Protein AF-0000000066193984 (afdb_homodimer)

Sequence (1054 aa):
MQYNGKSQQSINKINCIIEKNQSNSIINKFQVASPYDDYDDRLNFLETIEKNSGFYNVLCELFLPNGYPDSVTTDYFGYQFWDSIQALCSTITGTLATRAILKGYGVGDSSATVASATTQWLIRDGMGMIGRIVFAWRKGTDLDCNSKKWRYTADILNNIGMAFEMISPLFSSQLFLPLSCIGLIAKSICGVAGGCTKASLTQHFAKRDNLADVSAKDGSQETAVNLVGMLLSVIVSSFINDNTSLIVTWLVFLFFTSLHLFCNYRAVSAVQLKSINRYRAYLIYDYFIHNQGSIPSPSEISKLENILFSIKELDIRVGVSLCNIYKVQQKQQKLNNQFLQQKLNNITKTKNVNNNNNNNNNNNNNNNNNNNNKNNNINNINNNINNNINNNINNNINNKNNNNNNNNNNNNNNNNNNNNNNNNNKNSLEIIKKIKKSKSFIIWKKHSQRGNKILEKDFTLLIALLNGSTTRDMIESYFYAVEYFHLSSVQIPPTINISGTFFKRLEEKGWDLDRALLNSEGWTFGIMQYNGKSQQSINKINCIIEKNQSNSIINKFQVASPYDDYDDRLNFLETIEKNSGFYNVLCELFLPNGYPDSVTTDYFGYQFWDSIQALCSTITGTLATRAILKGYGVGDSSATVASATTQWLIRDGMGMIGRIVFAWRKGTDLDCNSKKWRYTADILNNIGMAFEMISPLFSSQLFLPLSCIGLIAKSICGVAGGCTKASLTQHFAKRDNLADVSAKDGSQETAVNLVGMLLSVIVSSFINDNTSLIVTWLVFLFFTSLHLFCNYRAVSAVQLKSINRYRAYLIYDYFIHNQGSIPSPSEISKLENILFSIKELDIRVGVSLCNIYKVQQKQQKLNNQFLQQKLNNITKTKNVNNNNNNNNNNNNNNNNNNNNKNNNINNINNNINNNINNNINNNINNKNNNNNNNNNNNNNNNNNNNNNNNNNKNSLEIIKKIKKSKSFIIWKKHSQRGNKILEKDFTLLIALLNGSTTRDMIESYFYAVEYFHLSSVQIPPTINISGTFFKRLEEKGWDLDRALLNSEGWTFGI

Foldseek 3Di:
DDPPPPPPPPPPPFDKDWDADPLSQKIWIWTQPDDDDDPPRDTHTDDIRGNPCPPVVVVCVQQPFPPPPVQWDPLVVQLLVLLLLLLLLLLQLVLLLVVLLCVLQQVVNPPHDPVSSVVLVVVLVVLLVVLLVVLCVVCVLVLLLQLLQLLLVLLVLLLVLSVLSNCLNVDDNVSNSVSNSSSSSSNSSSVNSNVSSVLNLLVQTRDPPCSVRSVSSSVSSSVVSSVVSVVVSVVVVVVVDPPHDPVVSVVSSVVSSVSSSVSSNSSSLSDQGQEDEQLLLLVQVVCCQVVVRDGDFSNVSSNVDDRHDRPDRQQEAEADDPVVVVVVLVVVVVVVVVVVVVVVVVVVVVVVVPPPPPDDDDDDPDDDPDDDDDDDDDDDDDDDDDDDDDDDDDDDDDDDDDDDDDDDDDDPPCPPPPPPPPCPVSQDFDQDDDPVVAQKTWTKGAAPPPDPQSASVGIRIYIAHADPTALLSRSVVSSVVSLVSVCRHDPDRGPDDDDPCNVVSSVVSPHDSRDHSHDHPNHHDYD/DDCPPPPPPPPPPFDWDWDADPLSQKIWIWTQPDDDDDPDGDTHTDDIRGNPCPPVVVVCVQQPFPPPPVQWDPLVVQLLVLLLLLLLLLLQLVLLLVVLLCVLQQVVNPPHDPVSSVVLVVVLVVLLVVLLVVLCVVCVLVLLLQLLQLLLVLLVLLLVLSVLSNCLNVDDNVSNSVSNSSSSSSNSSSVNSNVSSVLNLLVQTRDPPCSVRSVSSSVSSSVVSSVVSVVVSVVVVVVVDPPHDPVVSVVSSVVSSVSSSVSSNSSSLSDQGQEDEQLLLLVQVVCCQVVVRDGDFSNVSSNVDDRHDRPDRQQEAEADDPVVVVVVLVVVVVVVVVVVVVVVVVVVVVVVVPPPPPDDPDDDDDDDDDDDDDPDDDDDDDDDDDDDDDDDDDDDDDDDDDDDDDDDDPDPPCPPPPPPPPCPVSLDFDQDDDPVVAQKTKTKGAAPPPDPQSASVGIRIYIAHADPGALLSRSVVSSVVSLVSVCRHDPDRGPDDDDPCNVVVSVVSPHDSRDHSHDHPNHHDYD

pLDDT: mean 71.31, std 26.9, range [14.43, 98.56]

Radius of gyration: 44.43 Å; Cα contacts (8 Å, |Δi|>4): 1371; chains: 2; bounding box: 177×116×95 Å

Structure (mmCIF, N/CA/C/O backbone):
data_AF-0000000066193984-model_v1
#
loop_
_entity.id
_entity.type
_entity.pdbx_description
1 polymer 'RUS family member 1'
#
loop_
_atom_site.group_PDB
_atom_site.id
_atom_site.type_symbol
_atom_site.label_atom_id
_atom_site.label_alt_id
_atom_site.label_comp_id
_atom_site.label_asym_id
_atom_site.label_entity_id
_atom_site.label_seq_id
_atom_site.pdbx_PDB_ins_code
_atom_site.Cartn_x
_atom_site.Cartn_y
_atom_site.Cartn_z
_atom_site.occupancy
_atom_site.B_iso_or_equiv
_atom_site.auth_seq_id
_atom_site.auth_comp_id
_atom_site.auth_asym_id
_atom_site.auth_atom_id
_atom_site.pdbx_PDB_model_num
ATOM 1 N N . MET A 1 1 ? -24.719 78.312 -14.133 1 23.53 1 MET A N 1
ATOM 2 C CA . MET A 1 1 ? -23.953 77.125 -13.734 1 23.53 1 MET A CA 1
ATOM 3 C C . MET A 1 1 ? -24.891 75.938 -13.539 1 23.53 1 MET A C 1
ATOM 5 O O . MET A 1 1 ? -25.781 75.938 -12.688 1 23.53 1 MET A O 1
ATOM 9 N N . GLN A 1 2 ? -25.312 75.188 -14.555 1 24.44 2 GLN A N 1
ATOM 10 C CA . GLN A 1 2 ? -26.266 74.125 -14.789 1 24.44 2 GLN A CA 1
ATOM 11 C C . GLN A 1 2 ? -25.812 72.812 -14.086 1 24.44 2 GLN A C 1
ATOM 13 O O . GLN A 1 2 ? -24.656 72.375 -14.25 1 24.44 2 GLN A O 1
ATOM 18 N N . TYR A 1 3 ? -26.391 72.438 -12.852 1 25.34 3 TYR A N 1
ATOM 19 C CA . TYR A 1 3 ? -26.156 71.312 -11.945 1 25.34 3 TYR A CA 1
ATOM 20 C C . TYR A 1 3 ? -26.375 70 -12.648 1 25.34 3 TYR A C 1
ATOM 22 O O . TYR A 1 3 ? -27.516 69.625 -12.984 1 25.34 3 TYR A O 1
ATOM 30 N N . ASN A 1 4 ? -25.594 69.625 -13.602 1 26.23 4 ASN A N 1
ATOM 31 C CA . ASN A 1 4 ? -25.641 68.312 -14.312 1 26.23 4 ASN A CA 1
ATOM 32 C C . ASN A 1 4 ? -25.625 67.188 -13.344 1 26.23 4 ASN A C 1
ATOM 34 O O . ASN A 1 4 ? -24.641 67 -12.609 1 26.23 4 ASN A O 1
ATOM 38 N N . GLY A 1 5 ? -26.734 66.75 -12.703 1 26.45 5 GLY A N 1
ATOM 39 C CA . GLY A 1 5 ? -27.047 65.688 -11.766 1 26.45 5 GLY A CA 1
ATOM 40 C C . GLY A 1 5 ? -26.578 64.312 -12.234 1 26.45 5 GLY A C 1
ATOM 41 O O . GLY A 1 5 ? -27.172 63.719 -13.141 1 26.45 5 GLY A O 1
ATOM 42 N N . LYS A 1 6 ? -25.312 64.062 -12.43 1 30.81 6 LYS A N 1
ATOM 43 C CA . LYS A 1 6 ? -24.703 62.781 -12.742 1 30.81 6 LYS A CA 1
ATOM 44 C C . LYS A 1 6 ? -25.234 61.688 -11.836 1 30.81 6 LYS A C 1
ATOM 46 O O . LYS A 1 6 ? -25 61.688 -10.625 1 30.81 6 LYS A O 1
ATOM 51 N N . SER A 1 7 ? -26.5 61.281 -12.016 1 26.77 7 SER A N 1
ATOM 52 C CA . SER A 1 7 ? -27.062 60.094 -11.375 1 26.77 7 SER A CA 1
ATOM 53 C C . SER A 1 7 ? -26.109 58.906 -11.477 1 26.77 7 SER A C 1
ATOM 55 O O . SER A 1 7 ? -25.719 58.5 -12.578 1 26.77 7 SER A O 1
ATOM 57 N N . GLN A 1 8 ? -25.078 58.875 -10.703 1 27.7 8 GLN A N 1
ATOM 58 C CA . GLN A 1 8 ? -24.234 57.688 -10.508 1 27.7 8 GLN A CA 1
ATOM 59 C C . GLN A 1 8 ? -25.078 56.406 -10.531 1 27.7 8 GLN A C 1
ATOM 61 O O . GLN A 1 8 ? -25.953 56.219 -9.68 1 27.7 8 GLN A O 1
ATOM 66 N N . GLN A 1 9 ? -25.516 55.938 -11.68 1 27.34 9 GLN A N 1
ATOM 67 C CA . GLN A 1 9 ? -26.047 54.594 -11.844 1 27.34 9 GLN A CA 1
ATOM 68 C C . GLN A 1 9 ? -25.344 53.594 -10.906 1 27.34 9 GLN A C 1
ATOM 70 O O . GLN A 1 9 ? -24.125 53.469 -10.945 1 27.34 9 GLN A O 1
ATOM 75 N N . SER A 1 10 ? -25.75 53.625 -9.633 1 30.08 10 SER A N 1
ATOM 76 C CA . SER A 1 10 ? -25.375 52.531 -8.703 1 30.08 10 SER A CA 1
ATOM 77 C C . SER A 1 10 ? -25.234 51.219 -9.43 1 30.08 10 SER A C 1
ATOM 79 O O . SER A 1 10 ? -26.172 50.75 -10.078 1 30.08 10 SER A O 1
ATOM 81 N N . ILE A 1 11 ? -24.156 51 -10.125 1 31.97 11 ILE A N 1
ATOM 82 C CA . ILE A 1 11 ? -23.781 49.656 -10.555 1 31.97 11 ILE A CA 1
ATOM 83 C C . ILE A 1 11 ? -24.328 48.625 -9.57 1 31.97 11 ILE A C 1
ATOM 85 O O . ILE A 1 11 ? -23.953 48.625 -8.398 1 31.97 11 ILE A O 1
ATOM 89 N N . ASN A 1 12 ? -25.594 48.344 -9.555 1 33.19 12 ASN A N 1
ATOM 90 C CA . ASN A 1 12 ? -26.203 47.188 -8.914 1 33.19 12 ASN A CA 1
ATOM 91 C C . ASN A 1 12 ? -25.1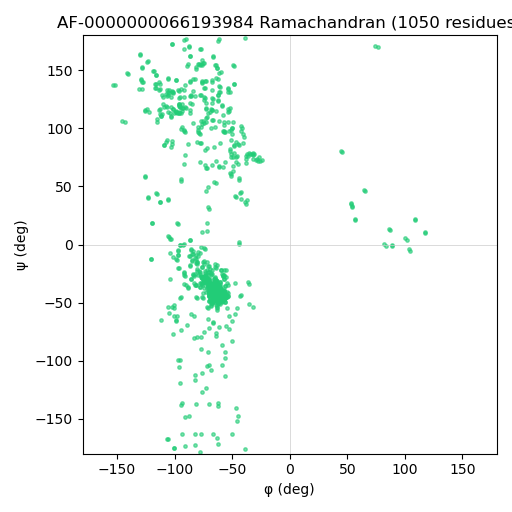88 46.062 -8.781 1 33.19 12 ASN A C 1
ATOM 93 O O . ASN A 1 12 ? -24.703 45.531 -9.781 1 33.19 12 ASN A O 1
ATOM 97 N N . LYS A 1 13 ? -24.25 46.125 -7.934 1 38.91 13 LYS A N 1
ATOM 98 C CA . LYS A 1 13 ? -23.375 45.031 -7.527 1 38.91 13 LYS A CA 1
ATOM 99 C C . LYS A 1 13 ? -24.078 43.688 -7.633 1 38.91 13 LYS A C 1
ATOM 101 O O . LYS A 1 13 ? -24.953 43.375 -6.828 1 38.91 13 LYS A O 1
ATOM 106 N N . ILE A 1 14 ? -24.375 43.062 -8.68 1 43.81 14 ILE A N 1
ATOM 107 C CA . ILE A 1 14 ? -24.828 41.719 -8.984 1 43.81 14 ILE A CA 1
ATOM 108 C C . ILE A 1 14 ? -24.016 40.719 -8.203 1 43.81 14 ILE A C 1
ATOM 110 O O . ILE A 1 14 ? -22.812 40.531 -8.445 1 43.81 14 ILE A O 1
ATOM 114 N N . ASN A 1 15 ? -24.359 40.375 -6.973 1 56.41 15 ASN A N 1
ATOM 115 C CA . ASN A 1 15 ? -23.781 39.281 -6.172 1 56.41 15 ASN A CA 1
ATOM 116 C C . ASN A 1 15 ? -23.875 37.938 -6.895 1 56.41 15 ASN A C 1
ATOM 118 O O . ASN A 1 15 ? -24.953 37.531 -7.324 1 56.41 15 ASN A O 1
ATOM 122 N N . CYS A 1 16 ? -22.828 37.531 -7.551 1 62.41 16 CYS A N 1
ATOM 123 C CA . CYS A 1 16 ? -22.719 36.281 -8.25 1 62.41 16 CYS A CA 1
ATOM 124 C C . CYS A 1 16 ? -22.25 35.156 -7.312 1 62.41 16 CYS A C 1
ATOM 126 O O . CYS A 1 16 ? -21.422 35.406 -6.426 1 62.41 16 CYS A O 1
ATOM 128 N N . ILE A 1 17 ? -23.078 34.062 -7.367 1 71.56 17 ILE A N 1
ATOM 129 C CA . ILE A 1 17 ? -22.656 32.875 -6.676 1 71.56 17 ILE A CA 1
ATOM 130 C C . ILE A 1 17 ? -21.969 31.922 -7.66 1 71.56 17 ILE A C 1
ATOM 132 O O . ILE A 1 17 ? -22.484 31.672 -8.758 1 71.56 17 ILE A O 1
ATOM 136 N N . ILE A 1 18 ? -20.719 31.656 -7.336 1 76.38 18 ILE A N 1
ATOM 137 C CA . ILE A 1 18 ? -19.969 30.719 -8.156 1 76.38 18 ILE A CA 1
ATOM 138 C C . ILE A 1 18 ? -19.875 29.375 -7.438 1 76.38 18 ILE A C 1
ATOM 140 O O . ILE A 1 18 ? -19.484 29.312 -6.273 1 76.38 18 ILE A O 1
ATOM 144 N N . GLU A 1 19 ? -20.438 28.359 -8.094 1 79.12 19 GLU A N 1
ATOM 145 C CA . GLU A 1 19 ? -20.344 26.984 -7.586 1 79.12 19 GLU A CA 1
ATOM 146 C C . GLU A 1 19 ? -19.297 26.188 -8.359 1 79.12 19 GLU A C 1
ATOM 148 O O . GLU A 1 19 ? -19.203 26.297 -9.586 1 79.12 19 GLU A O 1
ATOM 153 N N . LYS A 1 20 ? -18.469 25.531 -7.562 1 74.56 20 LYS A N 1
ATOM 154 C CA . LYS A 1 20 ? -17.422 24.719 -8.172 1 74.56 20 LYS A CA 1
ATOM 155 C C . LYS A 1 20 ? -17.422 23.297 -7.621 1 74.56 20 LYS A C 1
ATOM 157 O O . LYS A 1 20 ? -17.781 23.078 -6.461 1 74.56 20 LYS A O 1
ATOM 162 N N . ASN A 1 21 ? -17.219 22.391 -8.5 1 70.88 21 ASN A N 1
ATOM 163 C CA . ASN A 1 21 ? -17.031 21.031 -8.008 1 70.88 21 ASN A CA 1
ATOM 164 C C . ASN A 1 21 ? -15.641 20.812 -7.434 1 70.88 21 ASN A C 1
ATOM 166 O O . ASN A 1 21 ? -14.758 21.672 -7.598 1 70.88 21 ASN A O 1
ATOM 170 N N . GLN A 1 22 ? -15.523 19.688 -6.773 1 63.69 22 GLN A N 1
ATOM 171 C CA . GLN A 1 22 ? -14.273 19.422 -6.074 1 63.69 22 GLN A CA 1
ATOM 172 C C . GLN A 1 22 ? -13.078 19.562 -7.016 1 63.69 22 GLN A C 1
ATOM 174 O O . GLN A 1 22 ? -12.016 20.047 -6.621 1 63.69 22 GLN A O 1
ATOM 179 N N . SER A 1 23 ? -13.297 19.172 -8.25 1 59.03 23 SER A N 1
ATOM 180 C CA . SER A 1 23 ? -12.203 19.203 -9.219 1 59.03 23 SER A CA 1
ATOM 181 C C . SER A 1 23 ? -12.164 20.531 -9.969 1 59.03 23 SER A C 1
ATOM 183 O O . SER A 1 23 ? -11.281 20.766 -10.797 1 59.03 23 SER A O 1
ATOM 185 N N . ASN A 1 24 ? -13.023 21.391 -9.664 1 62.34 24 ASN A N 1
ATOM 186 C CA . ASN A 1 24 ? -13.156 22.672 -10.344 1 62.34 24 ASN A CA 1
ATOM 187 C C . ASN A 1 24 ? -13.367 22.5 -11.844 1 62.34 24 ASN A C 1
ATOM 189 O O . ASN A 1 24 ? -12.938 23.328 -12.641 1 62.34 24 ASN A O 1
ATOM 193 N N . SER A 1 25 ? -13.844 21.312 -12.172 1 65.31 25 SER A N 1
ATOM 194 C CA . SER A 1 25 ? -14.094 21.047 -13.586 1 65.31 25 SER A CA 1
ATOM 195 C C . SER A 1 25 ? -15.406 21.672 -14.047 1 65.31 25 SER A C 1
ATOM 197 O O . SER A 1 25 ? -15.586 21.953 -15.234 1 65.31 25 SER A O 1
ATOM 199 N N . ILE A 1 26 ? -16.297 21.844 -13.18 1 67.44 26 ILE A N 1
ATOM 200 C CA . ILE A 1 26 ? -17.578 22.469 -13.492 1 67.44 26 ILE A CA 1
ATOM 201 C C . ILE A 1 26 ? -17.797 23.688 -12.617 1 67.44 26 ILE A C 1
ATOM 203 O O . ILE A 1 26 ? -17.656 23.609 -11.391 1 67.44 26 ILE A O 1
ATOM 207 N N . ILE A 1 27 ? -17.812 24.75 -13.273 1 71.56 27 ILE A N 1
ATOM 208 C CA . ILE A 1 27 ? -18.094 26 -12.57 1 71.56 27 ILE A CA 1
ATOM 209 C C . ILE A 1 27 ? -19.438 26.562 -13.023 1 71.56 27 ILE A C 1
ATOM 211 O O . ILE A 1 27 ? -19.656 26.766 -14.219 1 71.56 27 ILE A O 1
ATOM 215 N N . ASN A 1 28 ? -20.359 26.625 -12.055 1 75.38 28 ASN A N 1
ATOM 216 C CA . ASN A 1 28 ? -21.656 27.234 -12.32 1 75.38 28 ASN A CA 1
ATOM 217 C C . ASN A 1 28 ? -21.734 28.641 -11.742 1 75.38 28 ASN A C 1
ATOM 219 O O . ASN A 1 28 ? -21.281 28.891 -10.625 1 75.38 28 ASN A O 1
ATOM 223 N N . LYS A 1 29 ? -22.156 29.5 -12.523 1 76 29 LYS A N 1
ATOM 224 C CA . LYS A 1 29 ? -22.328 30.875 -12.07 1 76 29 LYS A CA 1
ATOM 225 C C . LYS A 1 29 ? -23.812 31.25 -11.992 1 76 29 LYS A C 1
ATOM 227 O O . LYS A 1 29 ? -24.594 30.906 -12.883 1 76 29 LYS A O 1
ATOM 232 N N . PHE A 1 30 ? -24.094 31.75 -10.836 1 72.25 30 PHE A N 1
ATOM 233 C CA . PHE A 1 30 ? -25.469 32.188 -10.625 1 72.25 30 PHE A CA 1
ATOM 234 C C . PHE A 1 30 ? -25.516 33.688 -10.375 1 72.25 30 PHE A C 1
ATOM 236 O O . PHE A 1 30 ? -24.594 34.25 -9.766 1 72.25 30 PHE A O 1
ATOM 243 N N . GLN A 1 31 ? -26.453 34.438 -10.938 1 69.69 31 GLN A N 1
ATOM 244 C CA . GLN A 1 31 ? -26.766 35.812 -10.578 1 69.69 31 GLN A CA 1
ATOM 245 C C . GLN A 1 31 ? -27.828 35.875 -9.484 1 69.69 31 GLN A C 1
ATOM 247 O O . GLN A 1 31 ? -28.812 35.156 -9.539 1 69.69 31 GLN A O 1
ATOM 252 N N . VAL A 1 32 ? -27.375 36.438 -8.375 1 61.84 32 VAL A N 1
ATOM 253 C CA . VAL A 1 32 ? -28.359 36.656 -7.316 1 61.84 32 VAL A CA 1
ATOM 254 C C . VAL A 1 32 ? -29.219 37.875 -7.625 1 61.84 32 VAL A C 1
ATOM 256 O O . VAL A 1 32 ? -28.688 38.969 -7.836 1 61.84 32 VAL A O 1
ATOM 259 N N . ALA A 1 33 ? -30.344 37.781 -8.195 1 52.66 33 ALA A N 1
ATOM 260 C CA . ALA A 1 33 ? -31.234 38.906 -8.414 1 52.66 33 ALA A CA 1
ATOM 261 C C . ALA A 1 33 ? -31.953 39.281 -7.121 1 52.66 33 ALA A C 1
ATOM 263 O O . ALA A 1 33 ? -32.562 38.438 -6.461 1 52.66 33 ALA A O 1
ATOM 264 N N . SER A 1 34 ? -31.344 40.094 -6.355 1 45.72 34 SER A N 1
ATOM 265 C CA . SER A 1 34 ? -31.953 40.594 -5.125 1 45.72 34 SER A CA 1
ATOM 266 C C . SER A 1 34 ? -33.219 41.375 -5.418 1 45.72 34 SER A C 1
ATOM 268 O O . SER A 1 34 ? -33.188 42.5 -5.906 1 45.72 34 SER A O 1
ATOM 270 N N . PRO A 1 35 ? -34.375 40.844 -5.93 1 41.5 35 PRO A N 1
ATOM 271 C CA . PRO A 1 35 ? -35.344 41.938 -5.805 1 41.5 35 PRO A CA 1
ATOM 272 C C . PRO A 1 35 ? -35.281 42.625 -4.441 1 41.5 35 PRO A C 1
ATOM 274 O O . PRO A 1 35 ? -34.562 42.156 -3.541 1 41.5 35 PRO A O 1
ATOM 277 N N . TYR A 1 36 ? -36.688 43.188 -3.891 1 36.16 36 TYR A N 1
ATOM 278 C CA . TYR A 1 36 ? -37 43.875 -2.629 1 36.16 36 TYR A CA 1
ATOM 279 C C . TYR A 1 36 ? -36.344 43.156 -1.459 1 36.16 36 TYR A C 1
ATOM 281 O O . TYR A 1 36 ? -35.812 42.031 -1.621 1 36.16 36 TYR A O 1
ATOM 289 N N . ASP A 1 37 ? -37.031 43.281 -0.155 1 34.69 37 ASP A N 1
ATOM 290 C CA . ASP A 1 37 ? -36.75 43 1.244 1 34.69 37 ASP A CA 1
ATOM 291 C C . ASP A 1 37 ? -36.344 41.531 1.428 1 34.69 37 ASP A C 1
ATOM 293 O O . ASP A 1 37 ? -35.531 41.219 2.301 1 34.69 37 ASP A O 1
ATOM 297 N N . ASP A 1 38 ? -37.375 40.562 1.257 1 35.19 38 ASP A N 1
ATOM 298 C CA . ASP A 1 38 ? -37.469 39.312 1.969 1 35.19 38 ASP A CA 1
ATOM 299 C C . ASP A 1 38 ? -36.469 38.281 1.424 1 35.19 38 ASP A C 1
ATOM 301 O O . ASP A 1 38 ? -36 38.406 0.289 1 35.19 38 ASP A O 1
ATOM 305 N N . TYR A 1 39 ? -36.031 37.125 2.219 1 37.53 39 TYR A N 1
ATOM 306 C CA . TYR A 1 39 ? -35.156 35.969 2.27 1 37.53 39 TYR A CA 1
ATOM 307 C C . TYR A 1 39 ? -35.188 35.219 0.949 1 37.53 39 TYR A C 1
ATOM 309 O O . TYR A 1 39 ? -34.688 34.094 0.861 1 37.53 39 TYR A O 1
ATOM 317 N N . ASP A 1 40 ? -35.969 35.719 -0.031 1 42.59 40 ASP A N 1
ATOM 318 C CA . ASP A 1 40 ? -36.094 34.875 -1.217 1 42.59 40 ASP A CA 1
ATOM 319 C C . ASP A 1 40 ? -35.062 35.281 -2.271 1 42.59 40 ASP A C 1
ATOM 321 O O . ASP A 1 40 ? -35.375 36.062 -3.182 1 42.59 40 ASP A O 1
ATOM 325 N N . ASP A 1 41 ? -33.906 35.312 -1.971 1 48.56 41 ASP A N 1
ATOM 326 C CA . ASP A 1 41 ? -32.938 35.531 -3.037 1 48.56 41 ASP A CA 1
ATOM 327 C C . ASP A 1 41 ? -33.062 34.469 -4.133 1 48.56 41 ASP A C 1
ATOM 329 O O . ASP A 1 41 ? -33.125 33.281 -3.844 1 48.56 41 ASP A O 1
ATOM 333 N N . ARG A 1 42 ? -33.719 34.906 -5.293 1 53.53 42 ARG A N 1
ATOM 334 C CA . ARG A 1 42 ? -33.812 34.031 -6.457 1 53.53 42 ARG A CA 1
ATOM 335 C C . ARG A 1 42 ? -32.469 33.906 -7.168 1 53.53 42 ARG A C 1
ATOM 337 O O . ARG A 1 42 ? -31.75 34.906 -7.324 1 53.53 42 ARG A O 1
ATOM 344 N N . LEU A 1 43 ? -32 32.625 -7.262 1 60.91 43 LEU A N 1
ATOM 345 C CA . LEU A 1 43 ? -30.781 32.344 -8.016 1 60.91 43 LEU A CA 1
ATOM 346 C C . LEU A 1 43 ? -31.094 32.125 -9.5 1 60.91 43 LEU A C 1
ATOM 348 O O . LEU A 1 43 ? -32.031 31.422 -9.852 1 60.91 43 LEU A O 1
ATOM 352 N N . ASN A 1 44 ? -30.594 33.094 -10.344 1 63.66 44 ASN A N 1
ATOM 353 C CA . ASN A 1 44 ? -30.656 32.875 -11.781 1 63.66 44 ASN A CA 1
ATOM 354 C C . ASN A 1 44 ? -29.375 32.25 -12.328 1 63.66 44 ASN A C 1
ATOM 356 O O . ASN A 1 44 ? -28.281 32.75 -12.102 1 63.66 44 ASN A O 1
ATOM 360 N N . PHE A 1 45 ? -29.672 31.047 -12.93 1 71.56 45 PHE A N 1
ATOM 361 C CA . PHE A 1 45 ? -28.531 30.344 -13.5 1 71.56 45 PHE A CA 1
ATOM 362 C C . PHE A 1 45 ? -27.969 31.094 -14.695 1 71.56 45 PHE A C 1
ATOM 364 O O . PHE A 1 45 ? -28.719 31.5 -15.586 1 71.56 45 PHE A O 1
ATOM 371 N N . LEU A 1 46 ? -26.688 31.391 -14.695 1 70.12 46 LEU A N 1
ATOM 372 C CA . LEU A 1 46 ? -26.062 32.125 -15.781 1 70.12 46 LEU A CA 1
ATOM 373 C C . LEU A 1 46 ? -25.359 31.203 -16.75 1 70.12 46 LEU A C 1
ATOM 375 O O . LEU A 1 46 ? -25.703 31.156 -17.938 1 70.12 46 LEU A O 1
ATOM 379 N N . GLU A 1 47 ? -24.344 30.562 -16.328 1 72.94 47 GLU A N 1
ATOM 380 C CA . GLU A 1 47 ? -23.547 29.75 -17.234 1 72.94 47 GLU A CA 1
ATOM 381 C C . GLU A 1 47 ? -22.875 28.594 -16.5 1 72.94 47 GLU A C 1
ATOM 383 O O . GLU A 1 47 ? -22.656 28.656 -15.289 1 72.94 47 GLU A O 1
ATOM 388 N N . THR A 1 48 ? -22.953 27.484 -17.188 1 73.81 48 THR A N 1
ATOM 389 C CA . THR A 1 48 ? -22.125 26.344 -16.766 1 73.81 48 THR A CA 1
ATOM 390 C C . THR A 1 48 ? -20.859 26.266 -17.609 1 73.81 48 THR A C 1
ATOM 392 O O . THR A 1 48 ? -20.938 26.266 -18.844 1 73.81 48 THR A O 1
ATOM 395 N N . ILE A 1 49 ? -19.719 26.484 -17.047 1 67.75 49 ILE A N 1
ATOM 396 C CA . ILE A 1 49 ? -18.453 26.266 -17.719 1 67.75 49 ILE A CA 1
ATOM 397 C C . ILE A 1 49 ? -17.953 24.844 -17.453 1 67.75 49 ILE A C 1
ATOM 399 O O . ILE A 1 49 ? -17.734 24.453 -16.297 1 67.75 49 ILE A O 1
ATOM 403 N N . GLU A 1 50 ? -18.219 24.016 -18.375 1 66.38 50 GLU A N 1
ATOM 404 C CA . GLU A 1 50 ? -17.719 22.641 -18.25 1 66.38 50 GLU A CA 1
ATOM 405 C C . GLU A 1 50 ? -16.406 22.453 -19 1 66.38 50 GLU A C 1
ATOM 407 O O . GLU A 1 50 ? -16.266 22.891 -20.141 1 66.38 50 GLU A O 1
ATOM 412 N N . LYS A 1 51 ? -15.406 22.234 -18.266 1 59.25 51 LYS A N 1
ATOM 413 C CA . LYS A 1 51 ? -14.195 21.828 -18.984 1 59.25 51 LYS A CA 1
ATOM 414 C C . LYS A 1 51 ? -14.461 20.641 -19.906 1 59.25 51 LYS A C 1
ATOM 416 O O . LYS A 1 51 ? -15.195 19.719 -19.531 1 59.25 51 LYS A O 1
ATOM 421 N N . ASN A 1 52 ? -14.367 20.75 -21.203 1 56.75 52 ASN A N 1
ATOM 422 C CA . ASN A 1 52 ? -14.633 19.812 -22.266 1 56.75 52 ASN A CA 1
ATOM 423 C C . ASN A 1 52 ? -14.117 18.422 -21.938 1 56.75 52 ASN A C 1
ATOM 425 O O . ASN A 1 52 ? -12.93 18.25 -21.641 1 56.75 52 ASN A O 1
ATOM 429 N N . SER A 1 53 ? -15.055 17.594 -21.453 1 60.25 53 SER A N 1
ATOM 430 C CA . SER A 1 53 ? -14.883 16.203 -21.047 1 60.25 53 SER A CA 1
ATOM 431 C C . SER A 1 53 ? -14.641 15.297 -22.25 1 60.25 53 SER A C 1
ATOM 433 O O . SER A 1 53 ? -15.445 14.406 -22.516 1 60.25 53 SER A O 1
ATOM 435 N N . GLY A 1 54 ? -13.945 15.812 -23.469 1 63.81 54 GLY A N 1
ATOM 436 C CA . GLY A 1 54 ? -13.633 14.859 -24.516 1 63.81 54 GLY A CA 1
ATOM 437 C C . GLY A 1 54 ? -12.938 13.609 -24 1 63.81 54 GLY A C 1
ATOM 438 O O . GLY A 1 54 ? -12.508 13.57 -22.844 1 63.81 54 GLY A O 1
ATOM 439 N N . PHE A 1 55 ? -13.148 12.492 -24.844 1 75.19 55 PHE A N 1
ATOM 440 C CA . PHE A 1 55 ? -12.555 11.203 -24.531 1 75.19 55 PHE A CA 1
ATOM 441 C C . PHE A 1 55 ? -11.109 11.367 -24.078 1 75.19 55 PHE A C 1
ATOM 443 O O . PHE A 1 55 ? -10.68 10.75 -23.094 1 75.19 55 PHE A O 1
ATOM 450 N N . TYR A 1 56 ? -10.461 12.203 -24.844 1 77 56 TYR A N 1
ATOM 451 C CA . TYR A 1 56 ? -9.07 12.477 -24.5 1 77 56 TYR A CA 1
ATOM 452 C C . TYR A 1 56 ? -8.953 13.086 -23.109 1 77 56 TYR A C 1
ATOM 454 O O . TYR A 1 56 ? -8.062 12.727 -22.328 1 77 56 TYR A O 1
ATOM 462 N N . ASN A 1 57 ? -9.867 13.867 -22.828 1 74.12 57 ASN A N 1
ATOM 463 C CA . ASN A 1 57 ? -9.836 14.516 -21.516 1 74.12 57 ASN A CA 1
ATOM 464 C C . ASN A 1 57 ? -10.141 13.531 -20.391 1 74.12 57 ASN A C 1
ATOM 466 O O . ASN A 1 57 ? -9.555 13.625 -19.312 1 74.12 57 ASN A O 1
ATOM 470 N N . VAL A 1 58 ? -10.938 12.633 -20.797 1 73.94 58 VAL A N 1
ATOM 471 C CA . VAL A 1 58 ? -11.273 11.609 -19.812 1 73.94 58 VAL A CA 1
ATOM 472 C C . VAL A 1 58 ? -10.047 10.727 -19.547 1 73.94 58 VAL A C 1
ATOM 474 O O . VAL A 1 58 ? -9.742 10.406 -18.406 1 73.94 58 VAL A O 1
ATOM 477 N N . LEU A 1 59 ? -9.359 10.336 -20.547 1 80.94 59 LEU A N 1
ATOM 478 C CA . LEU A 1 59 ? -8.156 9.523 -20.391 1 80.94 59 LEU A CA 1
ATOM 479 C C . LEU A 1 59 ? -7.086 10.273 -19.609 1 80.94 59 LEU A C 1
ATOM 481 O O . LEU A 1 59 ? -6.43 9.688 -18.734 1 80.94 59 LEU A O 1
ATOM 485 N N . CYS A 1 60 ? -6.984 11.508 -19.922 1 80.62 60 CYS A N 1
ATOM 486 C CA . CYS A 1 60 ? -6.008 12.32 -19.203 1 80.62 60 CYS A CA 1
ATOM 487 C C . CYS A 1 60 ? -6.367 12.43 -17.734 1 80.62 60 CYS A C 1
ATOM 489 O O . CYS A 1 60 ? -5.492 12.359 -16.859 1 80.62 60 CYS A O 1
ATOM 491 N N . GLU A 1 61 ? -7.59 12.477 -17.547 1 77.44 61 GLU A N 1
ATOM 492 C CA . GLU A 1 61 ? -8.055 12.578 -16.156 1 77.44 61 GLU A CA 1
ATOM 493 C C . GLU A 1 61 ? -7.867 11.266 -15.414 1 77.44 61 GLU A C 1
ATOM 495 O O . GLU A 1 61 ? -7.602 11.266 -14.211 1 77.44 61 GLU A O 1
ATOM 500 N N . LEU A 1 62 ? -7.875 10.281 -16.156 1 79.25 62 LEU A N 1
ATOM 501 C CA . LEU A 1 62 ? -7.793 8.961 -15.539 1 79.25 62 LEU A CA 1
ATOM 502 C C . LEU A 1 62 ? -6.34 8.562 -15.289 1 79.25 62 LEU A C 1
ATOM 504 O O . LEU A 1 62 ? -6.035 7.891 -14.305 1 79.25 62 LEU A O 1
ATOM 508 N N . PHE A 1 63 ? -5.445 9.086 -16.156 1 89 63 PHE A N 1
ATOM 509 C CA . PHE A 1 63 ? -4.125 8.477 -16.125 1 89 63 PHE A CA 1
ATOM 510 C C . PHE A 1 63 ? -3.057 9.508 -15.789 1 89 63 PHE A C 1
ATOM 512 O O . PHE A 1 63 ? -1.921 9.148 -15.469 1 89 63 PHE A O 1
ATOM 519 N N . LEU A 1 64 ? -3.4 10.789 -15.828 1 88.81 64 LEU A N 1
ATOM 520 C CA . LEU A 1 64 ? -2.393 11.812 -15.57 1 88.81 64 LEU A CA 1
ATOM 521 C C . LEU A 1 64 ? -2.738 12.609 -14.312 1 88.81 64 LEU A C 1
ATOM 523 O O . LEU A 1 64 ? -3.914 12.82 -14.016 1 88.81 64 LEU A O 1
ATOM 527 N N . PRO A 1 65 ? -1.673 13.023 -13.594 1 85.94 65 PRO A N 1
ATOM 528 C CA . PRO A 1 65 ? -1.931 13.828 -12.398 1 85.94 65 PRO A CA 1
ATOM 529 C C . PRO A 1 65 ? -2.592 15.164 -12.719 1 85.94 65 PRO A C 1
ATOM 531 O O . PRO A 1 65 ? -2.357 15.734 -13.797 1 85.94 65 PRO A O 1
ATOM 534 N N . ASN A 1 66 ? -3.34 15.633 -11.75 1 78.12 66 ASN A N 1
ATOM 535 C CA . ASN A 1 66 ? -3.992 16.922 -11.922 1 78.12 66 ASN A CA 1
ATOM 536 C C . ASN A 1 66 ? -2.975 18.047 -12.094 1 78.12 66 ASN A C 1
ATOM 538 O O . ASN A 1 66 ? -2.014 18.156 -11.328 1 78.12 66 ASN A O 1
ATOM 542 N N . GLY A 1 67 ? -3.225 18.812 -13.172 1 79.69 67 GLY A N 1
ATOM 543 C CA . GLY A 1 67 ? -2.311 19.922 -13.422 1 79.69 67 GLY A CA 1
ATOM 544 C C . GLY A 1 67 ? -1.127 19.516 -14.281 1 79.69 67 GLY A C 1
ATOM 545 O O . GLY A 1 67 ? -0.215 20.328 -14.5 1 79.69 67 GLY A O 1
ATOM 546 N N . TYR A 1 68 ? -1.081 18.297 -14.648 1 84.06 68 TYR A N 1
ATOM 547 C CA . TYR A 1 68 ? -0.029 17.875 -15.57 1 84.06 68 TYR A CA 1
ATOM 548 C C . TYR A 1 68 ? 0.069 18.828 -16.75 1 84.06 68 TYR A C 1
ATOM 550 O O . TYR A 1 68 ? -0.951 19.281 -17.281 1 84.06 68 TYR A O 1
ATOM 558 N N . PRO A 1 69 ? 1.303 19.141 -17.141 1 88 69 PRO A N 1
ATOM 559 C CA . PRO A 1 69 ? 2.607 18.609 -16.75 1 88 69 PRO A CA 1
ATOM 560 C C . PRO A 1 69 ? 3.277 19.422 -15.648 1 88 69 PRO A C 1
ATOM 562 O O . PRO A 1 69 ? 4.309 19.016 -15.109 1 88 69 PRO A O 1
ATOM 565 N N . ASP A 1 70 ? 2.662 20.469 -15.195 1 86.94 70 ASP A N 1
ATOM 566 C CA . ASP A 1 70 ? 3.324 21.391 -14.273 1 86.94 70 ASP A CA 1
ATOM 567 C C . ASP A 1 70 ? 3.285 20.844 -12.844 1 86.94 70 ASP A C 1
ATOM 569 O O . ASP A 1 70 ? 4.016 21.312 -11.977 1 86.94 70 ASP A O 1
ATOM 573 N N . SER A 1 71 ? 2.441 19.922 -12.68 1 87.31 71 SER A N 1
ATOM 574 C CA . SER A 1 71 ? 2.26 19.375 -11.336 1 87.31 71 SER A CA 1
ATOM 575 C C . SER A 1 71 ? 3.293 18.297 -11.039 1 87.31 71 SER A C 1
ATOM 577 O O . SER A 1 71 ? 3.381 17.812 -9.906 1 87.31 71 SER A O 1
ATOM 579 N N . VAL A 1 72 ? 4.07 17.922 -12.094 1 93.62 72 VAL A N 1
ATOM 580 C CA . VAL A 1 72 ? 5.062 16.859 -11.922 1 93.62 72 VAL A CA 1
ATOM 581 C C . VAL A 1 72 ? 6.414 17.328 -12.461 1 93.62 72 VAL A C 1
ATOM 583 O O . VAL A 1 72 ? 6.496 18.359 -13.141 1 93.62 72 VAL A O 1
ATOM 586 N N . THR A 1 73 ? 7.473 16.609 -12.07 1 94.12 73 THR A N 1
ATOM 587 C CA . THR A 1 73 ? 8.805 16.922 -12.562 1 94.12 73 THR A CA 1
ATOM 588 C C . THR A 1 73 ? 8.914 16.641 -14.062 1 94.12 73 THR A C 1
ATOM 590 O O . THR A 1 73 ? 8.102 15.898 -14.609 1 94.12 73 THR A O 1
ATOM 593 N N . THR A 1 74 ? 9.883 17.188 -14.695 1 93.19 74 THR A N 1
ATOM 594 C CA . THR A 1 74 ? 10.016 17.141 -16.141 1 93.19 74 THR A CA 1
ATOM 595 C C . THR A 1 74 ? 10.383 15.727 -16.594 1 93.19 74 THR A C 1
ATOM 597 O O . THR A 1 74 ? 10.156 15.352 -17.75 1 93.19 74 THR A O 1
ATOM 600 N N . ASP A 1 75 ? 10.953 14.961 -15.758 1 96 75 ASP A N 1
ATOM 601 C CA . ASP A 1 75 ? 11.398 13.617 -16.125 1 96 75 ASP A CA 1
ATOM 602 C C . ASP A 1 75 ? 10.273 12.602 -15.953 1 96 75 ASP A C 1
ATOM 604 O O . ASP A 1 75 ? 10.461 11.414 -16.219 1 96 75 ASP A O 1
ATOM 608 N N . TYR A 1 76 ? 9.07 13.031 -15.602 1 96.44 76 TYR A N 1
ATOM 609 C CA . TYR A 1 76 ? 7.934 12.164 -15.328 1 96.44 76 TYR A CA 1
ATOM 610 C C . TYR A 1 76 ? 7.527 11.383 -16.562 1 96.44 76 TYR A C 1
ATOM 612 O O . TYR A 1 76 ? 7.387 10.156 -16.531 1 96.44 76 TYR A O 1
ATOM 620 N N . PHE A 1 77 ? 7.395 12.039 -17.625 1 95.5 77 PHE A N 1
ATOM 621 C CA . PHE A 1 77 ? 6.914 11.391 -18.844 1 95.5 77 PHE A CA 1
ATOM 622 C C . PHE A 1 77 ? 7.922 10.352 -19.344 1 95.5 77 PHE A C 1
ATOM 624 O O . PHE A 1 77 ? 7.539 9.25 -19.734 1 95.5 77 PHE A O 1
ATOM 631 N N . GLY A 1 78 ? 9.172 10.75 -19.406 1 96.5 78 GLY A N 1
ATOM 632 C CA . GLY A 1 78 ? 10.195 9.812 -19.844 1 96.5 78 GLY A CA 1
ATOM 633 C C . GLY A 1 78 ? 10.211 8.531 -19.047 1 96.5 78 GLY A C 1
ATOM 634 O O . GLY A 1 78 ? 10.281 7.438 -19.609 1 96.5 78 GLY A O 1
ATOM 635 N N . TYR A 1 79 ? 10.047 8.711 -17.797 1 97.44 79 TYR A N 1
ATOM 636 C CA . TYR A 1 79 ? 10.031 7.539 -16.922 1 97.44 79 TYR A CA 1
ATOM 637 C C . TYR A 1 79 ? 8.789 6.688 -17.188 1 97.44 79 TYR A C 1
ATOM 639 O O . TYR A 1 79 ? 8.898 5.473 -17.375 1 97.44 79 TYR A O 1
ATOM 647 N N . GLN A 1 80 ? 7.602 7.301 -17.203 1 96.56 80 GLN A N 1
ATOM 648 C CA . GLN A 1 80 ? 6.344 6.578 -17.328 1 96.56 80 GLN A CA 1
ATOM 649 C C . GLN A 1 80 ? 6.254 5.852 -18.656 1 96.56 80 GLN A C 1
ATOM 651 O O . GLN A 1 80 ? 5.707 4.75 -18.75 1 96.56 80 GLN A O 1
ATOM 656 N N . PHE A 1 81 ? 6.793 6.441 -19.656 1 96.94 81 PHE A N 1
ATOM 657 C CA . PHE A 1 81 ? 6.766 5.844 -20.984 1 96.94 81 PHE A CA 1
ATOM 658 C C . PHE A 1 81 ? 7.535 4.527 -21 1 96.94 81 PHE A C 1
ATOM 660 O O . PHE A 1 81 ? 6.992 3.49 -21.391 1 96.94 81 PHE A O 1
ATOM 667 N N . TRP A 1 82 ? 8.727 4.559 -20.594 1 97.88 82 TRP A N 1
ATOM 668 C CA . TRP A 1 82 ? 9.57 3.369 -20.594 1 97.88 82 TRP A CA 1
ATOM 669 C C . TRP A 1 82 ? 9.094 2.354 -19.562 1 97.88 82 TRP A C 1
ATOM 671 O O . TRP A 1 82 ? 9.188 1.144 -19.781 1 97.88 82 TRP A O 1
ATOM 681 N N . ASP A 1 83 ? 8.609 2.898 -18.438 1 97.44 83 ASP A N 1
ATOM 682 C CA . ASP A 1 83 ? 8.086 2.021 -17.391 1 97.44 83 ASP A CA 1
ATOM 683 C C . ASP A 1 83 ? 6.883 1.231 -17.906 1 97.44 83 ASP A C 1
ATOM 685 O O . ASP A 1 83 ? 6.719 0.057 -17.562 1 97.44 83 ASP A O 1
ATOM 689 N N . SER A 1 84 ? 6.051 1.805 -18.734 1 97.12 84 SER A N 1
ATOM 690 C CA . SER A 1 84 ? 4.883 1.131 -19.297 1 97.12 84 SER A CA 1
ATOM 691 C C . SER A 1 84 ? 5.293 0.011 -20.25 1 97.12 84 SER A C 1
ATOM 693 O O . SER A 1 84 ? 4.742 -1.09 -20.188 1 97.12 84 SER A O 1
ATOM 695 N N . ILE A 1 85 ? 6.277 0.254 -21 1 97.56 85 ILE A N 1
ATOM 696 C CA . ILE A 1 85 ? 6.73 -0.751 -21.953 1 97.56 85 ILE A CA 1
ATOM 697 C C . ILE A 1 85 ? 7.383 -1.914 -21.219 1 97.56 85 ILE A C 1
ATOM 699 O O . ILE A 1 85 ? 7.152 -3.08 -21.547 1 97.56 85 ILE A O 1
ATOM 703 N N . GLN A 1 86 ? 8.203 -1.518 -20.266 1 97.62 86 GLN A N 1
ATOM 704 C CA . GLN A 1 86 ? 8.852 -2.604 -19.531 1 97.62 86 GLN A CA 1
ATOM 705 C C . GLN A 1 86 ? 7.824 -3.465 -18.812 1 97.62 86 GLN A C 1
ATOM 707 O O . GLN A 1 86 ? 7.996 -4.68 -18.688 1 97.62 86 GLN A O 1
ATOM 712 N N . ALA A 1 87 ? 6.727 -2.865 -18.312 1 97 87 ALA A N 1
ATOM 713 C CA . ALA A 1 87 ? 5.68 -3.611 -17.625 1 97 87 ALA A CA 1
ATOM 714 C C . ALA A 1 87 ? 4.977 -4.578 -18.578 1 97 87 ALA A C 1
ATOM 716 O O . ALA A 1 87 ? 4.609 -5.688 -18.172 1 97 87 ALA A O 1
ATOM 717 N N . LEU A 1 88 ? 4.793 -4.18 -19.812 1 97.25 88 LEU A N 1
ATOM 718 C CA . LEU A 1 88 ? 4.215 -5.059 -20.812 1 97.25 88 LEU A CA 1
ATOM 719 C C . LEU A 1 88 ? 5.094 -6.285 -21.031 1 97.25 88 LEU A C 1
ATOM 721 O O . LEU A 1 88 ? 4.598 -7.414 -21.062 1 97.25 88 LEU A O 1
ATOM 725 N N . CYS A 1 89 ? 6.355 -6.055 -21.109 1 97.75 89 CYS A N 1
ATOM 726 C CA . CYS A 1 89 ? 7.309 -7.141 -21.297 1 97.75 89 CYS A CA 1
ATOM 727 C C . CYS A 1 89 ? 7.316 -8.078 -20.094 1 97.75 89 CYS A C 1
ATOM 729 O O . CYS A 1 89 ? 7.34 -9.297 -20.25 1 97.75 89 CYS A O 1
ATOM 731 N N . SER A 1 90 ? 7.254 -7.461 -18.938 1 97.25 90 SER A N 1
ATOM 732 C CA . SER A 1 90 ? 7.27 -8.234 -17.703 1 97.25 90 SER A CA 1
ATOM 733 C C . SER A 1 90 ? 6.035 -9.125 -17.578 1 97.25 90 SER A C 1
ATOM 735 O O . SER A 1 90 ? 6.121 -10.258 -17.109 1 97.25 90 SER A O 1
ATOM 737 N N . THR A 1 91 ? 4.914 -8.648 -18.062 1 96.06 91 THR A N 1
ATOM 738 C CA . THR A 1 91 ? 3.682 -9.422 -18.016 1 96.06 91 THR A CA 1
ATOM 739 C C . THR A 1 91 ? 3.779 -10.648 -18.922 1 96.06 91 THR A C 1
ATOM 741 O O . THR A 1 91 ? 3.355 -11.742 -18.547 1 96.06 91 THR A O 1
ATOM 744 N N . ILE A 1 92 ? 4.375 -10.523 -20.016 1 95.75 92 ILE A N 1
ATOM 745 C CA . ILE A 1 92 ? 4.531 -11.617 -20.969 1 95.75 92 ILE A CA 1
ATOM 746 C C . ILE A 1 92 ? 5.477 -12.672 -20.391 1 95.75 92 ILE A C 1
ATOM 748 O O . ILE A 1 92 ? 5.145 -13.859 -20.359 1 95.75 92 ILE A O 1
ATOM 752 N N . THR A 1 93 ? 6.656 -12.188 -19.969 1 97.31 93 THR A N 1
ATOM 753 C CA . THR A 1 93 ? 7.609 -13.133 -19.375 1 97.31 93 THR A CA 1
ATOM 754 C C . THR A 1 93 ? 7.02 -13.789 -18.141 1 97.31 93 THR A C 1
ATOM 756 O O . THR A 1 93 ? 7.258 -14.969 -17.875 1 97.31 93 THR A O 1
ATOM 759 N N . GLY A 1 94 ? 6.242 -12.984 -17.359 1 96.62 94 GLY A N 1
ATOM 760 C CA . GLY A 1 94 ? 5.562 -13.531 -16.188 1 96.62 94 GLY A CA 1
ATOM 761 C C . GLY A 1 94 ? 4.574 -14.633 -16.547 1 96.62 94 GLY A C 1
ATOM 762 O O . GLY A 1 94 ? 4.438 -15.609 -15.805 1 96.62 94 GLY A O 1
ATOM 763 N N . THR A 1 95 ? 3.957 -14.477 -17.625 1 95.19 95 THR A N 1
ATOM 764 C CA . THR A 1 95 ? 3.002 -15.484 -18.094 1 95.19 95 THR A CA 1
ATOM 765 C C . THR A 1 95 ? 3.717 -16.766 -18.469 1 95.19 95 THR A C 1
ATOM 767 O O . THR A 1 95 ? 3.242 -17.875 -18.156 1 95.19 95 THR A O 1
ATOM 770 N N . LEU A 1 96 ? 4.805 -16.688 -19.125 1 95.06 96 LEU A N 1
ATOM 771 C CA . LEU A 1 96 ? 5.586 -17.859 -19.484 1 95.06 96 LEU A CA 1
ATOM 772 C C . LEU A 1 96 ? 6.07 -18.594 -18.234 1 95.06 96 LEU A C 1
ATOM 774 O O . LEU A 1 96 ? 6.066 -19.828 -18.188 1 95.06 96 LEU A O 1
ATOM 778 N N . ALA A 1 97 ? 6.461 -17.781 -17.25 1 96.56 97 ALA A N 1
ATOM 779 C CA . ALA A 1 97 ? 6.871 -18.375 -15.984 1 96.56 97 ALA A CA 1
ATOM 780 C C . ALA A 1 97 ? 5.699 -19.078 -15.297 1 96.56 97 ALA A C 1
ATOM 782 O O . ALA A 1 97 ? 5.855 -20.172 -14.758 1 96.56 97 ALA A O 1
ATOM 783 N N . THR A 1 98 ? 4.551 -18.438 -15.336 1 94.81 98 THR A N 1
ATOM 784 C CA . THR A 1 98 ? 3.352 -19.031 -14.75 1 94.81 98 THR A CA 1
ATOM 785 C C . THR A 1 98 ? 2.996 -20.328 -15.453 1 94.81 98 THR A C 1
ATOM 787 O O . THR A 1 98 ? 2.625 -21.312 -14.797 1 94.81 98 THR A O 1
ATOM 790 N N . ARG A 1 99 ? 3.107 -20.375 -16.734 1 94 99 ARG A N 1
ATOM 791 C CA . ARG A 1 99 ? 2.875 -21.594 -17.516 1 94 99 ARG A CA 1
ATOM 792 C C . ARG A 1 99 ? 3.777 -22.719 -17.031 1 94 99 ARG A C 1
ATOM 794 O O . ARG A 1 99 ? 3.316 -23.859 -16.844 1 94 99 ARG A O 1
ATOM 801 N N . ALA A 1 100 ? 5.008 -22.422 -16.844 1 94.94 100 ALA A N 1
ATOM 802 C CA . ALA A 1 100 ? 5.965 -23.406 -16.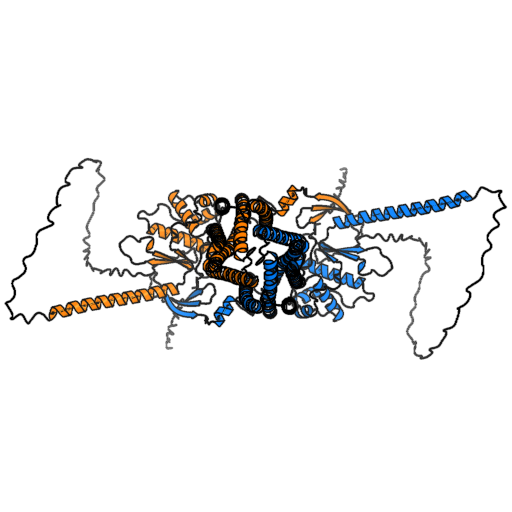375 1 94.94 100 ALA A CA 1
ATOM 803 C C . ALA A 1 100 ? 5.594 -23.906 -14.977 1 94.94 100 ALA A C 1
ATOM 805 O O . ALA A 1 100 ? 5.691 -25.109 -14.695 1 94.94 100 ALA A O 1
ATOM 806 N N . ILE A 1 101 ? 5.145 -23.031 -14.125 1 96.19 101 ILE A N 1
ATOM 807 C CA . ILE A 1 101 ? 4.781 -23.375 -12.758 1 96.19 101 ILE A CA 1
ATOM 808 C C . ILE A 1 101 ? 3.543 -24.266 -12.758 1 96.19 101 ILE A C 1
ATOM 810 O O . ILE A 1 101 ? 3.475 -25.25 -12.023 1 96.19 101 ILE A O 1
ATOM 814 N N . LEU A 1 102 ? 2.553 -23.984 -13.641 1 94.38 102 LEU A N 1
ATOM 815 C CA . LEU A 1 102 ? 1.354 -24.812 -13.758 1 94.38 102 LEU A CA 1
ATOM 816 C C . LEU A 1 102 ? 1.702 -26.203 -14.25 1 94.38 102 LEU A C 1
ATOM 818 O O . LEU A 1 102 ? 1.149 -27.188 -13.766 1 94.38 102 LEU A O 1
ATOM 822 N N . LYS A 1 103 ? 2.646 -26.25 -15.18 1 93.19 103 LYS A N 1
ATOM 823 C CA . LYS A 1 103 ? 3.143 -27.547 -15.633 1 93.19 103 LYS A CA 1
ATOM 824 C C . LYS A 1 103 ? 3.791 -28.312 -14.484 1 93.19 103 LYS A C 1
ATOM 826 O O . LYS A 1 103 ? 3.561 -29.516 -14.328 1 93.19 103 LYS A O 1
ATOM 831 N N . GLY A 1 104 ? 4.535 -27.609 -13.711 1 94.44 104 GLY A N 1
ATOM 832 C CA . GLY A 1 104 ? 5.219 -28.219 -12.578 1 94.44 104 GLY A CA 1
ATOM 833 C C . GLY A 1 104 ? 4.266 -28.719 -11.508 1 94.44 104 GLY A C 1
ATOM 834 O O . GLY A 1 104 ? 4.562 -29.688 -10.82 1 94.44 104 GLY A O 1
ATOM 835 N N . TYR A 1 105 ? 3.137 -28.094 -11.383 1 94.38 105 TYR A N 1
ATOM 836 C CA . TYR A 1 105 ? 2.133 -28.516 -10.406 1 94.38 105 TYR A CA 1
ATOM 837 C C . TYR A 1 105 ? 1.414 -29.766 -10.875 1 94.38 105 TYR A C 1
ATOM 839 O O . TYR A 1 105 ? 0.728 -30.422 -10.086 1 94.38 105 TYR A O 1
ATOM 847 N N . GLY A 1 106 ? 1.557 -30.094 -12.195 1 94.19 106 GLY A N 1
ATOM 848 C CA . GLY A 1 106 ? 1.017 -31.359 -12.672 1 94.19 106 GLY A CA 1
ATOM 849 C C . GLY A 1 106 ? -0.214 -31.188 -13.547 1 94.19 106 GLY A C 1
ATOM 850 O O . GLY A 1 106 ? -1.027 -32.094 -13.664 1 94.19 106 GLY A O 1
ATOM 851 N N . VAL A 1 107 ? -0.351 -30 -14.102 1 93.81 107 VAL A N 1
ATOM 852 C CA . VAL A 1 107 ? -1.436 -29.828 -15.055 1 93.81 107 VAL A CA 1
ATOM 853 C C . VAL A 1 107 ? -1.228 -30.75 -16.25 1 93.81 107 VAL A C 1
ATOM 855 O O . VAL A 1 107 ? -0.161 -30.75 -16.875 1 93.81 107 VAL A O 1
ATOM 858 N N . GLY A 1 108 ? -2.182 -31.562 -16.547 1 91.88 108 GLY A N 1
ATOM 859 C CA . GLY A 1 108 ? -2.09 -32.5 -17.656 1 91.88 108 GLY A CA 1
ATOM 860 C C . GLY A 1 108 ? -1.335 -33.75 -17.328 1 91.88 108 GLY A C 1
ATOM 861 O O . GLY A 1 108 ? -1.113 -34.625 -18.188 1 91.88 108 GLY A O 1
ATOM 862 N N . ASP A 1 109 ? -0.862 -33.875 -16.109 1 92.56 109 ASP A N 1
ATOM 863 C CA . ASP A 1 109 ? -0.104 -35.031 -15.648 1 92.56 109 ASP A CA 1
ATOM 864 C C . ASP A 1 109 ? -0.95 -35.906 -14.727 1 92.56 109 ASP A C 1
ATOM 866 O O . ASP A 1 109 ? -1.207 -35.562 -13.578 1 92.56 109 ASP A O 1
ATOM 870 N N . SER A 1 110 ? -1.269 -37.094 -15.125 1 92.19 110 SER A N 1
ATOM 871 C CA . SER A 1 110 ? -2.17 -38 -14.398 1 92.19 110 SER A CA 1
ATOM 872 C C . SER A 1 110 ? -1.521 -38.5 -13.117 1 92.19 110 SER A C 1
ATOM 874 O O . SER A 1 110 ? -2.213 -38.969 -12.211 1 92.19 110 SER A O 1
ATOM 876 N N . SER A 1 111 ? -0.237 -38.406 -13.008 1 91.12 111 SER A N 1
ATOM 877 C CA . SER A 1 111 ? 0.455 -38.906 -11.828 1 91.12 111 SER A CA 1
ATOM 878 C C . SER A 1 111 ? 0.468 -37.875 -10.711 1 91.12 111 SER A C 1
ATOM 880 O O . SER A 1 111 ? 0.758 -38.188 -9.562 1 91.12 111 SER A O 1
ATOM 882 N N . ALA A 1 112 ? 0.125 -36.656 -11.125 1 92.06 112 ALA A N 1
ATOM 883 C CA . ALA A 1 112 ? 0.12 -35.594 -10.133 1 92.06 112 ALA A CA 1
ATOM 884 C C . ALA A 1 112 ? -1.168 -35.625 -9.32 1 92.06 112 ALA A C 1
ATOM 886 O O . ALA A 1 112 ? -2.205 -36.094 -9.789 1 92.06 112 ALA A O 1
ATOM 887 N N . THR A 1 113 ? -1.101 -35.125 -8.039 1 91.19 113 THR A N 1
ATOM 888 C CA . THR A 1 113 ? -2.275 -35 -7.188 1 91.19 113 THR A CA 1
ATOM 889 C C . THR A 1 113 ? -2.504 -33.531 -6.809 1 91.19 113 THR A C 1
ATOM 891 O O . THR A 1 113 ? -1.553 -32.75 -6.695 1 91.19 113 THR A O 1
ATOM 894 N N . VAL A 1 114 ? -3.725 -33.219 -6.625 1 91.31 114 VAL A N 1
ATOM 895 C CA . VAL A 1 114 ? -4.098 -31.859 -6.238 1 91.31 114 VAL A CA 1
ATOM 896 C C . VAL A 1 114 ? -3.553 -31.547 -4.848 1 91.31 114 VAL A C 1
ATOM 898 O O . VAL A 1 114 ? -3.125 -30.422 -4.574 1 91.31 114 VAL A O 1
ATOM 901 N N . ALA A 1 115 ? -3.482 -32.531 -3.992 1 89.81 115 ALA A N 1
ATOM 902 C CA . ALA A 1 115 ? -2.957 -32.344 -2.639 1 89.81 115 ALA A CA 1
ATOM 903 C C . ALA A 1 115 ? -1.479 -31.969 -2.67 1 89.81 115 ALA A C 1
ATOM 905 O O . ALA A 1 115 ? -1.055 -31.047 -1.966 1 89.81 115 ALA A O 1
ATOM 906 N N . SER A 1 116 ? -0.738 -32.656 -3.498 1 90.88 116 SER A N 1
ATOM 907 C CA . SER A 1 116 ? 0.685 -32.375 -3.619 1 90.88 116 SER A CA 1
ATOM 908 C C . SER A 1 116 ? 0.911 -30.969 -4.199 1 90.88 116 SER A C 1
ATOM 910 O O . SER A 1 116 ? 1.761 -30.219 -3.713 1 90.88 116 SER A O 1
ATOM 912 N N . ALA A 1 117 ? 0.138 -30.656 -5.223 1 93.38 117 ALA A N 1
ATOM 913 C CA . ALA A 1 117 ? 0.255 -29.344 -5.836 1 93.38 117 ALA A CA 1
ATOM 914 C C . ALA A 1 117 ? -0.06 -28.234 -4.828 1 93.38 117 ALA A C 1
ATOM 916 O O . ALA A 1 117 ? 0.632 -27.219 -4.777 1 93.38 117 ALA A O 1
ATOM 917 N N . THR A 1 118 ? -1.045 -28.422 -4.004 1 92.69 118 THR A N 1
ATOM 918 C CA . THR A 1 118 ? -1.449 -27.453 -2.998 1 92.69 118 THR A CA 1
ATOM 919 C C . THR A 1 118 ? -0.357 -27.281 -1.946 1 92.69 118 THR A C 1
ATOM 921 O O . THR A 1 118 ? -0.035 -26.141 -1.562 1 92.69 118 THR A O 1
ATOM 924 N N . THR A 1 119 ? 0.157 -28.344 -1.523 1 91.62 119 THR A N 1
ATOM 925 C CA . THR A 1 119 ? 1.222 -28.281 -0.528 1 91.62 119 THR A CA 1
ATOM 926 C C . THR A 1 119 ? 2.439 -27.547 -1.083 1 91.62 119 THR A C 1
ATOM 928 O O . THR A 1 119 ? 3.037 -26.719 -0.396 1 91.62 119 THR A O 1
ATOM 931 N N . GLN A 1 120 ? 2.773 -27.859 -2.326 1 93.19 120 GLN A N 1
ATOM 932 C CA . GLN A 1 120 ? 3.895 -27.172 -2.963 1 93.19 120 GLN A CA 1
ATOM 933 C C . GLN A 1 120 ? 3.617 -25.672 -3.104 1 93.19 120 GLN A C 1
ATOM 935 O O . GLN A 1 120 ? 4.504 -24.859 -2.885 1 93.19 120 GLN A O 1
ATOM 940 N N . TRP A 1 121 ? 2.412 -25.391 -3.48 1 93.62 121 TRP A N 1
ATOM 941 C CA . TRP A 1 121 ? 2.008 -23.984 -3.59 1 93.62 121 TRP A CA 1
ATOM 942 C C . TRP A 1 121 ? 2.15 -23.281 -2.25 1 93.62 121 TRP A C 1
ATOM 944 O O . TRP A 1 121 ? 2.664 -22.156 -2.188 1 93.62 121 TRP A O 1
ATOM 954 N N . LEU A 1 122 ? 1.744 -23.922 -1.204 1 93.56 122 LEU A N 1
ATOM 955 C CA . LEU A 1 122 ? 1.791 -23.328 0.133 1 93.56 122 LEU A CA 1
ATOM 956 C C . LEU A 1 122 ? 3.23 -23.094 0.569 1 93.56 122 LEU A C 1
ATOM 958 O O . LEU A 1 122 ? 3.557 -22.016 1.078 1 93.56 122 LEU A O 1
ATOM 962 N N . ILE A 1 123 ? 4.012 -24.047 0.361 1 92.62 123 ILE A N 1
ATOM 963 C CA . ILE A 1 123 ? 5.41 -23.938 0.759 1 92.62 123 ILE A CA 1
ATOM 964 C C . ILE A 1 123 ? 6.09 -22.828 -0.047 1 92.62 123 ILE A C 1
ATOM 966 O O . ILE A 1 123 ? 6.809 -22 0.511 1 92.62 123 ILE A O 1
ATOM 970 N N . ARG A 1 124 ? 5.84 -22.875 -1.288 1 95.12 124 ARG A N 1
ATOM 971 C CA . ARG A 1 124 ? 6.387 -21.859 -2.178 1 95.12 124 ARG A CA 1
ATOM 972 C C . ARG A 1 124 ? 5.953 -20.453 -1.739 1 95.12 124 ARG A C 1
ATOM 974 O O . ARG A 1 124 ? 6.785 -19.562 -1.621 1 95.12 124 ARG A O 1
ATOM 981 N N . ASP A 1 125 ? 4.719 -20.297 -1.482 1 93.81 125 ASP A N 1
ATOM 982 C CA . ASP A 1 125 ? 4.184 -19.016 -1.046 1 93.81 125 ASP A CA 1
ATOM 983 C C . ASP A 1 125 ? 4.781 -18.594 0.294 1 93.81 125 ASP A C 1
ATOM 985 O O . ASP A 1 125 ? 5.137 -17.422 0.484 1 93.81 125 ASP A O 1
ATOM 989 N N . GLY A 1 126 ? 4.863 -19.5 1.165 1 92.75 126 GLY A N 1
ATOM 990 C CA . GLY A 1 126 ? 5.492 -19.219 2.447 1 92.75 126 GLY A CA 1
ATOM 991 C C . GLY A 1 126 ? 6.934 -18.766 2.318 1 92.75 126 GLY A C 1
ATOM 992 O O . GLY A 1 126 ? 7.348 -17.812 2.98 1 92.75 126 GLY A O 1
ATOM 993 N N . MET A 1 127 ? 7.664 -19.391 1.432 1 93.94 127 MET A N 1
ATOM 994 C CA . MET A 1 127 ? 9.062 -19.016 1.208 1 93.94 127 MET A CA 1
ATOM 995 C C . MET A 1 127 ? 9.156 -17.625 0.614 1 93.94 127 MET A C 1
ATOM 997 O O . MET A 1 127 ? 10.078 -16.859 0.938 1 93.94 127 MET A O 1
ATOM 1001 N N . GLY A 1 128 ? 8.289 -17.344 -0.269 1 94.44 128 GLY A N 1
ATOM 1002 C CA . GLY A 1 128 ? 8.234 -15.984 -0.783 1 94.44 128 GLY A CA 1
ATOM 1003 C C . GLY A 1 128 ? 8.008 -14.945 0.3 1 94.44 128 GLY A C 1
ATOM 1004 O O . GLY A 1 128 ? 8.672 -13.906 0.314 1 94.44 128 GLY A O 1
ATOM 1005 N N . MET A 1 129 ? 7.156 -15.242 1.227 1 92 129 MET A N 1
ATOM 1006 C CA . MET A 1 129 ? 6.863 -14.344 2.336 1 92 129 MET A CA 1
ATOM 1007 C C . MET A 1 129 ? 8.078 -14.172 3.236 1 92 129 MET A C 1
ATOM 1009 O O . MET A 1 129 ? 8.398 -13.055 3.652 1 92 129 MET A O 1
ATOM 1013 N N . ILE A 1 130 ? 8.68 -15.195 3.502 1 91.06 130 ILE A N 1
ATOM 1014 C CA . ILE A 1 130 ? 9.875 -15.148 4.328 1 91.06 130 ILE A CA 1
ATOM 1015 C C . ILE A 1 130 ? 10.953 -14.32 3.629 1 91.06 130 ILE A C 1
ATOM 1017 O O . ILE A 1 130 ? 11.617 -13.492 4.262 1 91.06 130 ILE A O 1
ATOM 1021 N N . GLY A 1 131 ? 11.102 -14.539 2.342 1 91.44 131 GLY A N 1
ATOM 1022 C CA . GLY A 1 131 ? 12.047 -13.734 1.576 1 91.44 131 GLY A CA 1
ATOM 1023 C C . GLY A 1 131 ? 11.773 -12.242 1.667 1 91.44 131 GLY A C 1
ATOM 1024 O O . GLY A 1 131 ? 12.703 -11.453 1.85 1 91.44 131 GLY A O 1
ATOM 1025 N N . ARG A 1 132 ? 10.523 -11.898 1.582 1 91.56 132 ARG A N 1
ATOM 1026 C CA . ARG A 1 132 ? 10.133 -10.492 1.684 1 91.56 132 ARG A CA 1
ATOM 1027 C C . ARG A 1 132 ? 10.539 -9.914 3.033 1 91.56 132 ARG A C 1
ATOM 1029 O O . ARG A 1 132 ? 11.117 -8.82 3.098 1 91.56 132 ARG A O 1
ATOM 1036 N N . ILE A 1 133 ? 10.328 -10.648 4.059 1 84.69 133 ILE A N 1
ATOM 1037 C CA . ILE A 1 133 ? 10.555 -10.18 5.422 1 84.69 133 ILE A CA 1
ATOM 1038 C C . ILE A 1 133 ? 12.055 -10.023 5.668 1 84.69 133 ILE A C 1
ATOM 1040 O O . ILE A 1 133 ? 12.508 -8.984 6.152 1 84.69 133 ILE A O 1
ATOM 1044 N N . VAL A 1 134 ? 12.719 -10.977 5.336 1 85.38 134 VAL A N 1
ATOM 1045 C CA . VAL A 1 134 ? 14.156 -10.977 5.586 1 85.38 134 VAL A CA 1
ATOM 1046 C C . VAL A 1 134 ? 14.82 -9.852 4.789 1 85.38 134 VAL A C 1
ATOM 1048 O O . VAL A 1 134 ? 15.672 -9.125 5.312 1 85.38 134 VAL A O 1
ATOM 1051 N N . PHE A 1 135 ? 14.391 -9.68 3.631 1 91 135 PHE A N 1
ATOM 1052 C CA . PHE A 1 135 ? 14.977 -8.648 2.781 1 91 135 PHE A CA 1
ATOM 1053 C C . PHE A 1 135 ? 14.625 -7.258 3.301 1 91 135 PHE A C 1
ATOM 1055 O O . PHE A 1 135 ? 15.492 -6.379 3.355 1 91 135 PHE A O 1
ATOM 1062 N N . ALA A 1 136 ? 13.422 -7.062 3.6 1 82.88 136 ALA A N 1
ATOM 1063 C CA . ALA A 1 136 ? 13.008 -5.766 4.129 1 82.88 136 ALA A CA 1
ATOM 1064 C C . ALA A 1 136 ? 13.766 -5.426 5.41 1 82.88 136 ALA A C 1
ATOM 1066 O O . ALA A 1 136 ? 14.148 -4.273 5.621 1 82.88 136 ALA A O 1
ATOM 1067 N N . TRP A 1 137 ? 13.922 -6.406 6.23 1 75.88 137 TRP A N 1
ATOM 1068 C CA . TRP A 1 137 ? 14.633 -6.227 7.492 1 75.88 137 TRP A CA 1
ATOM 1069 C C . TRP A 1 137 ? 16.094 -5.863 7.25 1 75.88 137 TRP A C 1
ATOM 1071 O O . TRP A 1 137 ? 16.641 -4.988 7.926 1 75.88 137 TRP A O 1
ATOM 1081 N N . ARG A 1 138 ? 16.672 -6.352 6.266 1 81 138 ARG A N 1
ATOM 1082 C CA . ARG A 1 138 ? 18.094 -6.176 6.027 1 81 138 ARG A CA 1
ATOM 1083 C C . ARG A 1 138 ? 18.359 -4.91 5.223 1 81 138 ARG A C 1
ATOM 1085 O O . ARG A 1 138 ? 19.359 -4.227 5.445 1 81 138 ARG A O 1
ATOM 1092 N N . LYS A 1 139 ? 17.484 -4.582 4.25 1 82.75 139 LYS A N 1
ATOM 1093 C CA . LYS A 1 139 ? 17.812 -3.547 3.275 1 82.75 139 LYS A CA 1
ATOM 1094 C C . LYS A 1 139 ? 16.812 -2.395 3.34 1 82.75 139 LYS A C 1
ATOM 1096 O O . LYS A 1 139 ? 16.781 -1.549 2.443 1 82.75 139 LYS A O 1
ATOM 1101 N N . GLY A 1 140 ? 16.125 -2.258 4.324 1 76.25 140 GLY A N 1
ATOM 1102 C CA . GLY A 1 140 ? 15.055 -1.273 4.395 1 76.25 140 GLY A CA 1
ATOM 1103 C C . GLY A 1 140 ? 15.539 0.147 4.172 1 76.25 140 GLY A C 1
ATOM 1104 O O . GLY A 1 140 ? 14.984 0.872 3.34 1 76.25 140 GLY A O 1
ATOM 1105 N N . THR A 1 141 ? 16.547 0.639 4.793 1 73.62 141 THR A N 1
ATOM 1106 C CA . THR A 1 141 ? 17.047 2.006 4.684 1 73.62 141 THR A CA 1
ATOM 1107 C C . THR A 1 141 ? 17.781 2.209 3.365 1 73.62 141 THR A C 1
ATOM 1109 O O . THR A 1 141 ? 17.703 3.279 2.758 1 73.62 141 THR A O 1
ATOM 1112 N N . ASP A 1 142 ? 18.328 1.208 2.912 1 84.06 142 ASP A N 1
ATOM 1113 C CA . ASP A 1 142 ? 19.109 1.283 1.682 1 84.06 142 ASP A CA 1
ATOM 1114 C C . ASP A 1 142 ? 18.203 1.445 0.463 1 84.06 142 ASP A C 1
ATOM 1116 O O . ASP A 1 142 ? 18.609 2.031 -0.543 1 84.06 142 ASP A O 1
ATOM 1120 N N . LEU A 1 143 ? 17.047 0.992 0.521 1 85.88 143 LEU A N 1
ATOM 1121 C CA . LEU A 1 143 ? 16.109 1.035 -0.598 1 85.88 143 LEU A CA 1
ATOM 1122 C C . LEU A 1 143 ? 15.727 2.473 -0.93 1 85.88 143 LEU A C 1
ATOM 1124 O O . LEU A 1 143 ? 15.625 2.838 -2.104 1 85.88 143 LEU A O 1
ATOM 1128 N N . ASP A 1 144 ? 15.594 3.299 0.056 1 81.56 144 ASP A N 1
ATOM 1129 C CA . ASP A 1 144 ? 15.25 4.703 -0.145 1 81.56 144 ASP A CA 1
ATOM 1130 C C . ASP A 1 144 ? 16.469 5.508 -0.598 1 81.56 144 ASP A C 1
ATOM 1132 O O . ASP A 1 144 ? 16.344 6.391 -1.449 1 81.56 144 ASP A O 1
ATOM 1136 N N . CYS A 1 145 ? 17.578 5.152 -0.059 1 86.56 145 CYS A N 1
ATOM 1137 C CA . CYS A 1 145 ? 18.781 5.934 -0.297 1 86.56 145 CYS A CA 1
ATOM 1138 C C . CYS A 1 145 ? 19.312 5.699 -1.706 1 86.56 145 CYS A C 1
ATOM 1140 O O . CYS A 1 145 ? 19.891 6.598 -2.312 1 86.56 145 CYS A O 1
ATOM 1142 N N . ASN A 1 146 ? 19.094 4.562 -2.188 1 90.75 146 ASN A N 1
ATOM 1143 C CA . ASN A 1 146 ? 19.578 4.188 -3.514 1 90.75 146 ASN A CA 1
ATOM 1144 C C . ASN A 1 146 ? 18.438 3.672 -4.398 1 90.75 146 ASN A C 1
ATOM 1146 O O . ASN A 1 146 ? 18.547 2.588 -4.977 1 90.75 146 ASN A O 1
ATOM 1150 N N . SER A 1 147 ? 17.453 4.496 -4.598 1 92.12 147 SER A N 1
ATOM 1151 C CA . SER A 1 147 ? 16.219 4.09 -5.254 1 92.12 147 SER A CA 1
ATOM 1152 C C . SER A 1 147 ? 16.453 3.695 -6.707 1 92.12 147 SER A C 1
ATOM 1154 O O . SER A 1 147 ? 15.867 2.738 -7.203 1 92.12 147 SER A O 1
ATOM 1156 N N . LYS A 1 148 ? 17.344 4.426 -7.457 1 94.19 148 LYS A N 1
ATOM 1157 C CA . LYS A 1 148 ? 17.609 4.086 -8.852 1 94.19 148 LYS A CA 1
ATOM 1158 C C . LYS A 1 148 ? 18.234 2.701 -8.961 1 94.19 148 LYS A C 1
ATOM 1160 O O . LYS A 1 148 ? 17.812 1.883 -9.781 1 94.19 148 LYS A O 1
ATOM 1165 N N . LYS A 1 149 ? 19.188 2.5 -8.164 1 93.5 149 LYS A N 1
ATOM 1166 C CA . LYS A 1 149 ? 19.875 1.211 -8.164 1 93.5 149 LYS A CA 1
ATOM 1167 C C . LYS A 1 149 ? 18.906 0.071 -7.871 1 93.5 149 LYS A C 1
ATOM 1169 O O . LYS A 1 149 ? 18.891 -0.933 -8.586 1 93.5 149 LYS A O 1
ATOM 1174 N N . TRP A 1 150 ? 18.156 0.22 -6.902 1 94 150 TRP A N 1
ATOM 1175 C CA . TRP A 1 150 ? 17.297 -0.866 -6.453 1 94 150 TRP A CA 1
ATOM 1176 C C . TRP A 1 150 ? 16.094 -1.031 -7.387 1 94 150 TRP A C 1
ATOM 1178 O O . TRP A 1 150 ? 15.562 -2.133 -7.531 1 94 150 TRP A O 1
ATOM 1188 N N . ARG A 1 151 ? 15.672 0.057 -8.008 1 96.12 151 ARG A N 1
ATOM 1189 C CA . ARG A 1 151 ? 14.617 -0.071 -9.008 1 96.12 151 ARG A CA 1
ATOM 1190 C C . ARG A 1 151 ? 15.039 -0.985 -10.148 1 96.12 151 ARG A C 1
ATOM 1192 O O . ARG A 1 151 ? 14.266 -1.825 -10.602 1 96.12 151 ARG A O 1
ATOM 1199 N N . TYR A 1 152 ? 16.25 -0.794 -10.539 1 96.88 152 TYR A N 1
ATOM 1200 C CA . TYR A 1 152 ? 16.766 -1.625 -11.625 1 96.88 152 TYR A CA 1
ATOM 1201 C C . TYR A 1 152 ? 17.094 -3.025 -11.125 1 96.88 152 TYR A C 1
ATOM 1203 O O . TYR A 1 152 ? 16.75 -4.02 -11.758 1 96.88 152 TYR A O 1
ATOM 1211 N N . THR A 1 153 ? 17.75 -3.133 -10 1 96 153 THR A N 1
ATOM 1212 C CA . THR A 1 153 ? 18.109 -4.418 -9.414 1 96 153 THR A CA 1
ATOM 1213 C C . THR A 1 153 ? 16.875 -5.262 -9.148 1 96 153 THR A C 1
ATOM 1215 O O . THR A 1 153 ? 16.906 -6.488 -9.289 1 96 153 THR A O 1
ATOM 1218 N N . ALA A 1 154 ? 15.812 -4.629 -8.703 1 96.5 154 ALA A N 1
ATOM 1219 C CA . ALA A 1 154 ? 14.555 -5.332 -8.461 1 96.5 154 ALA A CA 1
ATOM 1220 C C . ALA A 1 154 ? 14.109 -6.102 -9.695 1 96.5 154 ALA A C 1
ATOM 1222 O O . ALA A 1 154 ? 13.758 -7.281 -9.609 1 96.5 154 ALA A O 1
ATOM 1223 N N . ASP A 1 155 ? 14.203 -5.488 -10.805 1 97.19 155 ASP A N 1
ATOM 1224 C CA . ASP A 1 155 ? 13.742 -6.113 -12.039 1 97.19 155 ASP A CA 1
ATOM 1225 C C . ASP A 1 155 ? 14.719 -7.195 -12.5 1 97.19 155 ASP A C 1
ATOM 1227 O O . ASP A 1 155 ? 14.312 -8.18 -13.117 1 97.19 155 ASP A O 1
ATOM 1231 N N . ILE A 1 156 ? 15.984 -7.031 -12.242 1 97.62 156 ILE A N 1
ATOM 1232 C CA . ILE A 1 156 ? 16.938 -8.102 -12.516 1 97.62 156 ILE A CA 1
ATOM 1233 C C . ILE A 1 156 ? 16.578 -9.336 -11.688 1 97.62 156 ILE A C 1
ATOM 1235 O O . ILE A 1 156 ? 16.531 -10.453 -12.219 1 97.62 156 ILE A O 1
ATOM 1239 N N . LEU A 1 157 ? 16.312 -9.102 -10.438 1 97.62 157 LEU A N 1
ATOM 1240 C CA . LEU A 1 157 ? 15.922 -10.195 -9.555 1 97.62 157 LEU A CA 1
ATOM 1241 C C . LEU A 1 157 ? 14.625 -10.836 -10.016 1 97.62 157 LEU A C 1
ATOM 1243 O O . LEU A 1 157 ? 14.477 -12.062 -9.961 1 97.62 157 LEU A O 1
ATOM 1247 N N . ASN A 1 158 ? 13.68 -10.023 -10.445 1 98 158 ASN A N 1
ATOM 1248 C CA . ASN A 1 158 ? 12.414 -10.539 -10.969 1 98 158 ASN A CA 1
ATOM 1249 C C . ASN A 1 158 ? 12.648 -11.484 -12.148 1 98 158 ASN A C 1
ATOM 1251 O O . ASN A 1 158 ? 12.047 -12.562 -12.211 1 98 158 ASN A O 1
ATOM 1255 N N . ASN A 1 159 ? 13.539 -11.055 -13.078 1 98.44 159 ASN A N 1
ATOM 1256 C CA . ASN A 1 159 ? 13.836 -11.867 -14.258 1 98.44 159 ASN A CA 1
ATOM 1257 C C . ASN A 1 159 ? 14.586 -13.141 -13.891 1 98.44 159 ASN A C 1
ATOM 1259 O O . ASN A 1 159 ? 14.352 -14.195 -14.477 1 98.44 159 ASN A O 1
ATOM 1263 N N . ILE A 1 160 ? 15.445 -13.047 -12.945 1 98.06 160 ILE A N 1
ATOM 1264 C CA . ILE A 1 160 ? 16.125 -14.227 -12.43 1 98.06 160 ILE A CA 1
ATOM 1265 C C . ILE A 1 160 ? 15.109 -15.188 -11.82 1 98.06 160 ILE A C 1
ATOM 1267 O O . ILE A 1 160 ? 15.172 -16.391 -12.047 1 98.06 160 ILE A O 1
ATOM 1271 N N . GLY A 1 161 ? 14.242 -14.602 -11.039 1 98.56 161 GLY A N 1
ATOM 1272 C CA . GLY A 1 161 ? 13.18 -15.406 -10.469 1 98.56 161 GLY A CA 1
ATOM 1273 C C . GLY A 1 161 ? 12.352 -16.141 -11.508 1 98.56 161 GLY A C 1
ATOM 1274 O O . GLY A 1 161 ? 12.102 -17.328 -11.391 1 98.56 161 GLY A O 1
ATOM 1275 N N . MET A 1 162 ? 11.953 -15.469 -12.547 1 98.38 162 MET A N 1
ATOM 1276 C CA . MET A 1 162 ? 11.148 -16.062 -13.609 1 98.38 162 MET A CA 1
ATOM 1277 C C . MET A 1 162 ? 11.938 -17.141 -14.352 1 98.38 162 MET A C 1
ATOM 1279 O O . MET A 1 162 ? 11.383 -18.156 -14.773 1 98.38 162 MET A O 1
ATOM 1283 N N . ALA A 1 163 ? 13.219 -16.922 -14.508 1 98.25 163 ALA A N 1
ATOM 1284 C CA . ALA A 1 163 ? 14.062 -17.922 -15.141 1 98.25 163 ALA A CA 1
ATOM 1285 C C . ALA A 1 163 ? 14.094 -19.203 -14.312 1 98.25 163 ALA A C 1
ATOM 1287 O O . ALA A 1 163 ? 13.992 -20.312 -14.859 1 98.25 163 ALA A O 1
ATOM 1288 N N . PHE A 1 164 ? 14.18 -19.062 -13.031 1 98.06 164 PHE A N 1
ATOM 1289 C CA . PHE A 1 164 ? 14.172 -20.219 -12.156 1 98.06 164 PHE A CA 1
ATOM 1290 C C . PHE A 1 164 ? 12.828 -20.938 -12.227 1 98.06 164 PHE A C 1
ATOM 1292 O O . PHE A 1 164 ? 12.773 -22.172 -12.188 1 98.06 164 PHE A O 1
ATOM 1299 N N . GLU A 1 165 ? 11.797 -20.188 -12.32 1 97.5 165 GLU A N 1
ATOM 1300 C CA . GLU A 1 165 ? 10.469 -20.797 -12.469 1 97.5 165 GLU A CA 1
ATOM 1301 C C . GLU A 1 165 ? 10.352 -21.562 -13.781 1 97.5 165 GLU A C 1
ATOM 1303 O O . GLU A 1 165 ? 9.789 -22.656 -13.82 1 97.5 165 GLU A O 1
ATOM 1308 N N . MET A 1 166 ? 10.938 -21.031 -14.812 1 96.81 166 MET A N 1
ATOM 1309 C CA . MET A 1 166 ? 10.891 -21.672 -16.125 1 96.81 166 MET A CA 1
ATOM 1310 C C . MET A 1 166 ? 11.734 -22.938 -16.141 1 96.81 166 MET A C 1
ATOM 1312 O O . MET A 1 166 ? 11.391 -23.906 -16.812 1 96.81 166 MET A O 1
ATOM 1316 N N . ILE A 1 167 ? 12.758 -22.969 -15.344 1 96.94 167 ILE A N 1
ATOM 1317 C CA . ILE A 1 167 ? 13.688 -24.094 -15.305 1 96.94 167 ILE A CA 1
ATOM 1318 C C . ILE A 1 167 ? 13.141 -25.188 -14.391 1 96.94 167 ILE A C 1
ATOM 1320 O O . ILE A 1 167 ? 13.406 -26.375 -14.594 1 96.94 167 ILE A O 1
ATOM 1324 N N . SER A 1 168 ? 12.344 -24.859 -13.453 1 96.31 168 SER A N 1
ATOM 1325 C CA . SER A 1 168 ? 11.969 -25.719 -12.344 1 96.31 168 SER A CA 1
ATOM 1326 C C . SER A 1 168 ? 11.289 -26.984 -12.836 1 96.31 168 SER A C 1
ATOM 1328 O O . SER A 1 168 ? 11.57 -28.094 -12.344 1 96.31 168 SER A O 1
ATOM 1330 N N . PRO A 1 169 ? 10.414 -26.969 -13.906 1 94.38 169 PRO A N 1
ATOM 1331 C CA . PRO A 1 169 ? 9.75 -28.203 -14.328 1 94.38 169 PRO A CA 1
ATOM 1332 C C . PRO A 1 169 ? 10.609 -29.047 -15.273 1 94.38 169 PRO A C 1
ATOM 1334 O O . PRO A 1 169 ? 10.227 -30.156 -15.633 1 94.38 169 PRO A O 1
ATOM 1337 N N . LEU A 1 170 ? 11.75 -28.578 -15.703 1 92.5 170 LEU A N 1
ATOM 1338 C CA . LEU A 1 170 ? 12.586 -29.266 -16.688 1 92.5 170 LEU A CA 1
ATOM 1339 C C . LEU A 1 170 ? 13.406 -30.375 -16.031 1 92.5 170 LEU A C 1
ATOM 1341 O O . LEU A 1 170 ? 13.945 -31.25 -16.703 1 92.5 170 LEU A O 1
ATOM 1345 N N . PHE A 1 171 ? 13.469 -30.312 -14.703 1 89.44 171 PHE A N 1
ATOM 1346 C CA . PHE A 1 171 ? 14.258 -31.297 -13.977 1 89.44 171 PHE A CA 1
ATOM 1347 C C . PHE A 1 171 ? 13.352 -32.312 -13.273 1 89.44 171 PHE A C 1
ATOM 1349 O O . PHE A 1 171 ? 12.148 -32.344 -13.539 1 89.44 171 PHE A O 1
ATOM 1356 N N . SER A 1 172 ? 14.031 -33.125 -12.328 1 84.12 172 SER A N 1
ATOM 1357 C CA . SER A 1 172 ? 13.289 -34.125 -11.578 1 84.12 172 SER A CA 1
ATOM 1358 C C . SER A 1 172 ? 12.25 -33.5 -10.664 1 84.12 172 SER A C 1
ATOM 1360 O O . SER A 1 172 ? 12.352 -32.281 -10.352 1 84.12 172 SER A O 1
ATOM 1362 N N . SER A 1 173 ? 11.227 -34.219 -10.344 1 86.44 173 SER A N 1
ATOM 1363 C CA . SER A 1 173 ? 10.156 -33.75 -9.469 1 86.44 173 SER A CA 1
ATOM 1364 C C . SER A 1 173 ? 10.703 -33.312 -8.125 1 86.44 173 SER A C 1
ATOM 1366 O O . SER A 1 173 ? 10.148 -32.406 -7.496 1 86.44 173 SER A O 1
ATOM 1368 N N . GLN A 1 174 ? 11.852 -33.781 -7.777 1 90.31 174 GLN A N 1
ATOM 1369 C CA . GLN A 1 174 ? 12.438 -33.438 -6.48 1 90.31 174 GLN A CA 1
ATOM 1370 C C . GLN A 1 174 ? 13.055 -32.031 -6.508 1 90.31 174 GLN A C 1
ATOM 1372 O O . GLN A 1 174 ? 13.148 -31.375 -5.469 1 90.31 174 GLN A O 1
ATOM 1377 N N . LEU A 1 175 ? 13.383 -31.641 -7.715 1 94.69 175 LEU A N 1
ATOM 1378 C CA . LEU A 1 175 ? 14.07 -30.359 -7.805 1 94.69 175 LEU A CA 1
ATOM 1379 C C . LEU A 1 175 ? 13.094 -29.234 -8.141 1 94.69 175 LEU A C 1
ATOM 1381 O O . LEU A 1 175 ? 13.445 -28.047 -8.062 1 94.69 175 LEU A O 1
ATOM 1385 N N . PHE A 1 176 ? 11.867 -29.594 -8.469 1 96.69 176 PHE A N 1
ATOM 1386 C CA . PHE A 1 176 ? 10.875 -28.594 -8.844 1 96.69 176 PHE A CA 1
ATOM 1387 C C . PHE A 1 176 ? 10.633 -27.609 -7.707 1 96.69 176 PHE A C 1
ATOM 1389 O O . PHE A 1 176 ? 10.727 -26.406 -7.895 1 96.69 176 PHE A O 1
ATOM 1396 N N . LEU A 1 177 ? 10.375 -28.109 -6.531 1 96.06 177 LEU A N 1
ATOM 1397 C CA . LEU A 1 177 ? 9.977 -27.281 -5.406 1 96.06 177 LEU A CA 1
ATOM 1398 C C . LEU A 1 177 ? 11.117 -26.359 -4.977 1 96.06 177 LEU A C 1
ATOM 1400 O O . LEU A 1 177 ? 10.945 -25.141 -4.895 1 96.06 177 LEU A O 1
ATOM 1404 N N . PRO A 1 178 ? 12.336 -26.844 -4.797 1 96.94 178 PRO A N 1
ATOM 1405 C CA . PRO A 1 178 ? 13.414 -25.953 -4.383 1 96.94 178 PRO A CA 1
ATOM 1406 C C . PRO A 1 178 ? 13.719 -24.875 -5.426 1 96.94 178 PRO A C 1
ATOM 1408 O O . PRO A 1 178 ? 13.945 -23.719 -5.074 1 96.94 178 PRO A O 1
ATOM 1411 N N . LEU A 1 179 ? 13.719 -25.25 -6.664 1 97.44 179 LEU A N 1
ATOM 1412 C CA . LEU A 1 179 ? 14.008 -24.281 -7.719 1 97.44 179 LEU A CA 1
ATOM 1413 C C . LEU A 1 179 ? 12.898 -23.234 -7.816 1 97.44 179 LEU A C 1
ATOM 1415 O O . LEU A 1 179 ? 13.172 -22.047 -7.988 1 97.44 179 LEU A O 1
ATOM 1419 N N . SER A 1 180 ? 11.656 -23.734 -7.734 1 97.19 180 SER A N 1
ATOM 1420 C CA . SER A 1 180 ? 10.531 -22.797 -7.793 1 97.19 180 SER A CA 1
ATOM 1421 C C . SER A 1 180 ? 10.516 -21.875 -6.578 1 97.19 180 SER A C 1
ATOM 1423 O O . SER A 1 180 ? 10.102 -20.719 -6.672 1 97.19 180 SER A O 1
ATOM 1425 N N . CYS A 1 181 ? 10.953 -22.328 -5.426 1 97.44 181 CYS A N 1
ATOM 1426 C CA . CYS A 1 181 ? 11.047 -21.5 -4.227 1 97.44 181 CYS A CA 1
ATOM 1427 C C . CYS A 1 181 ? 12.086 -20.406 -4.402 1 97.44 181 CYS A C 1
ATOM 1429 O O . CYS A 1 181 ? 11.844 -19.25 -4.051 1 97.44 181 CYS A O 1
ATOM 1431 N N . ILE A 1 182 ? 13.188 -20.734 -4.953 1 97.62 182 ILE A N 1
ATOM 1432 C CA . ILE A 1 182 ? 14.219 -19.734 -5.223 1 97.62 182 ILE A CA 1
ATOM 1433 C C . ILE A 1 182 ? 13.664 -18.672 -6.156 1 97.62 182 ILE A C 1
ATOM 1435 O O . ILE A 1 182 ? 13.898 -17.469 -5.945 1 97.62 182 ILE A O 1
ATOM 1439 N N . GLY A 1 183 ? 12.977 -19.156 -7.16 1 98.12 183 GLY A N 1
ATOM 1440 C CA . GLY A 1 183 ? 12.352 -18.219 -8.078 1 98.12 183 GLY A CA 1
ATOM 1441 C C . GLY A 1 183 ? 11.398 -17.25 -7.387 1 98.12 183 GLY A C 1
ATOM 1442 O O . GLY A 1 183 ? 11.484 -16.047 -7.586 1 98.12 183 GLY A O 1
ATOM 1443 N N . LEU A 1 184 ? 10.562 -17.781 -6.547 1 97.44 184 LEU A N 1
ATOM 1444 C CA . LEU A 1 184 ? 9.562 -16.953 -5.898 1 97.44 184 LEU A CA 1
ATOM 1445 C C . LEU A 1 184 ? 10.203 -16.031 -4.871 1 97.44 184 LEU A C 1
ATOM 1447 O O . LEU A 1 184 ? 9.75 -14.898 -4.68 1 97.44 184 LEU A O 1
ATOM 1451 N N . ILE A 1 185 ? 11.227 -16.469 -4.211 1 97 185 ILE A N 1
ATOM 1452 C CA . ILE A 1 185 ? 11.953 -15.609 -3.279 1 97 185 ILE A CA 1
ATOM 1453 C C . ILE A 1 185 ? 12.516 -14.398 -4.023 1 97 185 ILE A C 1
ATOM 1455 O O . ILE A 1 185 ? 12.336 -13.258 -3.592 1 97 185 ILE A O 1
ATOM 1459 N N . ALA A 1 186 ? 13.102 -14.633 -5.137 1 97.75 186 ALA A N 1
ATOM 1460 C CA . ALA A 1 186 ? 13.664 -13.555 -5.941 1 97.75 186 ALA A CA 1
ATOM 1461 C C . ALA A 1 186 ? 12.578 -12.578 -6.387 1 97.75 186 ALA A C 1
ATOM 1463 O O . ALA A 1 186 ? 12.75 -11.359 -6.293 1 97.75 186 ALA A O 1
ATOM 1464 N N . LYS A 1 187 ? 11.477 -13.102 -6.801 1 97.44 187 LYS A N 1
ATOM 1465 C CA . LYS A 1 187 ? 10.359 -12.266 -7.223 1 97.44 187 LYS A CA 1
ATOM 1466 C C . LYS A 1 187 ? 9.781 -11.484 -6.047 1 97.44 187 LYS A C 1
ATOM 1468 O O . LYS A 1 187 ? 9.336 -10.344 -6.207 1 97.44 187 LYS A O 1
ATOM 1473 N N . SER A 1 188 ? 9.789 -12.141 -4.938 1 95.5 188 SER A N 1
ATOM 1474 C CA . SER A 1 188 ? 9.266 -11.484 -3.742 1 95.5 188 SER A CA 1
ATOM 1475 C C . SER A 1 188 ? 10.148 -10.312 -3.326 1 95.5 188 SER A C 1
ATOM 1477 O O . SER A 1 188 ? 9.648 -9.273 -2.881 1 95.5 188 SER A O 1
ATOM 1479 N N . ILE A 1 189 ? 11.398 -10.453 -3.447 1 94 189 ILE A N 1
ATOM 1480 C CA . ILE A 1 189 ? 12.328 -9.367 -3.166 1 94 189 ILE A CA 1
ATOM 1481 C C . ILE A 1 189 ? 12.094 -8.211 -4.137 1 94 189 ILE A C 1
ATOM 1483 O O . ILE A 1 189 ? 12.109 -7.043 -3.742 1 94 189 ILE A O 1
ATOM 1487 N N . CYS A 1 190 ? 11.867 -8.555 -5.359 1 95.94 190 CYS A N 1
ATOM 1488 C CA . CYS A 1 190 ? 11.523 -7.543 -6.348 1 95.94 190 CYS A CA 1
ATOM 1489 C C . CYS A 1 190 ? 10.281 -6.766 -5.926 1 95.94 190 CYS A C 1
ATOM 1491 O O . CYS A 1 190 ? 10.234 -5.543 -6.066 1 95.94 190 CYS A O 1
ATOM 1493 N N . GLY A 1 191 ? 9.359 -7.48 -5.395 1 93.06 191 GLY A N 1
ATOM 1494 C CA . GLY A 1 191 ? 8.148 -6.82 -4.93 1 93.06 191 GLY A CA 1
ATOM 1495 C C . GLY A 1 191 ? 8.406 -5.781 -3.855 1 93.06 191 GLY A C 1
ATOM 1496 O O . GLY A 1 191 ? 7.852 -4.684 -3.898 1 93.06 191 GLY A O 1
ATOM 1497 N N . VAL A 1 192 ? 9.242 -6.078 -2.957 1 90.62 192 VAL A N 1
ATOM 1498 C CA . VAL A 1 192 ? 9.57 -5.18 -1.854 1 90.62 192 VAL A CA 1
ATOM 1499 C C . VAL A 1 192 ? 10.398 -4.004 -2.375 1 90.62 192 VAL A C 1
ATOM 1501 O O . VAL A 1 192 ? 10.039 -2.844 -2.156 1 90.62 192 VAL A O 1
ATOM 1504 N N . ALA A 1 193 ? 11.438 -4.355 -3.023 1 93.25 193 ALA A N 1
ATOM 1505 C CA . ALA A 1 193 ? 12.312 -3.318 -3.559 1 93.25 193 ALA A CA 1
ATOM 1506 C C . ALA A 1 193 ? 11.562 -2.416 -4.535 1 93.25 193 ALA A C 1
ATOM 1508 O O . ALA A 1 193 ? 11.688 -1.19 -4.484 1 93.25 193 ALA A O 1
ATOM 1509 N N . GLY A 1 194 ? 10.797 -3.047 -5.375 1 93.19 194 GLY A N 1
ATOM 1510 C CA . GLY A 1 194 ? 10.008 -2.291 -6.336 1 93.19 194 GLY A CA 1
ATOM 1511 C C . GLY A 1 194 ? 9 -1.367 -5.688 1 93.19 194 GLY A C 1
ATOM 1512 O O . GLY A 1 194 ? 8.852 -0.214 -6.098 1 93.19 194 GLY A O 1
ATOM 1513 N N . GLY A 1 195 ? 8.367 -1.868 -4.699 1 89.5 195 GLY A N 1
ATOM 1514 C CA . GLY A 1 195 ? 7.395 -1.062 -3.984 1 89.5 195 GLY A CA 1
ATOM 1515 C C . GLY A 1 195 ? 8.008 0.135 -3.283 1 89.5 195 GLY A C 1
ATOM 1516 O O . GLY A 1 195 ? 7.5 1.253 -3.395 1 89.5 195 GLY A O 1
ATOM 1517 N N . CYS A 1 196 ? 9.039 -0.054 -2.594 1 87.5 196 CYS A N 1
ATOM 1518 C CA . CYS A 1 196 ? 9.711 1.01 -1.854 1 87.5 196 CYS A CA 1
ATOM 1519 C C . CYS A 1 196 ? 10.266 2.066 -2.801 1 87.5 196 CYS A C 1
ATOM 1521 O O . CYS A 1 196 ? 10.125 3.266 -2.549 1 87.5 196 CYS A O 1
ATOM 1523 N N . THR A 1 197 ? 10.891 1.599 -3.84 1 92.62 197 THR A N 1
ATOM 1524 C CA . THR A 1 197 ? 11.484 2.545 -4.777 1 92.62 197 THR A CA 1
ATOM 1525 C C . THR A 1 197 ? 10.398 3.32 -5.523 1 92.62 197 THR A C 1
ATOM 1527 O O . THR A 1 197 ? 10.586 4.492 -5.855 1 92.62 197 THR A O 1
ATOM 1530 N N . LYS A 1 198 ? 9.32 2.639 -5.785 1 92.75 198 LYS A N 1
ATOM 1531 C CA . LYS A 1 198 ? 8.195 3.326 -6.41 1 92.75 198 LYS A CA 1
ATOM 1532 C C . LYS A 1 198 ? 7.707 4.48 -5.535 1 92.75 198 LYS A C 1
ATOM 1534 O O . LYS A 1 198 ? 7.406 5.562 -6.043 1 92.75 198 LYS A O 1
ATOM 1539 N N . ALA A 1 199 ? 7.598 4.258 -4.312 1 86.88 199 ALA A N 1
ATOM 1540 C CA . ALA A 1 199 ? 7.184 5.309 -3.385 1 86.88 199 ALA A CA 1
ATOM 1541 C C . ALA A 1 199 ? 8.164 6.48 -3.412 1 86.88 199 ALA A C 1
ATOM 1543 O O . ALA A 1 199 ? 7.746 7.641 -3.441 1 86.88 199 ALA A O 1
ATOM 1544 N N . SER A 1 200 ? 9.406 6.164 -3.414 1 88.69 200 SER A N 1
ATOM 1545 C CA . SER A 1 200 ? 10.445 7.188 -3.449 1 88.69 200 SER A CA 1
ATOM 1546 C C . SER A 1 200 ? 10.383 8 -4.738 1 88.69 200 SER A C 1
ATOM 1548 O O . SER A 1 200 ? 10.477 9.227 -4.711 1 88.69 200 SER A O 1
ATOM 1550 N N . LEU A 1 201 ? 10.211 7.367 -5.82 1 93.69 201 LEU A N 1
ATOM 1551 C CA . LEU A 1 201 ? 10.133 8.047 -7.109 1 93.69 201 LEU A CA 1
ATOM 1552 C C . LEU A 1 201 ? 8.867 8.883 -7.211 1 93.69 201 LEU A C 1
ATOM 1554 O O . LEU A 1 201 ? 8.883 9.977 -7.785 1 93.69 201 LEU A O 1
ATOM 1558 N N . THR A 1 202 ? 7.785 8.344 -6.676 1 92.06 202 THR A N 1
ATOM 1559 C CA . THR A 1 202 ? 6.539 9.102 -6.648 1 92.06 202 THR A CA 1
ATOM 1560 C C . THR A 1 202 ? 6.723 10.422 -5.895 1 92.06 202 THR A C 1
ATOM 1562 O O . THR A 1 202 ? 6.23 11.461 -6.332 1 92.06 202 THR A O 1
ATOM 1565 N N . GLN A 1 203 ? 7.422 10.336 -4.832 1 88.31 203 GLN A N 1
ATOM 1566 C CA . GLN A 1 203 ? 7.727 11.539 -4.062 1 88.31 203 GLN A CA 1
ATOM 1567 C C . GLN A 1 203 ? 8.562 12.516 -4.879 1 88.31 203 GLN A C 1
ATOM 1569 O O . GLN A 1 203 ? 8.352 13.734 -4.809 1 88.31 203 GLN A O 1
ATOM 1574 N N . HIS A 1 204 ? 9.438 12.039 -5.594 1 91.44 204 HIS A N 1
ATOM 1575 C CA . HIS A 1 204 ? 10.281 12.859 -6.461 1 91.44 204 HIS A CA 1
ATOM 1576 C C . HIS A 1 204 ? 9.453 13.555 -7.535 1 91.44 204 HIS A C 1
ATOM 1578 O O . HIS A 1 204 ? 9.664 14.734 -7.824 1 91.44 204 HIS A O 1
ATOM 1584 N N . PHE A 1 205 ? 8.531 12.906 -8.078 1 94.81 205 PHE A N 1
ATOM 1585 C CA . PHE A 1 205 ? 7.75 13.422 -9.203 1 94.81 205 PHE A CA 1
ATOM 1586 C C . PHE A 1 205 ? 6.738 14.453 -8.719 1 94.81 205 PHE A C 1
ATOM 1588 O O . PHE A 1 205 ? 6.309 15.312 -9.492 1 94.81 205 PHE A O 1
ATOM 1595 N N . ALA A 1 206 ? 6.34 14.281 -7.484 1 89.88 206 ALA A N 1
ATOM 1596 C CA . ALA A 1 206 ? 5.344 15.195 -6.934 1 89.88 206 ALA A CA 1
ATOM 1597 C C . ALA A 1 206 ? 5.941 16.578 -6.676 1 89.88 206 ALA A C 1
ATOM 1599 O O . ALA A 1 206 ? 6.719 16.75 -5.738 1 89.88 206 ALA A O 1
ATOM 1600 N N . LYS A 1 207 ? 5.566 17.547 -7.43 1 84.94 207 LYS A N 1
ATOM 1601 C CA . LYS A 1 207 ? 6.145 18.891 -7.332 1 84.94 207 LYS A CA 1
ATOM 1602 C C . LYS A 1 207 ? 5.348 19.766 -6.367 1 84.94 207 LYS A C 1
ATOM 1604 O O . LYS A 1 207 ? 5.902 20.656 -5.727 1 84.94 207 LYS A O 1
ATOM 1609 N N . ARG A 1 208 ? 4.047 19.547 -6.336 1 77.25 208 ARG A N 1
ATOM 1610 C CA . ARG A 1 208 ? 3.156 20.453 -5.602 1 77.25 208 ARG A CA 1
ATOM 1611 C C . ARG A 1 208 ? 2.486 19.719 -4.441 1 77.25 208 ARG A C 1
ATOM 1613 O O . ARG A 1 208 ? 1.268 19.797 -4.273 1 77.25 208 ARG A O 1
ATOM 1620 N N . ASP A 1 209 ? 3.154 19.016 -3.766 1 72.81 209 ASP A N 1
ATOM 1621 C CA . ASP A 1 209 ? 2.613 18.266 -2.635 1 72.81 209 ASP A CA 1
ATOM 1622 C C . ASP A 1 209 ? 1.407 17.438 -3.057 1 72.81 209 ASP A C 1
ATOM 1624 O O . ASP A 1 209 ? 0.383 17.422 -2.371 1 72.81 209 ASP A O 1
ATOM 1628 N N . ASN A 1 210 ? 1.494 16.969 -4.23 1 79.19 210 ASN A N 1
ATOM 1629 C CA . ASN A 1 210 ? 0.439 16.156 -4.816 1 79.19 210 ASN A CA 1
ATOM 1630 C C . ASN A 1 210 ? 0.836 14.68 -4.871 1 79.19 210 ASN A C 1
ATOM 1632 O O . ASN A 1 210 ? 0.551 13.992 -5.852 1 79.19 210 ASN A O 1
ATOM 1636 N N . LEU A 1 211 ? 1.515 14.273 -3.805 1 82.69 211 LEU A N 1
ATOM 1637 C CA . LEU A 1 211 ? 2.016 12.906 -3.715 1 82.69 211 LEU A CA 1
ATOM 1638 C C . LEU A 1 211 ? 0.885 11.906 -3.895 1 82.69 211 LEU A C 1
ATOM 1640 O O . LEU A 1 211 ? 1.026 10.93 -4.637 1 82.69 211 LEU A O 1
ATOM 1644 N N . ALA A 1 212 ? -0.236 12.141 -3.295 1 75 212 ALA A N 1
ATOM 1645 C CA . ALA A 1 212 ? -1.362 11.211 -3.344 1 75 212 ALA A CA 1
ATOM 1646 C C . ALA A 1 212 ? -1.92 11.102 -4.762 1 75 212 ALA A C 1
ATOM 1648 O O . ALA A 1 212 ? -2.23 10.008 -5.227 1 75 212 ALA A O 1
ATOM 1649 N N . ASP A 1 213 ? -2.006 12.219 -5.371 1 80.38 213 ASP A N 1
ATOM 1650 C CA . ASP A 1 213 ? -2.523 12.242 -6.734 1 80.38 213 ASP A CA 1
ATOM 1651 C C . ASP A 1 213 ? -1.584 11.516 -7.691 1 80.38 213 ASP A C 1
ATOM 1653 O O . ASP A 1 213 ? -2.029 10.695 -8.5 1 80.38 213 ASP A O 1
ATOM 1657 N N . VAL A 1 214 ? -0.319 11.805 -7.578 1 90.12 214 VAL A N 1
ATOM 1658 C CA . VAL A 1 214 ? 0.669 11.164 -8.438 1 90.12 214 VAL A CA 1
ATOM 1659 C C . VAL A 1 214 ? 0.673 9.656 -8.18 1 90.12 214 VAL A C 1
ATOM 1661 O O . VAL A 1 214 ? 0.732 8.859 -9.125 1 90.12 214 VAL A O 1
ATOM 1664 N N . SER A 1 215 ? 0.514 9.273 -6.984 1 87.88 215 SER A N 1
ATOM 1665 C CA . SER A 1 215 ? 0.492 7.863 -6.613 1 87.88 215 SER A CA 1
ATOM 1666 C C . SER A 1 215 ? -0.736 7.164 -7.184 1 87.88 215 SER A C 1
ATOM 1668 O O . SER A 1 215 ? -0.634 6.051 -7.707 1 87.88 215 SER A O 1
ATOM 1670 N N . ALA A 1 216 ? -1.85 7.785 -7.066 1 81.88 216 ALA A N 1
ATOM 1671 C CA . ALA A 1 216 ? -3.092 7.211 -7.578 1 81.88 216 ALA A CA 1
ATOM 1672 C C . ALA A 1 216 ? -3.023 7.012 -9.086 1 81.88 216 ALA A C 1
ATOM 1674 O O . ALA A 1 216 ? -3.424 5.961 -9.602 1 81.88 216 ALA A O 1
ATOM 1675 N N . LYS A 1 217 ? -2.572 7.992 -9.742 1 86.94 217 LYS A N 1
ATOM 1676 C CA . LYS A 1 217 ? -2.49 7.91 -11.203 1 86.94 217 LYS A CA 1
ATOM 1677 C C . LYS A 1 217 ? -1.462 6.871 -11.633 1 86.94 217 LYS A C 1
ATOM 1679 O O . LYS A 1 217 ? -1.675 6.152 -12.617 1 86.94 217 LYS A O 1
ATOM 1684 N N . ASP A 1 218 ? -0.379 6.809 -10.891 1 91.31 218 ASP A N 1
ATOM 1685 C CA . ASP A 1 218 ? 0.598 5.754 -11.148 1 91.31 218 ASP A CA 1
ATOM 1686 C C . ASP A 1 218 ? -0.038 4.371 -11.023 1 91.31 218 ASP A C 1
ATOM 1688 O O . ASP A 1 218 ? 0.198 3.496 -11.859 1 91.31 218 ASP A O 1
ATOM 1692 N N . GLY A 1 219 ? -0.856 4.156 -10.039 1 88 219 GLY A N 1
ATOM 1693 C CA . GLY A 1 219 ? -1.577 2.906 -9.859 1 88 219 GLY A CA 1
ATOM 1694 C C . GLY A 1 219 ? -2.516 2.588 -11.008 1 88 219 GLY A C 1
ATOM 1695 O O . GLY A 1 219 ? -2.57 1.447 -11.469 1 88 219 GLY A O 1
ATOM 1696 N N . SER A 1 220 ? -3.205 3.568 -11.43 1 85.06 220 SER A N 1
ATOM 1697 C CA . SER A 1 220 ? -4.117 3.398 -12.562 1 85.06 220 SER A CA 1
ATOM 1698 C C . SER A 1 220 ? -3.361 3.035 -13.836 1 85.06 220 SER A C 1
ATOM 1700 O O . SER A 1 220 ? -3.795 2.164 -14.594 1 85.06 220 SER A O 1
ATOM 1702 N N . GLN A 1 221 ? -2.318 3.744 -14.055 1 91.25 221 GLN A N 1
ATOM 1703 C CA . GLN A 1 221 ? -1.488 3.445 -15.211 1 91.25 221 GLN A CA 1
ATOM 1704 C C . GLN A 1 221 ? -0.953 2.018 -15.156 1 91.25 221 GLN A C 1
ATOM 1706 O O . GLN A 1 221 ? -1.016 1.284 -16.141 1 91.25 221 GLN A O 1
ATOM 1711 N N . GLU A 1 222 ? -0.487 1.627 -14.008 1 91.38 222 GLU A N 1
ATOM 1712 C CA . GLU A 1 222 ? 0.046 0.281 -13.82 1 91.38 222 GLU A CA 1
ATOM 1713 C C . GLU A 1 222 ? -1.016 -0.777 -14.109 1 91.38 222 GLU A C 1
ATOM 1715 O O . GLU A 1 222 ? -0.744 -1.771 -14.789 1 91.38 222 GLU A O 1
ATOM 1720 N N . THR A 1 223 ? -2.143 -0.559 -13.672 1 87.88 223 THR A N 1
ATOM 1721 C CA . THR A 1 223 ? -3.234 -1.506 -13.867 1 87.88 223 THR A CA 1
ATOM 1722 C C . THR A 1 223 ? -3.621 -1.587 -15.344 1 87.88 223 THR A C 1
ATOM 1724 O O . THR A 1 223 ? -3.791 -2.68 -15.883 1 87.88 223 THR A O 1
ATOM 1727 N N . ALA A 1 224 ? -3.775 -0.457 -15.938 1 89.81 224 ALA A N 1
ATOM 1728 C CA . ALA A 1 224 ? -4.133 -0.423 -17.359 1 89.81 224 ALA A CA 1
ATOM 1729 C C . ALA A 1 224 ? -3.09 -1.149 -18.203 1 89.81 224 ALA A C 1
ATOM 1731 O O . ALA A 1 224 ? -3.438 -1.951 -19.078 1 89.81 224 ALA A O 1
ATOM 1732 N N . VAL A 1 225 ? -1.869 -0.884 -17.922 1 94.56 225 VAL A N 1
ATOM 1733 C CA . VAL A 1 225 ? -0.778 -1.495 -18.672 1 94.56 225 VAL A CA 1
ATOM 1734 C C . VAL A 1 225 ? -0.762 -3.002 -18.438 1 94.56 225 VAL A C 1
ATOM 1736 O O . VAL A 1 225 ? -0.523 -3.783 -19.359 1 94.56 225 VAL A O 1
ATOM 1739 N N . ASN A 1 226 ? -1.025 -3.402 -17.203 1 93.56 226 ASN A N 1
ATOM 1740 C CA . ASN A 1 226 ? -1.084 -4.824 -16.891 1 93.56 226 ASN A CA 1
ATOM 1741 C C . ASN A 1 226 ? -2.215 -5.523 -17.641 1 93.56 226 ASN A C 1
ATOM 1743 O O . ASN A 1 226 ? -2.055 -6.652 -18.109 1 93.56 226 ASN A O 1
ATOM 1747 N N . LEU A 1 227 ? -3.316 -4.875 -17.781 1 92.81 227 LEU A N 1
ATOM 1748 C CA . LEU A 1 227 ? -4.441 -5.445 -18.5 1 92.81 227 LEU A CA 1
ATOM 1749 C C . LEU A 1 227 ? -4.098 -5.629 -19.984 1 92.81 227 LEU A C 1
ATOM 1751 O O . LEU A 1 227 ? -4.383 -6.676 -20.562 1 92.81 227 LEU A O 1
ATOM 1755 N N . VAL A 1 228 ? -3.492 -4.641 -20.531 1 95.06 228 VAL A N 1
ATOM 1756 C CA . VAL A 1 228 ? -3.043 -4.746 -21.922 1 95.06 228 VAL A CA 1
ATOM 1757 C C . VAL A 1 228 ? -2.004 -5.855 -22.047 1 95.06 228 VAL A C 1
ATOM 1759 O O . VAL A 1 228 ? -2.025 -6.633 -23 1 95.06 228 VAL A O 1
ATOM 1762 N N . GLY A 1 229 ? -1.099 -5.867 -21.078 1 95.44 229 GLY A N 1
ATOM 1763 C CA . GLY A 1 229 ? -0.104 -6.93 -21.047 1 95.44 229 GLY A CA 1
ATOM 1764 C C . GLY A 1 229 ? -0.714 -8.312 -21 1 95.44 229 GLY A C 1
ATOM 1765 O O . GLY A 1 229 ? -0.23 -9.242 -21.656 1 95.44 229 GLY A O 1
ATOM 1766 N N . MET A 1 230 ? -1.744 -8.461 -20.25 1 93.88 230 MET A N 1
ATOM 1767 C CA . MET A 1 230 ? -2.428 -9.742 -20.156 1 93.88 230 MET A CA 1
ATOM 1768 C C . MET A 1 230 ? -3.043 -10.133 -21.5 1 93.88 230 MET A C 1
ATOM 1770 O O . MET A 1 230 ? -2.98 -11.305 -21.891 1 93.88 230 MET A O 1
ATOM 1774 N N . LEU A 1 231 ? -3.637 -9.195 -22.219 1 93.38 231 LEU A N 1
ATOM 1775 C CA . LEU A 1 231 ? -4.184 -9.461 -23.547 1 93.38 231 LEU A CA 1
ATOM 1776 C C . LEU A 1 231 ? -3.09 -9.898 -24.5 1 93.38 231 LEU A C 1
ATOM 1778 O O . LEU A 1 231 ? -3.266 -10.867 -25.25 1 93.38 231 LEU A O 1
ATOM 1782 N N . LEU A 1 232 ? -2.004 -9.234 -24.406 1 94.19 232 LEU A N 1
ATOM 1783 C CA . LEU A 1 232 ? -0.867 -9.602 -25.25 1 94.19 232 LEU A CA 1
ATOM 1784 C C . LEU A 1 232 ? -0.342 -10.984 -24.891 1 94.19 232 LEU A C 1
ATOM 1786 O O . LEU A 1 232 ? 0.084 -11.742 -25.766 1 94.19 232 LEU A O 1
ATOM 1790 N N . SER A 1 233 ? -0.359 -11.242 -23.625 1 94.81 233 SER A N 1
ATOM 1791 C CA . SER A 1 233 ? 0.114 -12.539 -23.172 1 94.81 233 SER A CA 1
ATOM 1792 C C . SER A 1 233 ? -0.767 -13.672 -23.688 1 94.81 233 SER A C 1
ATOM 1794 O O . SER A 1 233 ? -0.272 -14.758 -24 1 94.81 233 SER A O 1
ATOM 1796 N N . VAL A 1 234 ? -2.039 -13.438 -23.766 1 90.62 234 VAL A N 1
ATOM 1797 C CA . VAL A 1 234 ? -2.949 -14.43 -24.328 1 90.62 234 VAL A CA 1
ATOM 1798 C C . VAL A 1 234 ? -2.602 -14.68 -25.797 1 90.62 234 VAL A C 1
ATOM 1800 O O . VAL A 1 234 ? -2.557 -15.828 -26.234 1 90.62 234 VAL A O 1
ATOM 1803 N N . ILE A 1 235 ? -2.307 -13.688 -26.5 1 90.5 235 ILE A N 1
ATOM 1804 C CA . ILE A 1 235 ? -1.942 -13.797 -27.906 1 90.5 235 ILE A CA 1
ATOM 1805 C C . ILE A 1 235 ? -0.636 -14.57 -28.047 1 90.5 235 ILE A C 1
ATOM 1807 O O . ILE A 1 235 ? -0.545 -15.508 -28.844 1 90.5 235 ILE A O 1
ATOM 1811 N N . VAL A 1 236 ? 0.333 -14.242 -27.219 1 87.94 236 VAL A N 1
ATOM 1812 C CA . VAL A 1 236 ? 1.627 -14.914 -27.266 1 87.94 236 VAL A CA 1
ATOM 1813 C C . VAL A 1 236 ? 1.459 -16.391 -26.891 1 87.94 236 VAL A C 1
ATOM 1815 O O . VAL A 1 236 ? 2.055 -17.266 -27.516 1 87.94 236 VAL A O 1
ATOM 1818 N N . SER A 1 237 ? 0.667 -16.609 -25.922 1 86.19 237 SER A N 1
ATOM 1819 C CA . SER A 1 237 ? 0.436 -17.969 -25.438 1 86.19 237 SER A CA 1
ATOM 1820 C C . SER A 1 237 ? -0.254 -18.812 -26.5 1 86.19 237 SER A C 1
ATOM 1822 O O . SER A 1 237 ? -0.106 -20.047 -26.5 1 86.19 237 SER A O 1
ATOM 1824 N N . SER A 1 238 ? -1.048 -18.188 -27.391 1 85.31 238 SER A N 1
ATOM 1825 C CA . SER A 1 238 ? -1.718 -18.922 -28.453 1 85.31 238 SER A CA 1
ATOM 1826 C C . SER A 1 238 ? -0.716 -19.438 -29.484 1 85.31 238 SER A C 1
ATOM 1828 O O . SER A 1 238 ? -0.975 -20.438 -30.172 1 85.31 238 SER A O 1
ATOM 1830 N N . PHE A 1 239 ? 0.396 -18.844 -29.516 1 86 239 PHE A N 1
ATOM 1831 C CA . PHE A 1 239 ? 1.433 -19.25 -30.453 1 86 239 PHE A CA 1
ATOM 1832 C C . PHE A 1 239 ? 2.363 -20.281 -29.812 1 86 239 PHE A C 1
ATOM 1834 O O . PHE A 1 239 ? 3.049 -21.031 -30.516 1 86 239 PHE A O 1
ATOM 1841 N N . ILE A 1 240 ? 2.395 -20.219 -28.516 1 85.88 240 ILE A N 1
ATOM 1842 C CA . ILE A 1 240 ? 3.23 -21.172 -27.781 1 85.88 240 ILE A CA 1
ATOM 1843 C C . ILE A 1 240 ? 2.363 -22.281 -27.188 1 85.88 240 ILE A C 1
ATOM 1845 O O . ILE A 1 240 ? 1.791 -22.125 -26.109 1 85.88 240 ILE A O 1
ATOM 1849 N N . ASN A 1 241 ? 2.137 -23.312 -27.906 1 79.88 241 ASN A N 1
ATOM 1850 C CA . ASN A 1 241 ? 1.304 -24.422 -27.453 1 79.88 241 ASN A CA 1
ATOM 1851 C C . ASN A 1 241 ? 2.137 -25.5 -26.766 1 79.88 241 ASN A C 1
ATOM 1853 O O . ASN A 1 241 ? 3.346 -25.344 -26.594 1 79.88 241 ASN A O 1
ATOM 1857 N N . ASP A 1 242 ? 1.49 -26.531 -26.234 1 82.12 242 ASP A N 1
ATOM 1858 C CA . ASP A 1 242 ? 2.148 -27.578 -25.469 1 82.12 242 ASP A CA 1
ATOM 1859 C C . ASP A 1 242 ? 3.139 -28.359 -26.328 1 82.12 242 ASP A C 1
ATOM 1861 O O . ASP A 1 242 ? 4.074 -28.969 -25.812 1 82.12 242 ASP A O 1
ATOM 1865 N N . ASN A 1 243 ? 2.982 -28.219 -27.656 1 83.56 243 ASN A N 1
ATOM 1866 C CA . ASN A 1 243 ? 3.85 -28.922 -28.594 1 83.56 243 ASN A CA 1
ATOM 1867 C C . ASN A 1 243 ? 4.996 -28.047 -29.078 1 83.56 243 ASN A C 1
ATOM 1869 O O . ASN A 1 243 ? 5.859 -28.5 -29.828 1 83.56 243 ASN A O 1
ATOM 1873 N N . THR A 1 244 ? 4.965 -26.812 -28.688 1 86.31 244 THR A N 1
ATOM 1874 C CA . THR A 1 244 ? 6.023 -25.891 -29.094 1 86.31 244 THR A CA 1
ATOM 1875 C C . THR A 1 244 ? 7.355 -26.281 -28.453 1 86.31 244 THR A C 1
ATOM 1877 O O . THR A 1 244 ? 7.398 -26.688 -27.297 1 86.31 244 THR A O 1
ATOM 1880 N N . SER A 1 245 ? 8.406 -26.156 -29.266 1 87.88 245 SER A N 1
ATOM 1881 C CA . SER A 1 245 ? 9.75 -26.516 -28.812 1 87.88 245 SER A CA 1
ATOM 1882 C C . SER A 1 245 ? 10.195 -25.656 -27.641 1 87.88 245 SER A C 1
ATOM 1884 O O . SER A 1 245 ? 9.859 -24.469 -27.578 1 87.88 245 SER A O 1
ATOM 1886 N N . LEU A 1 246 ? 10.883 -26.25 -26.734 1 91.06 246 LEU A N 1
ATOM 1887 C CA . LEU A 1 246 ? 11.453 -25.578 -25.562 1 91.06 246 LEU A CA 1
ATOM 1888 C C . LEU A 1 246 ? 12.359 -24.438 -26 1 91.06 246 LEU A C 1
ATOM 1890 O O . LEU A 1 246 ? 12.391 -23.375 -25.359 1 91.06 246 LEU A O 1
ATOM 1894 N N . ILE A 1 247 ? 12.961 -24.547 -27.125 1 93.88 247 ILE A N 1
ATOM 1895 C CA . ILE A 1 247 ? 13.898 -23.547 -27.625 1 93.88 247 ILE A CA 1
ATOM 1896 C C . ILE A 1 247 ? 13.141 -22.266 -28 1 93.88 247 ILE A C 1
ATOM 1898 O O . ILE A 1 247 ? 13.586 -21.156 -27.688 1 93.88 247 ILE A O 1
ATOM 1902 N N . VAL A 1 248 ? 12.031 -22.453 -28.625 1 94 248 VAL A N 1
ATOM 1903 C CA . VAL A 1 248 ? 11.234 -21.297 -29.047 1 94 248 VAL A CA 1
ATOM 1904 C C . VAL A 1 248 ? 10.727 -20.562 -27.812 1 94 248 VAL A C 1
ATOM 1906 O O . VAL A 1 248 ? 10.789 -19.328 -27.75 1 94 248 VAL A O 1
ATOM 1909 N N . THR A 1 249 ? 10.25 -21.328 -26.844 1 94.19 249 THR A N 1
ATOM 1910 C CA . THR A 1 249 ? 9.75 -20.734 -25.609 1 94.19 249 THR A CA 1
ATOM 1911 C C . THR A 1 249 ? 10.852 -19.922 -24.922 1 94.19 249 THR A C 1
ATOM 1913 O O . THR A 1 249 ? 10.617 -18.781 -24.5 1 94.19 249 THR A O 1
ATOM 1916 N N . TRP A 1 250 ? 12.039 -20.453 -24.875 1 96.31 250 TRP A N 1
ATOM 1917 C CA . TRP A 1 250 ? 13.148 -19.766 -24.203 1 96.31 250 TRP A CA 1
ATOM 1918 C C . TRP A 1 250 ? 13.625 -18.562 -25.016 1 96.31 250 TRP A C 1
ATOM 1920 O O . TRP A 1 250 ? 14.031 -17.547 -24.453 1 96.31 250 TRP A O 1
ATOM 1930 N N . LEU A 1 251 ? 13.531 -18.672 -26.328 1 96.38 251 LEU A N 1
ATOM 1931 C CA . LEU A 1 251 ? 13.898 -17.531 -27.156 1 96.38 251 LEU A CA 1
ATOM 1932 C C . LEU A 1 251 ? 12.945 -16.359 -26.953 1 96.38 251 LEU A C 1
ATOM 1934 O O . LEU A 1 251 ? 13.383 -15.211 -26.859 1 96.38 251 LEU A O 1
ATOM 1938 N N . VAL A 1 252 ? 11.688 -16.688 -26.891 1 96 252 VAL A N 1
ATOM 1939 C CA . VAL A 1 252 ? 10.695 -15.648 -26.625 1 96 252 VAL A CA 1
ATOM 1940 C C . VAL A 1 252 ? 10.93 -15.047 -25.234 1 96 252 VAL A C 1
ATOM 1942 O O . VAL A 1 252 ? 10.922 -13.828 -25.078 1 96 252 VAL A O 1
ATOM 1945 N N . PHE A 1 253 ? 11.188 -15.883 -24.234 1 97.25 253 PHE A N 1
ATOM 1946 C CA . PHE A 1 253 ? 11.445 -15.438 -22.875 1 97.25 253 PHE A CA 1
ATOM 1947 C C . PHE A 1 253 ? 12.656 -14.516 -22.828 1 97.25 253 PHE A C 1
ATOM 1949 O O . PHE A 1 253 ? 12.602 -13.438 -22.234 1 97.25 253 PHE A O 1
ATOM 1956 N N . LEU A 1 254 ? 13.711 -14.953 -23.469 1 98.12 254 LEU A N 1
ATOM 1957 C CA . LEU A 1 254 ? 14.953 -14.18 -23.438 1 98.12 254 LEU A CA 1
ATOM 1958 C C . LEU A 1 254 ? 14.797 -12.867 -24.203 1 98.12 254 LEU A C 1
ATOM 1960 O O . LEU A 1 254 ? 15.359 -11.844 -23.797 1 98.12 254 LEU A O 1
ATOM 1964 N N . PHE A 1 255 ? 14.062 -12.867 -25.234 1 97.81 255 PHE A N 1
ATOM 1965 C CA . PHE A 1 255 ? 13.82 -11.656 -26.016 1 97.81 255 PHE A CA 1
ATOM 1966 C C . PHE A 1 255 ? 13.094 -10.617 -25.188 1 97.81 255 PHE A C 1
ATOM 1968 O O . PHE A 1 255 ? 13.547 -9.477 -25.062 1 97.81 255 PHE A O 1
ATOM 1975 N N . PHE A 1 256 ? 11.992 -11.016 -24.594 1 97.88 256 PHE A N 1
ATOM 1976 C CA . PHE A 1 256 ? 11.18 -10.07 -23.828 1 97.88 256 PHE A CA 1
ATOM 1977 C C . PHE A 1 256 ? 11.875 -9.688 -22.531 1 97.88 256 PHE A C 1
ATOM 1979 O O . PHE A 1 256 ? 11.688 -8.578 -22.031 1 97.88 256 PHE A O 1
ATOM 1986 N N . THR A 1 257 ? 12.695 -10.578 -21.953 1 98.5 257 THR A N 1
ATOM 1987 C CA . THR A 1 257 ? 13.492 -10.242 -20.781 1 98.5 257 THR A CA 1
ATOM 1988 C C . THR A 1 257 ? 14.516 -9.164 -21.109 1 98.5 257 THR A C 1
ATOM 1990 O O . THR A 1 257 ? 14.688 -8.203 -20.344 1 98.5 257 THR A O 1
ATOM 1993 N N . SER A 1 258 ? 15.172 -9.328 -22.234 1 98.5 258 SER A N 1
ATOM 1994 C CA . SER A 1 258 ? 16.141 -8.328 -22.672 1 98.5 258 SER A CA 1
ATOM 1995 C C . SER A 1 258 ? 15.484 -6.98 -22.922 1 98.5 258 SER A C 1
ATOM 1997 O O . SER A 1 258 ? 16 -5.941 -22.531 1 98.5 258 SER A O 1
ATOM 1999 N N . LEU A 1 259 ? 14.375 -7.023 -23.578 1 98.38 259 LEU A N 1
ATOM 2000 C CA . LEU A 1 259 ? 13.625 -5.793 -23.812 1 98.38 259 LEU A CA 1
ATOM 2001 C C . LEU A 1 259 ? 13.156 -5.176 -22.5 1 98.38 259 LEU A C 1
ATOM 2003 O O . LEU A 1 259 ? 13.18 -3.955 -22.344 1 98.38 259 LEU A O 1
ATOM 2007 N N . HIS A 1 260 ? 12.711 -5.992 -21.578 1 98.5 260 HIS A N 1
ATOM 2008 C CA . HIS A 1 260 ? 12.281 -5.562 -20.25 1 98.5 260 HIS A CA 1
ATOM 2009 C C . HIS A 1 260 ? 13.398 -4.805 -19.547 1 98.5 260 HIS A C 1
ATOM 2011 O O . HIS A 1 260 ? 13.18 -3.691 -19.047 1 98.5 260 HIS A O 1
ATOM 2017 N N . LEU A 1 261 ? 14.562 -5.383 -19.547 1 98.31 261 LEU A N 1
ATOM 2018 C CA . LEU A 1 261 ? 15.688 -4.785 -18.828 1 98.31 261 LEU A CA 1
ATOM 2019 C C . LEU A 1 261 ? 16.172 -3.518 -19.531 1 98.31 261 LEU A C 1
ATOM 2021 O O . LEU A 1 261 ? 16.547 -2.545 -18.891 1 98.31 261 LEU A O 1
ATOM 2025 N N . PHE A 1 262 ? 16.156 -3.518 -20.828 1 98.19 262 PHE A N 1
ATOM 2026 C CA . PHE A 1 262 ? 16.531 -2.336 -21.609 1 98.19 262 PHE A CA 1
ATOM 2027 C C . PHE A 1 262 ? 15.586 -1.173 -21.297 1 98.19 262 PHE A C 1
ATOM 2029 O O . PHE A 1 262 ? 16.047 -0.059 -21.031 1 98.19 262 PHE A O 1
ATOM 2036 N N . CYS A 1 263 ? 14.312 -1.456 -21.359 1 98.44 263 CYS A N 1
ATOM 2037 C CA . CYS A 1 263 ? 13.32 -0.419 -21.109 1 98.44 263 CYS A CA 1
ATOM 2038 C C . CYS A 1 263 ? 13.406 0.084 -19.672 1 98.44 263 CYS A C 1
ATOM 2040 O O . CYS A 1 263 ? 13.258 1.282 -19.422 1 98.44 263 CYS A O 1
ATOM 2042 N N . ASN A 1 264 ? 13.594 -0.812 -18.719 1 97.94 264 ASN A N 1
ATOM 2043 C CA . ASN A 1 264 ? 13.742 -0.392 -17.328 1 97.94 264 ASN A CA 1
ATOM 2044 C C . ASN A 1 264 ? 14.969 0.496 -17.141 1 97.94 264 ASN A C 1
ATOM 2046 O O . ASN A 1 264 ? 14.914 1.494 -16.422 1 97.94 264 ASN A O 1
ATOM 2050 N N . TYR A 1 265 ? 16.047 0.104 -17.781 1 96.88 265 TYR A N 1
ATOM 2051 C CA . TYR A 1 265 ? 17.266 0.917 -17.719 1 96.88 265 TYR A CA 1
ATOM 2052 C C . TYR A 1 265 ? 17 2.322 -18.234 1 96.88 265 TYR A C 1
ATOM 2054 O O . TYR A 1 265 ? 17.438 3.309 -17.641 1 96.88 265 TYR A O 1
ATOM 2062 N N . ARG A 1 266 ? 16.375 2.422 -19.344 1 97.5 266 ARG A N 1
ATOM 2063 C CA . ARG A 1 266 ? 16.031 3.717 -19.922 1 97.5 266 ARG A CA 1
ATOM 2064 C C . ARG A 1 266 ? 15.133 4.508 -18.984 1 97.5 266 ARG A C 1
ATOM 2066 O O . ARG A 1 266 ? 15.273 5.727 -18.859 1 97.5 266 ARG A O 1
ATOM 2073 N N . ALA A 1 267 ? 14.172 3.826 -18.359 1 97.81 267 ALA A N 1
ATOM 2074 C CA . ALA A 1 267 ? 13.258 4.488 -17.422 1 97.81 267 ALA A CA 1
ATOM 2075 C C . ALA A 1 267 ? 14.008 5.074 -16.234 1 97.81 267 ALA A C 1
ATOM 2077 O O . ALA A 1 267 ? 13.891 6.266 -15.938 1 97.81 267 ALA A O 1
ATOM 2078 N N . VAL A 1 268 ? 14.828 4.285 -15.617 1 96.94 268 VAL A N 1
ATOM 2079 C CA . VAL A 1 268 ? 15.547 4.695 -14.422 1 96.94 268 VAL A CA 1
ATOM 2080 C C . VAL A 1 268 ? 16.562 5.781 -14.773 1 96.94 268 VAL A C 1
ATOM 2082 O O . VAL A 1 268 ? 16.766 6.723 -14 1 96.94 268 VAL A O 1
ATOM 2085 N N . SER A 1 269 ? 17.172 5.684 -15.945 1 95.88 269 SER A N 1
ATOM 2086 C CA . SER A 1 269 ? 18.156 6.664 -16.391 1 95.88 269 SER A CA 1
ATOM 2087 C C . SER A 1 269 ? 17.5 8.016 -16.656 1 95.88 269 SER A C 1
ATOM 2089 O O . SER A 1 269 ? 18.172 9.055 -16.594 1 95.88 269 SER A O 1
ATOM 2091 N N . ALA A 1 270 ? 16.281 8.008 -16.938 1 96.19 270 ALA A N 1
ATOM 2092 C CA . ALA A 1 270 ? 15.57 9.25 -17.25 1 96.19 270 ALA A CA 1
ATOM 2093 C C . ALA A 1 270 ? 15.273 10.039 -15.984 1 96.19 270 ALA A C 1
ATOM 2095 O O . ALA A 1 270 ? 15 11.242 -16.047 1 96.19 270 ALA A O 1
ATOM 2096 N N . VAL A 1 271 ? 15.289 9.453 -14.852 1 97.19 271 VAL A N 1
ATOM 2097 C CA . VAL A 1 271 ? 14.93 10.078 -13.586 1 97.19 271 VAL A CA 1
ATOM 2098 C C . VAL A 1 271 ? 16.047 11.023 -13.133 1 97.19 271 VAL A C 1
ATOM 2100 O O . VAL A 1 271 ? 17.219 10.641 -13.125 1 97.19 271 VAL A O 1
ATOM 2103 N N . GLN A 1 272 ? 15.688 12.219 -12.867 1 96.75 272 GLN A N 1
ATOM 2104 C CA . GLN A 1 272 ? 16.609 13.242 -12.391 1 96.75 272 GLN A CA 1
ATOM 2105 C C . GLN A 1 272 ? 16.344 13.578 -10.922 1 96.75 272 GLN A C 1
ATOM 2107 O O . GLN A 1 272 ? 15.695 14.578 -10.617 1 96.75 272 GLN A O 1
ATOM 2112 N N . LEU A 1 273 ? 16.938 12.805 -10.062 1 95.12 273 LEU A N 1
ATOM 2113 C CA . LEU A 1 273 ? 16.688 12.984 -8.641 1 95.12 273 LEU A CA 1
ATOM 2114 C C . LEU A 1 273 ? 17.359 14.242 -8.117 1 95.12 273 LEU A C 1
ATOM 2116 O O . LEU A 1 273 ? 18.5 14.539 -8.484 1 95.12 273 LEU A O 1
ATOM 2120 N N . LYS A 1 274 ? 16.688 14.922 -7.262 1 94.94 274 LYS A N 1
ATOM 2121 C CA . LYS A 1 274 ? 17.203 16.141 -6.66 1 94.94 274 LYS A CA 1
ATOM 2122 C C . LYS A 1 274 ? 17.781 15.875 -5.277 1 94.94 274 LYS A C 1
ATOM 2124 O O . LYS A 1 274 ? 18.484 16.719 -4.715 1 94.94 274 LYS A O 1
ATOM 2129 N N . SER A 1 275 ? 17.484 14.758 -4.824 1 92.44 275 SER A N 1
ATOM 2130 C CA . SER A 1 275 ? 18 14.391 -3.51 1 92.44 275 SER A CA 1
ATOM 2131 C C . SER A 1 275 ? 19.453 13.938 -3.592 1 92.44 275 SER A C 1
ATOM 2133 O O . SER A 1 275 ? 19.906 13.461 -4.637 1 92.44 275 SER A O 1
ATOM 2135 N N . ILE A 1 276 ? 20.156 14.078 -2.449 1 92.44 276 ILE A N 1
ATOM 2136 C CA . ILE A 1 276 ? 21.578 13.766 -2.418 1 92.44 276 ILE A CA 1
ATOM 2137 C C . ILE A 1 276 ? 21.812 12.523 -1.568 1 92.44 276 ILE A C 1
ATOM 2139 O O . ILE A 1 276 ? 21.531 12.516 -0.367 1 92.44 276 ILE A O 1
ATOM 2143 N N . ASN A 1 277 ? 22.188 11.469 -2.262 1 90.62 277 ASN A N 1
ATOM 2144 C CA . ASN A 1 277 ? 22.688 10.297 -1.544 1 90.62 277 ASN A CA 1
ATOM 2145 C C . ASN A 1 277 ? 24.203 10.234 -1.555 1 90.62 277 ASN A C 1
ATOM 2147 O O . ASN A 1 277 ? 24.859 11.172 -2.016 1 90.62 277 ASN A O 1
ATOM 2151 N N . ARG A 1 278 ? 24.797 9.219 -1.049 1 89.31 278 ARG A N 1
ATOM 2152 C CA . ARG A 1 278 ? 26.25 9.109 -0.931 1 89.31 278 ARG A CA 1
ATOM 2153 C C . ARG A 1 278 ? 26.922 9.148 -2.303 1 89.31 278 ARG A C 1
ATOM 2155 O O . ARG A 1 278 ? 27.891 9.883 -2.502 1 89.31 278 ARG A O 1
ATOM 2162 N N . TYR A 1 279 ? 26.391 8.438 -3.17 1 90.81 279 TYR A N 1
ATOM 2163 C CA . TYR A 1 279 ? 26.953 8.352 -4.512 1 90.81 279 TYR A CA 1
ATOM 2164 C C . TYR A 1 279 ? 26.859 9.688 -5.234 1 90.81 279 TYR A C 1
ATOM 2166 O O . TYR A 1 279 ? 27.812 10.148 -5.852 1 90.81 279 TYR A O 1
ATOM 2174 N N . ARG A 1 280 ? 25.75 10.305 -5.199 1 92.44 280 ARG A N 1
ATOM 2175 C CA . ARG A 1 280 ? 25.562 11.594 -5.859 1 92.44 280 ARG A CA 1
ATOM 2176 C C . ARG A 1 280 ? 26.438 12.672 -5.211 1 92.44 280 ARG A C 1
ATOM 2178 O O . ARG A 1 280 ? 26.922 13.57 -5.895 1 92.44 280 ARG A O 1
ATOM 2185 N N . ALA A 1 281 ? 26.516 12.609 -3.9 1 91.75 281 ALA A N 1
ATOM 2186 C CA . ALA A 1 281 ? 27.406 13.547 -3.232 1 91.75 281 ALA A CA 1
ATOM 2187 C C . ALA A 1 281 ? 28.828 13.445 -3.783 1 91.75 281 ALA A C 1
ATOM 2189 O O . ALA A 1 281 ? 29.5 14.461 -4.02 1 91.75 281 ALA A O 1
ATOM 2190 N N . TYR A 1 282 ? 29.219 12.266 -3.912 1 91.19 282 TYR A N 1
ATOM 2191 C CA . TYR A 1 282 ? 30.547 12.023 -4.48 1 91.19 282 TYR A CA 1
ATOM 2192 C C . TYR A 1 282 ? 30.641 12.586 -5.895 1 91.19 282 TYR A C 1
ATOM 2194 O O . TYR A 1 282 ? 31.625 13.242 -6.242 1 91.19 282 TYR A O 1
ATOM 2202 N N . LEU A 1 283 ? 29.688 12.359 -6.711 1 93 283 LEU A N 1
ATOM 2203 C CA . LEU A 1 283 ? 29.688 12.82 -8.094 1 93 283 LEU A CA 1
ATOM 2204 C C . LEU A 1 283 ? 29.672 14.344 -8.156 1 93 283 LEU A C 1
ATOM 2206 O O . LEU A 1 283 ? 30.328 14.938 -9.008 1 93 283 LEU A O 1
ATOM 2210 N N . ILE A 1 284 ? 28.875 14.93 -7.305 1 94.56 284 ILE A N 1
ATOM 2211 C CA . ILE A 1 284 ? 28.781 16.375 -7.25 1 94.56 284 ILE A CA 1
ATOM 2212 C C . ILE A 1 284 ? 30.156 16.969 -6.895 1 94.56 284 ILE A C 1
ATOM 2214 O O . ILE A 1 284 ? 30.625 17.906 -7.543 1 94.56 284 ILE A O 1
ATOM 2218 N N . TYR A 1 285 ? 30.719 16.375 -5.875 1 92.44 285 TYR A N 1
ATOM 2219 C CA . TYR A 1 285 ? 32.031 16.859 -5.453 1 92.44 285 TYR A CA 1
ATOM 2220 C C . TYR A 1 285 ? 33.062 16.656 -6.547 1 92.44 285 TYR A C 1
ATOM 2222 O O . TYR A 1 285 ? 33.875 17.547 -6.812 1 92.44 285 TYR A O 1
ATOM 2230 N N . ASP A 1 286 ? 33.094 15.484 -7.09 1 91.31 286 ASP A N 1
ATOM 2231 C CA . ASP A 1 286 ? 34 15.164 -8.18 1 91.31 286 ASP A CA 1
ATOM 2232 C C . ASP A 1 286 ? 33.844 16.156 -9.336 1 91.31 286 ASP A C 1
ATOM 2234 O O . ASP A 1 286 ? 34.844 16.609 -9.898 1 91.31 286 ASP A O 1
ATOM 2238 N N . TYR A 1 287 ? 32.625 16.453 -9.703 1 93.5 287 TYR A N 1
ATOM 2239 C CA . TYR A 1 287 ? 32.344 17.438 -10.734 1 93.5 287 TYR A CA 1
ATOM 2240 C C . TYR A 1 287 ? 32.844 18.812 -10.336 1 93.5 287 TYR A C 1
ATOM 2242 O O . TYR A 1 287 ? 33.406 19.531 -11.156 1 93.5 287 TYR A O 1
ATOM 2250 N N . PHE A 1 288 ? 32.688 19.203 -9.086 1 93.56 288 PHE A N 1
ATOM 2251 C CA . PHE A 1 288 ? 33.094 20.484 -8.516 1 93.56 288 PHE A CA 1
ATOM 2252 C C . PHE A 1 288 ? 34.594 20.703 -8.633 1 93.56 288 PHE A C 1
ATOM 2254 O O . PHE A 1 288 ? 35.031 21.766 -9.031 1 93.56 288 PHE A O 1
ATOM 2261 N N . ILE A 1 289 ? 35.312 19.703 -8.422 1 90.56 289 ILE A N 1
ATOM 2262 C CA . ILE A 1 289 ? 36.781 19.828 -8.414 1 90.56 289 ILE A CA 1
ATOM 2263 C C . ILE A 1 289 ? 37.312 19.812 -9.844 1 90.56 289 ILE A C 1
ATOM 2265 O O . ILE A 1 289 ? 38.25 20.531 -10.164 1 90.56 289 ILE A O 1
ATOM 2269 N N . HIS A 1 290 ? 36.719 19.094 -10.664 1 91.5 290 HIS A N 1
ATOM 2270 C CA . HIS A 1 290 ? 37.25 18.922 -12.016 1 91.5 290 HIS A CA 1
ATOM 2271 C C . HIS A 1 290 ? 36.75 20.031 -12.938 1 91.5 290 HIS A C 1
ATOM 2273 O O . HIS A 1 290 ? 37.344 20.266 -13.992 1 91.5 290 HIS A O 1
ATOM 2279 N N . ASN A 1 291 ? 35.75 20.688 -12.547 1 93.38 291 ASN A N 1
ATOM 2280 C CA . ASN A 1 291 ? 35.188 21.766 -13.375 1 93.38 291 ASN A CA 1
ATOM 2281 C C . ASN A 1 291 ? 35.375 23.125 -12.727 1 93.38 291 ASN A C 1
ATOM 2283 O O . ASN A 1 291 ? 34.469 23.953 -12.742 1 93.38 291 ASN A O 1
ATOM 2287 N N . GLN A 1 292 ? 36.5 23.312 -12.078 1 89.75 292 GLN A N 1
ATOM 2288 C CA . GLN A 1 292 ? 37 24.578 -11.555 1 89.75 292 GLN A CA 1
ATOM 2289 C C . GLN A 1 292 ? 35.969 25.234 -10.648 1 89.75 292 GLN A C 1
ATOM 2291 O O . GLN A 1 292 ? 35.656 26.438 -10.789 1 89.75 292 GLN A O 1
ATOM 2296 N N . GLY A 1 293 ? 35.188 24.422 -9.953 1 91.94 293 GLY A N 1
ATOM 2297 C CA . GLY A 1 293 ? 34.312 24.984 -8.93 1 91.94 293 GLY A CA 1
ATOM 2298 C C . GLY A 1 293 ? 32.875 25.109 -9.383 1 91.94 293 GLY A C 1
ATOM 2299 O O . GLY A 1 293 ? 32.031 25.625 -8.648 1 91.94 293 GLY A O 1
ATOM 2300 N N . SER A 1 294 ? 32.594 24.656 -10.523 1 94.44 294 SER A N 1
ATOM 2301 C CA . SER A 1 294 ? 31.203 24.703 -11 1 94.44 294 SER A CA 1
ATOM 2302 C C . SER A 1 294 ? 30.359 23.625 -10.328 1 94.44 294 SER A C 1
ATOM 2304 O O . SER A 1 294 ? 30.812 22.516 -10.086 1 94.44 294 SER A O 1
ATOM 2306 N N . ILE A 1 295 ? 29.125 24.031 -10 1 96.06 295 ILE A N 1
ATOM 2307 C CA . ILE A 1 295 ? 28.188 23.094 -9.383 1 96.06 295 ILE A CA 1
ATOM 2308 C C . ILE A 1 295 ? 27.281 22.484 -10.445 1 96.06 295 ILE A C 1
ATOM 2310 O O . ILE A 1 295 ? 26.688 23.203 -11.258 1 96.06 295 ILE A O 1
ATOM 2314 N N . PRO A 1 296 ? 27.219 21.188 -10.516 1 96.88 296 PRO A N 1
ATOM 2315 C CA . PRO A 1 296 ? 26.344 20.531 -11.508 1 96.88 296 PRO A CA 1
ATOM 2316 C C . PRO A 1 296 ? 24.875 20.562 -11.102 1 96.88 296 PRO A C 1
ATOM 2318 O O . PRO A 1 296 ? 24.562 20.672 -9.914 1 96.88 296 PRO A O 1
ATOM 2321 N N . SER A 1 297 ? 24.047 20.5 -12.086 1 96.5 297 SER A N 1
ATOM 2322 C CA . SER A 1 297 ? 22.609 20.344 -11.859 1 96.5 297 SER A CA 1
ATOM 2323 C C . SER A 1 297 ? 22.234 18.875 -11.719 1 96.5 297 SER A C 1
ATOM 2325 O O . SER A 1 297 ? 23 17.984 -12.094 1 96.5 297 SER A O 1
ATOM 2327 N N . PRO A 1 298 ? 21.031 18.641 -11.141 1 96.25 298 PRO A N 1
ATOM 2328 C CA . PRO A 1 298 ? 20.562 17.25 -11.086 1 96.25 298 PRO A CA 1
ATOM 2329 C C . PRO A 1 298 ? 20.5 16.594 -12.461 1 96.25 298 PRO A C 1
ATOM 2331 O O . PRO A 1 298 ? 20.812 15.398 -12.586 1 96.25 298 PRO A O 1
ATOM 2334 N N . SER A 1 299 ? 20.156 17.328 -13.43 1 95.88 299 SER A N 1
ATOM 2335 C CA . SER A 1 299 ? 20.094 16.797 -14.789 1 95.88 299 SER A CA 1
ATOM 2336 C C . SER A 1 299 ? 21.484 16.359 -15.281 1 95.88 299 SER A C 1
ATOM 2338 O O . SER A 1 299 ? 21.609 15.32 -15.914 1 95.88 299 SER A O 1
ATOM 2340 N N . GLU A 1 300 ? 22.484 17.141 -14.93 1 95.94 300 GLU A N 1
ATOM 2341 C CA . GLU A 1 300 ? 23.844 16.828 -15.344 1 95.94 300 GLU A CA 1
ATOM 2342 C C . GLU A 1 300 ? 24.375 15.586 -14.617 1 95.94 300 GLU A C 1
ATOM 2344 O O . GLU A 1 300 ? 25 14.727 -15.227 1 95.94 300 GLU A O 1
ATOM 2349 N N . ILE A 1 301 ? 24.078 15.492 -13.375 1 95.5 301 ILE A N 1
ATOM 2350 C CA . ILE A 1 301 ? 24.562 14.359 -12.586 1 95.5 301 ILE A CA 1
ATOM 2351 C C . ILE A 1 301 ? 23.828 13.094 -13.008 1 95.5 301 ILE A C 1
ATOM 2353 O O . ILE A 1 301 ? 24.422 12.008 -13.016 1 95.5 301 ILE A O 1
ATOM 2357 N N . SER A 1 302 ? 22.516 13.188 -13.359 1 95.12 302 SER A N 1
ATOM 2358 C CA . SER A 1 302 ? 21.734 12.031 -13.773 1 95.12 302 SER A CA 1
ATOM 2359 C C . SER A 1 302 ? 22.359 11.336 -14.977 1 95.12 302 SER A C 1
ATOM 2361 O O . SER A 1 302 ? 22.25 10.125 -15.141 1 95.12 302 SER A O 1
ATOM 2363 N N . LYS A 1 303 ? 23.094 12.109 -15.773 1 93.38 303 LYS A N 1
ATOM 2364 C CA . LYS A 1 303 ? 23.734 11.555 -16.953 1 93.38 303 LYS A CA 1
ATOM 2365 C C . LYS A 1 303 ? 25.031 10.844 -16.594 1 93.38 303 LYS A C 1
ATOM 2367 O O . LYS A 1 303 ? 25.5 9.969 -17.344 1 93.38 303 LYS A O 1
ATOM 2372 N N . LEU A 1 304 ? 25.562 11.211 -15.445 1 91.81 304 LEU A N 1
ATOM 2373 C CA . LEU A 1 304 ? 26.828 10.648 -15.023 1 91.81 304 LEU A CA 1
ATOM 2374 C C . LEU A 1 304 ? 26.609 9.477 -14.07 1 91.81 304 LEU A C 1
ATOM 2376 O O . LEU A 1 304 ? 27.5 8.641 -13.891 1 91.81 304 LEU A O 1
ATOM 2380 N N . GLU A 1 305 ? 25.516 9.398 -13.5 1 91.06 305 GLU A N 1
ATOM 2381 C CA . GLU A 1 305 ? 25.234 8.43 -12.445 1 91.06 305 GLU A CA 1
ATOM 2382 C C . GLU A 1 305 ? 25.094 7.02 -13.016 1 91.06 305 GLU A C 1
ATOM 2384 O O . GLU A 1 305 ? 24.266 6.777 -13.891 1 91.06 305 GLU A O 1
ATOM 2389 N N . ASN A 1 306 ? 26 6.188 -12.57 1 90.94 306 ASN A N 1
ATOM 2390 C CA . ASN A 1 306 ? 25.844 4.777 -12.914 1 90.94 306 ASN A CA 1
ATOM 2391 C C . ASN A 1 306 ? 24.734 4.125 -12.094 1 90.94 306 ASN A C 1
ATOM 2393 O O . ASN A 1 306 ? 24.703 4.238 -10.867 1 90.94 306 ASN A O 1
ATOM 2397 N N . ILE A 1 307 ? 23.891 3.367 -12.727 1 90.94 307 ILE A N 1
ATOM 2398 C CA . ILE A 1 307 ? 22.688 2.855 -12.086 1 90.94 307 ILE A CA 1
ATOM 2399 C C . ILE A 1 307 ? 23.031 1.628 -11.242 1 90.94 307 ILE A C 1
ATOM 2401 O O . ILE A 1 307 ? 22.578 1.497 -10.109 1 90.94 307 ILE A O 1
ATOM 2405 N N . LEU A 1 308 ? 23.781 0.714 -11.719 1 86.25 308 LEU A N 1
ATOM 2406 C CA . LEU A 1 308 ? 24 -0.556 -11.031 1 86.25 308 LEU A CA 1
ATOM 2407 C C . LEU A 1 308 ? 25.266 -0.503 -10.18 1 86.25 308 LEU A C 1
ATOM 2409 O O . LEU A 1 308 ? 25.266 -0.954 -9.031 1 86.25 308 LEU A O 1
ATOM 2413 N N . PHE A 1 309 ? 26.328 0.03 -10.758 1 78 309 PHE A N 1
ATOM 2414 C CA . PHE A 1 309 ? 27.625 -0.064 -10.094 1 78 309 PHE A CA 1
ATOM 2415 C C . PHE A 1 309 ? 28.047 1.288 -9.523 1 78 309 PHE A C 1
ATOM 2417 O O . PHE A 1 309 ? 28.172 2.266 -10.266 1 78 309 PHE A O 1
ATOM 2424 N N . SER A 1 310 ? 27.578 1.456 -8.281 1 66.12 310 SER A N 1
ATOM 2425 C CA . SER A 1 310 ? 28.094 2.68 -7.676 1 66.12 310 SER A CA 1
ATOM 2426 C C . SER A 1 310 ? 29.594 2.586 -7.434 1 66.12 310 SER A C 1
ATOM 2428 O O . SER A 1 310 ? 30.109 1.522 -7.082 1 66.12 310 SER A O 1
ATOM 2430 N N . ILE A 1 311 ? 30.328 3.277 -8.203 1 58.72 311 ILE A N 1
ATOM 2431 C CA . ILE A 1 311 ? 31.766 3.338 -7.984 1 58.72 311 ILE A CA 1
ATOM 2432 C C . ILE A 1 311 ? 32.062 3.387 -6.484 1 58.72 311 ILE A C 1
ATOM 2434 O O . ILE A 1 311 ? 31.172 3.693 -5.684 1 58.72 311 ILE A O 1
ATOM 2438 N N . LYS A 1 312 ? 33.281 3.4 -6.066 1 58.88 312 LYS A N 1
ATOM 2439 C CA . LYS A 1 312 ? 33.969 3.309 -4.777 1 58.88 312 LYS A CA 1
ATOM 2440 C C . LYS A 1 312 ? 33.344 4.25 -3.756 1 58.88 312 LYS A C 1
ATOM 2442 O O . LYS A 1 312 ? 33.438 5.473 -3.887 1 58.88 312 LYS A O 1
ATOM 2447 N N . GLU A 1 313 ? 32.188 3.818 -3.191 1 62.94 313 GLU A N 1
ATOM 2448 C CA . GLU A 1 313 ? 31.656 4.559 -2.047 1 62.94 313 GLU A CA 1
ATOM 2449 C C . GLU A 1 313 ? 32.719 4.738 -0.972 1 62.94 313 GLU A C 1
ATOM 2451 O O . GLU A 1 313 ? 33.469 3.803 -0.669 1 62.94 313 GLU A O 1
ATOM 2456 N N . LEU A 1 314 ? 32.969 6.039 -0.791 1 74.69 314 LEU A N 1
ATOM 2457 C CA . LEU A 1 314 ? 33.875 6.383 0.314 1 74.69 314 LEU A CA 1
ATOM 2458 C C . LEU A 1 314 ? 33.375 5.754 1.616 1 74.69 314 LEU A C 1
ATOM 2460 O O . LEU A 1 314 ? 32.188 5.59 1.823 1 74.69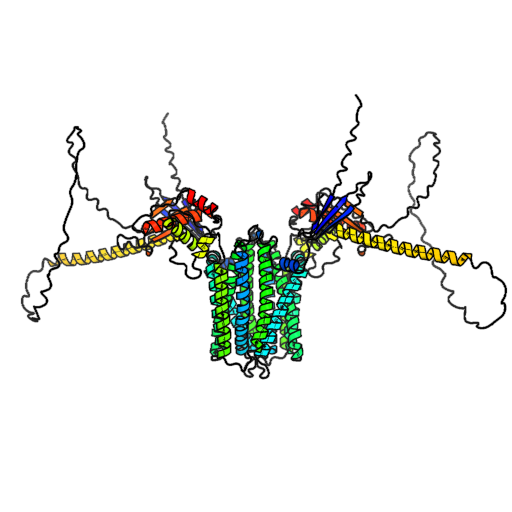 314 LEU A O 1
ATOM 2464 N N . ASP A 1 315 ? 34.25 5.199 2.291 1 77.88 315 ASP A N 1
ATOM 2465 C CA . ASP A 1 315 ? 33.906 4.598 3.572 1 77.88 315 ASP A CA 1
ATOM 2466 C C . ASP A 1 315 ? 33.625 5.668 4.625 1 77.88 315 ASP A C 1
ATOM 2468 O O . ASP A 1 315 ? 34.438 5.914 5.504 1 77.88 315 ASP A O 1
ATOM 2472 N N . ILE A 1 316 ? 32.594 6.375 4.387 1 83.38 316 ILE A N 1
ATOM 2473 C CA . ILE A 1 316 ? 32.156 7.395 5.32 1 83.38 316 ILE A CA 1
ATOM 2474 C C . ILE A 1 316 ? 30.875 6.914 6.027 1 83.38 316 ILE A C 1
ATOM 2476 O O . ILE A 1 316 ? 29.875 6.629 5.379 1 83.38 316 ILE A O 1
ATOM 2480 N N . ARG A 1 317 ? 31.016 6.82 7.273 1 82.25 317 ARG A N 1
ATOM 2481 C CA . ARG A 1 317 ? 29.859 6.379 8.07 1 82.25 317 ARG A CA 1
ATOM 2482 C C . ARG A 1 317 ? 29.25 7.547 8.828 1 82.25 317 ARG A C 1
ATOM 2484 O O . ARG A 1 317 ? 29.953 8.328 9.469 1 82.25 317 ARG A O 1
ATOM 2491 N N . VAL A 1 318 ? 27.938 7.621 8.625 1 80.69 318 VAL A N 1
ATOM 2492 C CA . VAL A 1 318 ? 27.219 8.742 9.227 1 80.69 318 VAL A CA 1
ATOM 2493 C C . VAL A 1 318 ? 26.406 8.25 10.422 1 80.69 318 VAL A C 1
ATOM 2495 O O . VAL A 1 318 ? 25.797 7.176 10.359 1 80.69 318 VAL A O 1
ATOM 2498 N N . GLY A 1 319 ? 26.344 9.039 11.453 1 76.19 319 GLY A N 1
ATOM 2499 C CA . GLY A 1 319 ? 25.547 8.734 12.641 1 76.19 319 GLY A CA 1
ATOM 2500 C C . GLY A 1 319 ? 26.062 7.52 13.391 1 76.19 319 GLY A C 1
ATOM 2501 O O . GLY A 1 319 ? 25.281 6.625 13.734 1 76.19 319 GLY A O 1
ATOM 2502 N N . VAL A 1 320 ? 27.219 7.422 13.609 1 75.56 320 VAL A N 1
ATOM 2503 C CA . VAL A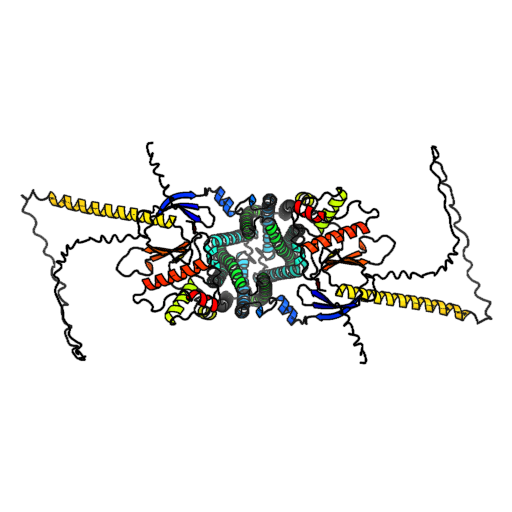 1 320 ? 27.844 6.254 14.227 1 75.56 320 VAL A CA 1
ATOM 2504 C C . VAL A 1 320 ? 27.844 6.41 15.75 1 75.56 320 VAL A C 1
ATOM 2506 O O . VAL A 1 320 ? 27.719 7.523 16.266 1 75.56 320 VAL A O 1
ATOM 2509 N N . SER A 1 321 ? 27.859 5.23 16.328 1 74 321 SER A N 1
ATOM 2510 C CA . SER A 1 321 ? 27.938 5.219 17.781 1 74 321 SER A CA 1
ATOM 2511 C C . SER A 1 321 ? 29.344 5.512 18.266 1 74 321 SER A C 1
ATOM 2513 O O . SER A 1 321 ? 30.312 4.852 17.844 1 74 321 SER A O 1
ATOM 2515 N N . LEU A 1 322 ? 29.422 6.469 19.172 1 69.38 322 LEU A N 1
ATOM 2516 C CA . LEU A 1 322 ? 30.703 6.789 19.766 1 69.38 322 LEU A CA 1
ATOM 2517 C C . LEU A 1 322 ? 31.188 5.652 20.672 1 69.38 322 LEU A C 1
ATOM 2519 O O . LEU A 1 322 ? 32.375 5.355 20.734 1 69.38 322 LEU A O 1
ATOM 2523 N N . CYS A 1 323 ? 30.188 5.07 21.234 1 68.88 323 CYS A N 1
ATOM 2524 C CA . CYS A 1 323 ? 30.5 3.971 22.141 1 68.88 323 CYS A CA 1
ATOM 2525 C C . CYS A 1 323 ? 31.141 2.809 21.391 1 68.88 323 CYS A C 1
ATOM 2527 O O . CYS A 1 323 ? 32.125 2.236 21.844 1 68.88 323 CYS A O 1
ATOM 2529 N N . ASN A 1 324 ? 30.578 2.514 20.281 1 70.62 324 ASN A N 1
ATOM 2530 C CA . ASN A 1 324 ? 31.109 1.4 19.5 1 70.62 324 ASN A CA 1
ATOM 2531 C C . ASN A 1 324 ? 32.5 1.686 18.984 1 70.62 324 ASN A C 1
ATOM 2533 O O . ASN A 1 324 ? 33.344 0.788 18.953 1 70.62 324 ASN A O 1
ATOM 2537 N N . ILE A 1 325 ? 32.594 2.898 18.688 1 68.12 325 ILE A N 1
ATOM 2538 C CA . ILE A 1 325 ? 33.938 3.297 18.234 1 68.12 325 ILE A CA 1
ATOM 2539 C C . ILE A 1 325 ? 34.938 3.186 19.375 1 68.12 325 ILE A C 1
ATOM 2541 O O . ILE A 1 325 ? 36.062 2.705 19.172 1 68.12 325 ILE A O 1
ATOM 2545 N N . TYR A 1 326 ? 34.469 3.574 20.5 1 64.75 326 TYR A N 1
ATOM 2546 C CA . TYR A 1 326 ? 35.312 3.502 21.688 1 64.75 326 TYR A CA 1
ATOM 2547 C C . TYR A 1 326 ? 35.656 2.055 22.016 1 64.75 326 TYR A C 1
ATOM 2549 O O . TYR A 1 326 ? 36.812 1.74 22.297 1 64.75 326 TYR A O 1
ATOM 2557 N N . LYS A 1 327 ? 34.719 1.259 21.938 1 67.25 327 LYS A N 1
ATOM 2558 C CA . LYS A 1 327 ? 34.938 -0.145 22.281 1 67.25 327 LYS A CA 1
ATOM 2559 C C . LYS A 1 327 ? 35.906 -0.811 21.312 1 67.25 327 LYS A C 1
ATOM 2561 O O . LYS A 1 327 ? 36.75 -1.621 21.703 1 67.25 327 LYS A O 1
ATOM 2566 N N . VAL A 1 328 ? 35.719 -0.43 20.109 1 65 328 VAL A N 1
ATOM 2567 C CA . VAL A 1 328 ? 36.594 -1.007 19.109 1 65 328 VAL A CA 1
ATOM 2568 C C . VAL A 1 328 ? 38.031 -0.539 19.344 1 65 328 VAL A C 1
ATOM 2570 O O . VAL A 1 328 ? 39 -1.318 19.203 1 65 328 VAL A O 1
ATOM 2573 N N . GLN A 1 329 ? 38.125 0.636 19.797 1 61.69 329 GLN A N 1
ATOM 2574 C CA . GLN A 1 329 ? 39.438 1.186 20.078 1 61.69 329 GLN A CA 1
ATOM 2575 C C . GLN A 1 329 ? 40.094 0.502 21.297 1 61.69 329 GLN A C 1
ATOM 2577 O O . GLN A 1 329 ? 41.281 0.195 21.281 1 61.69 329 GLN A O 1
ATOM 2582 N N . GLN A 1 330 ? 39.312 0.306 22.219 1 64.38 330 GLN A N 1
ATOM 2583 C CA . GLN A 1 330 ? 39.812 -0.355 23.422 1 64.38 330 GLN A CA 1
ATOM 2584 C C . GLN A 1 330 ? 40.25 -1.78 23.109 1 64.38 330 GLN A C 1
ATOM 2586 O O . GLN A 1 330 ? 41.281 -2.238 23.609 1 64.38 330 GLN A O 1
ATOM 2591 N N . LYS A 1 331 ? 39.5 -2.326 22.266 1 64.31 331 LYS A N 1
ATOM 2592 C CA . LYS A 1 331 ? 39.844 -3.691 21.891 1 64.31 331 LYS A CA 1
ATOM 2593 C C . LYS A 1 331 ? 41.156 -3.721 21.094 1 64.31 331 LYS A C 1
ATOM 2595 O O . LYS A 1 331 ? 42 -4.586 21.312 1 64.31 331 LYS A O 1
ATOM 2600 N N . GLN A 1 332 ? 41.219 -2.762 20.266 1 61.25 332 GLN A N 1
ATOM 2601 C CA . GLN A 1 332 ? 42.438 -2.695 19.453 1 61.25 332 GLN A CA 1
ATOM 2602 C C . GLN A 1 332 ? 43.656 -2.35 20.328 1 61.25 332 GLN A C 1
ATOM 2604 O O . GLN A 1 332 ? 44.75 -2.885 20.125 1 61.25 332 GLN A O 1
ATOM 2609 N N . GLN A 1 333 ? 43.469 -1.489 21.25 1 62.25 333 GLN A N 1
ATOM 2610 C CA . GLN A 1 333 ? 44.531 -1.134 22.172 1 62.25 333 GLN A CA 1
ATOM 2611 C C . GLN A 1 333 ? 44.938 -2.33 23.016 1 62.25 333 GLN A C 1
ATOM 2613 O O . GLN A 1 333 ? 46.156 -2.543 23.25 1 62.25 333 GLN A O 1
ATOM 2618 N N . LYS A 1 334 ? 44.031 -3.014 23.328 1 65.19 334 LYS A N 1
ATOM 2619 C CA . LYS A 1 334 ? 44.312 -4.215 24.094 1 65.19 334 LYS A CA 1
ATOM 2620 C C . LYS A 1 334 ? 45.062 -5.234 23.25 1 65.19 334 LYS A C 1
ATOM 2622 O O . LYS A 1 334 ? 46.031 -5.867 23.719 1 65.19 334 LYS A O 1
ATOM 2627 N N . LEU A 1 335 ? 44.625 -5.258 22.094 1 63.88 335 LEU A N 1
ATOM 2628 C CA . LEU A 1 335 ? 45.312 -6.188 21.188 1 63.88 335 LEU A CA 1
ATOM 2629 C C . LEU A 1 335 ? 46.719 -5.738 20.891 1 63.88 335 LEU A C 1
ATOM 2631 O O . LEU A 1 335 ? 47.656 -6.559 20.859 1 63.88 335 LEU A O 1
ATOM 2635 N N . ASN A 1 336 ? 46.812 -4.492 20.719 1 60.84 336 ASN A N 1
ATOM 2636 C CA . ASN A 1 336 ? 48.156 -3.949 20.484 1 60.84 336 ASN A CA 1
ATOM 2637 C C . ASN A 1 336 ? 49.062 -4.117 21.703 1 60.84 336 ASN A C 1
ATOM 2639 O O . ASN A 1 336 ? 50.25 -4.434 21.578 1 60.84 336 ASN A O 1
ATOM 2643 N N . ASN A 1 337 ? 48.469 -3.91 22.781 1 64.12 337 ASN A N 1
ATOM 2644 C CA . ASN A 1 337 ? 49.219 -4.102 24.016 1 64.12 337 ASN A CA 1
ATOM 2645 C C . ASN A 1 337 ? 49.625 -5.562 24.203 1 64.12 337 ASN A C 1
ATOM 2647 O O . ASN A 1 337 ? 50.719 -5.852 24.641 1 64.12 337 ASN A O 1
ATOM 2651 N N . GLN A 1 338 ? 48.719 -6.324 23.844 1 66.94 338 GLN A N 1
ATOM 2652 C CA . GLN A 1 338 ? 49.031 -7.75 23.922 1 66.94 338 GLN A CA 1
ATOM 2653 C C . GLN A 1 338 ? 50.125 -8.133 22.938 1 66.94 338 GLN A C 1
ATOM 2655 O O . GLN A 1 338 ? 51.031 -8.914 23.266 1 66.94 338 GLN A O 1
ATOM 2660 N N . PHE A 1 339 ? 50.031 -7.551 21.844 1 66.56 339 PHE A N 1
ATOM 2661 C CA . PHE A 1 339 ? 51.062 -7.809 20.828 1 66.56 339 PHE A CA 1
ATOM 2662 C C . PHE A 1 339 ? 52.406 -7.246 21.25 1 66.56 339 PHE A C 1
ATOM 2664 O O . PHE A 1 339 ? 53.438 -7.891 21.062 1 66.56 339 PHE A O 1
ATOM 2671 N N . LEU A 1 340 ? 52.375 -6.082 21.766 1 63.34 340 LEU A N 1
ATOM 2672 C CA . LEU A 1 340 ? 53.594 -5.461 22.281 1 63.34 340 LEU A CA 1
ATOM 2673 C C . LEU A 1 340 ? 54.188 -6.266 23.438 1 63.34 340 LEU A C 1
ATOM 2675 O O . LEU A 1 340 ? 55.406 -6.449 23.516 1 63.34 340 LEU A O 1
ATOM 2679 N N . GLN A 1 341 ? 53.312 -6.676 24.219 1 68.56 341 GLN A N 1
ATOM 2680 C CA . GLN A 1 341 ? 53.781 -7.512 25.328 1 68.56 341 GLN A CA 1
ATOM 2681 C C . GLN A 1 341 ? 54.375 -8.82 24.812 1 68.56 341 GLN A C 1
ATOM 2683 O O . GLN A 1 341 ? 55.406 -9.289 25.328 1 68.56 341 GLN A O 1
ATOM 2688 N N . GLN A 1 342 ? 53.75 -9.273 23.859 1 69.44 342 GLN A N 1
ATOM 2689 C CA . GLN A 1 342 ? 54.281 -10.508 23.281 1 69.44 342 GLN A CA 1
ATOM 2690 C C . GLN A 1 342 ? 55.625 -10.266 22.609 1 69.44 342 GLN A C 1
ATOM 2692 O O . GLN A 1 342 ? 56.562 -11.086 22.734 1 69.44 342 GLN A O 1
ATOM 2697 N N . LYS A 1 343 ? 55.844 -9.164 22 1 66.94 343 LYS A N 1
ATOM 2698 C CA . LYS A 1 343 ? 57.094 -8.789 21.375 1 66.94 343 LYS A CA 1
ATOM 2699 C C . LYS A 1 343 ? 58.188 -8.531 22.438 1 66.94 343 LYS A C 1
ATOM 2701 O O . LYS A 1 343 ? 59.344 -8.938 22.266 1 66.94 343 LYS A O 1
ATOM 2706 N N . LEU A 1 344 ? 57.75 -7.906 23.469 1 66.5 344 LEU A N 1
ATOM 2707 C CA . LEU A 1 344 ? 58.656 -7.652 24.578 1 66.5 344 LEU A CA 1
ATOM 2708 C C . LEU A 1 344 ? 59.062 -8.953 25.25 1 66.5 344 LEU A C 1
ATOM 2710 O O . LEU A 1 344 ? 60.25 -9.125 25.609 1 66.5 344 LEU A O 1
ATOM 2714 N N . ASN A 1 345 ? 58.156 -9.781 25.297 1 70.75 345 ASN A N 1
ATOM 2715 C CA . ASN A 1 345 ? 58.469 -11.094 25.859 1 70.75 345 ASN A CA 1
ATOM 2716 C C . ASN A 1 345 ? 59.406 -11.883 24.953 1 70.75 345 ASN A C 1
ATOM 2718 O O . ASN A 1 345 ? 60.312 -12.586 25.438 1 70.75 345 ASN A O 1
ATOM 2722 N N . ASN A 1 346 ? 59.25 -11.625 23.75 1 69.62 346 ASN A N 1
ATOM 2723 C CA . ASN A 1 346 ? 60.156 -12.297 22.797 1 69.62 346 ASN A CA 1
ATOM 2724 C C . ASN A 1 346 ? 61.531 -11.68 22.797 1 69.62 346 ASN A C 1
ATOM 2726 O O . ASN A 1 346 ? 62.531 -12.398 22.688 1 69.62 346 ASN A O 1
ATOM 2730 N N . ILE A 1 347 ? 61.625 -10.406 23 1 65.19 347 ILE A N 1
ATOM 2731 C CA . ILE A 1 347 ? 62.906 -9.711 23.078 1 65.19 347 ILE A CA 1
ATOM 2732 C C . ILE A 1 347 ? 63.594 -10.062 24.391 1 65.19 347 ILE A C 1
ATOM 2734 O O . ILE A 1 347 ? 64.812 -10.281 24.422 1 65.19 347 ILE A O 1
ATOM 2738 N N . THR A 1 348 ? 62.938 -10.133 25.453 1 60.31 348 THR A N 1
ATOM 2739 C CA . THR A 1 348 ? 63.531 -10.469 26.734 1 60.31 348 THR A CA 1
ATOM 2740 C C . THR A 1 348 ? 64 -11.922 26.75 1 60.31 348 THR A C 1
ATOM 2742 O O . THR A 1 348 ? 65 -12.25 27.391 1 60.31 348 THR A O 1
ATOM 2745 N N . LYS A 1 349 ? 63.438 -12.719 26 1 57.91 349 LYS A N 1
ATOM 2746 C CA . LYS A 1 349 ? 63.906 -14.102 25.906 1 57.91 349 LYS A CA 1
ATOM 2747 C C . LYS A 1 349 ? 65.188 -14.188 25.078 1 57.91 349 LYS A C 1
ATOM 2749 O O . LYS A 1 349 ? 66.062 -14.984 25.375 1 57.91 349 LYS A O 1
ATOM 2754 N N . THR A 1 350 ? 65.25 -13.305 24.109 1 55.38 350 THR A N 1
ATOM 2755 C CA . THR A 1 350 ? 66.438 -13.344 23.281 1 55.38 350 THR A CA 1
ATOM 2756 C C . THR A 1 350 ? 67.625 -12.719 24.016 1 55.38 350 THR A C 1
ATOM 2758 O O . THR A 1 350 ? 68.75 -13.133 23.828 1 55.38 350 THR A O 1
ATOM 2761 N N . LYS A 1 351 ? 67.5 -11.781 24.922 1 50.94 351 LYS A N 1
ATOM 2762 C CA . LYS A 1 351 ? 68.562 -11.195 25.672 1 50.94 351 LYS A CA 1
ATOM 2763 C C . LYS A 1 351 ? 69.062 -12.133 26.781 1 50.94 351 LYS A C 1
ATOM 2765 O O . LYS A 1 351 ? 70.25 -12.188 27.094 1 50.94 351 LYS A O 1
ATOM 2770 N N . ASN A 1 352 ? 68.188 -12.773 27.438 1 49.12 352 ASN A N 1
ATOM 2771 C CA . ASN A 1 352 ? 68.688 -13.68 28.469 1 49.12 352 ASN A CA 1
ATOM 2772 C C . ASN A 1 352 ? 69.5 -14.828 27.891 1 49.12 352 ASN A C 1
ATOM 2774 O O . ASN A 1 352 ? 70.188 -15.516 28.609 1 49.12 352 ASN A O 1
ATOM 2778 N N . VAL A 1 353 ? 69.312 -15.07 26.609 1 47.56 353 VAL A N 1
ATOM 2779 C CA . VAL A 1 353 ? 70.125 -16.125 26.078 1 47.56 353 VAL A CA 1
ATOM 2780 C C . VAL A 1 353 ? 71.562 -15.602 25.859 1 47.56 353 VAL A C 1
ATOM 2782 O O . VAL A 1 353 ? 72.562 -16.344 26 1 47.56 353 VAL A O 1
ATOM 2785 N N . ASN A 1 354 ? 71.688 -14.227 25.625 1 42.84 354 ASN A N 1
ATOM 2786 C CA . ASN A 1 354 ? 73.062 -13.867 25.312 1 42.84 354 ASN A CA 1
ATOM 2787 C C . ASN A 1 354 ? 73.938 -13.68 26.578 1 42.84 354 ASN A C 1
ATOM 2789 O O . ASN A 1 354 ? 75.125 -13.664 26.516 1 42.84 354 ASN A O 1
ATOM 2793 N N . ASN A 1 355 ? 73.312 -13.156 27.766 1 38.88 355 ASN A N 1
ATOM 2794 C CA . ASN A 1 355 ? 74.312 -12.906 28.828 1 38.88 355 ASN A CA 1
ATOM 2795 C C . ASN A 1 355 ? 74.875 -14.203 29.422 1 38.88 355 ASN A C 1
ATOM 2797 O O . ASN A 1 355 ? 75.812 -14.188 30.203 1 38.88 355 ASN A O 1
ATOM 2801 N N . ASN A 1 356 ? 74.062 -15.219 29.641 1 33.09 356 ASN A N 1
ATOM 2802 C CA . ASN A 1 356 ? 74.688 -16.281 30.422 1 33.09 356 ASN A CA 1
ATOM 2803 C C . ASN A 1 356 ? 75.812 -16.906 29.703 1 33.09 356 ASN A C 1
ATOM 2805 O O . ASN A 1 356 ? 76.438 -17.859 30.188 1 33.09 356 ASN A O 1
ATOM 2809 N N . ASN A 1 357 ? 75.875 -16.766 28.406 1 31.73 357 ASN A N 1
ATOM 2810 C CA . ASN A 1 357 ? 76.875 -17.688 27.875 1 31.73 357 ASN A CA 1
ATOM 2811 C C . ASN A 1 357 ? 78.312 -17.188 28.141 1 31.73 357 ASN A C 1
ATOM 2813 O O . ASN A 1 357 ? 79.25 -17.578 27.453 1 31.73 357 ASN A O 1
ATOM 2817 N N . ASN A 1 358 ? 78.438 -16.062 29.047 1 29 358 ASN A N 1
ATOM 2818 C CA . ASN A 1 358 ? 79.875 -15.852 28.984 1 29 358 ASN A CA 1
ATOM 2819 C C . ASN A 1 358 ? 80.688 -17 29.641 1 29 358 ASN A C 1
ATOM 2821 O O . ASN A 1 358 ? 81.875 -17.016 29.609 1 29 358 ASN A O 1
ATOM 2825 N N . ASN A 1 359 ? 80.188 -17.531 30.891 1 26.03 359 ASN A N 1
ATOM 2826 C CA . ASN A 1 359 ? 81.312 -18.078 31.656 1 26.03 359 ASN A CA 1
ATOM 2827 C C . ASN A 1 359 ? 82 -19.234 30.922 1 26.03 359 ASN A C 1
ATOM 2829 O O . ASN A 1 359 ? 83.125 -19.531 31.172 1 26.03 359 ASN A O 1
ATOM 2833 N N . ASN A 1 360 ? 81.188 -20.406 30.891 1 23.34 360 ASN A N 1
ATOM 2834 C CA . ASN A 1 360 ? 81.812 -21.734 30.953 1 23.34 360 ASN A CA 1
ATOM 2835 C C . ASN A 1 360 ? 82.812 -21.953 29.797 1 23.34 360 ASN A C 1
ATOM 2837 O O . ASN A 1 360 ? 82.438 -21.797 28.625 1 23.34 360 ASN A O 1
ATOM 2841 N N . ASN A 1 361 ? 84.188 -22.031 30.203 1 22.97 361 ASN A N 1
ATOM 2842 C CA . ASN A 1 361 ? 85.438 -22.156 29.484 1 22.97 361 ASN A CA 1
ATOM 2843 C C . ASN A 1 361 ? 85.438 -23.281 28.453 1 22.97 361 ASN A C 1
ATOM 2845 O O . ASN A 1 361 ? 85.75 -23.094 27.297 1 22.97 361 ASN A O 1
ATOM 2849 N N . ASN A 1 362 ? 85.75 -24.562 29.141 1 20.67 362 ASN A N 1
ATOM 2850 C CA . ASN A 1 362 ? 86.938 -25.312 28.734 1 20.67 362 ASN A CA 1
ATOM 2851 C C . ASN A 1 362 ? 86.75 -25.953 27.344 1 20.67 362 ASN A C 1
ATOM 2853 O O . ASN A 1 362 ? 87.625 -25.797 26.469 1 20.67 362 ASN A O 1
ATOM 2857 N N . ASN A 1 363 ? 86.25 -27.297 27.469 1 19.02 363 ASN A N 1
ATOM 2858 C CA . ASN A 1 363 ? 87 -28.438 26.953 1 19.02 363 ASN A CA 1
ATOM 2859 C C . ASN A 1 363 ? 86.875 -28.562 25.438 1 19.02 363 ASN A C 1
ATOM 2861 O O . ASN A 1 363 ? 87.875 -28.75 24.75 1 19.02 363 ASN A O 1
ATOM 2865 N N . ASN A 1 364 ? 85.688 -29.156 25.031 1 19.16 364 ASN A N 1
ATOM 2866 C CA . ASN A 1 364 ? 85.688 -30.312 24.125 1 19.16 364 ASN A CA 1
ATOM 2867 C C . ASN A 1 364 ? 85.938 -29.891 22.688 1 19.16 364 ASN A C 1
ATOM 2869 O O . ASN A 1 364 ? 85.125 -29.125 22.125 1 19.16 364 ASN A O 1
ATOM 2873 N N . ASN A 1 365 ? 87.312 -29.797 22.266 1 19.17 365 ASN A N 1
ATOM 2874 C CA . ASN A 1 365 ? 87.875 -29.375 20.984 1 19.17 365 ASN A CA 1
ATOM 2875 C C . ASN A 1 365 ? 87.125 -30.047 19.812 1 19.17 365 ASN A C 1
ATOM 2877 O O . ASN A 1 365 ? 87.062 -29.484 18.719 1 19.17 365 ASN A O 1
ATOM 2881 N N . ASN A 1 366 ? 87.125 -31.406 19.969 1 17.69 366 ASN A N 1
ATOM 2882 C CA . ASN A 1 366 ? 87.625 -32.125 18.812 1 17.69 366 ASN A CA 1
ATOM 2883 C C . ASN A 1 366 ? 86.75 -32 17.594 1 17.69 366 ASN A C 1
ATOM 2885 O O . ASN A 1 366 ? 87.25 -31.844 16.469 1 17.69 366 ASN A O 1
ATOM 2889 N N . ASN A 1 367 ? 85.562 -32.625 17.844 1 16.7 367 ASN A N 1
ATOM 2890 C CA . ASN A 1 367 ? 85.312 -33.656 16.859 1 16.7 367 ASN A CA 1
ATOM 2891 C C . ASN A 1 367 ? 85 -33.094 15.484 1 16.7 367 ASN A C 1
ATOM 2893 O O . ASN A 1 367 ? 85.5 -33.562 14.469 1 16.7 367 ASN A O 1
ATOM 2897 N N . ASN A 1 368 ? 83.75 -32.5 15.43 1 18.05 368 ASN A N 1
ATOM 2898 C CA . ASN A 1 368 ? 83.062 -33.031 14.289 1 18.05 368 ASN A CA 1
ATOM 2899 C C . ASN A 1 368 ? 83.5 -32.375 12.984 1 18.05 368 ASN A C 1
ATOM 2901 O O . ASN A 1 368 ? 83.438 -31.156 12.844 1 18.05 368 ASN A O 1
ATOM 2905 N N . ASN A 1 369 ? 84.438 -33 12.219 1 17.62 369 ASN A N 1
ATOM 2906 C CA . ASN A 1 369 ? 85.125 -32.719 10.977 1 17.62 369 ASN A CA 1
ATOM 2907 C C . ASN A 1 369 ? 84.188 -32.281 9.867 1 17.62 369 ASN A C 1
ATOM 2909 O O . ASN A 1 369 ? 84.625 -31.875 8.789 1 17.62 369 ASN A O 1
ATOM 2913 N N . ASN A 1 370 ? 82.938 -32.875 9.93 1 16.12 370 ASN A N 1
ATOM 2914 C CA . ASN A 1 370 ? 82.75 -33.312 8.562 1 16.12 370 ASN A CA 1
ATOM 2915 C C . ASN A 1 370 ? 82.812 -32.156 7.566 1 16.12 370 ASN A C 1
ATOM 2917 O O . ASN A 1 370 ? 83.562 -32.219 6.59 1 16.12 370 ASN A O 1
ATOM 2921 N N . ASN A 1 371 ? 81.562 -31.828 7.137 1 17.22 371 ASN A N 1
ATOM 2922 C CA . ASN A 1 371 ? 81.25 -31.828 5.719 1 17.22 371 ASN A CA 1
ATOM 2923 C C . ASN A 1 371 ? 81.625 -30.5 5.055 1 17.22 371 ASN A C 1
ATOM 2925 O O . ASN A 1 371 ? 81.375 -29.438 5.621 1 17.22 371 ASN A O 1
ATOM 2929 N N . ASN A 1 372 ? 82.5 -30.484 4.031 1 16.06 372 ASN A N 1
ATOM 2930 C CA . ASN A 1 372 ? 83.312 -29.719 3.109 1 16.06 372 ASN A CA 1
ATOM 2931 C C . ASN A 1 372 ? 82.5 -28.734 2.295 1 16.06 372 ASN A C 1
ATOM 2933 O O . ASN A 1 372 ? 83.062 -27.922 1.551 1 16.06 372 ASN A O 1
ATOM 2937 N N . ASN A 1 373 ? 81.188 -28.984 2.037 1 15.76 373 ASN A N 1
ATOM 2938 C CA . ASN A 1 373 ? 81 -28.688 0.625 1 15.76 373 ASN A CA 1
ATOM 2939 C C . ASN A 1 373 ? 81.25 -27.219 0.315 1 15.76 373 ASN A C 1
ATOM 2941 O O . ASN A 1 373 ? 81.25 -26.375 1.216 1 15.76 373 ASN A O 1
ATOM 2945 N N . LYS A 1 374 ? 80.812 -26.75 -0.958 1 16.58 374 LYS A N 1
ATOM 2946 C CA . LYS A 1 374 ? 81.125 -26.094 -2.217 1 16.58 374 LYS A CA 1
ATOM 2947 C C . LYS A 1 374 ? 81 -24.578 -2.109 1 16.58 374 LYS A C 1
ATOM 2949 O O . LYS A 1 374 ? 79.938 -24.094 -1.604 1 16.58 374 LYS A O 1
ATOM 2954 N N . ASN A 1 375 ? 82.062 -23.703 -2.375 1 15.77 375 ASN A N 1
ATOM 2955 C CA . ASN A 1 375 ? 82.688 -22.391 -2.477 1 15.77 375 ASN A CA 1
ATOM 2956 C C . ASN A 1 375 ? 81.875 -21.438 -3.342 1 15.77 375 ASN A C 1
ATOM 2958 O O . ASN A 1 375 ? 81.688 -20.281 -2.982 1 15.77 375 ASN A O 1
ATOM 2962 N N . ASN A 1 376 ? 81.812 -21.578 -4.754 1 15.02 376 ASN A N 1
ATOM 2963 C CA . ASN A 1 376 ? 82.438 -20.641 -5.68 1 15.02 376 ASN A CA 1
ATOM 2964 C C . ASN A 1 376 ? 81.5 -19.453 -5.98 1 15.02 376 ASN A C 1
ATOM 2966 O O . ASN A 1 376 ? 82 -18.344 -6.238 1 15.02 376 ASN A O 1
ATOM 2970 N N . ASN A 1 377 ? 80.25 -19.594 -6.535 1 15.04 377 ASN A N 1
ATOM 2971 C CA . ASN A 1 377 ? 80 -19.047 -7.871 1 15.04 377 ASN A CA 1
ATOM 2972 C C . ASN A 1 377 ? 79.938 -17.531 -7.848 1 15.04 377 ASN A C 1
ATOM 2974 O O . ASN A 1 377 ? 80.562 -16.844 -8.633 1 15.04 377 ASN A O 1
ATOM 2978 N N . ILE A 1 378 ? 78.625 -16.828 -7.945 1 15.66 378 ILE A N 1
ATOM 2979 C CA . ILE A 1 378 ? 78.25 -15.992 -9.078 1 15.66 378 ILE A CA 1
ATOM 2980 C C . ILE A 1 378 ? 78.625 -14.547 -8.82 1 15.66 378 ILE A C 1
ATOM 2982 O O . ILE A 1 378 ? 78.125 -13.922 -7.875 1 15.66 378 ILE A O 1
ATOM 2986 N N . ASN A 1 379 ? 79.812 -13.945 -9.328 1 15.19 379 ASN A N 1
ATOM 2987 C CA . ASN A 1 379 ? 80.562 -12.711 -9.469 1 15.19 379 ASN A CA 1
ATOM 2988 C C . ASN A 1 379 ? 79.75 -11.578 -10.016 1 15.19 379 ASN A C 1
ATOM 2990 O O . ASN A 1 379 ? 79.875 -10.43 -9.586 1 15.19 379 ASN A O 1
ATOM 2994 N N . ASN A 1 380 ? 79.188 -11.531 -11.344 1 14.86 380 ASN A N 1
ATOM 2995 C CA . ASN A 1 380 ? 79.625 -10.586 -12.359 1 14.86 380 ASN A CA 1
ATOM 2996 C C . ASN A 1 380 ? 79 -9.219 -12.18 1 14.86 380 ASN A C 1
ATOM 2998 O O . ASN A 1 380 ? 79.625 -8.188 -12.266 1 14.86 380 ASN A O 1
ATOM 3002 N N . ILE A 1 381 ? 77.625 -8.867 -12.602 1 15.2 381 ILE A N 1
ATOM 3003 C CA . ILE A 1 381 ? 77.312 -7.961 -13.703 1 15.2 381 ILE A CA 1
ATOM 3004 C C . ILE A 1 381 ? 77.25 -6.523 -13.188 1 15.2 381 ILE A C 1
ATOM 3006 O O . ILE A 1 381 ? 76.375 -6.18 -12.422 1 15.2 381 ILE A O 1
ATOM 3010 N N . ASN A 1 382 ? 78.375 -5.637 -13.07 1 15.01 382 ASN A N 1
ATOM 3011 C CA . ASN A 1 382 ? 78.688 -4.258 -12.711 1 15.01 382 ASN A CA 1
ATOM 3012 C C . ASN A 1 382 ? 78 -3.27 -13.672 1 15.01 382 ASN A C 1
ATOM 3014 O O . ASN A 1 382 ? 78.062 -2.061 -13.438 1 15.01 382 ASN A O 1
ATOM 3018 N N . ASN A 1 383 ? 77.875 -3.402 -15.039 1 14.81 383 ASN A N 1
ATOM 3019 C CA . ASN A 1 383 ? 78.375 -2.406 -15.961 1 14.81 383 ASN A CA 1
ATOM 3020 C C . ASN A 1 383 ? 77.688 -1.055 -15.781 1 14.81 383 ASN A C 1
ATOM 3022 O O . ASN A 1 383 ? 76.625 -0.966 -15.148 1 14.81 383 ASN A O 1
ATOM 3026 N N . ASN A 1 384 ? 77.25 -0.291 -17.047 1 15.29 384 ASN A N 1
ATOM 3027 C CA . ASN A 1 384 ? 77.688 0.826 -17.875 1 15.29 384 ASN A CA 1
ATOM 3028 C C . ASN A 1 384 ? 76.812 2.062 -17.656 1 15.29 384 ASN A C 1
ATOM 3030 O O . ASN A 1 384 ? 77.25 3.184 -17.938 1 15.29 384 ASN A O 1
ATOM 3034 N N . ILE A 1 385 ? 75.438 2.193 -17.734 1 16.48 385 ILE A N 1
ATOM 3035 C CA . ILE A 1 385 ? 74.938 3.137 -18.75 1 16.48 385 ILE A CA 1
ATOM 3036 C C . ILE A 1 385 ? 75.125 4.566 -18.234 1 16.48 385 ILE A C 1
ATOM 3038 O O . ILE A 1 385 ? 74.5 4.953 -17.25 1 16.48 385 ILE A O 1
ATOM 3042 N N . ASN A 1 386 ? 76.188 5.453 -18.641 1 15.05 386 ASN A N 1
ATOM 3043 C CA . ASN A 1 386 ? 76.812 6.746 -18.484 1 15.05 386 ASN A CA 1
ATOM 3044 C C . ASN A 1 386 ? 75.938 7.895 -18.875 1 15.05 386 ASN A C 1
ATOM 3046 O O . ASN A 1 386 ? 76.062 9 -18.359 1 15.05 386 ASN A O 1
ATOM 3050 N N . ASN A 1 387 ? 75.375 7.992 -20.125 1 14.76 387 ASN A N 1
ATOM 3051 C CA . ASN A 1 387 ? 75.75 9.102 -20.984 1 14.76 387 ASN A CA 1
ATOM 3052 C C . ASN A 1 387 ? 75.188 10.43 -20.469 1 14.76 387 ASN A C 1
ATOM 3054 O O . ASN A 1 387 ? 74.25 10.453 -19.625 1 14.76 387 ASN A O 1
ATOM 3058 N N . ASN A 1 388 ? 74.562 11.461 -21.469 1 14.91 388 ASN A N 1
ATOM 3059 C CA . ASN A 1 388 ? 75.062 12.688 -22.109 1 14.91 388 ASN A CA 1
ATOM 3060 C C . ASN A 1 388 ? 74.312 13.914 -21.547 1 14.91 388 ASN A C 1
ATOM 3062 O O . ASN A 1 388 ? 74.938 14.977 -21.391 1 14.91 388 ASN A O 1
ATOM 3066 N N . ILE A 1 389 ? 72.938 14.164 -21.719 1 16.56 389 ILE A N 1
ATOM 3067 C CA . ILE A 1 389 ? 72.688 15.344 -22.531 1 16.56 389 ILE A CA 1
ATOM 3068 C C . ILE A 1 389 ? 72.938 16.609 -21.719 1 16.56 389 ILE A C 1
ATOM 3070 O O . ILE A 1 389 ? 72.5 16.734 -20.594 1 16.56 389 ILE A O 1
ATOM 3074 N N . ASN A 1 390 ? 73.562 17.719 -22.328 1 14.53 390 ASN A N 1
ATOM 3075 C CA . ASN A 1 390 ? 74.438 18.891 -22.312 1 14.53 390 ASN A CA 1
ATOM 3076 C C . ASN A 1 390 ? 73.75 20.078 -21.609 1 14.53 390 ASN A C 1
ATOM 3078 O O . ASN A 1 390 ? 74.312 20.656 -20.672 1 14.53 390 ASN A O 1
ATOM 3082 N N . ASN A 1 391 ? 73.375 21.188 -22.438 1 14.63 391 ASN A N 1
ATOM 3083 C CA . ASN A 1 391 ? 74.125 22.453 -22.516 1 14.63 391 ASN A CA 1
ATOM 3084 C C . ASN A 1 391 ? 73.5 23.5 -21.578 1 14.63 391 ASN A C 1
ATOM 3086 O O . ASN A 1 391 ? 74.25 24.109 -20.781 1 14.63 391 ASN A O 1
ATOM 3090 N N . ASN A 1 392 ? 72.688 24.609 -22.156 1 14.63 392 ASN A N 1
ATOM 3091 C CA . ASN A 1 392 ? 73.188 25.969 -22.344 1 14.63 392 ASN A CA 1
ATOM 3092 C C . ASN A 1 392 ? 72.812 26.859 -21.156 1 14.63 392 ASN A C 1
ATOM 3094 O O . ASN A 1 392 ? 72.062 26.453 -20.266 1 14.63 392 ASN A O 1
ATOM 3098 N N . ILE A 1 393 ? 71.938 28.078 -21.422 1 15.38 393 ILE A N 1
ATOM 3099 C CA . ILE A 1 393 ? 72.375 29.469 -21.469 1 15.38 393 ILE A CA 1
ATOM 3100 C C . ILE A 1 393 ? 72.25 30.109 -20.094 1 15.38 393 ILE A C 1
ATOM 3102 O O . ILE A 1 393 ? 71.438 29.703 -19.281 1 15.38 393 ILE A O 1
ATOM 3106 N N . ASN A 1 394 ? 72.5 31.484 -20 1 14.46 394 ASN A N 1
ATOM 3107 C CA . ASN A 1 394 ? 73.375 32.5 -19.375 1 14.46 394 ASN A CA 1
ATOM 3108 C C . ASN A 1 394 ? 72.688 33.156 -18.188 1 14.46 394 ASN A C 1
ATOM 3110 O O . ASN A 1 394 ? 73.25 33.25 -17.109 1 14.46 394 ASN A O 1
ATOM 3114 N N . ASN A 1 395 ? 71.688 34.156 -18.516 1 14.79 395 ASN A N 1
ATOM 3115 C CA . ASN A 1 395 ? 72.125 35.5 -18.141 1 14.79 395 ASN A CA 1
ATOM 3116 C C . ASN A 1 395 ? 71.875 35.75 -16.656 1 14.79 395 ASN A C 1
ATOM 3118 O O . ASN A 1 395 ? 71.188 35 -15.984 1 14.79 395 ASN A O 1
ATOM 3122 N N . ASN A 1 396 ? 71.312 37.094 -16.375 1 15.01 396 ASN A N 1
ATOM 3123 C CA . ASN A 1 396 ? 71.75 38.25 -15.641 1 15.01 396 ASN A CA 1
ATOM 3124 C C . ASN A 1 396 ? 71.188 38.281 -14.219 1 15.01 396 ASN A C 1
ATOM 3126 O O . ASN A 1 396 ? 70 38.188 -14.023 1 15.01 396 ASN A O 1
ATOM 3130 N N . ILE A 1 397 ? 71.938 38.25 -13.211 1 15.77 397 ILE A N 1
ATOM 3131 C CA . ILE A 1 397 ? 72 38.094 -11.766 1 15.77 397 ILE A CA 1
ATOM 3132 C C . ILE A 1 397 ? 71.562 39.375 -11.086 1 15.77 397 ILE A C 1
ATOM 3134 O O . ILE A 1 397 ? 71.625 39.5 -9.867 1 15.77 397 ILE A O 1
ATOM 3138 N N . ASN A 1 398 ? 71.25 40.406 -11.797 1 14.43 398 ASN A N 1
ATOM 3139 C CA . ASN A 1 398 ? 72 41.438 -11.117 1 14.43 398 ASN A CA 1
ATOM 3140 C C . ASN A 1 398 ? 71.625 41.5 -9.633 1 14.43 398 ASN A C 1
ATOM 3142 O O . ASN A 1 398 ? 72.562 41.438 -8.781 1 14.43 398 ASN A O 1
ATOM 3146 N N . ASN A 1 399 ? 70.938 42.688 -9.148 1 14.53 399 ASN A N 1
ATOM 3147 C CA . ASN A 1 399 ? 71.562 43.75 -8.383 1 14.53 399 ASN A CA 1
ATOM 3148 C C . ASN A 1 399 ? 71.312 43.594 -6.891 1 14.53 399 ASN A C 1
ATOM 3150 O O . ASN A 1 399 ? 72.188 43.781 -6.078 1 14.53 399 ASN A O 1
ATOM 3154 N N . LYS A 1 400 ? 70 43.625 -6.34 1 15.7 400 LYS A N 1
ATOM 3155 C CA . LYS A 1 400 ? 69.875 44.812 -5.48 1 15.7 400 LYS A CA 1
ATOM 3156 C C . LYS A 1 400 ? 70.562 44.594 -4.141 1 15.7 400 LYS A C 1
ATOM 3158 O O . LYS A 1 400 ? 70.812 43.438 -3.732 1 15.7 400 LYS A O 1
ATOM 3163 N N . ASN A 1 401 ? 70.188 45.5 -3.098 1 15.14 401 ASN A N 1
ATOM 3164 C CA . ASN A 1 401 ? 70.75 46.5 -2.191 1 15.14 401 ASN A CA 1
ATOM 3165 C C . ASN A 1 401 ? 71.125 45.875 -0.846 1 15.14 401 ASN A C 1
ATOM 3167 O O . ASN A 1 401 ? 70.625 44.781 -0.504 1 15.14 401 ASN A O 1
ATOM 3171 N N . ASN A 1 402 ? 71.312 46.719 0.177 1 14.71 402 ASN A N 1
ATOM 3172 C CA . ASN A 1 402 ? 72.375 47.156 1.12 1 14.71 402 ASN A CA 1
ATOM 3173 C C . ASN A 1 402 ? 72.188 46.469 2.479 1 14.71 402 ASN A C 1
ATOM 3175 O O . ASN A 1 402 ? 73.188 46 3.068 1 14.71 402 ASN A O 1
ATOM 3179 N N . ASN A 1 403 ? 71.062 46.656 3.232 1 15.56 403 ASN A N 1
ATOM 3180 C CA . ASN A 1 403 ? 71.375 47.406 4.438 1 15.56 403 ASN A CA 1
ATOM 3181 C C . ASN A 1 403 ? 71.938 46.5 5.531 1 15.56 403 ASN A C 1
ATOM 3183 O O . ASN A 1 403 ? 71.688 45.281 5.496 1 15.56 403 ASN A O 1
ATOM 3187 N N . ASN A 1 404 ? 72.125 47.062 6.789 1 15.09 404 ASN A N 1
ATOM 3188 C CA . ASN A 1 404 ? 73.188 47.188 7.793 1 15.09 404 ASN A CA 1
ATOM 3189 C C . ASN A 1 404 ? 73.062 46.062 8.844 1 15.09 404 ASN A C 1
ATOM 3191 O O . ASN A 1 404 ? 74.062 45.406 9.141 1 15.09 404 ASN A O 1
ATOM 3195 N N . ASN A 1 405 ? 72.062 46.094 9.781 1 15.95 405 ASN A N 1
ATOM 3196 C CA . ASN A 1 405 ? 72.562 46.406 11.109 1 15.95 405 ASN A CA 1
ATOM 3197 C C . ASN A 1 405 ? 73 45.125 11.844 1 15.95 405 ASN A C 1
ATOM 3199 O O . ASN A 1 405 ? 72.688 44.031 11.445 1 15.95 405 ASN A O 1
ATOM 3203 N N . ASN A 1 406 ? 72.812 45.156 13.242 1 15.81 406 ASN A N 1
ATOM 3204 C CA . ASN A 1 406 ? 73.75 45.062 14.359 1 15.81 406 ASN A CA 1
ATOM 3205 C C . ASN A 1 406 ? 73.812 43.625 14.898 1 15.81 406 ASN A C 1
ATOM 3207 O O . ASN A 1 406 ? 74.875 43.031 14.984 1 15.81 406 ASN A O 1
ATOM 3211 N N . ASN A 1 407 ? 73.062 43.375 16.031 1 16.59 407 ASN A N 1
ATOM 3212 C CA . ASN A 1 407 ? 73.75 43.188 17.312 1 16.59 407 ASN A CA 1
ATOM 3213 C C . ASN A 1 407 ? 74 41.688 17.594 1 16.59 407 ASN A C 1
ATOM 3215 O O . ASN A 1 407 ? 73.438 40.812 16.906 1 16.59 407 ASN A O 1
ATOM 3219 N N . ASN A 1 408 ? 73.75 41.344 18.922 1 17.56 408 ASN A N 1
ATOM 3220 C CA . ASN A 1 408 ? 74.562 40.719 19.969 1 17.56 408 ASN A CA 1
ATOM 3221 C C . ASN A 1 408 ? 74.375 39.188 19.953 1 17.56 408 ASN A C 1
ATOM 3223 O O . ASN A 1 408 ? 73.375 38.688 19.422 1 17.56 408 ASN A O 1
ATOM 3227 N N . ASN A 1 409 ? 75.25 38.531 20.688 1 16.86 409 ASN A N 1
ATOM 3228 C CA . ASN A 1 409 ? 76 37.281 20.75 1 16.86 409 ASN A CA 1
ATOM 3229 C C . ASN A 1 409 ? 75.188 36.188 21.406 1 16.86 409 ASN A C 1
ATOM 3231 O O . ASN A 1 409 ? 75.688 35.062 21.609 1 16.86 409 ASN A O 1
ATOM 3235 N N . ASN A 1 410 ? 74 36.406 21.906 1 20.09 410 ASN A N 1
ATOM 3236 C CA . ASN A 1 410 ? 73.812 35.594 23.094 1 20.09 410 ASN A CA 1
ATOM 3237 C C . ASN A 1 410 ? 73.75 34.094 22.766 1 20.09 410 ASN A C 1
ATOM 3239 O O . ASN A 1 410 ? 73.25 33.719 21.688 1 20.09 410 ASN A O 1
ATOM 3243 N N . ASN A 1 411 ? 74.5 33.281 23.547 1 18.33 411 ASN A N 1
ATOM 3244 C CA . ASN A 1 411 ? 75 31.922 23.578 1 18.33 411 ASN A CA 1
ATOM 3245 C C . ASN A 1 411 ? 73.875 30.906 23.719 1 18.33 411 ASN A C 1
ATOM 3247 O O . ASN A 1 411 ? 73.062 30.938 24.672 1 18.33 411 ASN A O 1
ATOM 3251 N N . ASN A 1 412 ? 73.188 30.484 22.625 1 17.58 412 ASN A N 1
ATOM 3252 C CA . ASN A 1 412 ? 72.062 29.594 22.5 1 17.58 412 ASN A CA 1
ATOM 3253 C C . ASN A 1 412 ? 72.438 28.156 22.859 1 17.58 412 ASN A C 1
ATOM 3255 O O . ASN A 1 412 ? 73.25 27.516 22.141 1 17.58 412 ASN A O 1
ATOM 3259 N N . ASN A 1 413 ? 72.75 27.844 24.156 1 19.94 413 ASN A N 1
ATOM 3260 C CA . ASN A 1 413 ? 73.062 26.453 24.5 1 19.94 413 ASN A CA 1
ATOM 3261 C C . ASN A 1 413 ? 72 25.5 24.047 1 19.94 413 ASN A C 1
ATOM 3263 O O . ASN A 1 413 ? 70.812 25.672 24.391 1 19.94 413 ASN A O 1
ATOM 3267 N N . ASN A 1 414 ? 72.125 24.828 22.922 1 18.83 414 ASN A N 1
ATOM 3268 C CA . ASN A 1 414 ? 71.25 23.953 22.203 1 18.83 414 ASN A CA 1
ATOM 3269 C C . ASN A 1 414 ? 71.062 22.609 22.906 1 18.83 414 ASN A C 1
ATOM 3271 O O . ASN A 1 414 ? 72 21.797 22.922 1 18.83 414 ASN A O 1
ATOM 3275 N N . ASN A 1 415 ? 70.75 22.578 24.203 1 21.25 415 ASN A N 1
ATOM 3276 C CA . ASN A 1 415 ? 70.562 21.25 24.766 1 21.25 415 ASN A CA 1
ATOM 3277 C C . ASN A 1 415 ? 69.625 20.422 23.938 1 21.25 415 ASN A C 1
ATOM 3279 O O . ASN A 1 415 ? 68.5 20.859 23.656 1 21.25 415 ASN A O 1
ATOM 3283 N N . ASN A 1 416 ? 70.125 19.516 23.094 1 20.8 416 ASN A N 1
ATOM 3284 C CA . ASN A 1 416 ? 69.438 18.609 22.188 1 20.8 416 ASN A CA 1
ATOM 3285 C C . ASN A 1 416 ? 68.562 17.594 22.938 1 20.8 416 ASN A C 1
ATOM 3287 O O . ASN A 1 416 ? 69.125 16.719 23.641 1 20.8 416 ASN A O 1
ATOM 3291 N N . ASN A 1 417 ? 67.688 18.016 23.812 1 21.41 417 ASN A N 1
ATOM 3292 C CA . ASN A 1 417 ? 66.75 17.031 24.391 1 21.41 417 ASN A CA 1
ATOM 3293 C C . ASN A 1 417 ? 66.125 16.141 23.328 1 21.41 417 ASN A C 1
ATOM 3295 O O . ASN A 1 417 ? 65.5 16.656 22.406 1 21.41 417 ASN A O 1
ATOM 3299 N N . ASN A 1 418 ? 66.812 15 23 1 22.48 418 ASN A N 1
ATOM 3300 C CA . ASN A 1 418 ? 66.25 13.945 22.156 1 22.48 418 ASN A CA 1
ATOM 3301 C C . ASN A 1 418 ? 64.875 13.539 22.609 1 22.48 418 ASN A C 1
ATOM 3303 O O . ASN A 1 418 ? 64.688 13.008 23.703 1 22.48 418 ASN A O 1
ATOM 3307 N N . ASN A 1 419 ? 63.906 14.398 22.484 1 23.27 419 ASN A N 1
ATOM 3308 C CA . ASN A 1 419 ? 62.531 14.023 22.672 1 23.27 419 ASN A CA 1
ATOM 3309 C C . ASN A 1 419 ? 62.156 12.781 21.844 1 23.27 419 ASN A C 1
ATOM 3311 O O . ASN A 1 419 ? 62.281 12.797 20.625 1 23.27 419 ASN A O 1
ATOM 3315 N N . ASN A 1 420 ? 62.625 11.555 22.344 1 24.69 420 ASN A N 1
ATOM 3316 C CA . ASN A 1 420 ? 62.031 10.336 21.812 1 24.69 420 ASN A CA 1
ATOM 3317 C C . ASN A 1 420 ? 60.531 10.492 21.578 1 24.69 420 ASN A C 1
ATOM 3319 O O . ASN A 1 420 ? 59.75 10.602 22.531 1 24.69 420 ASN A O 1
ATOM 3323 N N . ASN A 1 421 ? 60.25 11.289 20.594 1 26.23 421 ASN A N 1
ATOM 3324 C CA . ASN A 1 421 ? 58.875 11.289 20.109 1 26.23 421 ASN A CA 1
ATOM 3325 C C . ASN A 1 421 ? 58.375 9.875 19.812 1 26.23 421 ASN A C 1
ATOM 3327 O O . ASN A 1 421 ? 58.844 9.234 18.875 1 26.23 421 ASN A O 1
ATOM 3331 N N . ASN A 1 422 ? 58.344 8.969 20.891 1 27.28 422 ASN A N 1
ATOM 3332 C CA . ASN A 1 422 ? 57.531 7.789 20.703 1 27.28 422 ASN A CA 1
ATOM 3333 C C . ASN A 1 422 ? 56.281 8.109 19.859 1 27.28 422 ASN A C 1
ATOM 3335 O O . ASN A 1 422 ? 55.406 8.867 20.297 1 27.28 422 ASN A O 1
ATOM 3339 N N . ASN A 1 423 ? 56.594 8.188 18.594 1 29.03 423 ASN A N 1
ATOM 3340 C CA . ASN A 1 423 ? 55.5 8.156 17.625 1 29.03 423 ASN A CA 1
ATOM 3341 C C . ASN A 1 423 ? 54.531 7.035 17.938 1 29.03 423 ASN A C 1
ATOM 3343 O O . ASN A 1 423 ? 54.719 5.891 17.531 1 29.03 423 ASN A O 1
ATOM 3347 N N . ASN A 1 424 ? 54.188 6.793 19.25 1 30.44 424 ASN A N 1
ATOM 3348 C CA . ASN A 1 424 ? 53 5.984 19.406 1 30.44 424 ASN A CA 1
ATOM 3349 C C . ASN A 1 424 ? 51.938 6.324 18.375 1 30.44 424 ASN A C 1
ATOM 3351 O O . ASN A 1 424 ? 51.344 7.414 18.391 1 30.44 424 ASN A O 1
ATOM 3355 N N . ASN A 1 425 ? 52.219 5.832 17.219 1 33.31 425 ASN A N 1
ATOM 3356 C CA . ASN A 1 425 ? 51.156 5.82 16.219 1 33.31 425 ASN A CA 1
ATOM 3357 C C . ASN A 1 425 ? 49.812 5.379 16.812 1 33.31 425 ASN A C 1
ATOM 3359 O O . ASN A 1 425 ? 49.531 4.18 16.891 1 33.31 425 ASN A O 1
ATOM 3363 N N . LYS A 1 426 ? 49.469 5.914 18 1 36.47 426 LYS A N 1
ATOM 3364 C CA . LYS A 1 426 ? 48.125 5.738 18.562 1 36.47 426 LYS A CA 1
ATOM 3365 C C . LYS A 1 426 ? 47.062 5.84 17.484 1 36.47 426 LYS A C 1
ATOM 3367 O O . LYS A 1 426 ? 46.938 6.855 16.781 1 36.47 426 LYS A O 1
ATOM 3372 N N . ASN A 1 427 ? 46.656 4.707 16.891 1 39.97 427 ASN A N 1
ATOM 3373 C CA . ASN A 1 427 ? 45.406 4.59 16.141 1 39.97 427 ASN A CA 1
ATOM 3374 C C . ASN A 1 427 ? 44.281 5.367 16.812 1 39.97 427 ASN A C 1
ATOM 3376 O O . ASN A 1 427 ? 43.5 4.793 17.547 1 39.97 427 ASN A O 1
ATOM 3380 N N . SER A 1 428 ? 44.531 6.535 17.422 1 41.69 428 SER A N 1
ATOM 3381 C CA . SER A 1 428 ? 43.594 7.41 18.094 1 41.69 428 SER A CA 1
ATOM 3382 C C . SER A 1 428 ? 42.625 8.047 17.109 1 41.69 428 SER A C 1
ATOM 3384 O O . SER A 1 428 ? 43 8.352 15.977 1 41.69 428 SER A O 1
ATOM 3386 N N . LEU A 1 429 ? 41.344 7.762 17.219 1 47.81 429 LEU A N 1
ATOM 3387 C CA . LEU A 1 429 ? 40.344 8.578 16.531 1 47.81 429 LEU A CA 1
ATOM 3388 C C . LEU A 1 429 ? 40.688 10.062 16.656 1 47.81 429 LEU A C 1
ATOM 3390 O O . LEU A 1 429 ? 41.031 10.539 17.734 1 47.81 429 LEU A O 1
ATOM 3394 N N . GLU A 1 430 ? 41.219 10.648 15.672 1 48.72 430 GLU A N 1
ATOM 3395 C CA . GLU A 1 430 ? 41.375 12.102 15.648 1 48.72 430 GLU A CA 1
ATOM 3396 C C . GLU A 1 430 ? 40.062 12.773 15.273 1 48.72 430 GLU A C 1
ATOM 3398 O O . GLU A 1 430 ? 39.375 12.367 14.32 1 48.72 430 GLU A O 1
ATOM 3403 N N . ILE A 1 431 ? 39.312 13.258 16.391 1 50.84 431 ILE A N 1
ATOM 3404 C CA . ILE A 1 431 ? 38.219 14.141 16.078 1 50.84 431 ILE A CA 1
ATOM 3405 C C . ILE A 1 431 ? 38.688 15.266 15.148 1 50.84 431 ILE A C 1
ATOM 3407 O O . ILE A 1 431 ? 39.594 16.016 15.484 1 50.84 431 ILE A O 1
ATOM 3411 N N . ILE A 1 432 ? 38.562 15.195 13.938 1 49.88 432 ILE A N 1
ATOM 3412 C CA . ILE A 1 432 ? 39.125 16.172 13 1 49.88 432 ILE A CA 1
ATOM 3413 C C . ILE A 1 432 ? 38.469 17.531 13.242 1 49.88 432 ILE A C 1
ATOM 3415 O O . ILE A 1 432 ? 39.188 18.547 13.328 1 49.88 432 ILE A O 1
ATOM 3419 N N . LYS A 1 433 ? 37.25 17.828 12.836 1 51.47 433 LYS A N 1
ATOM 3420 C CA . LYS A 1 433 ? 36.781 19.203 12.711 1 51.47 433 LYS A CA 1
ATOM 3421 C C . LYS A 1 433 ? 35.312 19.312 13.133 1 51.47 433 LYS A C 1
ATOM 3423 O O . LYS A 1 433 ? 34.469 18.516 12.719 1 51.47 433 LYS A O 1
ATOM 3428 N N . LYS A 1 434 ? 35.188 19.922 14.391 1 52.03 434 LYS A N 1
ATOM 3429 C CA . LYS A 1 434 ? 33.844 20.438 14.602 1 52.03 434 LYS A CA 1
ATOM 3430 C C . LYS A 1 434 ? 33.375 21.281 13.406 1 52.03 434 LYS A C 1
ATOM 3432 O O . LYS A 1 434 ? 34.094 22.203 12.984 1 52.03 434 LYS A O 1
ATOM 3437 N N . ILE A 1 435 ? 32.531 20.656 12.703 1 48.44 435 ILE A N 1
ATOM 3438 C CA . ILE A 1 435 ? 31.953 21.516 11.68 1 48.44 435 ILE A CA 1
ATOM 3439 C C . ILE A 1 435 ? 31.016 22.531 12.32 1 48.44 435 ILE A C 1
ATOM 3441 O O . ILE A 1 435 ? 29.938 22.188 12.789 1 48.44 435 ILE A O 1
ATOM 3445 N N . LYS A 1 436 ? 31.625 23.656 12.828 1 46.81 436 LYS A N 1
ATOM 344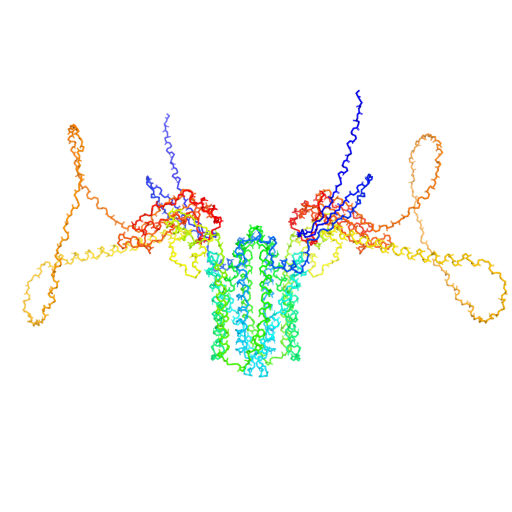6 C CA . LYS A 1 436 ? 30.984 24.703 13.609 1 46.81 436 LYS A CA 1
ATOM 3447 C C . LYS A 1 436 ? 29.516 24.875 13.18 1 46.81 436 LYS A C 1
ATOM 3449 O O . LYS A 1 436 ? 28.625 24.938 14.023 1 46.81 436 LYS A O 1
ATOM 3454 N N . LYS A 1 437 ? 29.406 25.062 11.922 1 51.16 437 LYS A N 1
ATOM 3455 C CA . LYS A 1 437 ? 28.062 25.484 11.531 1 51.16 437 LYS A CA 1
ATOM 3456 C C . LYS A 1 437 ? 27.109 24.297 11.414 1 51.16 437 LYS A C 1
ATOM 3458 O O . LYS A 1 437 ? 25.906 24.453 11.32 1 51.16 437 LYS A O 1
ATOM 3463 N N . SER A 1 438 ? 27.797 23.125 11.516 1 53.91 438 SER A N 1
ATOM 3464 C CA . SER A 1 438 ? 26.938 21.969 11.398 1 53.91 438 SER A CA 1
ATOM 3465 C C . SER A 1 438 ? 26.906 21.156 12.695 1 53.91 438 SER A C 1
ATOM 3467 O O . SER A 1 438 ? 27.891 21.125 13.438 1 53.91 438 SER A O 1
ATOM 3469 N N . LYS A 1 439 ? 25.984 21.109 13.43 1 55.09 439 LYS A N 1
ATOM 3470 C CA . LYS A 1 439 ? 25.75 20.328 14.641 1 55.09 439 LYS A CA 1
ATOM 3471 C C . LYS A 1 439 ? 26.234 18.891 14.469 1 55.09 439 LYS A C 1
ATOM 3473 O O . LYS A 1 439 ? 25.516 17.953 14.82 1 55.09 439 LYS A O 1
ATOM 3478 N N . SER A 1 440 ? 27.484 18.781 13.734 1 55.53 440 SER A N 1
ATOM 3479 C CA . SER A 1 440 ? 28.016 17.438 13.5 1 55.53 440 SER A CA 1
ATOM 3480 C C . SER A 1 440 ? 29.531 17.422 13.648 1 55.53 440 SER A C 1
ATOM 3482 O O . SER A 1 440 ? 30.188 18.469 13.578 1 55.53 440 SER A O 1
ATOM 3484 N N . PHE A 1 441 ? 30.016 16.266 14.141 1 59.22 441 PHE A N 1
ATOM 3485 C CA . PHE A 1 441 ? 31.453 16.078 14.266 1 59.22 441 PHE A CA 1
ATOM 3486 C C . PHE A 1 441 ? 31.938 15 13.297 1 59.22 441 PHE A C 1
ATOM 3488 O O . PHE A 1 441 ? 31.25 14.008 13.062 1 59.22 441 PHE A O 1
ATOM 3495 N N . ILE A 1 442 ? 33 15.352 12.641 1 57.69 442 ILE A N 1
ATOM 3496 C CA . ILE A 1 442 ? 33.656 14.336 11.82 1 57.69 442 ILE A CA 1
ATOM 3497 C C . ILE A 1 442 ? 34.812 13.688 12.602 1 57.69 442 ILE A C 1
ATOM 3499 O O . ILE A 1 442 ? 35.656 14.391 13.164 1 57.69 442 ILE A O 1
ATOM 3503 N N . ILE A 1 443 ? 34.594 12.461 12.867 1 56.81 443 ILE A N 1
ATOM 3504 C CA . ILE A 1 443 ? 35.594 11.688 13.57 1 56.81 443 ILE A CA 1
ATOM 3505 C C . ILE A 1 443 ? 36.312 10.75 12.586 1 56.81 443 ILE A C 1
ATOM 3507 O O . ILE A 1 443 ? 35.688 10.195 11.688 1 56.81 443 ILE A O 1
ATOM 3511 N N . TRP A 1 444 ? 37.688 10.742 12.602 1 54.84 444 TRP A N 1
ATOM 3512 C CA . TRP A 1 444 ? 38.438 9.898 11.68 1 54.84 444 TRP A CA 1
ATOM 3513 C C . TRP A 1 444 ? 39.062 8.719 12.414 1 54.84 444 TRP A C 1
ATOM 3515 O O . TRP A 1 444 ? 39.438 8.836 13.586 1 54.84 444 TRP A O 1
ATOM 3525 N N . LYS A 1 445 ? 38.812 7.496 11.844 1 51.78 445 LYS A N 1
ATOM 3526 C CA . LYS A 1 445 ? 39.531 6.324 12.336 1 51.78 445 LYS A CA 1
ATOM 3527 C C . LYS A 1 445 ? 40.656 5.926 11.383 1 51.78 445 LYS A C 1
ATOM 3529 O O . LYS A 1 445 ? 40.438 5.691 10.195 1 51.78 445 LYS A O 1
ATOM 3534 N N . LYS A 1 446 ? 41.969 6.133 11.789 1 46.16 446 LYS A N 1
ATOM 3535 C CA . LYS A 1 446 ? 43.156 5.715 11.016 1 46.16 446 LYS A CA 1
ATOM 3536 C C . LYS A 1 446 ? 43.344 4.203 11.102 1 46.16 446 LYS A C 1
ATOM 3538 O O . LYS A 1 446 ? 43.406 3.643 12.203 1 46.16 446 LYS A O 1
ATOM 3543 N N . HIS A 1 447 ? 43 3.449 10.016 1 47.94 447 HIS A N 1
ATOM 3544 C CA . HIS A 1 447 ? 43.469 2.074 10.039 1 47.94 447 HIS A CA 1
ATOM 3545 C C . HIS A 1 447 ? 45 2.027 10.047 1 47.94 447 HIS A C 1
ATOM 3547 O O . HIS A 1 447 ? 45.656 3.02 9.719 1 47.94 447 HIS A O 1
ATOM 3553 N N . SER A 1 448 ? 45.719 0.86 10.172 1 42.03 448 SER A N 1
ATOM 3554 C CA . SER A 1 448 ? 47.156 0.624 10.312 1 42.03 448 SER A CA 1
ATOM 3555 C C . SER A 1 448 ? 47.938 1.374 9.25 1 42.03 448 SER A C 1
ATOM 3557 O O . SER A 1 448 ? 47.594 1.332 8.062 1 42.03 448 SER A O 1
ATOM 3559 N N . GLN A 1 449 ? 48.5 2.494 9.625 1 37.75 449 GLN A N 1
ATOM 3560 C CA . GLN A 1 449 ? 49.438 3.283 8.828 1 37.75 449 GLN A CA 1
ATOM 3561 C C . GLN A 1 449 ? 50.469 2.393 8.148 1 37.75 449 GLN A C 1
ATOM 3563 O O . GLN A 1 449 ? 51.438 1.956 8.781 1 37.75 449 GLN A O 1
ATOM 3568 N N . ARG A 1 450 ? 50.219 1.411 7.34 1 33.53 450 ARG A N 1
ATOM 3569 C CA . ARG A 1 450 ? 51.375 0.933 6.602 1 33.53 450 ARG A CA 1
ATOM 3570 C C . ARG A 1 450 ? 51.781 1.934 5.527 1 33.53 450 ARG A C 1
ATOM 3572 O O . ARG A 1 450 ? 51.031 2.174 4.574 1 33.53 450 ARG A O 1
ATOM 3579 N N . GLY A 1 451 ? 52.844 2.717 5.633 1 37.5 451 GLY A N 1
ATOM 3580 C CA . GLY A 1 451 ? 53.594 3.732 4.898 1 37.5 451 GLY A CA 1
ATOM 3581 C C . GLY A 1 451 ? 52.875 5.07 4.855 1 37.5 451 GLY A C 1
ATOM 3582 O O . GLY A 1 451 ? 51.781 5.227 5.426 1 37.5 451 GLY A O 1
ATOM 3583 N N . ASN A 1 452 ? 53.469 6.27 4.367 1 39.38 452 ASN A N 1
ATOM 3584 C CA . ASN A 1 452 ? 53.188 7.695 4.324 1 39.38 452 ASN A CA 1
ATOM 3585 C C . ASN A 1 452 ? 51.844 7.957 3.645 1 39.38 452 ASN A C 1
ATOM 3587 O O . ASN A 1 452 ? 51.406 9.109 3.529 1 39.38 452 ASN A O 1
ATOM 3591 N N . LYS A 1 453 ? 51.406 7.086 2.781 1 39.88 453 LYS A N 1
ATOM 3592 C CA . LYS A 1 453 ? 50.25 7.418 1.971 1 39.88 453 LYS A CA 1
ATOM 3593 C C . LYS A 1 453 ? 48.969 6.895 2.611 1 39.88 453 LYS A C 1
ATOM 3595 O O . LYS A 1 453 ? 48.875 5.703 2.918 1 39.88 453 LYS A O 1
ATOM 3600 N N . ILE A 1 454 ? 48.25 7.723 3.277 1 44.41 454 ILE A N 1
ATOM 3601 C CA . ILE A 1 454 ? 46.906 7.348 3.721 1 44.41 454 ILE A CA 1
ATOM 3602 C C . ILE A 1 454 ? 46.125 6.75 2.553 1 44.41 454 ILE A C 1
ATOM 3604 O O . ILE A 1 454 ? 45.812 7.445 1.582 1 44.41 454 ILE A O 1
ATOM 3608 N N . LEU A 1 455 ? 46.25 5.523 2.303 1 46.28 455 LEU A N 1
ATOM 3609 C CA . LEU A 1 455 ? 45.438 4.891 1.257 1 46.28 455 LEU A CA 1
ATOM 3610 C C . LEU A 1 455 ? 43.969 4.996 1.571 1 46.28 455 LEU A C 1
ATOM 3612 O O . LEU A 1 455 ? 43.562 5.004 2.74 1 46.28 455 LEU A O 1
ATOM 3616 N N . GLU A 1 456 ? 43.156 5.449 0.547 1 48.53 456 GLU A N 1
ATOM 3617 C CA . GLU A 1 456 ? 41.688 5.574 0.574 1 48.53 456 GLU A CA 1
ATOM 3618 C C . GLU A 1 456 ? 41.062 4.453 1.39 1 48.53 456 GLU A C 1
ATOM 3620 O O . GLU A 1 456 ? 40.062 4.672 2.104 1 48.53 456 GLU A O 1
ATOM 3625 N N . LYS A 1 457 ? 41.688 3.289 1.317 1 47.47 457 LYS A N 1
ATOM 3626 C CA . LYS A 1 457 ? 41.125 2.102 1.949 1 47.47 457 LYS A CA 1
ATOM 3627 C C . LYS A 1 457 ? 41.375 2.109 3.455 1 47.47 457 LYS A C 1
ATOM 3629 O O . LYS A 1 457 ? 40.719 1.353 4.195 1 47.47 457 LYS A O 1
ATOM 3634 N N . ASP A 1 458 ? 42.156 3.053 3.9 1 50.97 458 ASP A N 1
ATOM 3635 C CA . ASP A 1 458 ? 42.688 2.854 5.25 1 50.97 458 ASP A CA 1
ATOM 3636 C C . ASP A 1 458 ? 41.906 3.703 6.262 1 50.97 458 ASP A C 1
ATOM 3638 O O . ASP A 1 458 ? 42.219 3.682 7.457 1 50.97 458 ASP A O 1
ATOM 3642 N N . PHE A 1 459 ? 41.031 4.645 5.723 1 52.12 459 PHE A N 1
ATOM 3643 C CA . PHE A 1 459 ? 40.406 5.395 6.801 1 52.12 459 PHE A CA 1
ATOM 3644 C C . PHE A 1 459 ? 38.875 5.398 6.641 1 52.12 459 PHE A C 1
ATOM 3646 O O . PHE A 1 459 ? 38.375 5.305 5.523 1 52.12 459 PHE A O 1
ATOM 3653 N N . THR A 1 460 ? 38.219 5.117 7.785 1 59.59 460 THR A N 1
ATOM 3654 C CA . THR A 1 460 ? 36.781 5.27 7.898 1 59.59 460 THR A CA 1
ATOM 3655 C C . THR A 1 460 ? 36.438 6.578 8.609 1 59.59 460 THR A C 1
ATOM 3657 O O . THR A 1 460 ? 36.969 6.879 9.672 1 59.59 460 THR A O 1
ATOM 3660 N N . LEU A 1 461 ? 35.812 7.52 7.812 1 62.97 461 LEU A N 1
ATOM 3661 C CA . LEU A 1 461 ? 35.344 8.742 8.461 1 62.97 461 LEU A CA 1
ATOM 3662 C C . LEU A 1 461 ? 33.969 8.516 9.141 1 62.97 461 LEU A C 1
ATOM 3664 O O . LEU A 1 461 ? 33.094 7.898 8.562 1 62.97 461 LEU A O 1
ATOM 3668 N N . LEU A 1 462 ? 34 8.898 10.406 1 66.94 462 LEU A N 1
ATOM 3669 C CA . LEU A 1 462 ? 32.812 8.758 11.203 1 66.94 462 LEU A CA 1
ATOM 3670 C C . LEU A 1 462 ? 32.188 10.117 11.508 1 66.94 462 LEU A C 1
ATOM 3672 O O . LEU A 1 462 ? 32.875 11.039 11.93 1 66.94 462 LEU A O 1
ATOM 3676 N N . ILE A 1 463 ? 31 10.312 11.07 1 68.31 463 ILE A N 1
ATOM 3677 C CA . ILE A 1 463 ? 30.281 11.547 11.359 1 68.31 463 ILE A CA 1
ATOM 3678 C C . ILE A 1 463 ? 29.328 11.328 12.531 1 68.31 463 ILE A C 1
ATOM 3680 O O . ILE A 1 463 ? 28.391 10.539 12.445 1 68.31 463 ILE A O 1
ATOM 3684 N N . ALA A 1 464 ? 29.594 11.992 13.648 1 67.75 464 ALA A N 1
ATOM 3685 C CA . ALA A 1 464 ? 28.719 11.992 14.805 1 67.75 464 ALA A CA 1
ATOM 3686 C C . ALA A 1 464 ? 27.734 13.164 14.75 1 67.75 464 ALA A C 1
ATOM 3688 O O . ALA A 1 464 ? 28.125 14.281 14.406 1 67.75 464 ALA A O 1
ATOM 3689 N N . LEU A 1 465 ? 26.547 12.836 14.992 1 69 465 LEU A N 1
ATOM 3690 C CA . LEU A 1 465 ? 25.484 13.844 14.883 1 69 465 LEU A CA 1
ATOM 3691 C C . LEU A 1 465 ? 25.031 14.297 16.266 1 69 465 LEU A C 1
ATOM 3693 O O . LEU A 1 465 ? 24.859 13.477 17.172 1 69 465 LEU A O 1
ATOM 3697 N N . LEU A 1 466 ? 24.938 15.664 16.375 1 69.38 466 LEU A N 1
ATOM 3698 C CA . LEU A 1 466 ? 24.375 16.219 17.609 1 69.38 466 LEU A CA 1
ATOM 3699 C C . LEU A 1 466 ? 22.859 16.047 17.641 1 69.38 466 LEU A C 1
ATOM 3701 O O . LEU A 1 466 ? 22.219 15.906 16.609 1 69.38 466 LEU A O 1
ATOM 3705 N N . ASN A 1 467 ? 22.484 16.062 18.953 1 69.56 467 ASN A N 1
ATOM 3706 C CA . ASN A 1 467 ? 21.047 16.062 19.109 1 69.56 467 ASN A CA 1
ATOM 3707 C C . ASN A 1 467 ? 20.391 17.266 18.422 1 69.56 467 ASN A C 1
ATOM 3709 O O . ASN A 1 467 ? 20.859 18.391 18.578 1 69.56 467 ASN A O 1
ATOM 3713 N N . GLY A 1 468 ? 19.562 17.109 17.516 1 67.25 468 GLY A N 1
ATOM 3714 C CA . GLY A 1 468 ? 18.859 18.188 16.828 1 67.25 468 GLY A CA 1
ATOM 3715 C C . GLY A 1 468 ? 19.422 18.469 15.438 1 67.25 468 GLY A C 1
ATOM 3716 O O . GLY A 1 468 ? 18.984 19.406 14.766 1 67.25 468 GLY A O 1
ATOM 3717 N N . SER A 1 469 ? 20.453 17.766 15.141 1 71.88 469 SER A N 1
ATOM 3718 C CA . SER A 1 469 ? 20.984 17.922 13.789 1 71.88 469 SER A CA 1
ATOM 3719 C C . SER A 1 469 ? 19.891 17.703 12.742 1 71.88 469 SER A C 1
ATOM 3721 O O . SER A 1 469 ? 19.047 16.828 12.883 1 71.88 469 SER A O 1
ATOM 3723 N N . THR A 1 470 ? 19.891 18.672 11.844 1 76.69 470 THR A N 1
ATOM 3724 C CA . THR A 1 470 ? 18.938 18.578 10.75 1 76.69 470 THR A CA 1
ATOM 3725 C C . THR A 1 470 ? 19.516 17.781 9.586 1 76.69 470 THR A C 1
ATOM 3727 O O . THR A 1 470 ? 20.688 17.406 9.625 1 76.69 470 THR A O 1
ATOM 3730 N N . THR A 1 471 ? 18.688 17.484 8.664 1 79.81 471 THR A N 1
ATOM 3731 C CA . THR A 1 471 ? 19.125 16.797 7.449 1 79.81 471 THR A CA 1
ATOM 3732 C C . THR A 1 471 ? 20.156 17.641 6.703 1 79.81 471 THR A C 1
ATOM 3734 O O . THR A 1 471 ? 21.094 17.109 6.109 1 79.81 471 THR A O 1
ATOM 3737 N N . ARG A 1 472 ? 20 18.875 6.82 1 83.56 472 ARG A N 1
ATOM 3738 C CA . ARG A 1 472 ? 20.938 19.781 6.18 1 83.56 472 ARG A CA 1
ATOM 3739 C C . ARG A 1 472 ? 22.328 19.672 6.812 1 83.56 472 ARG A C 1
ATOM 3741 O O . ARG A 1 472 ? 23.344 19.641 6.109 1 83.56 472 ARG A O 1
ATOM 3748 N N . ASP A 1 473 ? 22.344 19.578 8.062 1 82.25 473 ASP A N 1
ATOM 3749 C CA . ASP A 1 473 ? 23.609 19.438 8.781 1 82.25 473 ASP A CA 1
ATOM 3750 C C . ASP A 1 473 ? 24.328 18.156 8.367 1 82.25 473 ASP A C 1
ATOM 3752 O O . ASP A 1 473 ? 25.547 18.141 8.219 1 82.25 473 ASP A O 1
ATOM 3756 N N . MET A 1 474 ? 23.594 17.203 8.195 1 83 474 MET A N 1
ATOM 3757 C CA . MET A 1 474 ? 24.156 15.906 7.828 1 83 474 MET A CA 1
ATOM 3758 C C . MET A 1 474 ? 24.781 15.961 6.438 1 83 474 MET A C 1
ATOM 3760 O O . MET A 1 474 ? 25.891 15.461 6.23 1 83 474 MET A O 1
ATOM 3764 N N . ILE A 1 475 ? 24.062 16.516 5.531 1 88 475 ILE A N 1
ATOM 3765 C CA . ILE A 1 475 ? 24.531 16.609 4.152 1 88 475 ILE A CA 1
ATOM 3766 C C . ILE A 1 475 ? 25.797 17.469 4.098 1 88 475 ILE A C 1
ATOM 3768 O O . ILE A 1 475 ? 26.766 17.109 3.432 1 88 475 ILE A O 1
ATOM 3772 N N . GLU A 1 476 ? 25.734 18.562 4.844 1 87.31 476 GLU A N 1
ATOM 3773 C CA . GLU A 1 476 ? 26.906 19.438 4.875 1 87.31 476 GLU A CA 1
ATOM 3774 C C . GLU A 1 476 ? 28.125 18.703 5.449 1 87.31 476 GLU A C 1
ATOM 3776 O O . GLU A 1 476 ? 29.203 18.75 4.867 1 87.31 476 GLU A O 1
ATOM 3781 N N . SER A 1 477 ? 27.922 18.047 6.535 1 83.81 477 SER A N 1
ATOM 3782 C CA . SER A 1 477 ? 29.016 17.297 7.156 1 83.81 477 SER A CA 1
ATOM 3783 C C . SER A 1 477 ? 29.547 16.219 6.223 1 83.81 477 SER A C 1
ATOM 3785 O O . SER A 1 477 ? 30.75 15.93 6.219 1 83.81 477 SER A O 1
ATOM 3787 N N . TYR A 1 478 ? 28.703 15.648 5.559 1 88.12 478 TYR A N 1
ATOM 3788 C CA . TYR A 1 478 ? 29.109 14.586 4.648 1 88.12 478 TYR A CA 1
ATOM 3789 C C . TYR A 1 478 ? 30 15.141 3.539 1 88.12 478 TYR A C 1
ATOM 3791 O O . TYR A 1 478 ? 31.016 14.531 3.176 1 88.12 478 TYR A O 1
ATOM 3799 N N . PHE A 1 479 ? 29.625 16.234 2.943 1 89.44 479 PHE A N 1
ATOM 3800 C CA . PHE A 1 479 ? 30.438 16.844 1.901 1 89.44 479 PHE A CA 1
ATOM 3801 C C . PHE A 1 479 ? 31.828 17.219 2.439 1 89.44 479 PHE A C 1
ATOM 3803 O O . PHE A 1 479 ? 32.844 17.047 1.747 1 89.44 479 PHE A O 1
ATOM 3810 N N . TYR A 1 480 ? 31.844 17.734 3.629 1 84.5 480 TYR A N 1
ATOM 3811 C CA . TYR A 1 480 ? 33.125 18.047 4.234 1 84.5 480 TYR A CA 1
ATOM 3812 C C . TYR A 1 480 ? 33.969 16.797 4.418 1 84.5 480 TYR A C 1
ATOM 3814 O O . TYR A 1 480 ? 35.188 16.828 4.262 1 84.5 480 TYR A O 1
ATOM 3822 N N . ALA A 1 481 ? 33.281 15.773 4.777 1 83.81 481 ALA A N 1
ATOM 3823 C CA . ALA A 1 481 ? 34 14.508 4.91 1 83.81 481 ALA A CA 1
ATOM 3824 C C . ALA A 1 481 ? 34.531 14.039 3.566 1 83.81 481 ALA A C 1
ATOM 3826 O O . ALA A 1 481 ? 35.656 13.516 3.488 1 83.81 481 ALA A O 1
ATOM 3827 N N . VAL A 1 482 ? 33.75 14.195 2.553 1 86.5 482 VAL A N 1
ATOM 3828 C CA . VAL A 1 482 ? 34.188 13.805 1.212 1 86.5 482 VAL A CA 1
ATOM 3829 C C . VAL A 1 482 ? 35.406 14.617 0.807 1 86.5 482 VAL A C 1
ATOM 3831 O O . VAL A 1 482 ? 36.344 14.078 0.23 1 86.5 482 VAL A O 1
ATOM 3834 N N . GLU A 1 483 ? 35.281 15.891 1.058 1 84.94 483 GLU A N 1
ATOM 3835 C CA . GLU A 1 483 ? 36.438 16.75 0.756 1 84.94 483 GLU A CA 1
ATOM 3836 C C . GLU A 1 483 ? 37.688 16.297 1.494 1 84.94 483 GLU A C 1
ATOM 3838 O O . GLU A 1 483 ? 38.75 16.234 0.91 1 84.94 483 GLU A O 1
ATOM 3843 N N . TYR A 1 484 ? 37.469 16.047 2.697 1 79.12 484 TYR A N 1
ATOM 3844 C CA . TYR A 1 484 ? 38.594 15.602 3.508 1 79.12 484 TYR A CA 1
ATOM 3845 C C . TYR A 1 484 ? 39.188 14.312 2.957 1 79.12 484 TYR A C 1
ATOM 3847 O O . TYR A 1 484 ? 40.406 14.148 2.932 1 79.12 484 TYR A O 1
ATOM 3855 N N . PHE A 1 485 ? 38.344 13.445 2.611 1 78.81 485 PHE A N 1
ATOM 3856 C CA . PHE A 1 485 ? 38.781 12.188 2.033 1 78.81 485 PHE A CA 1
ATOM 3857 C C . PHE A 1 485 ? 39.625 12.422 0.775 1 78.81 485 PHE A C 1
ATOM 3859 O O . PHE A 1 485 ? 40.656 11.789 0.577 1 78.81 485 PHE A O 1
ATOM 3866 N N . HIS A 1 486 ? 39.156 13.25 -0.019 1 78.5 486 HIS A N 1
ATOM 3867 C CA . HIS A 1 486 ? 39.844 13.555 -1.271 1 78.5 486 HIS A CA 1
ATOM 3868 C C . HIS A 1 486 ? 41.188 14.227 -1.016 1 78.5 486 HIS A C 1
ATOM 3870 O O . HIS A 1 486 ? 42.156 13.93 -1.698 1 78.5 486 HIS A O 1
ATOM 3876 N N . LEU A 1 487 ? 41.219 15.148 -0.082 1 75.25 487 LEU A N 1
ATOM 3877 C CA . LEU A 1 487 ? 42.438 15.859 0.252 1 75.25 487 LEU A CA 1
ATOM 3878 C C . LEU A 1 487 ? 43.5 14.898 0.814 1 75.25 487 LEU A C 1
ATOM 3880 O O . LEU A 1 487 ? 44.688 15.07 0.571 1 75.25 487 LEU A O 1
ATOM 3884 N N . SER A 1 488 ? 42.969 13.938 1.437 1 69.62 488 SER A N 1
ATOM 3885 C CA . SER A 1 488 ? 43.875 12.992 2.064 1 69.62 488 SER A CA 1
ATOM 3886 C C . SER A 1 488 ? 44.375 11.953 1.062 1 69.62 488 SER A C 1
ATOM 3888 O O . SER A 1 488 ? 45.438 11.328 1.267 1 69.62 488 SER A O 1
ATOM 3890 N N . SER A 1 489 ? 43.625 11.727 0.056 1 66.44 489 SER A N 1
ATOM 3891 C CA . SER A 1 489 ? 43.938 10.664 -0.889 1 66.44 489 SER A CA 1
ATOM 3892 C C . SER A 1 489 ? 44.781 11.172 -2.035 1 66.44 489 SER A C 1
ATOM 3894 O O . SER A 1 489 ? 45.469 10.398 -2.699 1 66.44 489 SER A O 1
ATOM 3896 N N . VAL A 1 490 ? 44.656 12.422 -2.312 1 64 490 VAL A N 1
ATOM 3897 C CA . VAL A 1 490 ? 45.375 12.938 -3.475 1 64 490 VAL A CA 1
ATOM 3898 C C . VAL A 1 490 ? 46.688 13.617 -3.029 1 64 490 VAL A C 1
ATOM 3900 O O . VAL A 1 490 ? 46.75 14.195 -1.939 1 64 490 VAL A O 1
ATOM 3903 N N . GLN A 1 491 ? 47.75 13.453 -3.768 1 59.41 491 GLN A N 1
ATOM 3904 C CA . GLN A 1 491 ? 49.062 14.039 -3.516 1 59.41 491 GLN A CA 1
ATOM 3905 C C . GLN A 1 491 ? 49.031 15.547 -3.723 1 59.41 491 GLN A C 1
ATOM 3907 O O . GLN A 1 491 ? 49.75 16.281 -3.025 1 59.41 491 GLN A O 1
ATOM 3912 N N . ILE A 1 492 ? 48.219 16.016 -4.684 1 58.16 492 ILE A N 1
ATOM 3913 C CA . ILE A 1 492 ? 48.125 17.438 -4.957 1 58.16 492 ILE A CA 1
ATOM 3914 C C . ILE A 1 492 ? 46.75 17.953 -4.527 1 58.16 492 ILE A C 1
ATOM 3916 O O . ILE A 1 492 ? 45.719 17.516 -5.055 1 58.16 492 ILE A O 1
ATOM 3920 N N . PRO A 1 493 ? 46.812 18.781 -3.473 1 62.34 493 PRO A N 1
ATOM 3921 C CA . PRO A 1 493 ? 45.5 19.312 -3.025 1 62.34 493 PRO A CA 1
ATOM 3922 C C . PRO A 1 493 ? 44.812 20.125 -4.105 1 62.34 493 PRO A C 1
ATOM 3924 O O . PRO A 1 493 ? 45.469 20.844 -4.867 1 62.34 493 PRO A O 1
ATOM 3927 N N . PRO A 1 494 ? 43.531 19.844 -4.191 1 65 494 PRO A N 1
ATOM 3928 C CA . PRO A 1 494 ? 42.812 20.625 -5.184 1 65 494 PRO A CA 1
ATOM 3929 C C . PRO A 1 494 ? 42.844 22.125 -4.895 1 65 494 PRO A C 1
ATOM 3931 O O . PRO A 1 494 ? 43 22.531 -3.742 1 65 494 PRO A O 1
ATOM 3934 N N . THR A 1 495 ? 42.844 22.922 -5.895 1 70.44 495 THR A N 1
ATOM 3935 C CA . THR A 1 495 ? 42.875 24.375 -5.801 1 70.44 495 THR A CA 1
ATOM 3936 C C . THR A 1 495 ? 41.531 24.922 -5.301 1 70.44 495 THR A C 1
ATOM 3938 O O . THR A 1 495 ? 41.469 26.078 -4.844 1 70.44 495 THR A O 1
ATOM 3941 N N . ILE A 1 496 ? 40.5 24.016 -5.355 1 79.69 496 ILE A N 1
ATOM 3942 C CA . ILE A 1 496 ? 39.156 24.5 -4.98 1 79.69 496 ILE A CA 1
ATOM 3943 C C . ILE A 1 496 ? 38.688 23.766 -3.74 1 79.69 496 ILE A C 1
ATOM 3945 O O . IL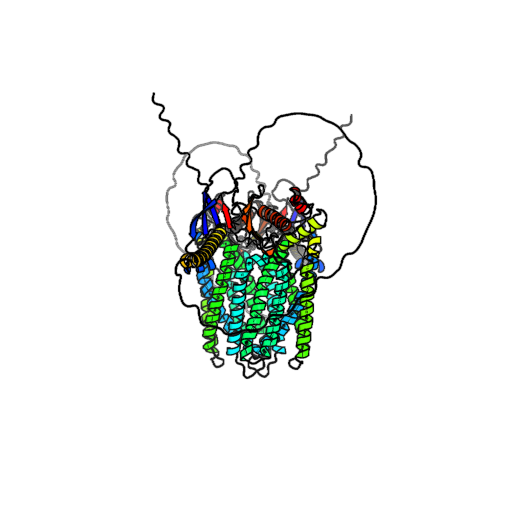E A 1 496 ? 38.844 22.547 -3.627 1 79.69 496 ILE A O 1
ATOM 3949 N N . ASN A 1 497 ? 38.125 24.562 -2.771 1 82.94 497 ASN A N 1
ATOM 3950 C CA . ASN A 1 497 ? 37.594 24 -1.541 1 82.94 497 ASN A CA 1
ATOM 3951 C C . ASN A 1 497 ? 36.125 24.391 -1.346 1 82.94 497 ASN A C 1
ATOM 3953 O O . ASN A 1 497 ? 35.656 25.344 -1.963 1 82.94 497 ASN A O 1
ATOM 3957 N N . ILE A 1 498 ? 35.531 23.547 -0.566 1 88.38 498 ILE A N 1
ATOM 3958 C CA . ILE A 1 498 ? 34.156 23.828 -0.243 1 88.38 498 ILE A CA 1
ATOM 3959 C C . ILE A 1 498 ? 34.062 25.094 0.617 1 88.38 498 ILE A C 1
ATOM 3961 O O . ILE A 1 498 ? 34.719 25.188 1.658 1 88.38 498 ILE A O 1
ATOM 3965 N N . SER A 1 499 ? 33.406 26.094 0.011 1 80.44 499 SER A N 1
ATOM 3966 C CA . SER A 1 499 ? 33.188 27.359 0.721 1 80.44 499 SER A CA 1
ATOM 3967 C C . SER A 1 499 ? 31.766 27.469 1.247 1 80.44 499 SER A C 1
ATOM 3969 O O . SER A 1 499 ? 30.938 26.594 0.997 1 80.44 499 SER A O 1
ATOM 3971 N N . GLY A 1 500 ? 31.484 28.484 2.023 1 75.25 500 GLY A N 1
ATOM 3972 C CA . GLY A 1 500 ? 30.156 28.719 2.562 1 75.25 500 GLY A CA 1
ATOM 3973 C C . GLY A 1 500 ? 29.094 28.906 1.488 1 75.25 500 GLY A C 1
ATOM 3974 O O . GLY A 1 500 ? 27.938 28.531 1.686 1 75.25 500 GLY A O 1
ATOM 3975 N N . THR A 1 501 ? 29.578 29.281 0.321 1 89.12 501 THR A N 1
ATOM 3976 C CA . THR A 1 501 ? 28.609 29.547 -0.748 1 89.12 501 THR A CA 1
ATOM 3977 C C . THR A 1 501 ? 28.266 28.25 -1.487 1 89.12 501 THR A C 1
ATOM 3979 O O . THR A 1 501 ? 27.297 28.219 -2.256 1 89.12 501 THR A O 1
ATOM 3982 N N . PHE A 1 502 ? 29.062 27.25 -1.152 1 93.62 502 PHE A N 1
ATOM 3983 C CA . PHE A 1 502 ? 28.891 25.969 -1.843 1 93.62 502 PHE A CA 1
ATOM 3984 C C . PHE A 1 502 ? 27.469 25.438 -1.659 1 93.62 502 PHE A C 1
ATOM 3986 O O . PHE A 1 502 ? 26.812 25.047 -2.629 1 93.62 502 PHE A O 1
ATOM 3993 N N . PHE A 1 503 ? 26.953 25.5 -0.55 1 92.88 503 PHE A N 1
ATOM 3994 C CA . PHE A 1 503 ? 25.656 24.906 -0.242 1 92.88 503 PHE A CA 1
ATOM 3995 C C . PHE A 1 503 ? 24.531 25.781 -0.761 1 92.88 503 PHE A C 1
ATOM 3997 O O . PHE A 1 503 ? 23.484 25.266 -1.177 1 92.88 503 PHE A O 1
ATOM 4004 N N . LYS A 1 504 ? 24.781 27.062 -0.729 1 92.12 504 LYS A N 1
ATOM 4005 C CA . LYS A 1 504 ? 23.797 27.969 -1.333 1 92.12 504 LYS A CA 1
ATOM 4006 C C . LYS A 1 504 ? 23.703 27.734 -2.84 1 92.12 504 LYS A C 1
ATOM 4008 O O . LYS A 1 504 ? 22.609 27.75 -3.406 1 92.12 504 LYS A O 1
ATOM 4013 N N . ARG A 1 505 ? 24.875 27.562 -3.43 1 94.69 505 ARG A N 1
ATOM 4014 C CA . ARG A 1 505 ? 24.922 27.312 -4.867 1 94.69 505 ARG A CA 1
ATOM 4015 C C . ARG A 1 505 ? 24.281 25.984 -5.215 1 94.69 505 ARG A C 1
ATOM 4017 O O . ARG A 1 505 ? 23.656 25.844 -6.273 1 94.69 505 ARG A O 1
ATOM 4024 N N . LEU A 1 506 ? 24.438 24.984 -4.375 1 95.62 506 LEU A N 1
ATOM 4025 C CA . LEU A 1 506 ? 23.781 23.688 -4.566 1 95.62 506 LEU A CA 1
ATOM 4026 C C . LEU A 1 506 ? 22.266 23.844 -4.625 1 95.62 506 LEU A C 1
ATOM 4028 O O . LEU A 1 506 ? 21.609 23.281 -5.504 1 95.62 506 LEU A O 1
ATOM 4032 N N . GLU A 1 507 ? 21.734 24.594 -3.756 1 93.44 507 GLU A N 1
ATOM 4033 C CA . GLU A 1 507 ? 20.297 24.844 -3.703 1 93.44 507 GLU A CA 1
ATOM 4034 C C . GLU A 1 507 ? 19.828 25.609 -4.938 1 93.44 507 GLU A C 1
ATOM 4036 O O . GLU A 1 507 ? 18.75 25.312 -5.48 1 93.44 507 GLU A O 1
ATOM 4041 N N . GLU A 1 508 ? 20.609 26.547 -5.328 1 93 508 GLU A N 1
ATOM 4042 C CA . GLU A 1 508 ? 20.266 27.359 -6.496 1 93 508 GLU A CA 1
ATOM 4043 C C . GLU A 1 508 ? 20.219 26.5 -7.762 1 93 508 GLU A C 1
ATOM 4045 O O . GLU A 1 508 ? 19.469 26.797 -8.688 1 93 508 GLU A O 1
ATOM 4050 N N . LYS A 1 509 ? 21.031 25.5 -7.781 1 95.25 509 LYS A N 1
ATOM 4051 C CA . LYS A 1 509 ? 21.094 24.641 -8.953 1 95.25 509 LYS A CA 1
ATOM 4052 C C . LYS A 1 509 ? 19.969 23.609 -8.93 1 95.25 509 LYS A C 1
ATOM 4054 O O . LYS A 1 509 ? 19.766 22.859 -9.898 1 95.25 509 LYS A O 1
ATOM 4059 N N . GLY A 1 510 ? 19.281 23.438 -7.855 1 93.31 510 GLY A N 1
ATOM 4060 C CA . GLY A 1 510 ? 18.094 22.609 -7.824 1 93.31 510 GLY A CA 1
ATOM 4061 C C . GLY A 1 510 ? 18.234 21.406 -6.898 1 93.31 510 GLY A C 1
ATOM 4062 O O . GLY A 1 510 ? 17.328 20.562 -6.836 1 93.31 510 GLY A O 1
ATOM 4063 N N . TRP A 1 511 ? 19.266 21.359 -6.105 1 94.94 511 TRP A N 1
ATOM 4064 C CA . TRP A 1 511 ? 19.453 20.234 -5.199 1 94.94 511 TRP A CA 1
ATOM 4065 C C . TRP A 1 511 ? 18.641 20.406 -3.92 1 94.94 511 TRP A C 1
ATOM 4067 O O . TRP A 1 511 ? 18.5 21.531 -3.424 1 94.94 511 TRP A O 1
ATOM 4077 N N . ASP A 1 512 ? 18.125 19.266 -3.484 1 92.12 512 ASP A N 1
ATOM 4078 C CA . ASP A 1 512 ? 17.344 19.25 -2.252 1 92.12 512 ASP A CA 1
ATOM 4079 C C . ASP A 1 512 ? 18.234 18.922 -1.047 1 92.12 512 ASP A C 1
ATOM 4081 O O . ASP A 1 512 ? 18.703 17.797 -0.914 1 92.12 512 ASP A O 1
ATOM 4085 N N . LEU A 1 513 ? 18.328 19.875 -0.128 1 89.75 513 LEU A N 1
ATOM 4086 C CA . LEU A 1 513 ? 19.188 19.672 1.035 1 89.75 513 LEU A CA 1
ATOM 4087 C C . LEU A 1 513 ? 18.359 19.344 2.271 1 89.75 513 LEU A C 1
ATOM 4089 O O . LEU A 1 513 ? 18.906 19.109 3.35 1 89.75 513 LEU A O 1
ATOM 4093 N N . ASP A 1 514 ? 17.094 19.203 2.088 1 82.06 514 ASP A N 1
ATOM 4094 C CA . ASP A 1 514 ? 16.234 18.969 3.236 1 82.06 514 ASP A CA 1
ATOM 4095 C C . ASP A 1 514 ? 15.789 17.516 3.309 1 82.06 514 ASP A C 1
ATOM 4097 O O . ASP A 1 514 ? 14.953 17.156 4.137 1 82.06 514 ASP A O 1
ATOM 4101 N N . ARG A 1 515 ? 16.312 16.75 2.494 1 78.44 515 ARG A N 1
ATOM 4102 C CA . ARG A 1 515 ? 16.031 15.32 2.51 1 78.44 515 ARG A CA 1
ATOM 4103 C C . ARG A 1 515 ? 17.312 14.508 2.588 1 78.44 515 ARG A C 1
ATOM 4105 O O . ARG A 1 515 ? 18.125 14.539 1.67 1 78.44 515 ARG A O 1
ATOM 4112 N N . ALA A 1 516 ? 17.422 13.828 3.68 1 70.31 516 ALA A N 1
ATOM 4113 C CA . ALA A 1 516 ? 18.672 13.102 3.854 1 70.31 516 ALA A CA 1
ATOM 4114 C C . ALA A 1 516 ? 18.547 11.648 3.416 1 70.31 516 ALA A C 1
ATOM 4116 O O . ALA A 1 516 ? 17.703 10.914 3.943 1 70.31 516 ALA A O 1
ATOM 4117 N N . LEU A 1 517 ? 19.391 11.305 2.457 1 78.31 517 LEU A N 1
ATOM 4118 C CA . LEU A 1 517 ? 19.469 9.938 1.957 1 78.31 517 LEU A CA 1
ATOM 4119 C C . LEU A 1 517 ? 20.891 9.391 2.088 1 78.31 517 LEU A C 1
ATOM 4121 O O . LEU A 1 517 ? 21.422 8.797 1.146 1 78.31 517 LEU A O 1
ATOM 4125 N N . LEU A 1 518 ? 21.578 9.688 3.236 1 78.12 518 LEU A N 1
ATOM 4126 C CA . LEU A 1 518 ? 22.953 9.281 3.461 1 78.12 518 LEU A CA 1
ATOM 4127 C C . LEU A 1 518 ? 23.016 8.008 4.293 1 78.12 518 LEU A C 1
ATOM 4129 O O . LEU A 1 518 ? 24.109 7.531 4.629 1 78.12 518 LEU A O 1
ATOM 4133 N N . ASN A 1 519 ? 22.078 7.258 4.434 1 75.44 519 ASN A N 1
ATOM 4134 C CA . ASN A 1 519 ? 22.047 6.039 5.238 1 75.44 519 ASN A CA 1
ATOM 4135 C C . ASN A 1 519 ? 22.703 6.246 6.602 1 75.44 519 ASN A C 1
ATOM 4137 O O . ASN A 1 519 ? 23.859 5.879 6.805 1 75.44 519 ASN A O 1
ATOM 4141 N N . SER A 1 520 ? 22.109 6.773 7.488 1 74.56 520 SER A N 1
ATOM 4142 C CA . SER A 1 520 ? 22.641 7.035 8.828 1 74.56 520 SER A CA 1
ATOM 4143 C C . SER A 1 520 ? 22.438 5.836 9.742 1 74.56 520 SER A C 1
ATOM 4145 O O . SER A 1 520 ? 21.422 5.145 9.648 1 74.56 520 SER A O 1
ATOM 4147 N N . GLU A 1 521 ? 23.469 5.551 10.586 1 74.38 521 GLU A N 1
ATOM 4148 C CA . GLU A 1 521 ? 23.359 4.461 11.555 1 74.38 521 GLU A CA 1
ATOM 4149 C C . GLU A 1 521 ? 22.453 4.844 12.719 1 74.38 521 GLU A C 1
ATOM 4151 O O . GLU A 1 521 ? 22.188 4.023 13.594 1 74.38 521 GLU A O 1
ATOM 4156 N N . GLY A 1 522 ? 21.984 5.996 12.758 1 70 522 GLY A N 1
ATOM 4157 C CA . GLY A 1 522 ? 20.891 6.379 13.641 1 70 522 GLY A CA 1
ATOM 4158 C C . GLY A 1 522 ? 21.344 6.809 15.016 1 70 522 GLY A C 1
ATOM 4159 O O . GLY A 1 522 ? 20.547 6.887 15.953 1 70 522 GLY A O 1
ATOM 4160 N N . TRP A 1 523 ? 22.625 7.051 15.25 1 71.56 523 TRP A N 1
ATOM 4161 C CA . TRP A 1 523 ? 23.125 7.492 16.547 1 71.56 523 TRP A CA 1
ATOM 4162 C C . TRP A 1 523 ? 23.281 9.008 16.594 1 71.56 523 TRP A C 1
ATOM 4164 O O . TRP A 1 523 ? 23.703 9.617 15.602 1 71.56 523 TRP A O 1
ATOM 4174 N N . THR A 1 524 ? 22.781 9.531 17.641 1 72.88 524 THR A N 1
ATOM 4175 C CA . THR A 1 524 ? 23 10.945 17.906 1 72.88 524 THR A CA 1
ATOM 4176 C C . THR A 1 524 ? 23.547 11.164 19.312 1 72.88 524 THR A C 1
ATOM 4178 O O . THR A 1 524 ? 23.406 10.289 20.172 1 72.88 524 THR A O 1
ATOM 4181 N N . PHE A 1 525 ? 24.25 12.18 19.453 1 72.19 525 PHE A N 1
ATOM 4182 C CA . PHE A 1 525 ? 24.766 12.438 20.797 1 72.19 525 PHE A CA 1
ATOM 4183 C C . PHE A 1 525 ? 24.453 13.867 21.219 1 72.19 525 PHE A C 1
ATOM 4185 O O . PHE A 1 525 ? 24.25 14.742 20.391 1 72.19 525 PHE A O 1
ATOM 4192 N N . GLY A 1 526 ? 24.125 13.992 22.484 1 65.56 526 GLY A N 1
ATOM 4193 C CA . GLY A 1 526 ? 23.906 15.289 23.109 1 65.56 526 GLY A CA 1
ATOM 4194 C C . GLY A 1 526 ? 24.938 15.641 24.156 1 65.56 526 GLY A C 1
ATOM 4195 O O . GLY A 1 526 ? 25.484 14.75 24.828 1 65.56 526 GLY A O 1
ATOM 4196 N N . ILE A 1 527 ? 25.359 16.984 24.094 1 58.03 527 ILE A N 1
ATOM 4197 C CA . ILE A 1 527 ? 26.312 17.469 25.094 1 58.03 527 ILE A CA 1
ATOM 4198 C C . ILE A 1 527 ? 25.547 18.125 26.25 1 58.03 527 ILE A C 1
ATOM 4200 O O . ILE A 1 527 ? 24.609 18.891 26.031 1 58.03 527 ILE A O 1
ATOM 4204 N N . MET B 1 1 ? 37.312 39.562 62.906 1 23.27 1 MET B N 1
ATOM 4205 C CA . MET B 1 1 ? 36.438 39.219 61.812 1 23.27 1 MET B CA 1
ATOM 4206 C C . MET B 1 1 ? 37.125 38.25 60.844 1 23.27 1 MET B C 1
ATOM 4208 O O . MET B 1 1 ? 38.094 38.625 60.156 1 23.27 1 MET B O 1
ATOM 4212 N N . GLN B 1 2 ? 37.375 37.031 61.156 1 25.03 2 GLN B N 1
ATOM 4213 C CA . GLN B 1 2 ? 38.125 35.938 60.531 1 25.03 2 GLN B CA 1
ATOM 4214 C C . GLN B 1 2 ? 37.5 35.5 59.219 1 25.03 2 GLN B C 1
ATOM 4216 O O . GLN B 1 2 ? 36.312 35.219 59.156 1 25.03 2 GLN B O 1
ATOM 4221 N N . TYR B 1 3 ? 38.062 35.938 57.969 1 25.64 3 TYR B N 1
ATOM 4222 C CA . TYR B 1 3 ? 37.625 35.75 56.594 1 25.64 3 TYR B CA 1
ATOM 4223 C C . TYR B 1 3 ? 37.594 34.281 56.219 1 25.64 3 TYR B C 1
ATOM 4225 O O . TYR B 1 3 ? 38.656 33.625 56.125 1 25.64 3 TYR B O 1
ATOM 4233 N N . ASN B 1 4 ? 36.75 33.438 56.75 1 26.7 4 ASN B N 1
ATOM 4234 C CA . ASN B 1 4 ? 36.562 32.031 56.406 1 26.7 4 ASN B CA 1
ATOM 4235 C C . ASN B 1 4 ? 36.344 31.828 54.906 1 26.7 4 ASN B C 1
ATOM 4237 O O . ASN B 1 4 ? 35.344 32.312 54.344 1 26.7 4 ASN B O 1
ATOM 4241 N N . GLY B 1 5 ? 37.406 31.812 54.062 1 26.77 5 GLY B N 1
ATOM 4242 C CA . GLY B 1 5 ? 37.469 31.688 52.594 1 26.77 5 GLY B CA 1
ATOM 4243 C C . GLY B 1 5 ? 36.781 30.422 52.094 1 26.77 5 GLY B C 1
ATOM 4244 O O . GLY B 1 5 ? 37.25 29.312 52.312 1 26.77 5 GLY B O 1
ATOM 4245 N N . LYS B 1 6 ? 35.469 30.281 52.125 1 30.61 6 LYS B N 1
ATOM 4246 C CA . LYS B 1 6 ? 34.625 29.25 51.531 1 30.61 6 LYS B CA 1
ATOM 4247 C C . LYS B 1 6 ? 35.062 28.969 50.094 1 30.61 6 LYS B C 1
ATOM 4249 O O . LYS B 1 6 ? 34.906 29.828 49.219 1 30.61 6 LYS B O 1
ATOM 4254 N N . SER B 1 7 ? 36.219 28.375 49.875 1 27.16 7 SER B N 1
ATOM 4255 C CA . SER B 1 7 ? 36.594 27.891 48.562 1 27.16 7 SER B CA 1
ATOM 4256 C C . SER B 1 7 ? 35.469 27.094 47.875 1 27.16 7 SER B C 1
ATOM 4258 O O . SER B 1 7 ? 35 26.109 48.438 1 27.16 7 SER B O 1
ATOM 4260 N N . GLN B 1 8 ? 34.469 27.719 47.375 1 28.31 8 GLN B N 1
ATOM 4261 C CA . GLN B 1 8 ? 33.469 27.141 46.5 1 28.31 8 GLN B CA 1
ATOM 4262 C C . GLN B 1 8 ? 34.062 26.094 45.562 1 28.31 8 GLN B C 1
ATOM 4264 O O . GLN B 1 8 ? 34.969 26.406 44.781 1 28.31 8 GLN B O 1
ATOM 4269 N N . GLN B 1 9 ? 34.312 24.875 46.031 1 27.48 9 GLN B N 1
ATOM 4270 C CA . GLN B 1 9 ? 34.594 23.719 45.188 1 27.48 9 GLN B CA 1
ATOM 4271 C C . GLN B 1 9 ? 33.844 23.812 43.844 1 27.48 9 GLN B C 1
ATOM 4273 O O . GLN B 1 9 ? 32.625 23.906 43.844 1 27.48 9 GLN B O 1
ATOM 4278 N N . SER B 1 10 ? 34.375 24.609 42.938 1 30.67 10 SER B N 1
ATOM 4279 C CA . SER B 1 10 ? 33.938 24.578 41.562 1 30.67 10 SER B CA 1
ATOM 4280 C C . SER B 1 10 ? 33.5 23.172 41.125 1 30.67 10 SER B C 1
ATOM 4282 O O . SER B 1 10 ? 34.281 22.234 41.219 1 30.67 10 SER B O 1
ATOM 4284 N N . ILE B 1 11 ? 32.344 22.703 41.562 1 32.19 11 ILE B N 1
ATOM 4285 C CA . ILE B 1 11 ? 31.719 21.547 40.938 1 32.19 11 ILE B CA 1
ATOM 4286 C C . ILE B 1 11 ? 32.156 21.438 39.469 1 32.19 11 ILE B C 1
ATOM 4288 O O . ILE B 1 11 ? 31.875 22.328 38.656 1 32.19 11 ILE B O 1
ATOM 4292 N N . ASN B 1 12 ? 33.344 21 39.219 1 33.62 12 ASN B N 1
ATOM 4293 C CA . ASN B 1 12 ? 33.781 20.531 37.875 1 33.62 12 ASN B CA 1
ATOM 4294 C C . ASN B 1 12 ? 32.594 20.047 37.062 1 33.62 12 ASN B C 1
ATOM 4296 O O . ASN B 1 12 ? 31.938 19.062 37.406 1 33.62 12 ASN B O 1
ATOM 4300 N N . LYS B 1 13 ? 31.734 20.875 36.594 1 38.91 13 LYS B N 1
ATOM 4301 C CA . LYS B 1 13 ? 30.703 20.594 35.594 1 38.91 13 LYS B CA 1
ATOM 4302 C C . LYS B 1 13 ? 31.156 19.453 34.688 1 38.91 13 LYS B C 1
ATOM 4304 O O . LYS B 1 13 ? 32.031 19.656 33.812 1 38.91 13 LYS B O 1
ATOM 4309 N N . ILE B 1 14 ? 31.25 18.25 34.969 1 44.25 14 ILE B N 1
ATOM 4310 C CA . ILE B 1 14 ? 31.422 17.031 34.188 1 44.25 14 ILE B CA 1
ATOM 4311 C C . ILE B 1 14 ? 30.5 17.062 32.969 1 44.25 14 ILE B C 1
ATOM 4313 O O . ILE B 1 14 ? 29.281 17 33.125 1 44.25 14 ILE B O 1
ATOM 4317 N N . ASN B 1 15 ? 30.875 17.641 31.875 1 56.88 15 ASN B N 1
ATOM 4318 C CA . ASN B 1 15 ? 30.172 17.594 30.594 1 56.88 15 ASN B CA 1
ATOM 4319 C C . ASN B 1 15 ? 29.984 16.156 30.109 1 56.88 15 ASN B C 1
ATOM 4321 O O . ASN B 1 15 ? 30.938 15.391 30.031 1 56.88 15 ASN B O 1
ATOM 4325 N N . CYS B 1 16 ? 28.859 15.578 30.359 1 62.12 16 CYS B N 1
ATOM 4326 C CA . CYS B 1 16 ? 28.469 14.234 29.922 1 62.12 16 CYS B CA 1
ATOM 4327 C C . CYS B 1 16 ? 27.875 14.266 28.516 1 62.12 16 CYS B C 1
ATOM 4329 O O . CYS B 1 16 ? 27.141 15.195 28.172 1 62.12 16 CYS B O 1
ATOM 4331 N N . ILE B 1 17 ? 28.516 13.359 27.719 1 70.25 17 ILE B N 1
ATOM 4332 C CA . ILE B 1 17 ? 27.938 13.133 26.391 1 70.25 17 ILE B CA 1
ATOM 4333 C C . ILE B 1 17 ? 27.016 11.906 26.438 1 70.25 17 ILE B C 1
ATOM 4335 O O . ILE B 1 17 ? 27.406 10.859 26.969 1 70.25 17 ILE B O 1
ATOM 4339 N N . ILE B 1 18 ? 25.781 12.18 26.156 1 74.88 18 ILE B N 1
ATOM 4340 C CA . ILE B 1 18 ? 24.812 11.094 26.094 1 74.88 18 ILE B CA 1
ATOM 4341 C C . ILE B 1 18 ? 24.531 10.734 24.641 1 74.88 18 ILE B C 1
ATOM 4343 O O . ILE B 1 18 ? 24.219 11.602 23.812 1 74.88 18 ILE B O 1
ATOM 4347 N N . GLU B 1 19 ? 24.891 9.484 24.312 1 77.25 19 GLU B N 1
ATOM 4348 C CA . GLU B 1 19 ? 24.594 8.969 22.984 1 77.25 19 GLU B CA 1
ATOM 4349 C C . GLU B 1 19 ? 23.375 8.055 23 1 77.25 19 GLU B C 1
ATOM 4351 O O . GLU B 1 19 ? 23.203 7.25 23.906 1 77.25 19 GLU B O 1
ATOM 4356 N N . LYS B 1 20 ? 22.5 8.367 22.047 1 72.06 20 LYS B N 1
ATOM 4357 C CA . LYS B 1 20 ? 21.281 7.57 21.953 1 72.06 20 LYS B CA 1
ATOM 4358 C C . LYS B 1 20 ? 21.078 7.027 20.531 1 72.06 20 LYS B C 1
ATOM 4360 O O . LYS B 1 20 ? 21.5 7.656 19.562 1 72.06 20 LYS B O 1
ATOM 4365 N N . ASN B 1 21 ? 20.641 5.809 20.484 1 67.62 21 ASN B N 1
ATOM 4366 C CA . ASN B 1 21 ? 20.266 5.289 19.172 1 67.62 21 ASN B CA 1
ATOM 4367 C C . ASN B 1 21 ? 18.906 5.809 18.734 1 67.62 21 ASN B C 1
ATOM 4369 O O . ASN B 1 21 ? 18.172 6.398 19.531 1 67.62 21 ASN B O 1
ATOM 4373 N N . GLN B 1 22 ? 18.625 5.574 17.484 1 62.62 22 GLN B N 1
ATOM 4374 C CA . GLN B 1 22 ? 17.406 6.117 16.906 1 62.62 22 GLN B CA 1
ATOM 4375 C C . GLN B 1 22 ? 16.188 5.719 17.719 1 62.62 22 GLN B C 1
ATOM 4377 O O . GLN B 1 22 ? 15.242 6.504 17.859 1 62.62 22 GLN B O 1
ATOM 4382 N N . SER B 1 23 ? 16.281 4.539 18.281 1 57.62 23 SER B N 1
ATOM 4383 C CA . SER B 1 23 ? 15.133 4.035 19.047 1 57.62 23 SER B CA 1
ATOM 4384 C C . SER B 1 23 ? 15.25 4.383 20.516 1 57.62 23 SER B C 1
ATOM 4386 O O . SER B 1 23 ? 14.344 4.102 21.312 1 57.62 23 SER B O 1
ATOM 4388 N N . ASN B 1 24 ? 16.266 5.031 20.891 1 60.34 24 ASN B N 1
ATOM 4389 C CA . ASN B 1 24 ? 16.562 5.363 22.297 1 60.34 24 ASN B CA 1
ATOM 4390 C C . ASN B 1 24 ? 16.625 4.113 23.156 1 60.34 24 ASN B C 1
ATOM 4392 O O . ASN B 1 24 ? 16.297 4.164 24.344 1 60.34 24 ASN B O 1
ATOM 4396 N N . SER B 1 25 ? 16.844 3.002 22.5 1 63.06 25 SER B N 1
ATOM 4397 C CA . SER B 1 25 ? 16.938 1.751 23.25 1 63.06 25 SER B CA 1
ATOM 4398 C C . SER B 1 25 ? 18.281 1.621 23.953 1 63.06 25 SER B C 1
ATOM 4400 O O . SER B 1 25 ? 18.406 0.91 24.953 1 63.06 25 SER B O 1
ATOM 4402 N N . ILE B 1 26 ? 19.281 2.225 23.422 1 62.94 26 ILE B N 1
ATOM 4403 C CA . ILE B 1 26 ? 20.609 2.186 24.016 1 62.94 26 ILE B CA 1
ATOM 4404 C C . ILE B 1 26 ? 21.109 3.609 24.266 1 62.94 26 ILE B C 1
ATOM 4406 O O . ILE B 1 26 ? 21.062 4.453 23.359 1 62.94 26 ILE B O 1
ATOM 4410 N N . ILE B 1 27 ? 21.281 3.822 25.484 1 68.81 27 ILE B N 1
ATOM 4411 C CA . ILE B 1 27 ? 21.828 5.117 25.875 1 68.81 27 ILE B CA 1
ATOM 4412 C C . ILE B 1 27 ? 23.219 4.922 26.484 1 68.81 27 ILE B C 1
ATOM 4414 O O . ILE B 1 27 ? 23.375 4.16 27.453 1 68.81 27 ILE B O 1
ATOM 4418 N N . ASN B 1 28 ? 24.203 5.488 25.766 1 73.5 28 ASN B N 1
ATOM 4419 C CA . ASN B 1 28 ? 25.562 5.465 26.281 1 73.5 28 ASN B CA 1
ATOM 4420 C C . ASN B 1 28 ? 25.953 6.805 26.906 1 73.5 28 ASN B C 1
ATOM 4422 O O . ASN B 1 28 ? 25.625 7.863 26.359 1 73.5 28 ASN B O 1
ATOM 4426 N N . LYS B 1 29 ? 26.453 6.742 28.016 1 74.5 29 LYS B N 1
ATOM 4427 C CA . LYS B 1 29 ? 26.906 7.957 28.703 1 74.5 29 LYS B CA 1
ATOM 4428 C C . LYS B 1 29 ? 28.422 8 28.781 1 74.5 29 LYS B C 1
ATOM 4430 O O . LYS B 1 29 ? 29.078 6.992 29.062 1 74.5 29 LYS B O 1
ATOM 4435 N N . PHE B 1 30 ? 28.875 9.117 28.312 1 70.81 30 PHE B N 1
ATOM 4436 C CA . PHE B 1 30 ? 30.328 9.328 28.375 1 70.81 30 PHE B CA 1
ATOM 4437 C C . PHE B 1 30 ? 30.656 10.516 29.281 1 70.81 30 PHE B C 1
ATOM 4439 O O . PHE B 1 30 ? 29.906 11.5 29.312 1 70.81 30 PHE B O 1
ATOM 4446 N N . GLN B 1 31 ? 31.656 10.43 30.109 1 68.5 31 GLN B N 1
ATOM 4447 C CA . GLN B 1 31 ? 32.219 11.562 30.844 1 68.5 31 GLN B CA 1
ATOM 4448 C C . GLN B 1 31 ? 33.344 12.211 30.062 1 68.5 31 GLN B C 1
ATOM 4450 O O . GLN B 1 31 ? 34.219 11.516 29.5 1 68.5 31 GLN B O 1
ATOM 4455 N N . VAL B 1 32 ? 33.094 13.484 29.75 1 62.31 32 VAL B N 1
ATOM 4456 C CA . VAL B 1 32 ? 34.156 14.211 29.078 1 62.31 32 VAL B CA 1
ATOM 4457 C C . VAL B 1 32 ? 35.219 14.656 30.109 1 62.31 32 VAL B C 1
ATOM 4459 O O . VAL B 1 32 ? 34.875 15.344 31.078 1 62.31 32 VAL B O 1
ATOM 4462 N N . ALA B 1 33 ? 36.25 14 30.312 1 54 33 ALA B N 1
ATOM 4463 C CA . ALA B 1 33 ? 37.312 14.445 31.219 1 54 33 ALA B CA 1
ATOM 4464 C C . ALA B 1 33 ? 38.219 15.477 30.531 1 54 33 ALA B C 1
ATOM 4466 O O . ALA B 1 33 ? 38.688 15.25 29.422 1 54 33 ALA B O 1
ATOM 4467 N N . SER B 1 34 ? 37.844 16.703 30.641 1 46.47 34 SER B N 1
ATOM 4468 C CA . SER B 1 34 ? 38.656 17.781 30.094 1 46.47 34 SER B CA 1
ATOM 4469 C C . SER B 1 34 ? 40 17.859 30.797 1 46.47 34 SER B C 1
ATOM 4471 O O . SER B 1 34 ? 40.094 18.312 31.938 1 46.47 34 SER B O 1
ATOM 4473 N N . PRO B 1 35 ? 41 16.953 30.641 1 42.41 35 PRO B N 1
ATOM 4474 C CA . PRO B 1 35 ? 42.156 17.547 31.312 1 42.41 35 PRO B CA 1
ATOM 4475 C C . PRO B 1 35 ? 42.375 19.016 30.938 1 42.41 35 PRO B C 1
ATOM 4477 O O . PRO B 1 35 ? 41.531 19.875 31.281 1 42.41 35 PRO B O 1
ATOM 4480 N N . TYR B 1 36 ? 43.906 19.469 30.734 1 36.78 36 TYR B N 1
ATOM 4481 C CA . TYR B 1 36 ? 44.406 20.781 30.375 1 36.78 36 TYR B CA 1
ATOM 4482 C C . TYR B 1 36 ? 43.688 21.344 29.156 1 36.78 36 TYR B C 1
ATOM 4484 O O . TYR B 1 36 ? 42.938 20.625 28.484 1 36.78 36 TYR B O 1
ATOM 4492 N N . ASP B 1 37 ? 44.344 22.453 28.469 1 35.25 37 ASP B N 1
ATOM 4493 C CA . ASP B 1 37 ? 44.031 23.375 27.391 1 35.25 37 ASP B CA 1
ATOM 4494 C C . ASP B 1 37 ? 43.469 22.625 26.172 1 35.25 37 ASP B C 1
ATOM 4496 O O . ASP B 1 37 ? 42.875 23.234 25.281 1 35.25 37 ASP B O 1
ATOM 4500 N N . ASP B 1 38 ? 44.312 21.656 25.594 1 35.59 38 ASP B N 1
ATOM 4501 C CA . ASP B 1 38 ? 44.281 21.297 24.172 1 35.59 38 ASP B CA 1
ATOM 4502 C C . ASP B 1 38 ? 43.094 20.406 23.859 1 35.59 38 ASP B C 1
ATOM 4504 O O . ASP B 1 38 ? 42.531 19.766 24.75 1 35.59 38 ASP B O 1
ATOM 4508 N N . TYR B 1 39 ? 42.531 20.328 22.531 1 38.22 39 TYR B N 1
ATOM 4509 C CA . TYR B 1 39 ? 41.469 19.75 21.719 1 38.22 39 TYR B CA 1
ATOM 4510 C C . TYR B 1 39 ? 41.281 18.281 22.047 1 38.22 39 TYR B C 1
ATOM 4512 O O . TYR B 1 39 ? 40.594 17.562 21.312 1 38.22 39 TYR B O 1
ATOM 4520 N N . ASP B 1 40 ? 42.031 17.734 23.016 1 43 40 ASP B N 1
ATOM 4521 C CA . ASP B 1 40 ? 41.938 16.281 23.188 1 43 40 ASP B CA 1
ATOM 4522 C C . ASP B 1 40 ? 40.906 15.938 24.266 1 43 40 ASP B C 1
ATOM 4524 O O . ASP B 1 40 ? 41.281 15.734 25.422 1 43 40 ASP B O 1
ATOM 4528 N N . ASP B 1 41 ? 39.781 16.328 24.156 1 49.56 41 ASP B N 1
ATOM 4529 C CA . ASP B 1 41 ? 38.812 15.844 25.125 1 49.56 41 ASP B CA 1
ATOM 4530 C C . ASP B 1 41 ? 38.656 14.328 25.062 1 49.56 41 ASP B C 1
ATOM 4532 O O . ASP B 1 41 ? 38.594 13.75 23.969 1 49.56 41 ASP B O 1
ATOM 4536 N N . ARG B 1 42 ? 39.25 13.648 26.125 1 53.56 42 ARG B N 1
ATOM 4537 C CA . ARG B 1 42 ? 39.094 12.195 26.25 1 53.56 42 ARG B CA 1
ATOM 4538 C C . ARG B 1 42 ? 37.719 11.82 26.734 1 53.56 42 ARG B C 1
ATOM 4540 O O . ARG B 1 42 ? 37.156 12.492 27.609 1 53.56 42 ARG B O 1
ATOM 4547 N N . LEU B 1 43 ? 37.062 10.953 25.906 1 61.19 43 LEU B N 1
ATOM 4548 C CA . LEU B 1 43 ? 35.75 10.406 26.297 1 61.19 43 LEU B CA 1
ATOM 4549 C C . LEU B 1 43 ? 35.938 9.148 27.141 1 61.19 43 LEU B C 1
ATOM 4551 O O . LEU B 1 43 ? 36.688 8.25 26.766 1 61.19 43 LEU B O 1
ATOM 4555 N N . ASN B 1 44 ? 35.5 9.234 28.438 1 63.53 44 ASN B N 1
ATOM 4556 C CA . ASN B 1 44 ? 35.438 8.039 29.281 1 63.53 44 ASN B CA 1
ATOM 4557 C C . ASN B 1 44 ? 34.031 7.445 29.281 1 63.53 44 ASN B C 1
ATOM 4559 O O . ASN B 1 44 ? 33.062 8.141 29.594 1 63.53 44 ASN B O 1
ATOM 4563 N N . PHE B 1 45 ? 34.031 6.16 28.781 1 70.69 45 PHE B N 1
ATOM 4564 C CA . PHE B 1 45 ? 32.75 5.465 28.75 1 70.69 45 PHE B CA 1
ATOM 4565 C C . PHE B 1 45 ? 32.25 5.184 30.156 1 70.69 45 PHE B C 1
ATOM 4567 O O . PHE B 1 45 ? 33 4.664 31 1 70.69 45 PHE B O 1
ATOM 4574 N N . LEU B 1 46 ? 31.047 5.605 30.484 1 69.12 46 LEU B N 1
ATOM 4575 C CA . LEU B 1 46 ? 30.5 5.426 31.828 1 69.12 46 LEU B CA 1
ATOM 4576 C C . LEU B 1 46 ? 29.578 4.211 31.891 1 69.12 46 LEU B C 1
ATOM 4578 O O . LEU B 1 46 ? 29.828 3.27 32.625 1 69.12 46 LEU B O 1
ATOM 4582 N N . GLU B 1 47 ? 28.5 4.254 31.203 1 71.69 47 GLU B N 1
ATOM 4583 C CA . GLU B 1 47 ? 27.516 3.186 31.312 1 71.69 47 GLU B CA 1
ATOM 4584 C C . GLU B 1 47 ? 26.703 3.07 30.031 1 71.69 47 GLU B C 1
ATOM 4586 O O . GLU B 1 47 ? 26.578 4.039 29.266 1 71.69 47 GLU B O 1
ATOM 4591 N N . THR B 1 48 ? 26.516 1.833 29.672 1 72.12 48 THR B N 1
ATOM 4592 C CA . THR B 1 48 ? 25.531 1.532 28.641 1 72.12 48 THR B CA 1
ATOM 4593 C C . THR B 1 48 ? 24.219 1.081 29.281 1 72.12 48 THR B C 1
ATOM 4595 O O . THR B 1 48 ? 24.203 0.189 30.125 1 72.12 48 THR B O 1
ATOM 4598 N N . ILE B 1 49 ? 23.188 1.836 29.141 1 66.25 49 ILE B N 1
ATOM 4599 C CA . ILE B 1 49 ? 21.844 1.428 29.547 1 66.25 49 ILE B CA 1
ATOM 4600 C C . ILE B 1 49 ? 21.141 0.763 28.375 1 66.25 49 ILE B C 1
ATOM 4602 O O . ILE B 1 49 ? 20.938 1.387 27.328 1 66.25 49 ILE B O 1
ATOM 4606 N N . GLU B 1 50 ? 21.203 -0.508 28.375 1 64 50 GLU B N 1
ATOM 4607 C CA . GLU B 1 50 ? 20.469 -1.23 27.344 1 64 50 GLU B CA 1
ATOM 4608 C C . GLU B 1 50 ? 19.094 -1.65 27.828 1 64 50 GLU B C 1
ATOM 4610 O O . GLU B 1 50 ? 18.938 -2.158 28.938 1 64 50 GLU B O 1
ATOM 4615 N N . LYS B 1 51 ? 18.156 -1.102 27.266 1 58.47 51 LYS B N 1
ATOM 4616 C CA . LYS B 1 51 ? 16.828 -1.657 27.547 1 58.47 51 LYS B CA 1
ATOM 4617 C C . LYS B 1 51 ? 16.797 -3.158 27.266 1 58.47 51 LYS B C 1
ATOM 4619 O O . LYS B 1 51 ? 17.406 -3.631 26.312 1 58.47 51 LYS B O 1
ATOM 4624 N N . ASN B 1 52 ? 16.625 -4.062 28.219 1 55.94 52 ASN B N 1
ATOM 4625 C CA . ASN B 1 52 ? 16.625 -5.52 28.234 1 55.94 52 ASN B CA 1
ATOM 4626 C C . ASN B 1 52 ? 15.922 -6.102 27.016 1 55.94 52 ASN B C 1
ATOM 4628 O O . ASN B 1 52 ? 14.742 -5.824 26.781 1 55.94 52 ASN B O 1
ATOM 4632 N N . SER B 1 53 ? 16.75 -6.414 26 1 59.12 53 SER B N 1
ATOM 4633 C CA . SER B 1 53 ? 16.359 -6.988 24.719 1 59.12 53 SER B CA 1
ATOM 4634 C C . SER B 1 53 ? 15.914 -8.438 24.875 1 59.12 53 SER B C 1
ATOM 4636 O O . SER B 1 53 ? 16.609 -9.359 24.438 1 59.12 53 SER B O 1
ATOM 4638 N N . GLY B 1 54 ? 15.242 -8.914 26.109 1 63 54 GLY B N 1
ATOM 4639 C CA . GLY B 1 54 ? 14.711 -10.266 26.141 1 63 54 GLY B CA 1
ATOM 4640 C C . GLY B 1 54 ? 13.867 -10.594 24.906 1 63 54 GLY B C 1
ATOM 4641 O O . GLY B 1 54 ? 13.516 -9.703 24.141 1 63 54 GLY B O 1
ATOM 4642 N N . PHE B 1 55 ? 13.844 -11.977 24.625 1 74.38 55 PHE B N 1
ATOM 4643 C CA . PHE B 1 55 ? 13.07 -12.5 23.516 1 74.38 55 PHE B CA 1
ATOM 4644 C C . PHE B 1 55 ? 11.711 -11.82 23.438 1 74.38 55 PHE B C 1
ATOM 4646 O O . PHE B 1 55 ? 11.266 -11.438 22.344 1 74.38 55 PHE B O 1
ATOM 4653 N N . TYR B 1 56 ? 11.156 -11.695 24.609 1 76.69 56 TYR B N 1
ATOM 4654 C CA . TYR B 1 56 ? 9.859 -11.039 24.688 1 76.69 56 TYR B CA 1
ATOM 4655 C C . TYR B 1 56 ? 9.953 -9.594 24.188 1 76.69 56 TYR B C 1
ATOM 4657 O O . TYR B 1 56 ? 9.078 -9.125 23.469 1 76.69 56 TYR B O 1
ATOM 4665 N N . ASN B 1 57 ? 11 -9.039 24.5 1 73.62 57 ASN B N 1
ATOM 4666 C CA . ASN B 1 57 ? 11.164 -7.648 24.094 1 73.62 57 ASN B CA 1
ATOM 4667 C C . ASN B 1 57 ? 11.391 -7.527 22.594 1 73.62 57 ASN B C 1
ATOM 4669 O O . ASN B 1 57 ? 10.906 -6.582 21.969 1 73.62 57 ASN B O 1
ATOM 4673 N N . VAL B 1 58 ? 12 -8.547 22.141 1 73.38 58 VAL B N 1
ATOM 4674 C CA . VAL B 1 58 ? 12.227 -8.562 20.703 1 73.38 58 VAL B CA 1
ATOM 4675 C C . VAL B 1 58 ? 10.898 -8.758 19.969 1 73.38 58 VAL B C 1
ATOM 4677 O O . VAL B 1 58 ? 10.617 -8.07 18.984 1 73.38 58 VAL B O 1
ATOM 4680 N N . LEU B 1 59 ? 10.078 -9.625 20.422 1 80.69 59 LEU B N 1
ATOM 4681 C CA . LEU B 1 59 ? 8.773 -9.859 19.812 1 80.69 59 LEU B CA 1
ATOM 4682 C C . LEU B 1 59 ? 7.898 -8.609 19.906 1 80.69 59 LEU B C 1
ATOM 4684 O O . LEU B 1 59 ? 7.227 -8.25 18.938 1 80.69 59 LEU B O 1
ATOM 4688 N N . CYS B 1 60 ? 7.988 -8.016 21.031 1 80.25 60 CYS B N 1
ATOM 4689 C CA . CYS B 1 60 ? 7.211 -6.793 21.203 1 80.25 60 CYS B CA 1
ATOM 4690 C C . CYS B 1 60 ? 7.691 -5.699 20.266 1 80.25 60 CYS B C 1
ATOM 4692 O O . CYS B 1 60 ? 6.883 -4.969 19.688 1 80.25 60 CYS B O 1
ATOM 4694 N N . GLU B 1 61 ? 8.914 -5.727 20.062 1 77.19 61 GLU B N 1
ATOM 4695 C CA . GLU B 1 61 ? 9.492 -4.723 19.172 1 77.19 61 GLU B CA 1
ATOM 4696 C C . GLU B 1 61 ? 9.141 -5.012 17.719 1 77.19 61 GLU B C 1
ATOM 4698 O O . GLU B 1 61 ? 8.969 -4.09 16.922 1 77.19 61 GLU B O 1
ATOM 4703 N N . LEU B 1 62 ? 8.93 -6.203 17.5 1 78.94 62 LEU B N 1
ATOM 4704 C CA . LEU B 1 62 ? 8.672 -6.617 16.125 1 78.94 62 LEU B CA 1
ATOM 4705 C C . LEU B 1 62 ? 7.195 -6.453 15.781 1 78.94 62 LEU B C 1
ATOM 4707 O O . LEU B 1 62 ? 6.855 -6.125 14.641 1 78.94 62 LEU B O 1
ATOM 4711 N N . PHE B 1 63 ? 6.352 -6.598 16.828 1 88.81 63 PHE B N 1
ATOM 4712 C CA . PHE B 1 63 ? 4.949 -6.762 16.453 1 88.81 63 PHE B CA 1
ATOM 4713 C C . PHE B 1 63 ? 4.094 -5.656 17.062 1 88.81 63 PHE B C 1
ATOM 4715 O O . PHE B 1 63 ? 2.943 -5.469 16.672 1 88.81 63 PHE B O 1
ATOM 4722 N N . LEU B 1 64 ? 4.645 -4.891 18 1 88.62 64 LEU B N 1
ATOM 4723 C CA . LEU B 1 64 ? 3.84 -3.857 18.641 1 88.62 64 LEU B CA 1
ATOM 4724 C C . LEU B 1 64 ? 4.398 -2.471 18.344 1 88.62 64 LEU B C 1
ATOM 4726 O O . LEU B 1 64 ? 5.613 -2.299 18.219 1 88.62 64 LEU B O 1
ATOM 4730 N N . PRO B 1 65 ? 3.475 -1.498 18.234 1 85.75 65 PRO B N 1
ATOM 4731 C CA . PRO B 1 65 ? 3.943 -0.131 18 1 85.75 65 PRO B CA 1
ATOM 4732 C C . PRO B 1 65 ? 4.789 0.413 19.141 1 85.75 65 PRO B C 1
ATOM 4734 O O . PRO B 1 65 ? 4.578 0.042 20.297 1 85.75 65 PRO B O 1
ATOM 4737 N N . ASN B 1 66 ? 5.668 1.312 18.781 1 77.62 66 ASN B N 1
ATOM 4738 C CA . ASN B 1 66 ? 6.508 1.938 19.797 1 77.62 66 ASN B CA 1
ATOM 4739 C C . ASN B 1 66 ? 5.676 2.721 20.797 1 77.62 66 ASN B C 1
ATOM 4741 O O . ASN B 1 66 ? 4.805 3.502 20.422 1 77.62 66 ASN B O 1
ATOM 4745 N N . GLY B 1 67 ? 5.969 2.387 22.062 1 79.56 67 GLY B N 1
ATOM 4746 C CA . GLY B 1 67 ? 5.23 3.08 23.109 1 79.56 67 GLY B CA 1
ATOM 4747 C C . GLY B 1 67 ? 3.938 2.379 23.484 1 79.56 67 GLY B C 1
ATOM 4748 O O . GLY B 1 67 ? 3.16 2.898 24.297 1 79.56 67 GLY B O 1
ATOM 4749 N N . TYR B 1 68 ? 3.662 1.317 22.844 1 83.81 68 TYR B N 1
ATOM 4750 C CA . TYR B 1 68 ? 2.496 0.538 23.234 1 83.81 68 TYR B CA 1
ATOM 4751 C C . TYR B 1 68 ? 2.479 0.313 24.75 1 83.81 68 TYR B C 1
ATOM 4753 O O . TYR B 1 68 ? 3.52 0.051 25.344 1 83.81 68 TYR B O 1
ATOM 4761 N N . PRO B 1 69 ? 1.279 0.442 25.312 1 87.88 69 PRO B N 1
ATOM 4762 C CA . PRO B 1 69 ? -0.067 0.588 24.766 1 87.88 69 PRO B CA 1
ATOM 4763 C C . PRO B 1 69 ? -0.512 2.045 24.672 1 87.88 69 PRO B C 1
ATOM 4765 O O . PRO B 1 69 ? -1.556 2.34 24.078 1 87.88 69 PRO B O 1
ATOM 4768 N N . ASP B 1 70 ? 0.309 2.973 25.078 1 86.56 70 ASP B N 1
ATOM 4769 C CA . ASP B 1 70 ? -0.119 4.363 25.172 1 86.56 70 ASP B CA 1
ATOM 4770 C C . ASP B 1 70 ? -0.069 5.047 23.812 1 86.56 70 ASP B C 1
ATOM 4772 O O . ASP B 1 70 ? -0.645 6.121 23.625 1 86.56 70 ASP B O 1
ATOM 4776 N N . SER B 1 71 ? 0.622 4.41 22.953 1 87 71 SER B N 1
ATOM 4777 C CA . SER B 1 71 ? 0.808 5 21.641 1 87 71 SER B CA 1
ATOM 4778 C C . SER B 1 71 ? -0.366 4.68 20.719 1 87 71 SER B C 1
ATOM 4780 O O . SER B 1 71 ? -0.449 5.203 19.609 1 87 71 SER B O 1
ATOM 4782 N N . VAL B 1 72 ? -1.275 3.775 21.219 1 93.5 72 VAL B N 1
ATOM 4783 C CA . VAL B 1 72 ? -2.412 3.365 20.406 1 93.5 72 VAL B CA 1
ATOM 4784 C C . VAL B 1 72 ? -3.703 3.5 21.219 1 93.5 72 VAL B C 1
ATOM 4786 O O . VAL B 1 72 ? -3.666 3.697 22.422 1 93.5 72 VAL B O 1
ATOM 4789 N N . THR B 1 73 ? -4.832 3.494 20.5 1 94.12 73 THR B N 1
ATOM 4790 C CA . THR B 1 73 ? -6.133 3.562 21.156 1 94.12 73 THR B CA 1
ATOM 4791 C C . THR B 1 73 ? -6.395 2.295 21.969 1 94.12 73 THR B C 1
ATOM 4793 O O . THR B 1 73 ? -5.762 1.263 21.734 1 94.12 73 THR B O 1
ATOM 4796 N N . THR B 1 74 ? -7.297 2.355 22.875 1 93.12 74 THR B N 1
ATOM 4797 C CA . THR B 1 74 ? -7.551 1.278 23.812 1 93.12 74 THR B CA 1
ATOM 4798 C C . THR B 1 74 ? -8.18 0.076 23.125 1 93.12 74 THR B C 1
ATOM 4800 O O . THR B 1 74 ? -8.094 -1.05 23.609 1 93.12 74 THR B O 1
ATOM 4803 N N . ASP B 1 75 ? -8.805 0.286 22.047 1 96 75 ASP B N 1
ATOM 4804 C CA . ASP B 1 75 ? -9.492 -0.795 21.344 1 96 75 ASP B CA 1
ATOM 4805 C C . ASP B 1 75 ? -8.539 -1.53 20.406 1 96 75 ASP B C 1
ATOM 4807 O O . ASP B 1 75 ? -8.938 -2.479 19.719 1 96 75 ASP B O 1
ATOM 4811 N N . TYR B 1 76 ? -7.254 -1.188 20.391 1 96.38 76 TYR B N 1
ATOM 4812 C CA . TYR B 1 76 ? -6.258 -1.75 19.484 1 96.38 76 TYR B CA 1
ATOM 4813 C C . TYR B 1 76 ? -6.078 -3.242 19.734 1 96.38 76 TYR B C 1
ATOM 4815 O O . TYR B 1 76 ? -6.141 -4.043 18.797 1 96.38 76 TYR B O 1
ATOM 4823 N N . PHE B 1 77 ? -5.922 -3.607 20.906 1 95.44 77 PHE B N 1
ATOM 4824 C CA . PHE B 1 77 ? -5.645 -5.004 21.234 1 95.44 77 PHE B CA 1
ATOM 4825 C C . PHE B 1 77 ? -6.84 -5.883 20.875 1 95.44 77 PHE B C 1
ATOM 4827 O O . PHE B 1 77 ? -6.68 -6.965 20.312 1 95.44 77 PHE B O 1
ATOM 4834 N N . GLY B 1 78 ? -8.008 -5.465 21.312 1 96.5 78 GLY B N 1
ATOM 4835 C CA . GLY B 1 78 ? -9.195 -6.234 21 1 96.5 78 GLY B CA 1
ATOM 4836 C C . GLY B 1 78 ? -9.359 -6.496 19.516 1 96.5 78 GLY B C 1
ATOM 4837 O O . GLY B 1 78 ? -9.656 -7.621 19.094 1 96.5 78 GLY B O 1
ATOM 4838 N N . TYR B 1 79 ? -9.086 -5.488 18.781 1 97.44 79 TYR B N 1
ATOM 4839 C CA . TYR B 1 79 ? -9.195 -5.629 17.328 1 97.44 79 TYR B CA 1
ATOM 4840 C C . TYR B 1 79 ? -8.141 -6.586 16.797 1 97.44 79 TYR B C 1
ATOM 4842 O O . TYR B 1 79 ? -8.461 -7.52 16.047 1 97.44 79 TYR B O 1
ATOM 4850 N N . GLN B 1 80 ? -6.871 -6.391 17.172 1 96.56 80 GLN B N 1
ATOM 4851 C CA . GLN B 1 80 ? -5.758 -7.164 16.641 1 96.56 80 GLN B CA 1
ATOM 4852 C C . GLN B 1 80 ? -5.887 -8.641 17.016 1 96.56 80 GLN B C 1
ATOM 4854 O O . GLN B 1 80 ? -5.539 -9.516 16.219 1 96.56 80 GLN B O 1
ATOM 4859 N N . PHE B 1 81 ? -6.387 -8.891 18.156 1 96.94 81 PHE B N 1
ATOM 4860 C CA . PHE B 1 81 ? -6.555 -10.266 18.609 1 96.94 81 PHE B CA 1
ATOM 4861 C C . PHE B 1 81 ? -7.531 -11.023 17.719 1 96.94 81 PHE B C 1
ATOM 4863 O O . PHE B 1 81 ? -7.195 -12.078 17.188 1 96.94 81 PHE B O 1
ATOM 4870 N N . TRP B 1 82 ? -8.664 -10.5 17.547 1 97.88 82 TRP B N 1
ATOM 4871 C CA . TRP B 1 82 ? -9.688 -11.148 16.734 1 97.88 82 TRP B CA 1
ATOM 4872 C C . TRP B 1 82 ? -9.305 -11.148 15.258 1 97.88 82 TRP B C 1
ATOM 4874 O O . TRP B 1 82 ? -9.617 -12.094 14.531 1 97.88 82 TRP B O 1
ATOM 4884 N N . ASP B 1 83 ? -8.672 -10.047 14.859 1 97.38 83 ASP B N 1
ATOM 4885 C CA . ASP B 1 83 ? -8.219 -9.953 13.477 1 97.38 83 ASP B CA 1
ATOM 4886 C C . ASP B 1 83 ? -7.199 -11.039 13.148 1 97.38 83 ASP B C 1
ATOM 4888 O O . ASP B 1 83 ? -7.203 -11.594 12.055 1 97.38 83 ASP B O 1
ATOM 4892 N N . SER B 1 84 ? -6.352 -11.406 14.086 1 97.06 84 SER B N 1
ATOM 4893 C CA . SER B 1 84 ? -5.355 -12.453 13.891 1 97.06 84 SER B CA 1
ATOM 4894 C C . SER B 1 84 ? -6.012 -13.828 13.742 1 97.06 84 SER B C 1
ATOM 4896 O O . SER B 1 84 ? -5.645 -14.602 12.859 1 97.06 84 SER B O 1
ATOM 4898 N N . ILE B 1 85 ? -7 -14.055 14.5 1 97.56 85 ILE B N 1
ATOM 4899 C CA . ILE B 1 85 ? -7.68 -15.344 14.438 1 97.56 85 ILE B CA 1
ATOM 4900 C C . ILE B 1 85 ? -8.453 -15.461 13.133 1 97.56 85 ILE B C 1
ATOM 4902 O O . ILE B 1 85 ? -8.445 -16.516 12.484 1 97.56 85 ILE B O 1
ATOM 4906 N N . GLN B 1 86 ? -9.125 -14.375 12.836 1 97.56 86 GLN B N 1
ATOM 4907 C CA . GLN B 1 86 ? -9.883 -14.453 11.586 1 97.56 86 GLN B CA 1
ATOM 4908 C C . GLN B 1 86 ? -8.961 -14.656 10.391 1 97.56 86 GLN B C 1
ATOM 4910 O O . GLN B 1 86 ? -9.32 -15.352 9.438 1 97.56 86 GLN B O 1
ATOM 4915 N N . ALA B 1 87 ? -7.754 -14.078 10.422 1 96.94 87 ALA B N 1
ATOM 4916 C CA . ALA B 1 87 ? -6.793 -14.242 9.336 1 96.94 87 ALA B CA 1
ATOM 4917 C C . ALA B 1 87 ? -6.328 -15.688 9.219 1 96.94 87 ALA B C 1
ATOM 4919 O O . ALA B 1 87 ? -6.121 -16.188 8.109 1 96.94 87 ALA B O 1
ATOM 4920 N N . LEU B 1 88 ? -6.176 -16.359 10.336 1 97.12 88 LEU B N 1
ATOM 4921 C CA . LEU B 1 88 ? -5.82 -17.781 10.336 1 97.12 88 LEU B CA 1
ATOM 4922 C C . LEU B 1 88 ? -6.902 -18.609 9.648 1 97.12 88 LEU B C 1
ATOM 4924 O O . LEU B 1 88 ? -6.602 -19.453 8.805 1 97.12 88 LEU B O 1
ATOM 4928 N N . CYS B 1 89 ? -8.109 -18.297 9.961 1 97.69 89 CYS B N 1
ATOM 4929 C CA . CYS B 1 89 ? -9.234 -19 9.367 1 97.69 89 CYS B CA 1
ATOM 4930 C C . CYS B 1 89 ? -9.312 -18.734 7.863 1 97.69 89 CYS B C 1
ATOM 4932 O O . CYS B 1 89 ? -9.547 -19.656 7.078 1 97.69 89 CYS B O 1
ATOM 4934 N N . SER B 1 90 ? -9.062 -17.484 7.52 1 97.19 90 SER B N 1
ATOM 4935 C CA . SER B 1 90 ? -9.109 -17.094 6.113 1 97.19 90 SER B CA 1
ATOM 4936 C C . SER B 1 90 ? -8.031 -17.812 5.301 1 97.19 90 SER B C 1
ATOM 4938 O O . SER B 1 90 ? -8.266 -18.203 4.16 1 97.19 90 SER B O 1
ATOM 4940 N N . THR B 1 91 ? -6.895 -18.031 5.895 1 96 91 THR B N 1
ATOM 4941 C CA . THR B 1 91 ? -5.805 -18.703 5.207 1 96 91 THR B CA 1
ATOM 4942 C C . THR B 1 91 ? -6.168 -20.172 4.938 1 96 91 THR B C 1
ATOM 4944 O O . THR B 1 91 ? -5.902 -20.688 3.85 1 96 91 THR B O 1
ATOM 4947 N N . ILE B 1 92 ? -6.809 -20.781 5.82 1 95.69 92 ILE B N 1
ATOM 4948 C CA . ILE B 1 92 ? -7.211 -22.172 5.676 1 95.69 92 ILE B CA 1
ATOM 4949 C C . ILE B 1 92 ? -8.273 -22.297 4.582 1 95.69 92 ILE B C 1
ATOM 4951 O O . ILE B 1 92 ? -8.141 -23.109 3.67 1 95.69 92 ILE B O 1
ATOM 4955 N N . THR B 1 93 ? -9.328 -21.469 4.727 1 97.25 93 THR B N 1
ATOM 4956 C CA . THR B 1 93 ? -10.375 -21.516 3.709 1 97.25 93 THR B CA 1
ATOM 4957 C C . THR B 1 93 ? -9.812 -21.141 2.342 1 97.25 93 THR B C 1
ATOM 4959 O O . THR B 1 93 ? -10.227 -21.688 1.321 1 97.25 93 THR B O 1
ATOM 4962 N N . GLY B 1 94 ? -8.859 -20.156 2.344 1 96.62 94 GLY B N 1
ATOM 4963 C CA . GLY B 1 94 ? -8.195 -19.781 1.104 1 96.62 94 GLY B CA 1
ATOM 4964 C C . GLY B 1 94 ? -7.43 -20.938 0.467 1 96.62 94 GLY B C 1
ATOM 4965 O O . GLY B 1 94 ? -7.402 -21.062 -0.759 1 96.62 94 GLY B O 1
ATOM 4966 N N . THR B 1 95 ? -6.879 -21.734 1.27 1 95.12 95 THR B N 1
ATOM 4967 C CA . THR B 1 95 ? -6.137 -22.891 0.779 1 95.12 95 THR B CA 1
ATOM 4968 C C . THR B 1 95 ? -7.078 -23.906 0.144 1 95.12 95 THR B C 1
ATOM 4970 O O . THR B 1 95 ? -6.77 -24.469 -0.902 1 95.12 95 THR B O 1
ATOM 4973 N N . LEU B 1 96 ? -8.18 -24.141 0.734 1 95 96 LEU B N 1
ATOM 4974 C CA . LEU B 1 96 ? -9.172 -25.062 0.163 1 95 96 LEU B CA 1
ATOM 4975 C C . LEU B 1 96 ? -9.672 -24.547 -1.182 1 95 96 LEU B C 1
ATOM 4977 O O . LEU B 1 96 ? -9.867 -25.312 -2.117 1 95 96 LEU B O 1
ATOM 4981 N N . ALA B 1 97 ? -9.852 -23.234 -1.226 1 96.56 97 ALA B N 1
ATOM 4982 C CA . ALA B 1 97 ? -10.258 -22.609 -2.488 1 96.56 97 ALA B CA 1
ATOM 4983 C C . ALA B 1 97 ? -9.172 -22.766 -3.547 1 96.56 97 ALA B C 1
ATOM 4985 O O . ALA B 1 97 ? -9.469 -23.078 -4.707 1 96.56 97 ALA B O 1
ATOM 4986 N N . THR B 1 98 ? -7.934 -22.562 -3.137 1 94.69 98 THR B N 1
ATOM 4987 C CA . THR B 1 98 ? -6.805 -22.734 -4.047 1 94.69 98 THR B CA 1
ATOM 4988 C C . THR B 1 98 ? -6.727 -24.156 -4.559 1 94.69 98 THR B C 1
ATOM 4990 O O . THR B 1 98 ? -6.473 -24.391 -5.742 1 94.69 98 THR B O 1
ATOM 4993 N N . ARG B 1 99 ? -6.941 -25.109 -3.713 1 93.94 99 ARG B N 1
ATOM 4994 C CA . ARG B 1 99 ? -6.969 -26.516 -4.094 1 93.94 99 ARG B CA 1
ATOM 4995 C C . ARG B 1 99 ? -8.008 -26.781 -5.18 1 93.94 99 ARG B C 1
ATOM 4997 O O . ARG B 1 99 ? -7.727 -27.453 -6.172 1 93.94 99 ARG B O 1
ATOM 5004 N N . ALA B 1 100 ? -9.156 -26.234 -4.996 1 94.94 100 ALA B N 1
ATOM 5005 C CA . ALA B 1 100 ? -10.234 -26.375 -5.977 1 94.94 100 ALA B CA 1
ATOM 5006 C C . ALA B 1 100 ? -9.844 -25.766 -7.312 1 94.94 100 ALA B C 1
ATOM 5008 O O . ALA B 1 100 ? -10.117 -26.328 -8.375 1 94.94 100 ALA B O 1
ATOM 5009 N N . ILE B 1 101 ? -9.195 -24.625 -7.277 1 96.12 101 ILE B N 1
ATOM 5010 C CA . ILE B 1 101 ? -8.797 -23.922 -8.484 1 96.12 101 ILE B CA 1
ATOM 5011 C C . ILE B 1 101 ? -7.723 -24.719 -9.227 1 96.12 101 ILE B C 1
ATOM 5013 O O . ILE B 1 101 ? -7.766 -24.844 -10.453 1 96.12 101 ILE B O 1
ATOM 5017 N N . LEU B 1 102 ? -6.77 -25.328 -8.484 1 94.38 102 LEU B N 1
ATOM 5018 C CA . LEU B 1 102 ? -5.734 -26.156 -9.102 1 94.38 102 LEU B CA 1
ATOM 5019 C C . LEU B 1 102 ? -6.344 -27.391 -9.766 1 94.38 102 LEU B C 1
ATOM 5021 O O . LEU B 1 102 ? -5.926 -27.781 -10.859 1 94.38 102 LEU B O 1
ATOM 5025 N N . LYS B 1 103 ? -7.344 -27.938 -9.102 1 93.12 103 LYS B N 1
ATOM 5026 C CA . LYS B 1 103 ? -8.078 -29.047 -9.703 1 93.12 103 LYS B CA 1
ATOM 5027 C C . LYS B 1 103 ? -8.766 -28.609 -11 1 93.12 103 LYS B C 1
ATOM 5029 O O . LYS B 1 103 ? -8.727 -29.328 -12 1 93.12 103 LYS B O 1
ATOM 5034 N N . GLY B 1 104 ? -9.328 -27.453 -10.945 1 94.5 104 GLY B N 1
ATOM 5035 C CA . GLY B 1 104 ? -10.016 -26.922 -12.102 1 94.5 104 GLY B CA 1
ATOM 5036 C C . GLY B 1 104 ? -9.086 -26.625 -13.266 1 94.5 104 GLY B C 1
ATOM 5037 O O . GLY B 1 104 ? -9.492 -26.719 -14.43 1 94.5 104 GLY B O 1
ATOM 5038 N N . TYR B 1 105 ? -7.863 -26.297 -12.984 1 94.38 105 TYR B N 1
ATOM 5039 C CA . TYR B 1 105 ? -6.871 -26.031 -14.023 1 94.38 105 TYR B CA 1
ATOM 5040 C C . TYR B 1 105 ? -6.406 -27.328 -14.688 1 94.38 105 TYR B C 1
ATOM 5042 O O . TYR B 1 105 ? -5.781 -27.297 -15.75 1 94.38 105 TYR B O 1
ATOM 5050 N N . GLY B 1 106 ? -6.691 -28.469 -14.008 1 94.31 106 GLY B N 1
ATOM 5051 C CA . GLY B 1 106 ? -6.398 -29.75 -14.648 1 94.31 106 GLY B CA 1
ATOM 5052 C C . GLY B 1 106 ? -5.223 -30.469 -14.016 1 94.31 106 GLY B C 1
ATOM 5053 O O . GLY B 1 106 ? -4.578 -31.297 -14.664 1 94.31 106 GLY B O 1
ATOM 5054 N N . VAL B 1 107 ? -4.93 -30.125 -12.789 1 93.69 107 VAL B N 1
ATOM 5055 C CA . VAL B 1 107 ? -3.904 -30.891 -12.086 1 93.69 107 VAL B CA 1
ATOM 5056 C C . VAL B 1 107 ? -4.352 -32.344 -11.938 1 93.69 107 VAL B C 1
ATOM 5058 O O . VAL B 1 107 ? -5.445 -32.625 -11.445 1 93.69 107 VAL B O 1
ATOM 5061 N N . GLY B 1 108 ? -3.559 -33.25 -12.414 1 91.88 108 GLY B N 1
ATOM 5062 C CA . GLY B 1 108 ? -3.881 -34.656 -12.32 1 91.88 108 GLY B CA 1
ATOM 5063 C C . GLY B 1 108 ? -4.812 -35.125 -13.43 1 91.88 108 GLY B C 1
ATOM 5064 O O . GLY B 1 108 ? -5.238 -36.281 -13.438 1 91.88 108 GLY B O 1
ATOM 5065 N N . ASP B 1 109 ? -5.211 -34.25 -14.289 1 92.56 109 ASP B N 1
ATOM 5066 C CA . ASP B 1 109 ? -6.113 -34.531 -15.398 1 92.56 109 ASP B CA 1
ATOM 5067 C C . ASP B 1 109 ? -5.355 -34.594 -16.719 1 92.56 109 ASP B C 1
ATOM 5069 O O . ASP B 1 109 ? -4.961 -33.562 -17.266 1 92.56 109 ASP B O 1
ATOM 5073 N N . SER B 1 110 ? -5.266 -35.719 -17.359 1 92.12 110 SER B N 1
ATOM 5074 C CA . SER B 1 110 ? -4.469 -35.938 -18.562 1 92.12 110 SER B CA 1
ATOM 5075 C C . SER B 1 110 ? -5.098 -35.219 -19.766 1 92.12 110 SER B C 1
ATOM 5077 O O . SER B 1 110 ? -4.426 -34.969 -20.766 1 92.12 110 SER B O 1
ATOM 5079 N N . SER B 1 111 ? -6.336 -34.875 -19.672 1 91.12 111 SER B N 1
ATOM 5080 C CA . SER B 1 111 ? -7.012 -34.219 -20.797 1 91.12 111 SER B CA 1
ATOM 5081 C C . SER B 1 111 ? -6.777 -32.719 -20.781 1 91.12 111 SER B C 1
ATOM 5083 O O . SER B 1 111 ? -7.027 -32.031 -21.781 1 91.12 111 SER B O 1
ATOM 5085 N N . ALA B 1 112 ? -6.277 -32.281 -19.641 1 92 112 ALA B N 1
ATOM 5086 C CA . ALA B 1 112 ? -6.023 -30.859 -19.531 1 92 112 ALA B CA 1
ATOM 5087 C C . ALA B 1 112 ? -4.699 -30.469 -20.188 1 92 112 ALA B C 1
ATOM 5089 O O . ALA B 1 112 ? -3.787 -31.297 -20.281 1 92 112 ALA B O 1
ATOM 5090 N N . THR B 1 113 ? -4.602 -29.203 -20.703 1 91.25 113 THR B N 1
ATOM 5091 C CA . THR B 1 113 ? -3.361 -28.688 -21.266 1 91.25 113 THR B CA 1
ATOM 5092 C C . THR B 1 113 ? -2.867 -27.484 -20.469 1 91.25 113 THR B C 1
ATOM 5094 O O . THR B 1 113 ? -3.668 -26.719 -19.906 1 91.25 113 THR B O 1
ATOM 5097 N N . VAL B 1 114 ? -1.605 -27.344 -20.453 1 91.38 114 VAL B N 1
ATOM 5098 C CA . VAL B 1 114 ? -0.991 -26.219 -19.75 1 91.38 114 VAL B CA 1
ATOM 5099 C C . VAL B 1 114 ? -1.375 -24.906 -20.422 1 91.38 114 VAL B C 1
ATOM 5101 O O . VAL B 1 114 ? -1.589 -23.891 -19.75 1 91.38 114 VAL B O 1
ATOM 5104 N N . ALA B 1 115 ? -1.542 -24.922 -21.719 1 89.94 115 ALA B N 1
ATOM 5105 C CA . ALA B 1 115 ? -1.937 -23.734 -22.469 1 89.94 115 ALA B CA 1
ATOM 5106 C C . ALA B 1 115 ? -3.328 -23.25 -22.062 1 89.94 115 ALA B C 1
ATOM 5108 O O . ALA B 1 115 ? -3.543 -22.062 -21.828 1 89.94 115 ALA B O 1
ATOM 5109 N N . SER B 1 116 ? -4.23 -24.203 -21.953 1 90.94 116 SER B N 1
ATOM 5110 C CA . SER B 1 116 ? -5.59 -23.859 -21.547 1 90.94 116 SER B CA 1
ATOM 5111 C C . SER B 1 116 ? -5.621 -23.328 -20.109 1 90.94 116 SER B C 1
ATOM 5113 O O . SER B 1 116 ? -6.297 -22.328 -19.828 1 90.94 116 SER B O 1
ATOM 5115 N N . ALA B 1 117 ? -4.883 -23.984 -19.25 1 93.5 117 ALA B N 1
ATOM 5116 C CA . ALA B 1 117 ? -4.824 -23.547 -17.859 1 93.5 117 ALA B CA 1
ATOM 5117 C C . ALA B 1 117 ? -4.262 -22.125 -17.766 1 93.5 117 ALA B C 1
ATOM 5119 O O . ALA B 1 117 ? -4.773 -21.297 -17 1 93.5 117 ALA B O 1
ATOM 5120 N N . THR B 1 118 ? -3.266 -21.812 -18.531 1 92.81 118 THR B N 1
ATOM 5121 C CA . THR B 1 118 ? -2.635 -20.5 -18.531 1 92.81 118 THR B CA 1
ATOM 5122 C C . THR B 1 118 ? -3.604 -19.438 -19.031 1 92.81 118 THR B C 1
ATOM 5124 O O . THR B 1 118 ? -3.705 -18.359 -18.453 1 92.81 118 THR B O 1
ATOM 5127 N N . THR B 1 119 ? -4.262 -19.75 -20.062 1 91.75 119 THR B N 1
ATOM 5128 C CA . THR B 1 119 ? -5.23 -18.812 -20.609 1 91.75 119 THR B CA 1
ATOM 5129 C C . THR B 1 119 ? -6.344 -18.531 -19.609 1 91.75 119 THR B C 1
ATOM 5131 O O . THR B 1 119 ? -6.742 -17.375 -19.422 1 91.75 119 THR B O 1
ATOM 5134 N N . GLN B 1 120 ? -6.809 -19.578 -18.969 1 93.25 120 GLN B N 1
ATOM 5135 C CA . GLN B 1 120 ? -7.844 -19.406 -17.953 1 93.25 120 GLN B CA 1
ATOM 5136 C C . GLN B 1 120 ? -7.332 -18.562 -16.781 1 93.25 120 GLN B C 1
ATOM 5138 O O . GLN B 1 120 ? -8.055 -17.703 -16.266 1 93.25 120 GLN B O 1
ATOM 5143 N N . TRP B 1 121 ? -6.129 -18.844 -16.406 1 93.69 121 TRP B N 1
ATOM 5144 C CA . TRP B 1 121 ? -5.504 -18.062 -15.344 1 93.69 121 TRP B CA 1
ATOM 5145 C C . TRP B 1 121 ? -5.434 -16.594 -15.727 1 93.69 121 TRP B C 1
ATOM 5147 O O . TRP B 1 121 ? -5.746 -15.727 -14.906 1 93.69 121 TRP B O 1
ATOM 5157 N N . LEU B 1 122 ? -5.066 -16.312 -16.938 1 93.69 122 LEU B N 1
ATOM 5158 C CA . LEU B 1 122 ? -4.922 -14.945 -17.422 1 93.69 122 LEU B CA 1
ATOM 5159 C C . LEU B 1 122 ? -6.266 -14.227 -17.422 1 93.69 122 LEU B C 1
ATOM 5161 O O . LEU B 1 122 ? -6.371 -13.094 -16.969 1 93.69 122 LEU B O 1
ATOM 5165 N N . ILE B 1 123 ? -7.215 -14.898 -17.922 1 92.75 123 ILE B N 1
ATOM 5166 C CA . ILE B 1 123 ? -8.547 -14.305 -18.016 1 92.75 123 ILE B CA 1
ATOM 5167 C C . ILE B 1 123 ? -9.086 -14.047 -16.609 1 92.75 123 ILE B C 1
ATOM 5169 O O . ILE B 1 123 ? -9.617 -12.969 -16.328 1 92.75 123 ILE B O 1
ATOM 5173 N N . ARG B 1 124 ? -8.93 -15.016 -15.812 1 95.19 124 ARG B N 1
ATOM 5174 C CA . ARG B 1 124 ? -9.359 -14.898 -14.422 1 95.19 124 ARG B CA 1
ATOM 5175 C C . ARG B 1 124 ? -8.672 -13.719 -13.734 1 95.19 124 ARG B C 1
ATOM 5177 O O . ARG B 1 124 ? -9.336 -12.898 -13.094 1 95.19 124 ARG B O 1
ATOM 5184 N N . ASP B 1 125 ? -7.414 -13.625 -13.883 1 93.88 125 ASP B N 1
ATOM 5185 C CA . ASP B 1 125 ? -6.645 -12.539 -13.281 1 93.88 125 ASP B CA 1
ATOM 5186 C C . ASP B 1 125 ? -7.07 -11.188 -13.844 1 93.88 125 ASP B C 1
ATOM 5188 O O . ASP B 1 125 ? -7.215 -10.219 -13.094 1 93.88 125 ASP B O 1
ATOM 5192 N N . GLY B 1 126 ? -7.234 -11.141 -15.094 1 93 126 GLY B N 1
ATOM 5193 C CA . GLY B 1 126 ? -7.715 -9.922 -15.719 1 93 126 GLY B CA 1
ATOM 5194 C C . GLY B 1 126 ? -9.062 -9.477 -15.195 1 93 126 GLY B C 1
ATOM 5195 O O . GLY B 1 126 ? -9.266 -8.289 -14.914 1 93 126 GLY B O 1
ATOM 5196 N N . MET B 1 127 ? -9.953 -10.414 -15.008 1 94.12 127 MET B N 1
ATOM 5197 C CA . MET B 1 127 ? -11.281 -10.102 -14.477 1 94.12 127 MET B CA 1
ATOM 5198 C C . MET B 1 127 ? -11.188 -9.594 -13.047 1 94.12 127 MET B C 1
ATOM 5200 O O . MET B 1 127 ? -11.945 -8.703 -12.648 1 94.12 127 MET B O 1
ATOM 5204 N N . GLY B 1 128 ? -10.359 -10.203 -12.297 1 94.62 128 GLY B N 1
ATOM 5205 C CA . GLY B 1 128 ? -10.125 -9.688 -10.961 1 94.62 128 GLY B CA 1
ATOM 5206 C C . GLY B 1 128 ? -9.656 -8.25 -10.953 1 94.62 128 GLY B C 1
ATOM 5207 O O . GLY B 1 128 ? -10.133 -7.441 -10.148 1 94.62 128 GLY B O 1
ATOM 5208 N N . MET B 1 129 ? -8.789 -7.902 -11.859 1 92.19 129 MET B N 1
ATOM 5209 C CA . MET B 1 129 ? -8.273 -6.543 -11.969 1 92.19 129 MET B CA 1
ATOM 5210 C C . MET B 1 129 ? -9.375 -5.57 -12.367 1 92.19 129 MET B C 1
ATOM 5212 O O . MET B 1 129 ? -9.477 -4.477 -11.805 1 92.19 129 MET B O 1
ATOM 5216 N N . ILE B 1 130 ? -10.117 -5.961 -13.25 1 91.25 130 ILE B N 1
ATOM 5217 C CA . ILE B 1 130 ? -11.234 -5.125 -13.695 1 91.25 130 ILE B CA 1
ATOM 5218 C C . ILE B 1 130 ? -12.203 -4.91 -12.531 1 91.25 130 ILE B C 1
ATOM 5220 O O . ILE B 1 130 ? -12.672 -3.793 -12.305 1 91.25 130 ILE B O 1
ATOM 5224 N N . GLY B 1 131 ? -12.477 -5.973 -11.805 1 91.56 131 GLY B N 1
ATOM 5225 C CA . GLY B 1 131 ? -13.328 -5.848 -10.633 1 91.56 131 GLY B CA 1
ATOM 5226 C C . GLY B 1 131 ? -12.812 -4.84 -9.625 1 91.56 131 GLY B C 1
ATOM 5227 O O . GLY B 1 131 ? -13.578 -4.031 -9.102 1 91.56 131 GLY B O 1
ATOM 5228 N N . ARG B 1 132 ? -11.539 -4.875 -9.391 1 91.69 132 ARG B N 1
ATOM 5229 C CA . ARG B 1 132 ? -10.914 -3.939 -8.461 1 91.69 132 ARG B CA 1
ATOM 5230 C C . ARG B 1 132 ? -11.125 -2.498 -8.922 1 91.69 132 ARG B C 1
ATOM 5232 O O . ARG B 1 132 ? -11.508 -1.638 -8.125 1 91.69 132 ARG B O 1
ATOM 5239 N N . ILE B 1 133 ? -10.961 -2.273 -10.164 1 84.69 133 ILE B N 1
ATOM 5240 C CA . ILE B 1 133 ? -11.008 -0.927 -10.727 1 84.69 133 ILE B CA 1
ATOM 5241 C C . ILE B 1 133 ? -12.438 -0.398 -10.68 1 84.69 133 ILE B C 1
ATOM 5243 O O . ILE B 1 133 ? -12.68 0.72 -10.211 1 84.69 133 ILE B O 1
ATOM 5247 N N . VAL B 1 134 ? -13.273 -1.16 -11.109 1 85.75 134 VAL B N 1
ATOM 5248 C CA . VAL B 1 134 ? -14.664 -0.742 -11.172 1 85.75 134 VAL B CA 1
ATOM 5249 C C . VAL B 1 134 ? -15.188 -0.474 -9.758 1 85.75 134 VAL B C 1
ATOM 5251 O O . VAL B 1 134 ? -15.867 0.529 -9.523 1 85.75 134 VAL B O 1
ATOM 5254 N N . PHE B 1 135 ? -14.82 -1.274 -8.883 1 91.19 135 PHE B N 1
ATOM 5255 C CA . PHE B 1 135 ? -15.281 -1.116 -7.508 1 91.19 135 PHE B CA 1
ATOM 5256 C C . PHE B 1 135 ? -14.672 0.125 -6.871 1 91.19 135 PHE B C 1
ATOM 5258 O O . PHE B 1 135 ? -15.375 0.892 -6.203 1 91.19 135 PHE B O 1
ATOM 5265 N N . ALA B 1 136 ? -13.43 0.273 -7.02 1 83.25 136 ALA B N 1
ATOM 5266 C CA . ALA B 1 136 ? -12.766 1.447 -6.461 1 83.25 136 ALA B CA 1
ATOM 5267 C C . ALA B 1 136 ? -13.359 2.734 -7.023 1 83.25 136 ALA B C 1
ATOM 5269 O O . ALA B 1 136 ? -13.531 3.717 -6.293 1 83.25 136 ALA B O 1
ATOM 5270 N N . TRP B 1 137 ? -13.625 2.719 -8.281 1 76.12 137 TRP B N 1
ATOM 5271 C CA . TRP B 1 137 ? -14.203 3.881 -8.953 1 76.12 137 TRP B CA 1
ATOM 5272 C C . TRP B 1 137 ? -15.594 4.184 -8.422 1 76.12 137 TRP B C 1
ATOM 5274 O O . TRP B 1 137 ? -15.945 5.344 -8.195 1 76.12 137 TRP B O 1
ATOM 5284 N N . ARG B 1 138 ? -16.312 3.229 -8.078 1 81.31 138 ARG B N 1
ATOM 5285 C CA . ARG B 1 138 ? -17.703 3.404 -7.684 1 81.31 138 ARG B CA 1
ATOM 5286 C C . ARG B 1 138 ? -17.828 3.693 -6.191 1 81.31 138 ARG B C 1
ATOM 5288 O O . ARG B 1 138 ? -18.688 4.469 -5.77 1 81.31 138 ARG B O 1
ATOM 5295 N N . LYS B 1 139 ? -16.969 3.061 -5.359 1 83.06 139 LYS B N 1
ATOM 5296 C CA . LYS B 1 139 ? -17.188 3.086 -3.916 1 83.06 139 LYS B CA 1
ATOM 5297 C C . LYS B 1 139 ? -16.016 3.742 -3.189 1 83.06 139 LYS B C 1
ATOM 5299 O O . LYS B 1 139 ? -15.906 3.639 -1.968 1 83.06 139 LYS B O 1
ATOM 5304 N N . GLY B 1 140 ? -15.25 4.445 -3.812 1 76.44 140 GLY B N 1
ATOM 5305 C CA . GLY B 1 140 ? -14.031 4.984 -3.219 1 76.44 140 GLY B CA 1
ATOM 5306 C C . GLY B 1 140 ? -14.297 5.84 -1.994 1 76.44 140 GLY B C 1
ATOM 5307 O O . GLY B 1 140 ? -13.703 5.621 -0.938 1 76.44 140 GLY B O 1
ATOM 5308 N N . THR B 1 141 ? -15.172 6.766 -1.978 1 73.94 141 THR B N 1
ATOM 5309 C CA . THR B 1 141 ? -15.453 7.676 -0.871 1 73.94 141 THR B CA 1
ATOM 5310 C C . THR B 1 141 ? -16.234 6.965 0.227 1 73.94 141 THR B C 1
ATOM 5312 O O . THR B 1 141 ? -16.031 7.219 1.414 1 73.94 141 THR B O 1
ATOM 5315 N N . ASP B 1 142 ? -16.953 6.059 -0.161 1 84.25 142 ASP B N 1
ATOM 5316 C CA . ASP B 1 142 ? -17.797 5.336 0.786 1 84.25 142 ASP B CA 1
ATOM 5317 C C . ASP B 1 142 ? -16.969 4.402 1.663 1 84.25 142 ASP B C 1
ATOM 5319 O O . ASP B 1 142 ? -17.328 4.125 2.807 1 84.25 142 ASP B O 1
ATOM 5323 N N . LEU B 1 143 ? -15.906 3.953 1.22 1 86.06 143 LEU B N 1
ATOM 5324 C CA . LEU B 1 143 ? -15.055 3.012 1.94 1 86.06 143 LEU B CA 1
ATOM 5325 C C . LEU B 1 143 ? -14.461 3.658 3.189 1 86.06 143 LEU B C 1
ATOM 5327 O O . LEU B 1 143 ? -14.383 3.023 4.242 1 86.06 143 LEU B O 1
ATOM 5331 N N . ASP B 1 144 ? -14.133 4.91 3.111 1 81.75 144 ASP B N 1
ATOM 5332 C CA . ASP B 1 144 ? -13.578 5.637 4.25 1 81.75 144 ASP B CA 1
ATOM 5333 C C . ASP B 1 144 ? -14.68 6.031 5.234 1 81.75 144 ASP B C 1
ATOM 5335 O O . ASP B 1 144 ? -14.477 5.977 6.449 1 81.75 144 ASP B O 1
ATOM 5339 N N . CYS B 1 145 ? -15.781 6.363 4.691 1 86.81 145 CYS B N 1
ATOM 5340 C CA . CYS B 1 145 ? -16.859 6.902 5.512 1 86.81 145 CYS B CA 1
ATOM 5341 C C . CYS B 1 145 ? -17.516 5.805 6.332 1 86.81 145 CYS B C 1
ATOM 5343 O O . CYS B 1 145 ? -17.984 6.051 7.445 1 86.81 145 CYS B O 1
ATOM 5345 N N . ASN B 1 146 ? -17.531 4.672 5.812 1 90.88 146 ASN B N 1
ATOM 5346 C CA . ASN B 1 146 ? -18.172 3.535 6.473 1 90.88 146 ASN B CA 1
ATOM 5347 C C . ASN B 1 146 ? -17.203 2.361 6.613 1 90.88 146 ASN B C 1
ATOM 5349 O O . ASN B 1 146 ? -17.516 1.237 6.227 1 90.88 146 ASN B O 1
ATOM 5353 N N . SER B 1 147 ? -16.109 2.6 7.277 1 92.19 147 SER B N 1
ATOM 5354 C CA . SER B 1 147 ? -15 1.649 7.34 1 92.19 147 SER B CA 1
ATOM 5355 C C . SER B 1 147 ? -15.414 0.366 8.055 1 92.19 147 SER B C 1
ATOM 5357 O O . SER B 1 147 ? -15.023 -0.73 7.645 1 92.19 147 SER B O 1
ATOM 5359 N N . LYS B 1 148 ? -16.203 0.447 9.148 1 94.19 148 LYS B N 1
ATOM 5360 C CA . LYS B 1 148 ? -16.641 -0.752 9.867 1 94.19 148 LYS B CA 1
ATOM 5361 C C . LYS B 1 148 ? -17.484 -1.649 8.977 1 94.19 148 LYS B C 1
ATOM 5363 O O . LYS B 1 148 ? -17.266 -2.857 8.906 1 94.19 148 LYS B O 1
ATOM 5368 N N . LYS B 1 149 ? -18.406 -1.043 8.359 1 93.56 149 LYS B N 1
ATOM 5369 C CA . LYS B 1 149 ? -19.281 -1.784 7.465 1 93.56 149 LYS B CA 1
ATOM 5370 C C . LYS B 1 149 ? -18.5 -2.484 6.363 1 93.56 149 LYS B C 1
ATOM 5372 O O . LYS B 1 149 ? -18.688 -3.676 6.113 1 93.56 149 LYS B O 1
ATOM 5377 N N . TRP B 1 150 ? -17.656 -1.799 5.766 1 94 150 TRP B N 1
ATOM 5378 C CA . TRP B 1 150 ? -16.953 -2.33 4.605 1 94 150 TRP B CA 1
ATOM 5379 C C . TRP B 1 150 ? -15.867 -3.318 5.031 1 94 150 TRP B C 1
ATOM 5381 O O . TRP B 1 150 ? -15.539 -4.242 4.285 1 94 150 TRP B O 1
ATOM 5391 N N . ARG B 1 151 ? -15.328 -3.129 6.223 1 96.12 151 ARG B N 1
ATOM 5392 C CA . ARG B 1 151 ? -14.383 -4.113 6.727 1 96.12 151 ARG B CA 1
ATOM 5393 C C . ARG B 1 151 ? -15.031 -5.484 6.863 1 96.12 151 ARG B C 1
ATOM 5395 O O . ARG B 1 151 ? -14.438 -6.5 6.5 1 96.12 151 ARG B O 1
ATOM 5402 N N . TYR B 1 152 ? -16.203 -5.445 7.352 1 96.81 152 TYR B N 1
ATOM 5403 C CA . TYR B 1 152 ? -16.938 -6.699 7.516 1 96.81 152 TYR B CA 1
ATOM 5404 C C . TYR B 1 152 ? -17.453 -7.207 6.176 1 96.81 152 TYR B C 1
ATOM 5406 O O . TYR B 1 152 ? -17.312 -8.391 5.855 1 96.81 152 TYR B O 1
ATOM 5414 N N . THR B 1 153 ? -18.031 -6.352 5.383 1 95.94 153 THR B N 1
ATOM 5415 C CA . THR B 1 153 ? -18.547 -6.719 4.07 1 95.94 153 THR B CA 1
ATOM 5416 C C . THR B 1 153 ? -17.453 -7.285 3.186 1 95.94 153 THR B C 1
ATOM 5418 O O . THR B 1 153 ? -17.688 -8.203 2.393 1 95.94 153 THR B O 1
ATOM 5421 N N . ALA B 1 154 ? -16.266 -6.715 3.268 1 96.56 154 ALA B N 1
ATOM 5422 C CA . ALA B 1 154 ? -15.125 -7.207 2.5 1 96.56 154 ALA B CA 1
ATOM 5423 C C . ALA B 1 154 ? -14.906 -8.695 2.744 1 96.56 154 ALA B C 1
ATOM 5425 O O . ALA B 1 154 ? -14.742 -9.469 1.796 1 96.56 154 ALA B O 1
ATOM 5426 N N . ASP B 1 155 ? -14.984 -9.086 3.953 1 97.19 155 ASP B N 1
ATOM 5427 C CA . ASP B 1 155 ? -14.727 -10.477 4.301 1 97.19 155 ASP B CA 1
ATOM 5428 C C . ASP B 1 155 ? -15.891 -11.375 3.898 1 97.19 155 ASP B C 1
ATOM 5430 O O . ASP B 1 155 ? -15.703 -12.547 3.562 1 97.19 155 ASP B O 1
ATOM 5434 N N . ILE B 1 156 ? -17.094 -10.867 3.926 1 97.56 156 ILE B N 1
ATOM 5435 C CA . ILE B 1 156 ? -18.219 -11.617 3.396 1 97.56 156 ILE B CA 1
ATOM 5436 C C . ILE B 1 156 ? -18.016 -11.883 1.909 1 97.56 156 ILE B C 1
ATOM 5438 O O . ILE B 1 156 ? -18.188 -13.016 1.446 1 97.56 156 ILE B O 1
ATOM 5442 N N . LEU B 1 157 ? -17.625 -10.859 1.212 1 97.62 157 LEU B N 1
ATOM 5443 C CA . LEU B 1 157 ? -17.359 -11 -0.216 1 97.62 157 LEU B CA 1
ATOM 5444 C C . LEU B 1 157 ? -16.219 -11.977 -0.468 1 97.62 157 LEU B C 1
ATOM 5446 O O . LEU B 1 157 ? -16.266 -12.773 -1.409 1 97.62 157 LEU B O 1
ATOM 5450 N N . ASN B 1 158 ? -15.18 -11.914 0.347 1 98 158 ASN B N 1
ATOM 5451 C CA . ASN B 1 158 ? -14.07 -12.852 0.237 1 98 158 ASN B CA 1
ATOM 5452 C C . ASN B 1 158 ? -14.539 -14.297 0.366 1 98 158 ASN B C 1
ATOM 5454 O O . ASN B 1 158 ? -14.133 -15.156 -0.42 1 98 158 ASN B O 1
ATOM 5458 N N . ASN B 1 159 ? -15.406 -14.547 1.376 1 98.44 159 ASN B N 1
ATOM 5459 C CA . ASN B 1 159 ? -15.914 -15.891 1.608 1 98.44 159 ASN B CA 1
ATOM 5460 C C . ASN B 1 159 ? -16.844 -16.344 0.482 1 98.44 159 ASN B C 1
ATOM 5462 O O . ASN B 1 159 ? -16.828 -17.516 0.09 1 98.44 159 ASN B O 1
ATOM 5466 N N . ILE B 1 160 ? -17.594 -15.445 -0.037 1 98.06 160 ILE B N 1
ATOM 5467 C CA . ILE B 1 160 ? -18.422 -15.75 -1.199 1 98.06 160 ILE B CA 1
ATOM 5468 C C . ILE B 1 160 ? -17.547 -16.094 -2.389 1 98.06 160 ILE B C 1
ATOM 5470 O O . ILE B 1 160 ? -17.812 -17.047 -3.119 1 98.06 160 ILE B O 1
ATOM 5474 N N . GLY B 1 161 ? -16.531 -15.281 -2.543 1 98.56 161 GLY B N 1
ATOM 5475 C CA . GLY B 1 161 ? -15.578 -15.57 -3.602 1 98.56 161 GLY B CA 1
ATOM 5476 C C . GLY B 1 161 ? -14.953 -16.953 -3.486 1 98.56 161 GLY B C 1
ATOM 5477 O O . GLY B 1 161 ? -14.906 -17.703 -4.465 1 98.56 161 GLY B O 1
ATOM 5478 N N . MET B 1 162 ? -14.531 -17.344 -2.32 1 98.31 162 MET B N 1
ATOM 5479 C CA . MET B 1 162 ? -13.922 -18.641 -2.094 1 98.31 162 MET B CA 1
ATOM 5480 C C . MET B 1 162 ? -14.93 -19.766 -2.318 1 98.31 162 MET B C 1
ATOM 5482 O O . MET B 1 162 ? -14.578 -20.844 -2.814 1 98.31 162 MET B O 1
ATOM 5486 N N . ALA B 1 163 ? -16.156 -19.516 -1.959 1 98.25 163 ALA B N 1
ATOM 5487 C CA . ALA B 1 163 ? -17.203 -20.516 -2.207 1 98.25 163 ALA B CA 1
ATOM 5488 C C . ALA B 1 163 ? -17.391 -20.75 -3.703 1 98.25 163 ALA B C 1
ATOM 5490 O O . ALA B 1 163 ? -17.5 -21.906 -4.145 1 98.25 163 ALA B O 1
ATOM 5491 N N . PHE B 1 164 ? -17.359 -19.703 -4.465 1 98.12 164 PHE B N 1
ATOM 5492 C CA . PHE B 1 164 ? -17.469 -19.844 -5.914 1 98.12 164 PHE B CA 1
ATOM 5493 C C . PHE B 1 164 ? -16.281 -20.594 -6.484 1 98.12 164 PHE B C 1
ATOM 5495 O O . PHE B 1 164 ? -16.422 -21.391 -7.414 1 98.12 164 PHE B O 1
ATOM 5502 N N . GLU B 1 165 ? -15.141 -20.328 -5.941 1 97.44 165 GLU B N 1
ATOM 5503 C CA . GLU B 1 165 ? -13.953 -21.062 -6.375 1 97.44 165 GLU B CA 1
ATOM 5504 C C . GLU B 1 165 ? -14.055 -22.547 -6.051 1 97.44 165 GLU B C 1
ATOM 5506 O O . GLU B 1 165 ? -13.688 -23.391 -6.867 1 97.44 165 GLU B O 1
ATOM 5511 N N . MET B 1 166 ? -14.617 -22.844 -4.922 1 96.81 166 MET B N 1
ATOM 5512 C CA . MET B 1 166 ? -14.773 -24.234 -4.5 1 96.81 166 MET B CA 1
ATOM 5513 C C . MET B 1 166 ? -15.812 -24.953 -5.359 1 96.81 166 MET B C 1
ATOM 5515 O O . MET B 1 166 ? -15.68 -26.141 -5.641 1 96.81 166 MET B O 1
ATOM 5519 N N . ILE B 1 167 ? -16.766 -24.234 -5.848 1 96.88 167 ILE B N 1
ATOM 5520 C CA . ILE B 1 167 ? -17.859 -24.781 -6.629 1 96.88 167 ILE B CA 1
ATOM 5521 C C . ILE B 1 167 ? -17.438 -24.938 -8.086 1 96.88 167 ILE B C 1
ATOM 5523 O O . ILE B 1 167 ? -17.906 -25.828 -8.797 1 96.88 167 ILE B O 1
ATOM 5527 N N . SER B 1 168 ? -16.531 -24.156 -8.531 1 96.31 168 SER B N 1
ATOM 5528 C CA . SER B 1 168 ? -16.219 -23.969 -9.945 1 96.31 168 SER B CA 1
ATOM 5529 C C . SER B 1 168 ? -15.789 -25.281 -10.594 1 96.31 168 SER B C 1
ATOM 5531 O O . SER B 1 168 ? -16.219 -25.609 -11.711 1 96.31 168 SER B O 1
ATOM 5533 N N . PRO B 1 169 ? -15.016 -26.203 -9.914 1 94.44 169 PRO B N 1
ATOM 5534 C CA . PRO B 1 169 ? -14.594 -27.438 -10.586 1 94.44 169 PRO B CA 1
ATOM 5535 C C . PRO B 1 169 ? -15.641 -28.547 -10.492 1 94.44 169 PRO B C 1
ATOM 5537 O O . PRO B 1 169 ? -15.469 -29.609 -11.086 1 94.44 169 PRO B O 1
ATOM 5540 N N . LEU B 1 170 ? -16.719 -28.359 -9.781 1 92.56 170 LEU B N 1
ATOM 5541 C CA . LEU B 1 170 ? -17.719 -29.391 -9.547 1 92.56 170 LEU B CA 1
ATOM 5542 C C . LEU B 1 170 ? -18.672 -29.516 -10.742 1 92.56 170 LEU B C 1
ATOM 5544 O O . LEU B 1 170 ? -19.391 -30.5 -10.867 1 92.56 170 LEU B O 1
ATOM 5548 N N . PHE B 1 171 ? -18.625 -28.5 -11.594 1 89.38 171 PHE B N 1
ATOM 5549 C CA . PHE B 1 171 ? -19.516 -28.5 -12.75 1 89.38 171 PHE B CA 1
ATOM 5550 C C . PHE B 1 171 ? -18.734 -28.797 -14.031 1 89.38 171 PHE B C 1
ATOM 5552 O O . PHE B 1 171 ? -17.578 -29.234 -13.977 1 89.38 171 PHE B O 1
ATOM 5559 N N . SER B 1 172 ? -19.469 -28.531 -15.227 1 84.12 172 SER B N 1
ATOM 5560 C CA . SER B 1 172 ? -18.859 -28.781 -16.531 1 84.12 172 SER B CA 1
ATOM 5561 C C . SER B 1 172 ? -17.656 -27.844 -16.75 1 84.12 172 SER B C 1
ATOM 5563 O O . SER B 1 172 ? -17.531 -26.812 -16.078 1 84.12 172 SER B O 1
ATOM 5565 N N . SER B 1 173 ? -16.75 -28.281 -17.578 1 86.5 173 SER B N 1
ATOM 5566 C CA . SER B 1 173 ? -15.562 -27.516 -17.922 1 86.5 173 SER B CA 1
ATOM 5567 C C . SER B 1 173 ? -15.922 -26.141 -18.453 1 86.5 173 SER B C 1
ATOM 5569 O O . SER B 1 173 ? -15.18 -25.172 -18.25 1 86.5 173 SER B O 1
ATOM 5571 N N . GLN B 1 174 ? -17.109 -26 -18.938 1 90.38 174 GLN B N 1
ATOM 5572 C CA . GLN B 1 174 ? -17.531 -24.719 -19.531 1 90.38 174 GLN B CA 1
ATOM 5573 C C . GLN B 1 174 ? -17.906 -23.719 -18.453 1 90.38 174 GLN B C 1
ATOM 5575 O O . GLN B 1 174 ? -17.828 -22.5 -18.656 1 90.38 174 GLN B O 1
ATOM 5580 N N . LEU B 1 175 ? -18.25 -24.281 -17.312 1 94.75 175 LEU B N 1
ATOM 5581 C CA . LEU B 1 175 ? -18.719 -23.391 -16.25 1 94.75 175 LEU B CA 1
ATOM 5582 C C . LEU B 1 175 ? -17.594 -23.062 -15.281 1 94.75 175 LEU B C 1
ATOM 5584 O O . LEU B 1 175 ? -17.75 -22.156 -14.445 1 94.75 175 LEU B O 1
ATOM 5588 N N . PHE B 1 176 ? -16.469 -23.734 -15.422 1 96.62 176 PHE B N 1
ATOM 5589 C CA . PHE B 1 176 ? -15.359 -23.516 -14.508 1 96.62 176 PHE B CA 1
ATOM 5590 C C . PHE B 1 176 ? -14.875 -22.062 -14.578 1 96.62 176 PHE B C 1
ATOM 5592 O O . PHE B 1 176 ? -14.789 -21.391 -13.555 1 96.62 176 PHE B O 1
ATOM 5599 N N . LEU B 1 177 ? -14.625 -21.578 -15.766 1 96.12 177 LEU B N 1
ATOM 5600 C CA . LEU B 1 177 ? -14.016 -20.266 -15.945 1 96.12 177 LEU B CA 1
ATOM 5601 C C . LEU B 1 177 ? -14.961 -19.156 -15.484 1 96.12 177 LEU B C 1
ATOM 5603 O O . LEU B 1 177 ? -14.586 -18.328 -14.656 1 96.12 177 LEU B O 1
ATOM 5607 N N . PRO B 1 178 ? -16.219 -19.156 -15.883 1 96.94 178 PRO B N 1
ATOM 5608 C CA . PRO B 1 178 ? -17.109 -18.078 -15.422 1 96.94 178 PRO B CA 1
ATOM 5609 C C . PRO B 1 178 ? -17.312 -18.078 -13.906 1 96.94 178 PRO B C 1
ATOM 5611 O O . PRO B 1 178 ? -17.312 -17.016 -13.281 1 96.94 178 PRO B O 1
ATOM 5614 N N . LEU B 1 179 ? -17.453 -19.234 -13.336 1 97.44 179 LEU B N 1
ATOM 5615 C CA . LEU B 1 179 ? -17.656 -19.312 -11.891 1 97.44 179 LEU B CA 1
ATOM 5616 C C . LEU B 1 179 ? -16.406 -18.875 -11.141 1 97.44 179 LEU B C 1
ATOM 5618 O O . LEU B 1 179 ? -16.484 -18.172 -10.141 1 97.44 179 LEU B O 1
ATOM 5622 N N . SER B 1 180 ? -15.258 -19.344 -11.648 1 97.19 180 SER B N 1
ATOM 5623 C CA . SER B 1 180 ? -14 -18.953 -11.016 1 97.19 180 SER B CA 1
ATOM 5624 C C . SER B 1 180 ? -13.742 -17.453 -11.164 1 97.19 180 SER B C 1
ATOM 5626 O O . SER B 1 180 ? -13.156 -16.828 -10.281 1 97.19 180 SER B O 1
ATOM 5628 N N . CYS B 1 181 ? -14.172 -16.844 -12.242 1 97.44 181 CYS B N 1
ATOM 5629 C CA . CYS B 1 181 ? -14.039 -15.406 -12.445 1 97.44 181 CYS B CA 1
ATOM 5630 C C . CYS B 1 181 ? -14.891 -14.633 -11.453 1 97.44 181 CYS B C 1
ATOM 5632 O O . CYS B 1 181 ? -14.438 -13.656 -10.859 1 97.44 181 CYS B O 1
ATOM 5634 N N . ILE B 1 182 ? -16.062 -15.086 -11.234 1 97.62 182 ILE B N 1
ATOM 5635 C CA . ILE B 1 182 ? -16.938 -14.445 -10.25 1 97.62 182 ILE B CA 1
ATOM 5636 C C . ILE B 1 182 ? -16.281 -14.508 -8.867 1 97.62 182 ILE B C 1
ATOM 5638 O O . ILE B 1 182 ? -16.297 -13.523 -8.125 1 97.62 182 ILE B O 1
ATOM 5642 N N . GLY B 1 183 ? -15.758 -15.672 -8.594 1 98.06 183 GLY B N 1
ATOM 5643 C CA . GLY B 1 183 ? -15.055 -15.82 -7.332 1 98.06 183 GLY B CA 1
ATOM 5644 C C . GLY B 1 183 ? -13.906 -14.836 -7.168 1 98.06 183 GLY B C 1
ATOM 5645 O O . GLY B 1 183 ? -13.805 -14.164 -6.141 1 98.06 183 GLY B O 1
ATOM 5646 N N . LEU B 1 184 ? -13.117 -14.719 -8.188 1 97.44 184 LEU B N 1
ATOM 5647 C CA . LEU B 1 184 ? -11.938 -13.859 -8.094 1 97.44 184 LEU B CA 1
ATOM 5648 C C . LEU B 1 184 ? -12.344 -12.391 -8.062 1 97.44 184 LEU B C 1
ATOM 5650 O O . LEU B 1 184 ? -11.695 -11.578 -7.398 1 97.44 184 LEU B O 1
ATOM 5654 N N . ILE B 1 185 ? -13.383 -12.016 -8.758 1 97 185 ILE B N 1
ATOM 5655 C CA . ILE B 1 185 ? -13.883 -10.648 -8.711 1 97 185 ILE B CA 1
ATOM 5656 C C . ILE B 1 185 ? -14.289 -10.305 -7.277 1 97 185 ILE B C 1
ATOM 5658 O O . ILE B 1 185 ? -13.898 -9.258 -6.75 1 97 185 ILE B O 1
ATOM 5662 N N . ALA B 1 186 ? -14.992 -11.18 -6.652 1 97.75 186 ALA B N 1
ATOM 5663 C CA . ALA B 1 186 ? -15.422 -10.953 -5.273 1 97.75 186 ALA B CA 1
ATOM 5664 C C . ALA B 1 186 ? -14.227 -10.82 -4.34 1 97.75 186 ALA B C 1
ATOM 5666 O O . ALA B 1 186 ? -14.188 -9.914 -3.502 1 97.75 186 ALA B O 1
ATOM 5667 N N . LYS B 1 187 ? -13.258 -11.648 -4.523 1 97.44 187 LYS B N 1
ATOM 5668 C CA . LYS B 1 187 ? -12.047 -11.586 -3.701 1 97.44 187 LYS B CA 1
ATOM 5669 C C . LYS B 1 187 ? -11.266 -10.297 -3.969 1 97.44 187 LYS B C 1
ATOM 5671 O O . LYS B 1 187 ? -10.656 -9.734 -3.059 1 97.44 187 LYS B O 1
ATOM 5676 N N . SER B 1 188 ? -11.297 -9.922 -5.203 1 95.5 188 SER B N 1
ATOM 5677 C CA . SER B 1 188 ? -10.594 -8.703 -5.57 1 95.5 188 SER B CA 1
ATOM 5678 C C . SER B 1 188 ? -11.234 -7.477 -4.93 1 95.5 188 SER B C 1
ATOM 5680 O O . SER B 1 188 ? -10.539 -6.547 -4.512 1 95.5 188 SER B O 1
ATOM 5682 N N . ILE B 1 189 ? -12.5 -7.449 -4.859 1 94.06 189 ILE B N 1
ATOM 5683 C CA . ILE B 1 189 ? -13.227 -6.375 -4.191 1 94.06 189 ILE B CA 1
ATOM 5684 C C . ILE B 1 189 ? -12.867 -6.359 -2.705 1 94.06 189 ILE B C 1
ATOM 5686 O O . ILE B 1 189 ? -12.664 -5.293 -2.119 1 94.06 189 ILE B O 1
ATOM 5690 N N . CYS B 1 190 ? -12.789 -7.512 -2.141 1 95.94 190 CYS B N 1
ATOM 5691 C CA . CYS B 1 190 ? -12.352 -7.621 -0.753 1 95.94 190 CYS B CA 1
ATOM 5692 C C . CYS B 1 190 ? -10.977 -7.004 -0.562 1 95.94 190 CYS B C 1
ATOM 5694 O O . CYS B 1 190 ? -10.734 -6.305 0.424 1 95.94 190 CYS B O 1
ATOM 5696 N N . GLY B 1 191 ? -10.141 -7.242 -1.516 1 93.06 191 GLY B N 1
ATOM 5697 C CA . GLY B 1 191 ? -8.812 -6.664 -1.438 1 93.06 191 GLY B CA 1
ATOM 5698 C C . GLY B 1 191 ? -8.82 -5.148 -1.387 1 93.06 191 GLY B C 1
ATOM 5699 O O . GLY B 1 191 ? -8.094 -4.543 -0.595 1 93.06 191 GLY B O 1
ATOM 5700 N N . VAL B 1 192 ? -9.625 -4.551 -2.16 1 90.75 192 VAL B N 1
ATOM 5701 C CA . VAL B 1 192 ? -9.727 -3.096 -2.229 1 90.75 192 VAL B CA 1
ATOM 5702 C C . VAL B 1 192 ? -10.375 -2.561 -0.955 1 90.75 192 VAL B C 1
ATOM 5704 O O . VAL B 1 192 ? -9.82 -1.694 -0.279 1 90.75 192 VAL B O 1
ATOM 5707 N N . ALA B 1 193 ? -11.508 -3.098 -0.696 1 93.31 193 ALA B N 1
ATOM 5708 C CA . ALA B 1 193 ? -12.242 -2.656 0.49 1 93.31 193 ALA B CA 1
ATOM 5709 C C . ALA B 1 193 ? -11.422 -2.9 1.758 1 93.31 193 ALA B C 1
ATOM 5711 O O . ALA B 1 193 ? -11.344 -2.031 2.629 1 93.31 193 ALA B O 1
ATOM 5712 N N . GLY B 1 194 ? -10.844 -4.055 1.811 1 93.31 194 GLY B N 1
ATOM 5713 C CA . GLY B 1 194 ? -10.023 -4.391 2.961 1 93.31 194 GLY B CA 1
ATOM 5714 C C . GLY B 1 194 ? -8.82 -3.471 3.125 1 93.31 194 GLY B C 1
ATOM 5715 O O . GLY B 1 194 ? -8.516 -3.033 4.234 1 93.31 194 GLY B O 1
ATOM 5716 N N . GLY B 1 195 ? -8.211 -3.186 2.043 1 89.62 195 GLY B N 1
ATOM 5717 C CA . GLY B 1 195 ? -7.066 -2.289 2.078 1 89.62 195 GLY B CA 1
ATOM 5718 C C . GLY B 1 195 ? -7.422 -0.883 2.523 1 89.62 195 GLY B C 1
ATOM 5719 O O . GLY B 1 195 ? -6.75 -0.308 3.379 1 89.62 195 GLY B O 1
ATOM 5720 N N . CYS B 1 196 ? -8.414 -0.33 1.987 1 87.62 196 CYS B N 1
ATOM 5721 C CA . CYS B 1 196 ? -8.852 1.023 2.312 1 87.62 196 CYS B CA 1
ATOM 5722 C C . CYS B 1 196 ? -9.289 1.121 3.77 1 87.62 196 CYS B C 1
ATOM 5724 O O . CYS B 1 196 ? -8.938 2.074 4.465 1 87.62 196 CYS B O 1
ATOM 5726 N N . THR B 1 197 ? -10.055 0.159 4.176 1 92.69 197 THR B N 1
ATOM 5727 C CA . THR B 1 197 ? -10.555 0.196 5.547 1 92.69 197 THR B CA 1
ATOM 5728 C C . THR B 1 197 ? -9.414 -0.017 6.539 1 92.69 197 THR B C 1
ATOM 5730 O O . THR B 1 197 ? -9.43 0.547 7.637 1 92.69 197 THR B O 1
ATOM 5733 N N . LYS B 1 198 ? -8.484 -0.837 6.156 1 92.81 198 LYS B N 1
ATOM 5734 C CA . LYS B 1 198 ? -7.309 -1.021 7 1 92.81 198 LYS B CA 1
ATOM 5735 C C . LYS B 1 198 ? -6.578 0.3 7.219 1 92.81 198 LYS B C 1
ATOM 5737 O O . LYS B 1 198 ? -6.148 0.601 8.336 1 92.81 198 LYS B O 1
ATOM 5742 N N . ALA B 1 199 ? -6.414 1.032 6.211 1 86.81 199 ALA B N 1
ATOM 5743 C CA . ALA B 1 199 ? -5.77 2.34 6.32 1 86.81 199 ALA B CA 1
ATOM 5744 C C . ALA B 1 199 ? -6.543 3.252 7.27 1 86.81 199 ALA B C 1
ATOM 5746 O O . ALA B 1 199 ? -5.945 3.928 8.109 1 86.81 199 ALA B O 1
ATOM 5747 N N . SER B 1 200 ? -7.824 3.254 7.129 1 88.81 200 SER B N 1
ATOM 5748 C CA . SER B 1 200 ? -8.688 4.074 7.98 1 88.81 200 SER B CA 1
ATOM 5749 C C . SER B 1 200 ? -8.578 3.656 9.445 1 88.81 200 SER B C 1
ATOM 5751 O O . SER B 1 200 ? -8.461 4.504 10.328 1 88.81 200 SER B O 1
ATOM 5753 N N . LEU B 1 201 ? -8.586 2.414 9.703 1 93.75 201 LEU B N 1
ATOM 5754 C CA . LEU B 1 201 ? -8.492 1.905 11.07 1 93.75 201 LEU B CA 1
ATOM 5755 C C . LEU B 1 201 ? -7.113 2.18 11.656 1 93.75 201 LEU B C 1
ATOM 5757 O O . LEU B 1 201 ? -6.988 2.48 12.844 1 93.75 201 LEU B O 1
ATOM 5761 N N . THR B 1 202 ? -6.102 2.039 10.82 1 92.25 202 THR B N 1
ATOM 5762 C CA . THR B 1 202 ? -4.75 2.357 11.266 1 92.25 202 THR B CA 1
ATOM 5763 C C . THR B 1 202 ? -4.66 3.807 11.734 1 92.25 202 THR B C 1
ATOM 5765 O O . THR B 1 202 ? -4.039 4.098 12.758 1 92.25 202 THR B O 1
ATOM 5768 N N . GLN B 1 203 ? -5.285 4.645 10.992 1 88.38 203 GLN B N 1
ATOM 5769 C CA . GLN B 1 203 ? -5.34 6.051 11.375 1 88.38 203 GLN B CA 1
ATOM 5770 C C . GLN B 1 203 ? -6.055 6.234 12.711 1 88.38 203 GLN B C 1
ATOM 5772 O O . GLN B 1 203 ? -5.641 7.051 13.539 1 88.38 203 GLN B O 1
ATOM 5777 N N . HIS B 1 204 ? -7.051 5.539 12.914 1 91.56 204 HIS B N 1
ATOM 5778 C CA . HIS B 1 204 ? -7.801 5.586 14.156 1 91.56 204 HIS B CA 1
ATOM 5779 C C . HIS B 1 204 ? -6.949 5.121 15.336 1 91.56 204 HIS B C 1
ATOM 5781 O O . HIS B 1 204 ? -6.984 5.727 16.406 1 91.56 204 HIS B O 1
ATOM 5787 N N . PHE B 1 205 ? -6.188 4.141 15.164 1 94.81 205 PHE B N 1
ATOM 5788 C CA . PHE B 1 205 ? -5.414 3.537 16.234 1 94.81 205 PHE B CA 1
ATOM 5789 C C . PHE B 1 205 ? -4.211 4.402 16.594 1 94.81 205 PHE B C 1
ATOM 5791 O O . PHE B 1 205 ? -3.699 4.336 17.719 1 94.81 205 PHE B O 1
ATOM 5798 N N . ALA B 1 206 ? -3.762 5.129 15.602 1 89.81 206 ALA B N 1
ATOM 5799 C CA . ALA B 1 206 ? -2.588 5.969 15.828 1 89.81 206 ALA B CA 1
ATOM 5800 C C . ALA B 1 206 ? -2.932 7.172 16.703 1 89.81 206 ALA B C 1
ATOM 5802 O O . ALA B 1 206 ? -3.582 8.117 16.25 1 89.81 206 ALA B O 1
ATOM 5803 N N . LYS B 1 207 ? -2.477 7.195 17.906 1 84.88 207 LYS B N 1
ATOM 5804 C CA . LYS B 1 207 ? -2.822 8.242 18.859 1 84.88 207 LYS B CA 1
ATOM 5805 C C . LYS B 1 207 ? -1.824 9.398 18.781 1 84.88 207 LYS B C 1
ATOM 5807 O O . LYS B 1 207 ? -2.18 10.547 19.047 1 84.88 207 LYS B O 1
ATOM 5812 N N . ARG B 1 208 ? -0.576 9.07 18.516 1 77.12 208 ARG B N 1
ATOM 5813 C CA . ARG B 1 208 ? 0.498 10.055 18.609 1 77.12 208 ARG B CA 1
ATOM 5814 C C . ARG B 1 208 ? 1.117 10.32 17.25 1 77.12 208 ARG B C 1
ATOM 5816 O O . ARG B 1 208 ? 2.34 10.297 17.094 1 77.12 208 ARG B O 1
ATOM 5823 N N . ASP B 1 209 ? 0.392 10.453 16.312 1 73 209 ASP B N 1
ATOM 5824 C CA . ASP B 1 209 ? 0.877 10.695 14.961 1 73 209 ASP B CA 1
ATOM 5825 C C . ASP B 1 209 ? 1.9 9.641 14.547 1 73 209 ASP B C 1
ATOM 5827 O O . ASP B 1 209 ? 2.951 9.969 13.992 1 73 209 ASP B O 1
ATOM 5831 N N . ASN B 1 210 ? 1.659 8.492 15.008 1 79.12 210 ASN B N 1
ATOM 5832 C CA . ASN B 1 210 ? 2.525 7.355 14.727 1 79.12 210 ASN B CA 1
ATOM 5833 C C . ASN B 1 210 ? 1.89 6.406 13.719 1 79.12 210 ASN B C 1
ATOM 5835 O O . ASN B 1 210 ? 1.984 5.188 13.859 1 79.12 210 ASN B O 1
ATOM 5839 N N . LEU B 1 211 ? 1.237 7.023 12.75 1 82.62 211 LEU B N 1
ATOM 5840 C CA . LEU B 1 211 ? 0.525 6.266 11.727 1 82.62 211 LEU B CA 1
ATOM 5841 C C . LEU B 1 211 ? 1.46 5.281 11.023 1 82.62 211 LEU B C 1
ATOM 5843 O O . LEU B 1 211 ? 1.107 4.117 10.828 1 82.62 211 LEU B O 1
ATOM 5847 N N . ALA B 1 212 ? 2.643 5.695 10.703 1 74.81 212 ALA B N 1
ATOM 5848 C CA . ALA B 1 212 ? 3.594 4.855 9.977 1 74.81 212 ALA B CA 1
ATOM 5849 C C . ALA B 1 212 ? 4.02 3.656 10.82 1 74.81 212 ALA B C 1
ATOM 5851 O O . ALA B 1 212 ? 4.113 2.537 10.312 1 74.81 212 ALA B O 1
ATOM 5852 N N . ASP B 1 213 ? 4.238 3.936 12.047 1 80.19 213 ASP B N 1
ATOM 5853 C CA . ASP B 1 213 ? 4.652 2.871 12.953 1 80.19 213 ASP B CA 1
ATOM 5854 C C . ASP B 1 213 ? 3.539 1.84 13.133 1 80.19 213 ASP B C 1
ATOM 5856 O O . ASP B 1 213 ? 3.785 0.635 13.055 1 80.19 213 ASP B O 1
ATOM 5860 N N . VAL B 1 214 ? 2.355 2.324 13.359 1 90.19 214 VAL B N 1
ATOM 5861 C CA . VAL B 1 214 ? 1.217 1.43 13.547 1 90.19 214 VAL B CA 1
ATOM 5862 C C . VAL B 1 214 ? 0.984 0.62 12.273 1 90.19 214 VAL B C 1
ATOM 5864 O O . VAL B 1 214 ? 0.728 -0.584 12.336 1 90.19 214 VAL B O 1
ATOM 5867 N N . SER B 1 215 ? 1.158 1.22 11.172 1 88 215 SER B N 1
ATOM 5868 C CA . SER B 1 215 ? 0.976 0.554 9.891 1 88 215 SER B CA 1
ATOM 5869 C C . SER B 1 215 ? 2.027 -0.529 9.672 1 88 215 SER B C 1
ATOM 5871 O O . SER B 1 215 ? 1.708 -1.632 9.227 1 88 215 SER B O 1
ATOM 5873 N N . ALA B 1 216 ? 3.24 -0.208 9.977 1 81.81 216 ALA B N 1
ATOM 5874 C CA . ALA B 1 216 ? 4.332 -1.164 9.812 1 81.81 216 ALA B CA 1
ATOM 5875 C C . ALA B 1 216 ? 4.121 -2.393 10.695 1 81.81 216 ALA B C 1
ATOM 5877 O O . ALA B 1 216 ? 4.309 -3.525 10.25 1 81.81 216 ALA B O 1
ATOM 5878 N N . LYS B 1 217 ? 3.793 -2.148 11.898 1 86.75 217 LYS B N 1
ATOM 5879 C CA . LYS B 1 217 ? 3.596 -3.252 12.828 1 86.75 217 LYS B CA 1
ATOM 5880 C C . LYS B 1 217 ? 2.381 -4.09 12.438 1 86.75 217 LYS B C 1
ATOM 5882 O O . LYS B 1 217 ? 2.4 -5.316 12.562 1 86.75 217 LYS B O 1
ATOM 5887 N N . ASP B 1 218 ? 1.359 -3.42 11.961 1 91.5 218 ASP B N 1
ATOM 5888 C CA . ASP B 1 218 ? 0.206 -4.148 11.438 1 91.5 218 ASP B CA 1
ATOM 5889 C C . ASP B 1 218 ? 0.612 -5.074 10.297 1 91.5 218 ASP B C 1
ATOM 5891 O O . ASP B 1 218 ? 0.181 -6.23 10.25 1 91.5 218 ASP B O 1
ATOM 5895 N N . GLY B 1 219 ? 1.452 -4.633 9.414 1 88 219 GLY B N 1
ATOM 5896 C CA . GLY B 1 219 ? 1.969 -5.449 8.32 1 88 219 GLY B CA 1
ATOM 5897 C C . GLY B 1 219 ? 2.758 -6.652 8.805 1 88 219 GLY B C 1
ATOM 5898 O O . GLY B 1 219 ? 2.592 -7.758 8.281 1 88 219 GLY B O 1
ATOM 5899 N N . SER B 1 220 ? 3.568 -6.426 9.758 1 85.06 220 SER B N 1
ATOM 5900 C CA . SER B 1 220 ? 4.359 -7.508 10.328 1 85.06 220 SER B CA 1
ATOM 5901 C C . SER B 1 220 ? 3.465 -8.555 10.984 1 85.06 220 SER B C 1
ATOM 5903 O O . SER B 1 220 ? 3.693 -9.758 10.828 1 85.06 220 SER B O 1
ATOM 5905 N N . GLN B 1 221 ? 2.539 -8.078 11.727 1 91.19 221 GLN B N 1
ATOM 5906 C CA . GLN B 1 221 ? 1.593 -8.992 12.359 1 91.19 221 GLN B CA 1
ATOM 5907 C C . GLN B 1 221 ? 0.834 -9.805 11.312 1 91.19 221 GLN B C 1
ATOM 5909 O O . GLN B 1 221 ? 0.704 -11.023 11.445 1 91.19 221 GLN B O 1
ATOM 5914 N N . GLU B 1 222 ? 0.392 -9.148 10.281 1 91.44 222 GLU B N 1
ATOM 5915 C CA . GLU B 1 222 ? -0.341 -9.82 9.211 1 91.44 222 GLU B CA 1
ATOM 5916 C C . GLU B 1 222 ? 0.511 -10.898 8.547 1 91.44 222 GLU B C 1
ATOM 5918 O O . GLU B 1 222 ? 0.033 -12.008 8.305 1 91.44 222 GLU B O 1
ATOM 5923 N N . THR B 1 223 ? 1.694 -10.609 8.328 1 87.62 223 THR B N 1
ATOM 5924 C CA . THR B 1 223 ? 2.6 -11.562 7.688 1 87.62 223 THR B CA 1
ATOM 5925 C C . THR B 1 223 ? 2.859 -12.758 8.602 1 87.62 223 THR B C 1
ATOM 5927 O O . THR B 1 223 ? 2.807 -13.906 8.156 1 87.62 223 THR B O 1
ATOM 5930 N N . ALA B 1 224 ? 3.15 -12.469 9.82 1 89.69 224 ALA B N 1
ATOM 5931 C CA . ALA B 1 224 ? 3.404 -13.539 10.781 1 89.69 224 ALA B CA 1
ATOM 5932 C C . ALA B 1 224 ? 2.199 -14.469 10.898 1 89.69 224 ALA B C 1
ATOM 5934 O O . ALA B 1 224 ? 2.348 -15.695 10.875 1 89.69 224 ALA B O 1
ATOM 5935 N N . VAL B 1 225 ? 1.058 -13.898 10.992 1 94.56 225 VAL B N 1
ATOM 5936 C CA . VAL B 1 225 ? -0.171 -14.672 11.133 1 94.56 225 VAL B CA 1
ATOM 5937 C C . VAL B 1 225 ? -0.415 -15.484 9.867 1 94.56 225 VAL B C 1
ATOM 5939 O O . VAL B 1 225 ? -0.844 -16.641 9.938 1 94.56 225 VAL B O 1
ATOM 5942 N N . ASN B 1 226 ? -0.142 -14.898 8.719 1 93.44 226 ASN B N 1
ATOM 5943 C CA . ASN B 1 226 ? -0.292 -15.609 7.461 1 93.44 226 ASN B CA 1
ATOM 5944 C C . ASN B 1 226 ? 0.652 -16.812 7.379 1 93.44 226 ASN B C 1
ATOM 5946 O O . ASN B 1 226 ? 0.274 -17.875 6.879 1 93.44 226 ASN B O 1
ATOM 5950 N N . LEU B 1 227 ? 1.84 -16.656 7.867 1 92.69 227 LEU B N 1
ATOM 5951 C CA . LEU B 1 227 ? 2.801 -17.766 7.863 1 92.69 227 LEU B CA 1
ATOM 5952 C C . LEU B 1 227 ? 2.324 -18.906 8.758 1 92.69 227 LEU B C 1
ATOM 5954 O O . LEU B 1 227 ? 2.393 -20.078 8.367 1 92.69 227 LEU B O 1
ATOM 5958 N N . VAL B 1 228 ? 1.849 -18.547 9.891 1 95 228 VAL B N 1
ATOM 5959 C CA . VAL B 1 228 ? 1.292 -19.562 10.789 1 95 228 VAL B CA 1
ATOM 5960 C C . VAL B 1 228 ? 0.078 -20.219 10.133 1 95 228 VAL B C 1
ATOM 5962 O O . VAL B 1 228 ? -0.094 -21.438 10.211 1 95 228 VAL B O 1
ATOM 5965 N N . GLY B 1 229 ? -0.75 -19.359 9.539 1 95.38 229 GLY B N 1
ATOM 5966 C CA . GLY B 1 229 ? -1.899 -19.891 8.812 1 95.38 229 GLY B CA 1
ATOM 5967 C C . GLY B 1 229 ? -1.521 -20.859 7.719 1 95.38 229 GLY B C 1
ATOM 5968 O O . GLY B 1 229 ? -2.195 -21.875 7.523 1 95.38 229 GLY B O 1
ATOM 5969 N N . MET B 1 230 ? -0.479 -20.578 7.039 1 93.75 230 MET B N 1
ATOM 5970 C CA . MET B 1 230 ? -0.006 -21.469 5.984 1 93.75 230 MET B CA 1
ATOM 5971 C C . MET B 1 230 ? 0.439 -22.812 6.559 1 93.75 230 MET B C 1
ATOM 5973 O O . MET B 1 230 ? 0.16 -23.875 5.984 1 93.75 230 MET B O 1
ATOM 5977 N N . LEU B 1 231 ? 1.127 -22.812 7.699 1 93.25 231 LEU B N 1
ATOM 5978 C CA . LEU B 1 231 ? 1.53 -24.047 8.367 1 93.25 231 LEU B CA 1
ATOM 5979 C C . LEU B 1 231 ? 0.311 -24.875 8.773 1 93.25 231 LEU B C 1
ATOM 5981 O O . LEU B 1 231 ? 0.275 -26.094 8.555 1 93.25 231 LEU B O 1
ATOM 5985 N N . LEU B 1 232 ? -0.635 -24.188 9.281 1 94.12 232 LEU B N 1
ATOM 5986 C CA . LEU B 1 232 ? -1.871 -24.844 9.664 1 94.12 232 LEU B CA 1
ATOM 5987 C C . LEU B 1 232 ? -2.588 -25.422 8.445 1 94.12 232 LEU B C 1
ATOM 5989 O O . LEU B 1 232 ? -3.189 -26.484 8.516 1 94.12 232 LEU B O 1
ATOM 5993 N N . SER B 1 233 ? -2.537 -24.672 7.402 1 94.75 233 SER B N 1
A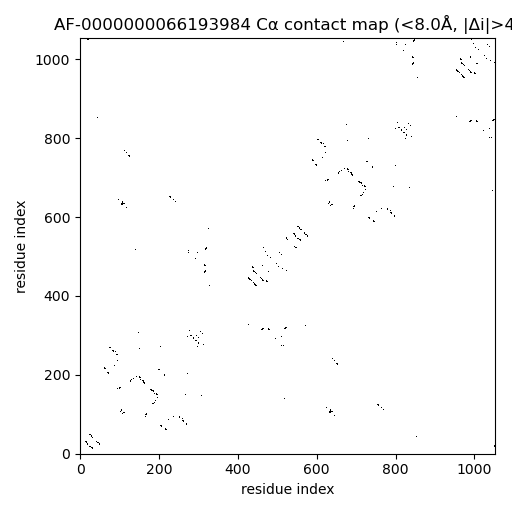TOM 5994 C CA . SER B 1 233 ? -3.182 -25.109 6.172 1 94.75 233 SER B CA 1
ATOM 5995 C C . SER B 1 233 ? -2.533 -26.391 5.637 1 94.75 233 SER B C 1
ATOM 5997 O O . SER B 1 233 ? -3.217 -27.25 5.09 1 94.75 233 SER B O 1
ATOM 5999 N N . VAL B 1 234 ? -1.238 -26.5 5.766 1 90.56 234 VAL B N 1
ATOM 6000 C CA . VAL B 1 234 ? -0.543 -27.703 5.352 1 90.56 234 VAL B CA 1
ATOM 6001 C C . VAL B 1 234 ? -1.03 -28.891 6.184 1 90.56 234 VAL B C 1
ATOM 6003 O O . VAL B 1 234 ? -1.292 -29.969 5.648 1 90.56 234 VAL B O 1
ATOM 6006 N N . ILE B 1 235 ? -1.217 -28.703 7.406 1 90.31 235 ILE B N 1
ATOM 6007 C CA . ILE B 1 235 ? -1.691 -29.75 8.312 1 90.31 235 ILE B CA 1
ATOM 6008 C C . ILE B 1 235 ? -3.113 -30.141 7.93 1 90.31 235 ILE B C 1
ATOM 6010 O O . ILE B 1 235 ? -3.412 -31.344 7.793 1 90.31 235 ILE B O 1
ATOM 6014 N N . VAL B 1 236 ? -3.951 -29.188 7.695 1 87.75 236 VAL B N 1
ATOM 6015 C CA . VAL B 1 236 ? -5.34 -29.453 7.328 1 87.75 236 VAL B CA 1
ATOM 6016 C C . VAL B 1 236 ? -5.391 -30.172 5.98 1 87.75 236 VAL B C 1
ATOM 6018 O O . VAL B 1 236 ? -6.164 -31.109 5.805 1 87.75 236 VAL B O 1
ATOM 6021 N N . SER B 1 237 ? -4.586 -29.734 5.098 1 86 237 SER B N 1
ATOM 6022 C CA . SER B 1 237 ? -4.547 -30.312 3.758 1 86 237 SER B CA 1
ATOM 6023 C C . SER B 1 237 ? -4.086 -31.766 3.799 1 86 237 SER B C 1
ATOM 6025 O O . SER B 1 237 ? -4.441 -32.562 2.928 1 86 237 SER B O 1
ATOM 6027 N N . SER B 1 238 ? -3.25 -32.125 4.805 1 85 238 SER B N 1
ATOM 6028 C CA . SER B 1 238 ? -2.787 -33.5 4.949 1 85 238 SER B CA 1
ATOM 6029 C C . SER B 1 238 ? -3.93 -34.438 5.34 1 85 238 SER B C 1
ATOM 6031 O O . SER B 1 238 ? -3.887 -35.625 5.055 1 85 238 SER B O 1
ATOM 6033 N N . PHE B 1 239 ? -4.926 -33.875 5.879 1 85.88 239 PHE B N 1
ATOM 6034 C CA . PHE B 1 239 ? -6.078 -34.656 6.289 1 85.88 239 PHE B CA 1
ATOM 6035 C C . PHE B 1 239 ? -7.117 -34.719 5.176 1 85.88 239 PHE B C 1
ATOM 6037 O O . PHE B 1 239 ? -7.965 -35.625 5.16 1 85.88 239 PHE B O 1
ATOM 6044 N N . ILE B 1 240 ? -7.051 -33.75 4.332 1 85.88 240 ILE B N 1
ATOM 6045 C CA . ILE B 1 240 ? -7.977 -33.688 3.207 1 85.88 240 ILE B CA 1
ATOM 6046 C C . ILE B 1 240 ? -7.266 -34.156 1.934 1 85.88 240 ILE B C 1
ATOM 6048 O O . ILE B 1 240 ? -6.605 -33.344 1.267 1 85.88 240 ILE B O 1
ATOM 6052 N N . ASN B 1 241 ? -7.25 -35.406 1.659 1 80 241 ASN B N 1
ATOM 6053 C CA . ASN B 1 241 ? -6.582 -35.938 0.479 1 80 241 ASN B CA 1
ATOM 6054 C C . ASN B 1 241 ? -7.531 -36 -0.715 1 80 241 ASN B C 1
ATOM 6056 O O . ASN B 1 241 ? -8.688 -35.594 -0.623 1 80 241 ASN B O 1
ATOM 6060 N N . ASP B 1 242 ? -7.023 -36.406 -1.869 1 82.25 242 ASP B N 1
ATOM 6061 C CA . ASP B 1 242 ? -7.793 -36.406 -3.111 1 82.25 242 ASP B CA 1
ATOM 6062 C C . ASP B 1 242 ? -8.961 -37.406 -3.016 1 82.25 242 ASP B C 1
ATOM 6064 O O . ASP B 1 242 ? -9.945 -37.281 -3.744 1 82.25 242 ASP B O 1
ATOM 6068 N N . ASN B 1 243 ? -8.875 -38.312 -2.029 1 83.62 243 ASN B N 1
ATOM 6069 C CA . ASN B 1 243 ? -9.914 -39.312 -1.858 1 83.62 243 ASN B CA 1
ATOM 6070 C C . ASN B 1 243 ? -10.93 -38.906 -0.798 1 83.62 243 ASN B C 1
ATOM 6072 O O . ASN B 1 243 ? -11.906 -39.625 -0.562 1 83.62 243 ASN B O 1
ATOM 6076 N N . THR B 1 244 ? -10.664 -37.812 -0.166 1 86.31 244 THR B N 1
ATOM 6077 C CA . THR B 1 244 ? -11.586 -37.344 0.862 1 86.31 244 THR B CA 1
ATOM 6078 C C . THR B 1 244 ? -12.914 -36.906 0.244 1 86.31 244 THR B C 1
ATOM 6080 O O . THR B 1 244 ? -12.938 -36.312 -0.839 1 86.31 244 THR B O 1
ATOM 6083 N N . SER B 1 245 ? -13.984 -37.219 0.955 1 87.75 245 SER B N 1
ATOM 6084 C CA . SER B 1 245 ? -15.328 -36.938 0.479 1 87.75 245 SER B CA 1
ATOM 6085 C C . SER B 1 245 ? -15.547 -35.406 0.351 1 87.75 245 SER B C 1
ATOM 6087 O O . SER B 1 245 ? -15.008 -34.656 1.143 1 87.75 245 SER B O 1
ATOM 6089 N N . LEU B 1 246 ? -16.266 -35.031 -0.653 1 91.06 246 LEU B N 1
ATOM 6090 C CA . LEU B 1 246 ? -16.625 -33.656 -0.906 1 91.06 246 LEU B CA 1
ATOM 6091 C C . LEU B 1 246 ? -17.359 -33.062 0.289 1 91.06 246 LEU B C 1
ATOM 6093 O O . LEU B 1 246 ? -17.172 -31.891 0.623 1 91.06 246 LEU B O 1
ATOM 6097 N N . ILE B 1 247 ? -18.047 -33.875 1.008 1 93.88 247 ILE B N 1
ATOM 6098 C CA . ILE B 1 247 ? -18.844 -33.406 2.143 1 93.88 247 ILE B CA 1
ATOM 6099 C C . ILE B 1 247 ? -17.922 -32.969 3.273 1 93.88 247 ILE B C 1
ATOM 6101 O O . ILE B 1 247 ? -18.156 -31.938 3.908 1 93.88 247 ILE B O 1
ATOM 6105 N N . VAL B 1 248 ? -16.906 -33.719 3.494 1 94.06 248 VAL B N 1
ATOM 6106 C CA . VAL B 1 248 ? -15.969 -33.406 4.562 1 94.06 248 VAL B CA 1
ATOM 6107 C C . VAL B 1 248 ? -15.258 -32.094 4.234 1 94.06 248 VAL B C 1
ATOM 6109 O O . VAL B 1 248 ? -15.117 -31.219 5.102 1 94.06 248 VAL B O 1
ATOM 6112 N N . THR B 1 249 ? -14.844 -31.969 2.965 1 94.19 249 THR B N 1
ATOM 6113 C CA . THR B 1 249 ? -14.164 -30.75 2.539 1 94.19 249 THR B CA 1
ATOM 6114 C C . THR B 1 249 ? -15.062 -29.531 2.744 1 94.19 249 THR B C 1
ATOM 6116 O O . THR B 1 249 ? -14.625 -28.5 3.266 1 94.19 249 THR B O 1
ATOM 6119 N N . TRP B 1 250 ? -16.328 -29.656 2.41 1 96.31 250 TRP B N 1
ATOM 6120 C CA . TRP B 1 250 ? -17.25 -28.531 2.531 1 96.31 250 TRP B CA 1
ATOM 6121 C C . TRP B 1 250 ? -17.578 -28.25 3.994 1 96.31 250 TRP B C 1
ATOM 6123 O O . TRP B 1 250 ? -17.766 -27.094 4.383 1 96.31 250 TRP B O 1
ATOM 6133 N N . LEU B 1 251 ? -17.594 -29.281 4.805 1 96.38 251 LEU B N 1
ATOM 6134 C CA . LEU B 1 251 ? -17.844 -29.078 6.227 1 96.38 251 LEU B CA 1
ATOM 6135 C C . LEU B 1 251 ? -16.703 -28.312 6.867 1 96.38 251 LEU B C 1
ATOM 6137 O O . LEU B 1 251 ? -16.922 -27.406 7.684 1 96.38 251 LEU B O 1
ATOM 6141 N N . VAL B 1 252 ? -15.5 -28.688 6.504 1 95.94 252 VAL B N 1
ATOM 6142 C CA . VAL B 1 252 ? -14.336 -27.969 7.008 1 95.94 252 VAL B CA 1
ATOM 6143 C C . VAL B 1 252 ? -14.375 -26.516 6.523 1 95.94 252 VAL B C 1
ATOM 6145 O O . VAL B 1 252 ? -14.156 -25.594 7.305 1 95.94 252 VAL B O 1
ATOM 6148 N N . PHE B 1 253 ? -14.688 -26.297 5.254 1 97.19 253 PHE B N 1
ATOM 6149 C CA . PHE B 1 253 ? -14.781 -24.953 4.672 1 97.19 253 PHE B CA 1
ATOM 6150 C C . PHE B 1 253 ? -15.82 -24.125 5.402 1 97.19 253 PHE B C 1
ATOM 6152 O O . PHE B 1 253 ? -15.539 -22.984 5.785 1 97.19 253 PHE B O 1
ATOM 6159 N N . LEU B 1 254 ? -16.969 -24.703 5.594 1 98.12 254 LEU B N 1
ATOM 6160 C CA . LEU B 1 254 ? -18.062 -23.969 6.227 1 98.12 254 LEU B CA 1
ATOM 6161 C C . LEU B 1 254 ? -17.75 -23.688 7.691 1 98.12 254 LEU B C 1
ATOM 6163 O O . LEU B 1 254 ? -18.109 -22.625 8.211 1 98.12 254 LEU B O 1
ATOM 6167 N N . PHE B 1 255 ? -17.094 -24.562 8.336 1 97.81 255 PHE B N 1
ATOM 6168 C CA . PHE B 1 255 ? -16.719 -24.359 9.727 1 97.81 255 PHE B CA 1
ATOM 6169 C C . PHE B 1 255 ? -15.773 -23.188 9.875 1 97.81 255 PHE B C 1
ATOM 6171 O O . PHE B 1 255 ? -16.031 -22.266 10.656 1 97.81 255 PHE B O 1
ATOM 6178 N N . PHE B 1 256 ? -14.711 -23.203 9.109 1 97.81 256 PHE B N 1
ATOM 6179 C CA . PHE B 1 256 ? -13.703 -22.156 9.227 1 97.81 256 PHE B CA 1
ATOM 6180 C C . PHE B 1 256 ? -14.227 -20.844 8.672 1 97.81 256 PHE B C 1
ATOM 6182 O O . PHE B 1 256 ? -13.82 -19.766 9.125 1 97.81 256 PHE B O 1
ATOM 6189 N N . THR B 1 257 ? -15.148 -20.859 7.691 1 98.44 257 THR B N 1
ATOM 6190 C CA . THR B 1 257 ? -15.781 -19.656 7.191 1 98.44 257 THR B CA 1
ATOM 6191 C C . THR B 1 257 ? -16.641 -19.016 8.273 1 98.44 257 THR B C 1
ATOM 6193 O O . THR B 1 257 ? -16.594 -17.797 8.477 1 98.44 257 THR B O 1
ATOM 6196 N N . SER B 1 258 ? -17.391 -19.844 8.969 1 98.5 258 SER B N 1
ATOM 6197 C CA . SER B 1 258 ? -18.219 -19.328 10.055 1 98.5 258 SER B CA 1
ATOM 6198 C C . SER B 1 258 ? -17.375 -18.734 11.172 1 98.5 258 SER B C 1
ATOM 6200 O O . SER B 1 258 ? -17.688 -17.672 11.695 1 98.5 258 SER B O 1
ATOM 6202 N N . LEU B 1 259 ? -16.328 -19.422 11.508 1 98.31 259 LEU B N 1
ATOM 6203 C CA . LEU B 1 259 ? -15.414 -18.906 12.516 1 98.31 259 LEU B CA 1
ATOM 6204 C C . LEU B 1 259 ? -14.758 -17.609 12.047 1 98.31 259 LEU B C 1
ATOM 6206 O O . LEU B 1 259 ? -14.57 -16.688 12.828 1 98.31 259 LEU B O 1
ATOM 6210 N N . HIS B 1 260 ? -14.383 -17.562 10.797 1 98.5 260 HIS B N 1
ATOM 6211 C CA . HIS B 1 260 ? -13.797 -16.375 10.18 1 98.5 260 HIS B CA 1
ATOM 6212 C C . HIS B 1 260 ? -14.719 -15.164 10.328 1 98.5 260 HIS B C 1
ATOM 6214 O O . HIS B 1 260 ? -14.289 -14.109 10.797 1 98.5 260 HIS B O 1
ATOM 6220 N N . LEU B 1 261 ? -15.969 -15.352 9.977 1 98.31 261 LEU B N 1
ATOM 6221 C CA . LEU B 1 261 ? -16.922 -14.25 10.016 1 98.31 261 LEU B CA 1
ATOM 6222 C C . LEU B 1 261 ? -17.234 -13.852 11.453 1 98.31 261 LEU B C 1
ATOM 6224 O O . LEU B 1 261 ? -17.406 -12.664 11.75 1 98.31 261 LEU B O 1
ATOM 6228 N N . PHE B 1 262 ? -17.312 -14.805 12.336 1 98.19 262 PHE B N 1
ATOM 6229 C CA . PHE B 1 262 ? -17.547 -14.523 13.742 1 98.19 262 PHE B CA 1
ATOM 6230 C C . PHE B 1 262 ? -16.406 -13.688 14.32 1 98.19 262 PHE B C 1
ATOM 6232 O O . PHE B 1 262 ? -16.656 -12.672 14.984 1 98.19 262 PHE B O 1
ATOM 6239 N N . CYS B 1 263 ? -15.211 -14.117 14.07 1 98.5 263 CYS B N 1
ATOM 6240 C CA . CYS B 1 263 ? -14.039 -13.406 14.586 1 98.5 263 CYS B CA 1
ATOM 6241 C C . CYS B 1 263 ? -13.938 -12.016 13.984 1 98.5 263 CYS B C 1
ATOM 6243 O O . CYS B 1 263 ? -13.578 -11.062 14.672 1 98.5 263 CYS B O 1
ATOM 6245 N N . ASN B 1 264 ? -14.211 -11.883 12.695 1 97.94 264 ASN B N 1
ATOM 6246 C CA . ASN B 1 264 ? -14.188 -10.57 12.062 1 97.94 264 ASN B CA 1
ATOM 6247 C C . ASN B 1 264 ? -15.234 -9.641 12.672 1 97.94 264 ASN B C 1
ATOM 6249 O O . ASN B 1 264 ? -14.961 -8.461 12.906 1 97.94 264 ASN B O 1
ATOM 6253 N N . TYR B 1 265 ? -16.406 -10.188 12.906 1 96.88 265 TYR B N 1
ATOM 6254 C CA . TYR B 1 265 ? -17.453 -9.398 13.531 1 96.88 265 TYR B CA 1
ATOM 6255 C C . TYR B 1 265 ? -17.016 -8.898 14.906 1 96.88 265 TYR B C 1
ATOM 6257 O O . TYR B 1 265 ? -17.234 -7.73 15.242 1 96.88 265 TYR B O 1
ATOM 6265 N N . ARG B 1 266 ? -16.453 -9.734 15.688 1 97.5 266 ARG B N 1
ATOM 6266 C CA . ARG B 1 266 ? -15.953 -9.359 17 1 97.5 266 ARG B CA 1
ATOM 6267 C C . ARG B 1 266 ? -14.867 -8.297 16.875 1 97.5 266 ARG B C 1
ATOM 6269 O O . ARG B 1 266 ? -14.805 -7.367 17.688 1 97.5 266 ARG B O 1
ATOM 6276 N N . ALA B 1 267 ? -13.977 -8.445 15.883 1 97.75 267 ALA B N 1
ATOM 6277 C CA . ALA B 1 267 ? -12.906 -7.48 15.672 1 97.75 267 ALA B CA 1
ATOM 6278 C C . ALA B 1 267 ? -13.469 -6.098 15.344 1 97.75 267 ALA B C 1
ATOM 6280 O O . ALA B 1 267 ? -13.133 -5.113 16 1 97.75 267 ALA B O 1
ATOM 6281 N N . VAL B 1 268 ? -14.352 -6.039 14.406 1 96.94 268 VAL B N 1
ATOM 6282 C CA . VAL B 1 268 ? -14.914 -4.773 13.945 1 96.94 268 VAL B CA 1
ATOM 6283 C C . VAL B 1 268 ? -15.758 -4.141 15.055 1 96.94 268 VAL B C 1
ATOM 6285 O O . VAL B 1 268 ? -15.742 -2.922 15.234 1 96.94 268 VAL B O 1
ATOM 6288 N N . SER B 1 269 ? -16.453 -4.969 15.82 1 95.81 269 SER B N 1
ATOM 6289 C CA . SER B 1 269 ? -17.297 -4.48 16.906 1 95.81 269 SER B CA 1
ATOM 6290 C C . SER B 1 269 ? -16.453 -3.893 18.031 1 95.81 269 SER B C 1
ATOM 6292 O O . SER B 1 269 ? -16.922 -3.045 18.797 1 95.81 269 SER B O 1
ATOM 6294 N N . ALA B 1 270 ? -15.266 -4.309 18.141 1 96.06 270 ALA B N 1
ATOM 6295 C CA . ALA B 1 270 ? -14.391 -3.832 19.203 1 96.06 270 ALA B CA 1
ATOM 6296 C C . ALA B 1 270 ? -13.875 -2.428 18.906 1 96.06 270 ALA B C 1
ATOM 6298 O O . ALA B 1 270 ? -13.406 -1.725 19.797 1 96.06 270 ALA B O 1
ATOM 6299 N N . VAL B 1 271 ? -13.906 -1.987 17.703 1 97.19 271 VAL B N 1
ATOM 6300 C CA . VAL B 1 271 ? -13.359 -0.704 17.266 1 97.19 271 VAL B CA 1
ATOM 6301 C C . VAL B 1 271 ? -14.266 0.429 17.734 1 97.19 271 VAL B C 1
ATOM 6303 O O . VAL B 1 271 ? -15.484 0.375 17.547 1 97.19 271 VAL B O 1
ATOM 6306 N N . GLN B 1 272 ? -13.695 1.358 18.406 1 96.81 272 GLN B N 1
ATOM 6307 C CA . GLN B 1 272 ? -14.406 2.537 18.891 1 96.81 272 GLN B CA 1
ATOM 6308 C C . GLN B 1 272 ? -13.984 3.787 18.125 1 96.81 272 GLN B C 1
ATOM 6310 O O . GLN B 1 272 ? -13.156 4.566 18.594 1 96.81 272 GLN B O 1
ATOM 6315 N N . LEU B 1 273 ? -14.633 4.004 17.016 1 95.19 273 LEU B N 1
ATOM 6316 C CA . LEU B 1 273 ? -14.25 5.121 16.172 1 95.19 273 LEU B CA 1
ATOM 6317 C C . LEU B 1 273 ? -14.68 6.449 16.781 1 95.19 273 LEU B C 1
ATOM 6319 O O . LEU B 1 273 ? -15.773 6.559 17.328 1 95.19 273 LEU B O 1
ATOM 6323 N N . LYS B 1 274 ? -13.828 7.406 16.656 1 95.06 274 LYS B N 1
ATOM 6324 C CA . LYS B 1 274 ? -14.094 8.742 17.188 1 95.06 274 LYS B CA 1
ATOM 6325 C C . LYS B 1 274 ? -14.617 9.672 16.094 1 95.06 274 LYS B C 1
ATOM 6327 O O . LYS B 1 274 ? -15.117 10.758 16.375 1 95.06 274 LYS B O 1
ATOM 6332 N N . SER B 1 275 ? -14.461 9.219 14.945 1 92.62 275 SER B N 1
ATOM 6333 C CA . SER B 1 275 ? -14.93 10.023 13.828 1 92.62 275 SER B CA 1
ATOM 6334 C C . SER B 1 275 ? -16.438 9.898 13.656 1 92.62 275 SER B C 1
ATOM 6336 O O . SER B 1 275 ? -17.031 8.891 14.039 1 92.62 275 SER B O 1
ATOM 6338 N N . ILE B 1 276 ? -17.031 10.938 13.031 1 92.69 276 ILE B N 1
ATOM 6339 C CA . ILE B 1 276 ? -18.484 10.992 12.883 1 92.69 276 ILE B CA 1
ATOM 6340 C C . ILE B 1 276 ? -18.859 10.828 11.414 1 92.69 276 ILE B C 1
ATOM 6342 O O . ILE B 1 276 ? -18.5 11.656 10.578 1 92.69 276 ILE B O 1
ATOM 6346 N N . ASN B 1 277 ? -19.453 9.695 11.148 1 90.94 277 ASN B N 1
ATOM 6347 C CA . ASN B 1 277 ? -20.078 9.531 9.844 1 90.94 277 ASN B CA 1
ATOM 6348 C C . ASN B 1 277 ? -21.578 9.734 9.914 1 90.94 277 ASN B C 1
ATOM 6350 O O . ASN B 1 277 ? -22.109 10.117 10.953 1 90.94 277 ASN B O 1
ATOM 6354 N N . ARG B 1 278 ? -22.312 9.523 8.859 1 89.75 278 ARG B N 1
ATOM 6355 C CA . ARG B 1 278 ? -23.75 9.781 8.805 1 89.75 278 ARG B CA 1
ATOM 6356 C C . ARG B 1 278 ? -24.484 8.914 9.812 1 89.75 278 ARG B C 1
ATOM 6358 O O . ARG B 1 278 ? -25.344 9.406 10.555 1 89.75 278 ARG B O 1
ATOM 6365 N N . TYR B 1 279 ? -24.141 7.719 9.836 1 91 279 TYR B N 1
ATOM 6366 C CA . TYR B 1 279 ? -24.812 6.77 10.719 1 91 279 TYR B CA 1
ATOM 6367 C C . TYR B 1 279 ? -24.547 7.102 12.18 1 91 279 TYR B C 1
ATOM 6369 O O . TYR B 1 279 ? -25.469 7.113 13.008 1 91 279 TYR B O 1
ATOM 6377 N N . ARG B 1 280 ? -23.359 7.348 12.531 1 92.62 280 ARG B N 1
ATOM 6378 C CA . ARG B 1 280 ? -23.016 7.684 13.906 1 92.62 280 ARG B CA 1
ATOM 6379 C C . ARG B 1 280 ? -23.641 9.008 14.32 1 92.62 280 ARG B C 1
ATOM 6381 O O . ARG B 1 280 ? -24.031 9.188 15.477 1 92.62 280 ARG B O 1
ATOM 6388 N N . ALA B 1 281 ? -23.641 9.945 13.391 1 92 281 ALA B N 1
ATOM 6389 C CA . ALA B 1 281 ? -24.328 11.203 13.695 1 92 281 ALA B CA 1
ATOM 6390 C C . ALA B 1 281 ? -25.781 10.961 14.094 1 92 281 ALA B C 1
ATOM 6392 O O . ALA B 1 281 ? -26.281 11.562 15.047 1 92 281 ALA B O 1
ATOM 6393 N N . TYR B 1 282 ? -26.359 10.148 13.344 1 91.44 282 TYR B N 1
ATOM 6394 C CA . TYR B 1 282 ? -27.75 9.789 13.648 1 91.44 282 TYR B CA 1
ATOM 6395 C C . TYR B 1 282 ? -27.844 9.148 15.031 1 91.44 282 TYR B C 1
ATOM 6397 O O . TYR B 1 282 ? -28.734 9.477 15.812 1 91.44 282 TYR B O 1
ATOM 6405 N N . LEU B 1 283 ? -27.016 8.234 15.336 1 93.06 283 LEU B N 1
ATOM 6406 C CA . LEU B 1 283 ? -27.031 7.531 16.609 1 93.06 283 LEU B CA 1
ATOM 6407 C C . LEU B 1 283 ? -26.766 8.492 17.766 1 93.06 283 LEU B C 1
ATOM 6409 O O . LEU B 1 283 ? -27.391 8.367 18.828 1 93.06 283 LEU B O 1
ATOM 6413 N N . ILE B 1 284 ? -25.828 9.367 17.562 1 94.69 284 ILE B N 1
ATOM 6414 C CA . ILE B 1 284 ? -25.5 10.359 18.594 1 94.69 284 ILE B CA 1
ATOM 6415 C C . ILE B 1 284 ? -26.734 11.227 18.875 1 94.69 284 ILE B C 1
ATOM 6417 O O . ILE B 1 284 ? -27.078 11.445 20.031 1 94.69 284 ILE B O 1
ATOM 6421 N N . TYR B 1 285 ? -27.312 11.68 17.797 1 92.62 285 TYR B N 1
ATOM 6422 C CA . TYR B 1 285 ? -28.5 12.523 17.953 1 92.62 285 TYR B CA 1
ATOM 6423 C C . TYR B 1 285 ? -29.625 11.75 18.625 1 92.62 285 TYR B C 1
ATOM 6425 O O . TYR B 1 285 ? -30.312 12.273 19.516 1 92.62 285 TYR B O 1
ATOM 6433 N N . ASP B 1 286 ? -29.859 10.57 18.141 1 91.44 286 ASP B N 1
ATOM 6434 C CA . ASP B 1 286 ? -30.891 9.711 18.703 1 91.44 286 ASP B CA 1
ATOM 6435 C C . ASP B 1 286 ? -30.656 9.492 20.203 1 91.44 286 ASP B C 1
ATOM 6437 O O . ASP B 1 286 ? -31.609 9.539 20.984 1 91.44 286 ASP B O 1
ATOM 6441 N N . TYR B 1 287 ? -29.453 9.227 20.578 1 93.62 287 TYR B N 1
ATOM 6442 C CA . TYR B 1 287 ? -29.062 9.078 21.969 1 93.62 287 TYR B CA 1
ATOM 6443 C C . TYR B 1 287 ? -29.312 10.359 22.75 1 93.62 287 TYR B C 1
ATOM 6445 O O . TYR B 1 287 ? -29.828 10.328 23.875 1 93.62 287 TYR B O 1
ATOM 6453 N N . PHE B 1 288 ? -29 11.508 22.188 1 93.75 288 PHE B N 1
ATOM 6454 C CA . PHE B 1 288 ? -29.141 12.844 22.766 1 93.75 288 PHE B CA 1
ATOM 6455 C C . PHE B 1 288 ? -30.594 13.133 23.109 1 93.75 288 PHE B C 1
ATOM 6457 O O . PHE B 1 288 ? -30.906 13.617 24.203 1 93.75 288 PHE B O 1
ATOM 6464 N N . ILE B 1 289 ? -31.484 12.766 22.297 1 90.75 289 ILE B N 1
ATOM 6465 C CA . ILE B 1 289 ? -32.906 13.086 22.484 1 90.75 289 ILE B CA 1
ATOM 6466 C C . ILE B 1 289 ? -33.531 12.109 23.469 1 90.75 289 ILE B C 1
ATOM 6468 O O . ILE B 1 289 ? -34.375 12.5 24.281 1 90.75 289 ILE B O 1
ATOM 6472 N N . HIS B 1 290 ? -33.125 10.945 23.469 1 91.56 290 HIS B N 1
ATOM 6473 C CA . HIS B 1 290 ? -33.75 9.922 24.297 1 91.56 290 HIS B CA 1
ATOM 6474 C C . HIS B 1 290 ? -33.156 9.898 25.688 1 91.56 290 HIS B C 1
ATOM 6476 O O . HIS B 1 290 ? -33.781 9.367 26.625 1 91.56 290 HIS B O 1
ATOM 6482 N N . ASN B 1 291 ? -32.031 10.445 25.844 1 93.44 291 ASN B N 1
ATOM 6483 C CA . ASN B 1 291 ? -31.359 10.453 27.141 1 93.44 291 ASN B CA 1
ATOM 6484 C C . ASN B 1 291 ? -31.281 11.867 27.719 1 93.44 291 ASN B C 1
ATOM 6486 O O . ASN B 1 291 ? -30.266 12.258 28.281 1 93.44 291 ASN B O 1
ATOM 6490 N N . GLN B 1 292 ? -32.312 12.641 27.5 1 89.81 292 GLN B N 1
ATOM 6491 C CA . GLN B 1 292 ? -32.562 13.938 28.125 1 89.81 292 GLN B CA 1
ATOM 6492 C C . GLN B 1 292 ? -31.359 14.867 27.922 1 89.81 292 GLN B C 1
ATOM 6494 O O . GLN B 1 292 ? -30.891 15.508 28.875 1 89.81 292 GLN B O 1
ATOM 6499 N N . GLY B 1 293 ? -30.688 14.719 26.797 1 91.94 293 GLY B N 1
ATOM 6500 C CA . GLY B 1 293 ? -29.672 15.688 26.438 1 91.94 293 GLY B CA 1
ATOM 6501 C C . GLY B 1 293 ? -28.266 15.211 26.75 1 91.94 293 GLY B C 1
ATOM 6502 O O . GLY B 1 293 ? -27.297 15.953 26.562 1 91.94 293 GLY B O 1
ATOM 6503 N N . SER B 1 294 ? -28.141 14.031 27.156 1 94.56 294 SER B N 1
ATOM 6504 C CA . SER B 1 294 ? -26.812 13.492 27.406 1 94.56 294 SER B CA 1
ATOM 6505 C C . SER B 1 294 ? -26.094 13.141 26.109 1 94.56 294 SER B C 1
ATOM 6507 O O . SER B 1 294 ? -26.719 12.656 25.156 1 94.56 294 SER B O 1
ATOM 6509 N N . ILE B 1 295 ? -24.797 13.461 26.078 1 96.12 295 ILE B N 1
ATOM 6510 C CA . ILE B 1 295 ? -23.984 13.141 24.906 1 96.12 295 ILE B CA 1
ATOM 6511 C C . ILE B 1 295 ? -23.266 11.812 25.125 1 96.12 295 ILE B C 1
ATOM 6513 O O . ILE B 1 295 ? -22.625 11.602 26.141 1 96.12 295 ILE B O 1
ATOM 6517 N N . PRO B 1 296 ? -23.406 10.891 24.203 1 96.94 296 PRO B N 1
ATOM 6518 C CA . PRO B 1 296 ? -22.734 9.602 24.328 1 96.94 296 PRO B CA 1
ATOM 6519 C C . PRO B 1 296 ? -21.25 9.672 23.969 1 96.94 296 PRO B C 1
ATOM 6521 O O . PRO B 1 296 ? -20.828 10.57 23.234 1 96.94 296 PRO B O 1
ATOM 6524 N N . SER B 1 297 ? -20.516 8.773 24.531 1 96.62 297 SER B N 1
ATOM 6525 C CA . SER B 1 297 ? -19.109 8.602 24.156 1 96.62 297 SER B CA 1
ATOM 6526 C C . SER B 1 297 ? -18.969 7.664 22.969 1 96.62 297 SER B C 1
ATOM 6528 O O . SER B 1 297 ? -19.891 6.938 22.625 1 96.62 297 SER B O 1
ATOM 6530 N N . PRO B 1 298 ? -17.781 7.734 22.328 1 96.31 298 PRO B N 1
ATOM 6531 C CA . PRO B 1 298 ? -17.547 6.781 21.234 1 96.31 298 PRO B CA 1
ATOM 6532 C C . PRO B 1 298 ? -17.703 5.328 21.672 1 96.31 298 PRO B C 1
ATOM 6534 O O . PRO B 1 298 ? -18.203 4.496 20.922 1 96.31 298 PRO B O 1
ATOM 6537 N N . SER B 1 299 ? -17.312 5.043 22.859 1 95.88 299 SER B N 1
ATOM 6538 C CA . SER B 1 299 ? -17.438 3.689 23.375 1 95.88 299 SER B CA 1
ATOM 6539 C C . SER B 1 299 ? -18.906 3.273 23.5 1 95.88 299 SER B C 1
ATOM 6541 O O . SER B 1 299 ? -19.25 2.139 23.172 1 95.88 299 SER B O 1
ATOM 6543 N N . GLU B 1 300 ? -19.734 4.211 23.891 1 95.94 300 GLU B N 1
ATOM 6544 C CA . GLU B 1 300 ? -21.172 3.924 24.031 1 95.94 300 GLU B CA 1
ATOM 6545 C C . GLU B 1 300 ? -21.828 3.719 22.672 1 95.94 300 GLU B C 1
ATOM 6547 O O . GLU B 1 300 ? -22.641 2.809 22.5 1 95.94 300 GLU B O 1
ATOM 6552 N N . ILE B 1 301 ? -21.453 4.516 21.75 1 95.56 301 ILE B N 1
ATOM 6553 C CA . ILE B 1 301 ? -22.062 4.422 20.422 1 95.56 301 ILE B CA 1
ATOM 6554 C C . ILE B 1 301 ? -21.578 3.15 19.719 1 95.56 301 ILE B C 1
ATOM 6556 O O . ILE B 1 301 ? -22.328 2.521 18.984 1 95.56 301 ILE B O 1
ATOM 6560 N N . SER B 1 302 ? -20.297 2.75 19.938 1 95.19 302 SER B N 1
ATOM 6561 C CA . SER B 1 302 ? -19.75 1.55 19.312 1 95.19 302 SER B CA 1
ATOM 6562 C C . SER B 1 302 ? -20.562 0.316 19.672 1 95.19 302 SER B C 1
ATOM 6564 O O . SER B 1 302 ? -20.672 -0.623 18.875 1 95.19 302 SER B O 1
ATOM 6566 N N . LYS B 1 303 ? -21.219 0.359 20.828 1 93.38 303 LYS B N 1
ATOM 6567 C CA . LYS B 1 303 ? -22.031 -0.766 21.281 1 93.38 303 LYS B CA 1
ATOM 6568 C C . LYS B 1 303 ? -23.391 -0.762 20.594 1 93.38 303 LYS B C 1
ATOM 6570 O O . LYS B 1 303 ? -24.047 -1.803 20.5 1 93.38 303 LYS B O 1
ATOM 6575 N N . LEU B 1 304 ? -23.75 0.409 20.141 1 91.75 304 LEU B N 1
ATOM 6576 C CA . LEU B 1 304 ? -25.078 0.56 19.531 1 91.75 304 LEU B CA 1
ATOM 6577 C C . LEU B 1 304 ? -24.984 0.443 18 1 91.75 304 LEU B C 1
ATOM 6579 O O . LEU B 1 304 ? -25.984 0.162 17.344 1 91.75 304 LEU B O 1
ATOM 6583 N N . GLU B 1 305 ? -23.875 0.634 17.484 1 91.06 305 GLU B N 1
ATOM 6584 C CA . GLU B 1 305 ? -23.672 0.723 16.031 1 91.06 305 GLU B CA 1
ATOM 6585 C C . GLU B 1 305 ? -23.812 -0.647 15.375 1 91.06 305 GLU B C 1
ATOM 6587 O O . GLU B 1 305 ? -23.078 -1.581 15.727 1 91.06 305 GLU B O 1
ATOM 6592 N N . ASN B 1 306 ? -24.812 -0.718 14.539 1 90.88 306 ASN B N 1
ATOM 6593 C CA . ASN B 1 306 ? -24.922 -1.924 13.719 1 90.88 306 ASN B CA 1
ATOM 6594 C C . ASN B 1 306 ? -23.875 -1.94 12.609 1 90.88 306 ASN B C 1
ATOM 6596 O O . ASN B 1 306 ? -23.734 -0.971 11.859 1 90.88 306 ASN B O 1
ATOM 6600 N N . ILE B 1 307 ? -23.219 -3.037 12.414 1 90.81 307 ILE B N 1
ATOM 6601 C CA . ILE B 1 307 ? -22.062 -3.102 11.516 1 90.81 307 ILE B CA 1
ATOM 6602 C C . ILE B 1 307 ? -22.547 -3.246 10.078 1 90.81 307 ILE B C 1
ATOM 6604 O O . ILE B 1 307 ? -22.031 -2.584 9.172 1 90.81 307 ILE B O 1
ATOM 6608 N N . LEU B 1 308 ? -23.469 -4.07 9.781 1 85.94 308 LEU B N 1
ATOM 6609 C CA . LEU B 1 308 ? -23.844 -4.379 8.406 1 85.94 308 LEU B CA 1
ATOM 6610 C C . LEU B 1 308 ? -25.016 -3.518 7.961 1 85.94 308 LEU B C 1
ATOM 6612 O O . LEU B 1 308 ? -25.016 -2.977 6.852 1 85.94 308 LEU B O 1
ATOM 6616 N N . PHE B 1 309 ? -26.016 -3.418 8.805 1 77.62 309 PHE B N 1
ATOM 6617 C CA . PHE B 1 309 ? -27.266 -2.779 8.367 1 77.62 309 PHE B CA 1
ATOM 6618 C C . PHE B 1 309 ? -27.406 -1.401 9 1 77.62 309 PHE B C 1
ATOM 6620 O O . PHE B 1 309 ? -27.391 -1.271 10.227 1 77.62 309 PHE B O 1
ATOM 6627 N N . SER B 1 310 ? -26.859 -0.463 8.242 1 66 310 SER B N 1
ATOM 6628 C CA . SER B 1 310 ? -27.125 0.876 8.758 1 66 310 SER B CA 1
ATOM 6629 C C . SER B 1 310 ? -28.594 1.23 8.648 1 66 310 SER B C 1
ATOM 6631 O O . SER B 1 310 ? -29.25 0.862 7.676 1 66 310 SER B O 1
ATOM 6633 N N . ILE B 1 311 ? -29.234 1.239 9.727 1 58.81 311 ILE B N 1
ATOM 6634 C CA . ILE B 1 311 ? -30.625 1.669 9.734 1 58.81 311 ILE B CA 1
ATOM 6635 C C . ILE B 1 311 ? -30.812 2.848 8.781 1 58.81 311 ILE B C 1
ATOM 6637 O O . ILE B 1 311 ? -29.828 3.471 8.359 1 58.81 311 ILE B O 1
ATOM 6641 N N . LYS B 1 312 ? -31.984 3.441 8.688 1 59.03 312 LYS B N 1
ATOM 6642 C CA . LYS B 1 312 ? -32.594 4.453 7.832 1 59.03 312 LYS B CA 1
ATOM 6643 C C . LYS B 1 312 ? -31.734 5.695 7.727 1 59.03 312 LYS B C 1
ATOM 6645 O O . LYS B 1 312 ? -31.562 6.422 8.703 1 59.03 312 LYS B O 1
ATOM 6650 N N . GLU B 1 313 ? -30.656 5.598 6.891 1 63.41 313 GLU B N 1
ATOM 6651 C CA . GLU B 1 313 ? -29.922 6.828 6.594 1 63.41 313 GLU B CA 1
ATOM 6652 C C . GLU B 1 313 ? -30.859 7.914 6.07 1 63.41 313 GLU B C 1
ATOM 6654 O O . GLU B 1 313 ? -31.734 7.645 5.238 1 63.41 313 GLU B O 1
ATOM 6659 N N . LEU B 1 314 ? -30.875 8.945 6.918 1 75.38 314 LEU B N 1
ATOM 6660 C CA . LEU B 1 314 ? -31.609 10.141 6.492 1 75.38 314 LEU B CA 1
ATOM 6661 C C . LEU B 1 314 ? -31.125 10.602 5.121 1 75.38 314 LEU B C 1
ATOM 6663 O O . LEU B 1 314 ? -29.953 10.445 4.777 1 75.38 314 LEU B O 1
ATOM 6667 N N . ASP B 1 315 ? -32.031 10.883 4.328 1 78.75 315 ASP B N 1
ATOM 6668 C CA . ASP B 1 315 ? -31.688 11.375 3.002 1 78.75 315 ASP B CA 1
ATOM 6669 C C . ASP B 1 315 ? -31.156 12.805 3.068 1 78.75 315 ASP B C 1
ATOM 6671 O O . ASP B 1 315 ? -31.859 13.75 2.717 1 78.75 315 ASP B O 1
ATOM 6675 N N . ILE B 1 316 ? -30.062 12.938 3.658 1 84.62 316 ILE B N 1
ATOM 6676 C CA . ILE B 1 316 ? -29.359 14.211 3.75 1 84.62 316 ILE B CA 1
ATOM 6677 C C . ILE B 1 316 ? -28.141 14.211 2.836 1 84.62 316 ILE B C 1
ATOM 6679 O O . ILE B 1 316 ? -27.25 13.375 2.994 1 84.62 316 ILE B O 1
ATOM 6683 N N . ARG B 1 317 ? -28.188 15.094 1.938 1 83.25 317 ARG B N 1
ATOM 6684 C CA . ARG B 1 317 ? -27.078 15.195 1 1 83.25 317 ARG B CA 1
ATOM 6685 C C . ARG B 1 317 ? -26.219 16.422 1.298 1 83.25 317 ARG B C 1
ATOM 6687 O O . ARG B 1 317 ? -26.734 17.531 1.466 1 83.25 317 ARG B O 1
ATOM 6694 N N . VAL B 1 318 ? -24.953 16.109 1.404 1 82.38 318 VAL B N 1
ATOM 6695 C CA . VAL B 1 318 ? -24.016 17.172 1.771 1 82.38 318 VAL B CA 1
ATOM 6696 C C . VAL B 1 318 ? -23.203 17.594 0.548 1 82.38 318 VAL B C 1
ATOM 6698 O O . VAL B 1 318 ? -22.797 16.75 -0.252 1 82.38 318 VAL B O 1
ATOM 6701 N N . GLY B 1 319 ? -22.922 18.891 0.45 1 77.38 319 GLY B N 1
ATOM 6702 C CA . GLY B 1 319 ? -22.109 19.438 -0.627 1 77.38 319 GLY B CA 1
ATOM 6703 C C . GLY B 1 319 ? -22.75 19.281 -1.993 1 77.38 319 GLY B C 1
ATOM 6704 O O . GLY B 1 319 ? -22.109 18.828 -2.939 1 77.38 319 GLY B O 1
ATOM 6705 N N . VAL B 1 320 ? -23.906 19.578 -2.121 1 76.69 320 VAL B N 1
ATOM 6706 C CA . VAL B 1 320 ? -24.672 19.375 -3.348 1 76.69 320 VAL B CA 1
ATOM 6707 C C . VAL B 1 320 ? -24.516 20.594 -4.262 1 76.69 320 VAL B C 1
ATOM 6709 O O . VAL B 1 320 ? -24.156 21.672 -3.805 1 76.69 320 VAL B O 1
ATOM 6712 N N . SER B 1 321 ? -24.734 20.234 -5.512 1 74.88 321 SER B N 1
ATOM 6713 C CA . SER B 1 321 ? -24.703 21.312 -6.5 1 74.88 321 SER B CA 1
ATOM 6714 C C . SER B 1 321 ? -26 22.109 -6.484 1 74.88 321 SER B C 1
ATOM 6716 O O . SER B 1 321 ? -27.094 21.547 -6.602 1 74.88 321 SER B O 1
ATOM 6718 N N . LEU B 1 322 ? -25.828 23.422 -6.387 1 70.38 322 LEU B N 1
ATOM 6719 C CA . LEU B 1 322 ? -26.984 24.297 -6.449 1 70.38 322 LEU B CA 1
ATOM 6720 C C . LEU B 1 322 ? -27.594 24.312 -7.852 1 70.38 322 LEU B C 1
ATOM 6722 O O . LEU B 1 322 ? -28.812 24.375 -8.008 1 70.38 322 LEU B O 1
ATOM 6726 N N . CYS B 1 323 ? -26.672 24.172 -8.742 1 69.94 323 CYS B N 1
ATOM 6727 C CA . CYS B 1 323 ? -27.109 24.172 -10.133 1 69.94 323 CYS B CA 1
ATOM 6728 C C . CYS B 1 323 ? -28 22.984 -10.422 1 69.94 323 CYS B C 1
ATOM 6730 O O . CYS B 1 323 ? -29.047 23.109 -11.07 1 69.94 323 CYS B O 1
ATOM 6732 N N . ASN B 1 324 ? -27.609 21.875 -9.938 1 71.19 324 ASN B N 1
ATOM 6733 C CA . ASN B 1 324 ? -28.391 20.672 -10.18 1 71.19 324 ASN B CA 1
ATOM 6734 C C . ASN B 1 324 ? -29.75 20.734 -9.516 1 71.19 324 ASN B C 1
ATOM 6736 O O . ASN B 1 324 ? -30.75 20.281 -10.078 1 71.19 324 ASN B O 1
ATOM 6740 N N . ILE B 1 325 ? -29.656 21.328 -8.414 1 68.75 325 ILE B N 1
ATOM 6741 C CA . ILE B 1 325 ? -30.922 21.484 -7.703 1 68.75 325 ILE B CA 1
ATOM 6742 C C . ILE B 1 325 ? -31.828 22.438 -8.477 1 68.75 325 ILE B C 1
ATOM 6744 O O . ILE B 1 325 ? -33.031 22.188 -8.609 1 68.75 325 ILE B O 1
ATOM 6748 N N . TYR B 1 326 ? -31.203 23.438 -8.984 1 65.12 326 TYR B N 1
ATOM 6749 C CA . TYR B 1 326 ? -31.938 24.422 -9.773 1 65.12 326 TYR B CA 1
ATOM 6750 C C . TYR B 1 326 ? -32.531 23.781 -11.031 1 65.12 326 TYR B C 1
ATOM 6752 O O . TYR B 1 326 ? -33.688 24 -11.359 1 65.12 326 TYR B O 1
ATOM 6760 N N . LYS B 1 327 ? -31.734 23.047 -11.648 1 67.88 327 LYS B N 1
ATOM 6761 C CA . LYS B 1 327 ? -32.188 22.422 -12.898 1 67.88 327 LYS B CA 1
ATOM 6762 C C . LYS B 1 327 ? -33.312 21.453 -12.664 1 67.88 327 LYS B C 1
ATOM 6764 O O . LYS B 1 327 ? -34.25 21.359 -13.469 1 67.88 327 LYS B O 1
ATOM 6769 N N . VAL B 1 328 ? -33.188 20.797 -11.578 1 65.38 328 VAL B N 1
ATOM 6770 C CA . VAL B 1 328 ? -34.25 19.828 -11.25 1 65.38 328 VAL B CA 1
ATOM 6771 C C . VAL B 1 328 ? -35.562 20.562 -10.945 1 65.38 328 VAL B C 1
ATOM 6773 O O . VAL B 1 328 ? -36.625 20.125 -11.352 1 65.38 328 VAL B O 1
ATOM 6776 N N . GLN B 1 329 ? -35.375 21.688 -10.359 1 62.47 329 GLN B N 1
ATOM 6777 C CA . GLN B 1 329 ? -36.562 22.5 -10.039 1 62.47 329 GLN B CA 1
ATOM 6778 C C . GLN B 1 329 ? -37.188 23.062 -11.305 1 62.47 329 GLN B C 1
ATOM 6780 O O . GLN B 1 329 ? -38.438 23.078 -11.43 1 62.47 329 GLN B O 1
ATOM 6785 N N . GLN B 1 330 ? -36.375 23.469 -12.148 1 64.12 330 GLN B N 1
ATOM 6786 C CA . GLN B 1 330 ? -36.906 24.031 -13.398 1 64.12 330 GLN B CA 1
ATOM 6787 C C . GLN B 1 330 ? -37.625 22.953 -14.211 1 64.12 330 GLN B C 1
ATOM 6789 O O . GLN B 1 330 ? -38.688 23.203 -14.805 1 64.12 330 GLN B O 1
ATOM 6794 N N . LYS B 1 331 ? -37.031 21.812 -14.125 1 64.31 331 LYS B N 1
ATOM 6795 C CA . LYS B 1 331 ? -37.656 20.734 -14.867 1 64.31 331 LYS B CA 1
ATOM 6796 C C . LYS B 1 331 ? -39 20.344 -14.258 1 64.31 331 LYS B C 1
ATOM 6798 O O . LYS B 1 331 ? -39.969 20.094 -14.984 1 64.31 331 LYS B O 1
ATOM 6803 N N . GLN B 1 332 ? -38.969 20.359 -13 1 61.53 332 GLN B N 1
ATOM 6804 C CA . GLN B 1 332 ? -40.219 20.016 -12.328 1 61.53 332 GLN B CA 1
ATOM 6805 C C . GLN B 1 332 ? -41.281 21.109 -12.547 1 61.53 332 GLN B C 1
ATOM 6807 O O . GLN B 1 332 ? -42.469 20.797 -12.719 1 61.53 332 GLN B O 1
ATOM 6812 N N . GLN B 1 333 ? -40.875 22.328 -12.539 1 61.97 333 GLN B N 1
ATOM 6813 C CA . GLN B 1 333 ? -41.781 23.422 -12.797 1 61.97 333 GLN B CA 1
ATOM 6814 C C . GLN B 1 333 ? -42.344 23.344 -14.219 1 61.97 333 GLN B C 1
ATOM 6816 O O . GLN B 1 333 ? -43.531 23.594 -14.445 1 61.97 333 GLN B O 1
ATOM 6821 N N . LYS B 1 334 ? -41.531 22.953 -15 1 65.12 334 LYS B N 1
ATOM 6822 C CA . LYS B 1 334 ? -41.969 22.797 -16.391 1 65.12 334 LYS B CA 1
ATOM 6823 C C . LYS B 1 334 ? -42.969 21.641 -16.516 1 65.12 334 LYS B C 1
ATOM 6825 O O . LYS B 1 334 ? -43.969 21.75 -17.234 1 65.12 334 LYS B O 1
ATOM 6830 N N . LEU B 1 335 ? -42.625 20.703 -15.812 1 63.75 335 LEU B N 1
ATOM 6831 C CA . LEU B 1 335 ? -43.531 19.547 -15.852 1 63.75 335 LEU B CA 1
ATOM 6832 C C . LEU B 1 335 ? -44.875 19.875 -15.211 1 63.75 335 LEU B C 1
ATOM 6834 O O . LEU B 1 335 ? -45.906 19.484 -15.719 1 63.75 335 LEU B O 1
ATOM 6838 N N . ASN B 1 336 ? -44.75 20.562 -14.164 1 60.94 336 ASN B N 1
ATOM 6839 C CA . ASN B 1 336 ? -45.969 20.984 -13.508 1 60.94 336 ASN B CA 1
ATOM 6840 C C . ASN B 1 336 ? -46.781 21.938 -14.383 1 60.94 336 ASN B C 1
ATOM 6842 O O . ASN B 1 336 ? -48 21.844 -14.438 1 60.94 336 ASN B O 1
ATOM 6846 N N . ASN B 1 337 ? -46.062 22.766 -14.992 1 64.25 337 ASN B N 1
ATOM 6847 C CA . ASN B 1 337 ? -46.75 23.688 -15.906 1 64.25 337 ASN B CA 1
ATOM 6848 C C . ASN B 1 337 ? -47.375 22.953 -17.078 1 64.25 337 ASN B C 1
ATOM 6850 O O . ASN B 1 337 ? -48.469 23.297 -17.516 1 64.25 337 ASN B O 1
ATOM 6854 N N . GLN B 1 338 ? -46.656 22.016 -17.469 1 66.56 338 GLN B N 1
ATOM 6855 C CA . GLN B 1 338 ? -47.219 21.219 -18.547 1 66.56 338 GLN B CA 1
ATOM 6856 C C . GLN B 1 338 ? -48.438 20.422 -18.094 1 66.56 338 GLN B C 1
ATOM 6858 O O . GLN B 1 338 ? -49.406 20.328 -18.828 1 66.56 338 GLN B O 1
ATOM 6863 N N . PHE B 1 339 ? -48.344 19.969 -16.938 1 66.25 339 PHE B N 1
ATOM 6864 C CA . PHE B 1 339 ? -49.469 19.234 -16.375 1 66.25 339 PHE B CA 1
ATOM 6865 C C . PHE B 1 339 ? -50.656 20.156 -16.141 1 66.25 339 PHE B C 1
ATOM 6867 O O . PHE B 1 339 ? -51.812 19.781 -16.422 1 66.25 339 PHE B O 1
ATOM 6874 N N . LEU B 1 340 ? -50.406 21.297 -15.648 1 63.16 340 LEU B N 1
ATOM 6875 C CA . LEU B 1 340 ? -51.438 22.297 -15.438 1 63.16 340 LEU B CA 1
ATOM 6876 C C . LEU B 1 340 ? -52.062 22.734 -16.766 1 63.16 340 LEU B C 1
ATOM 6878 O O . LEU B 1 340 ? -53.281 22.891 -16.859 1 63.16 340 LEU B O 1
ATOM 6882 N N . GLN B 1 341 ? -51.219 22.859 -17.656 1 68.56 341 GLN B N 1
ATOM 6883 C CA . GLN B 1 341 ? -51.719 23.219 -18.984 1 68.56 341 GLN B CA 1
ATOM 6884 C C . GLN B 1 341 ? -52.594 22.109 -19.562 1 68.56 341 GLN B C 1
ATOM 6886 O O . GLN B 1 341 ? -53.625 22.359 -20.188 1 68.56 341 GLN B O 1
ATOM 6891 N N . GLN B 1 342 ? -52.125 20.984 -19.312 1 69.62 342 GLN B N 1
ATOM 6892 C CA . GLN B 1 342 ? -52.906 19.844 -19.781 1 69.62 342 GLN B CA 1
ATOM 6893 C C . GLN B 1 342 ? -54.25 19.75 -19.062 1 69.62 342 GLN B C 1
ATOM 6895 O O . GLN B 1 342 ? -55.281 19.469 -19.688 1 69.62 342 GLN B O 1
ATOM 6900 N N . LYS B 1 343 ? -54.281 20.031 -17.812 1 67.06 343 LYS B N 1
ATOM 6901 C CA . LYS B 1 343 ? -55.531 20.047 -17.031 1 67.06 343 LYS B CA 1
ATOM 6902 C C . LYS B 1 343 ? -56.438 21.172 -17.484 1 67.06 343 LYS B C 1
ATOM 6904 O O . LYS B 1 343 ? -57.656 20.984 -17.594 1 67.06 343 LYS B O 1
ATOM 6909 N N . LEU B 1 344 ? -55.844 22.25 -17.781 1 67.25 344 LEU B N 1
ATOM 6910 C CA . LEU B 1 344 ? -56.594 23.391 -18.266 1 67.25 344 LEU B CA 1
ATOM 6911 C C . LEU B 1 344 ? -57.188 23.109 -19.656 1 67.25 344 LEU B C 1
ATOM 6913 O O . LEU B 1 344 ? -58.312 23.469 -19.953 1 67.25 344 LEU B O 1
ATOM 6917 N N . ASN B 1 345 ? -56.406 22.422 -20.375 1 71.38 345 ASN B N 1
ATOM 6918 C CA . ASN B 1 345 ? -56.906 22.047 -21.688 1 71.38 345 ASN B CA 1
ATOM 6919 C C . ASN B 1 345 ? -58.031 21.031 -21.594 1 71.38 345 ASN B C 1
ATOM 6921 O O . ASN B 1 345 ? -58.969 21.078 -22.391 1 71.38 345 ASN B O 1
ATOM 6925 N N . ASN B 1 346 ? -57.906 20.25 -20.625 1 69.19 346 ASN B N 1
ATOM 6926 C CA . ASN B 1 346 ? -58.969 19.266 -20.422 1 69.19 346 ASN B CA 1
ATOM 6927 C C . ASN B 1 346 ? -60.25 19.906 -19.875 1 69.19 346 ASN B C 1
ATOM 6929 O O . ASN B 1 346 ? -61.344 19.516 -20.266 1 69.19 346 ASN B O 1
ATOM 6933 N N . ILE B 1 347 ? -60.125 20.891 -19.094 1 65.38 347 ILE B N 1
ATOM 6934 C CA . ILE B 1 347 ? -61.25 21.625 -18.562 1 65.38 347 ILE B CA 1
ATOM 6935 C C . ILE B 1 347 ? -61.906 22.469 -19.656 1 65.38 347 ILE B C 1
ATOM 6937 O O . ILE B 1 347 ? -63.125 22.547 -19.75 1 65.38 347 ILE B O 1
ATOM 6941 N N . THR B 1 348 ? -61.188 23.016 -20.516 1 61.19 348 THR B N 1
ATOM 6942 C CA . THR B 1 348 ? -61.719 23.844 -21.594 1 61.19 348 THR B CA 1
ATOM 6943 C C . THR B 1 348 ? -62.406 22.969 -22.641 1 61.19 348 THR B C 1
ATOM 6945 O O . THR B 1 348 ? -63.406 23.391 -23.25 1 61.19 348 THR B O 1
ATOM 6948 N N . LYS B 1 349 ? -62.031 21.766 -22.781 1 58.34 349 LYS B N 1
ATOM 6949 C CA . LYS B 1 349 ? -62.719 20.859 -23.703 1 58.34 349 LYS B CA 1
ATOM 6950 C C . LYS B 1 349 ? -64.062 20.391 -23.141 1 58.34 349 LYS B C 1
ATOM 6952 O O . LYS B 1 349 ? -65 20.219 -23.875 1 58.34 349 LYS B O 1
ATOM 6957 N N . THR B 1 350 ? -64.062 20.234 -21.859 1 54.69 350 THR B N 1
ATOM 6958 C CA . THR B 1 350 ? -65.312 19.781 -21.266 1 54.69 350 THR B CA 1
ATOM 6959 C C . THR B 1 350 ? -66.312 20.906 -21.25 1 54.69 350 THR B C 1
ATOM 6961 O O . THR B 1 350 ? -67.562 20.656 -21.328 1 54.69 350 THR B O 1
ATOM 6964 N N . LYS B 1 351 ? -66 22.125 -21.297 1 51.22 351 LYS B N 1
ATOM 6965 C CA . LYS B 1 351 ? -67 23.219 -21.344 1 51.22 351 LYS B CA 1
ATOM 6966 C C . LYS B 1 351 ? -67.5 23.422 -22.766 1 51.22 351 LYS B C 1
ATOM 6968 O O . LYS B 1 351 ? -68.688 23.797 -22.938 1 51.22 351 LYS B O 1
ATOM 6973 N N . ASN B 1 352 ? -66.75 23.266 -23.766 1 49.97 352 ASN B N 1
ATOM 6974 C CA . ASN B 1 352 ? -67.312 23.469 -25.109 1 49.97 352 ASN B CA 1
ATOM 6975 C C . ASN B 1 352 ? -68.25 22.375 -25.5 1 49.97 352 ASN B C 1
ATOM 6977 O O . ASN B 1 352 ? -69.062 22.547 -26.438 1 49.97 352 ASN B O 1
ATOM 6981 N N . VAL B 1 353 ? -68.188 21.172 -24.906 1 47.81 353 VAL B N 1
ATOM 6982 C CA . VAL B 1 353 ? -69.188 20.172 -25.312 1 47.81 353 VAL B CA 1
ATOM 6983 C C . VAL B 1 353 ? -70.562 20.5 -24.703 1 47.81 353 VAL B C 1
ATOM 6985 O O . VAL B 1 353 ? -71.562 20.141 -25.266 1 47.81 353 VAL B O 1
ATOM 6988 N N . ASN B 1 354 ? -70.562 21.188 -23.531 1 42.53 354 ASN B N 1
ATOM 6989 C CA . ASN B 1 354 ? -71.875 21.328 -22.984 1 42.53 354 ASN B CA 1
ATOM 6990 C C . ASN B 1 354 ? -72.688 22.438 -23.688 1 42.53 354 ASN B C 1
ATOM 6992 O O . ASN B 1 354 ? -73.875 22.594 -23.453 1 42.53 354 ASN B O 1
ATOM 6996 N N . ASN B 1 355 ? -72 23.484 -24.312 1 38.94 355 ASN B N 1
ATOM 6997 C CA . ASN B 1 355 ? -72.938 24.5 -24.797 1 38.94 355 ASN B CA 1
ATOM 6998 C C . ASN B 1 355 ? -73.688 24.031 -26.047 1 38.94 355 ASN B C 1
ATOM 7000 O O . ASN B 1 355 ? -74.688 24.656 -26.469 1 38.94 355 ASN B O 1
ATOM 7004 N N . ASN B 1 356 ? -73.062 23.312 -26.969 1 34 356 ASN B N 1
ATOM 7005 C CA . ASN B 1 356 ? -73.812 23.219 -28.234 1 34 356 ASN B CA 1
ATOM 7006 C C . ASN B 1 356 ? -75.062 22.344 -28.109 1 34 356 ASN B C 1
ATOM 7008 O O . ASN B 1 356 ? -75.75 22.172 -29.078 1 34 356 ASN B O 1
ATOM 7012 N N . ASN B 1 357 ? -75 21.359 -27.203 1 31.55 357 ASN B N 1
ATOM 7013 C CA . ASN B 1 357 ? -76 20.344 -27.438 1 31.55 357 ASN B CA 1
ATOM 7014 C C . ASN B 1 357 ? -77.438 20.859 -27.078 1 31.55 357 ASN B C 1
ATOM 7016 O O . ASN B 1 357 ? -78.188 20.141 -26.484 1 31.55 357 ASN B O 1
ATOM 7020 N N . ASN B 1 358 ? -77.562 22.266 -26.844 1 28.97 358 ASN B N 1
ATOM 7021 C CA . ASN B 1 358 ? -78.938 22.438 -26.438 1 28.97 358 ASN B CA 1
ATOM 7022 C C . ASN B 1 358 ? -79.938 22.016 -27.547 1 28.97 358 ASN B C 1
ATOM 7024 O O . ASN B 1 358 ? -81.125 21.953 -27.328 1 28.97 358 ASN B O 1
ATOM 7028 N N . ASN B 1 359 ? -79.562 22.406 -28.844 1 26.22 359 ASN B N 1
ATOM 7029 C CA . ASN B 1 359 ? -80.812 22.625 -29.609 1 26.22 359 ASN B CA 1
ATOM 7030 C C . ASN B 1 359 ? -81.562 21.344 -29.812 1 26.22 359 ASN B C 1
ATOM 7032 O O . ASN B 1 359 ? -82.812 21.359 -29.891 1 26.22 359 ASN B O 1
ATOM 7036 N N . ASN B 1 360 ? -81 20.391 -30.625 1 23.8 360 ASN B N 1
ATOM 7037 C CA . ASN B 1 360 ? -81.812 19.625 -31.547 1 23.8 360 ASN B CA 1
ATOM 7038 C C . ASN B 1 360 ? -82.562 18.531 -30.828 1 23.8 360 ASN B C 1
ATOM 7040 O O . ASN B 1 360 ? -82 17.531 -30.391 1 23.8 360 ASN B O 1
ATOM 7044 N N . ASN B 1 361 ? -83.625 18.844 -29.984 1 22.95 361 ASN B N 1
ATOM 7045 C CA . ASN B 1 361 ? -84.438 17.922 -29.188 1 22.95 361 ASN B CA 1
ATOM 7046 C C . ASN B 1 361 ? -85.125 16.891 -30.062 1 22.95 361 ASN B C 1
ATOM 7048 O O . ASN B 1 361 ? -85.938 16.109 -29.578 1 22.95 361 ASN B O 1
ATOM 7052 N N . ASN B 1 362 ? -85.375 17.219 -31.422 1 20.17 362 ASN B N 1
ATOM 7053 C CA . ASN B 1 362 ? -86.688 16.719 -31.719 1 20.17 362 ASN B CA 1
ATOM 7054 C C . ASN B 1 362 ? -86.812 15.219 -31.438 1 20.17 362 ASN B C 1
ATOM 7056 O O . ASN B 1 362 ? -87.75 14.773 -30.766 1 20.17 362 ASN B O 1
ATOM 7060 N N . ASN B 1 363 ? -86.562 14.414 -32.5 1 18.7 363 ASN B N 1
ATOM 7061 C CA . ASN B 1 363 ? -87.562 13.477 -33.031 1 18.7 363 ASN B CA 1
ATOM 7062 C C . ASN B 1 363 ? -87.562 12.164 -32.219 1 18.7 363 ASN B C 1
ATOM 7064 O O . ASN B 1 363 ? -88.625 11.664 -31.828 1 18.7 363 ASN B O 1
ATOM 7068 N N . ASN B 1 364 ? -86.562 11.266 -32.562 1 19.41 364 ASN B N 1
ATOM 7069 C CA . ASN B 1 364 ? -86.875 9.898 -32.938 1 19.41 364 ASN B CA 1
ATOM 7070 C C . ASN B 1 364 ? -87.125 9.031 -31.688 1 19.41 364 ASN B C 1
ATOM 7072 O O . ASN B 1 364 ? -86.25 8.953 -30.828 1 19.41 364 ASN B O 1
ATOM 7076 N N . ASN B 1 365 ? -88.438 8.695 -31.25 1 18.53 365 ASN B N 1
ATOM 7077 C CA . ASN B 1 365 ? -89.125 8.055 -30.141 1 18.53 365 ASN B CA 1
ATOM 7078 C C . ASN B 1 365 ? -88.562 6.668 -29.844 1 18.53 365 ASN B C 1
ATOM 7080 O O . ASN B 1 365 ? -88.375 6.289 -28.688 1 18.53 365 ASN B O 1
ATOM 7084 N N . ASN B 1 366 ? -88.625 5.711 -30.781 1 17.45 366 ASN B N 1
ATOM 7085 C CA . ASN B 1 366 ? -89.438 4.516 -30.484 1 17.45 366 ASN B CA 1
ATOM 7086 C C . ASN B 1 366 ? -88.625 3.514 -29.656 1 17.45 366 ASN B C 1
ATOM 7088 O O . ASN B 1 366 ? -89.188 2.885 -28.75 1 17.45 366 ASN B O 1
ATOM 7092 N N . ASN B 1 367 ? -87.5 3.006 -30.219 1 17.02 367 ASN B N 1
ATOM 7093 C CA . ASN B 1 367 ? -87.562 1.549 -30.25 1 17.02 367 ASN B CA 1
ATOM 7094 C C . ASN B 1 367 ? -87.375 0.951 -28.859 1 17.02 367 ASN B C 1
ATOM 7096 O O . ASN B 1 367 ? -87 1.652 -27.922 1 17.02 367 ASN B O 1
ATOM 7100 N N . ASN B 1 368 ? -86.375 0.055 -28.703 1 18.22 368 ASN B N 1
ATOM 7101 C CA . ASN B 1 368 ? -86.5 -1.335 -28.266 1 18.22 368 ASN B CA 1
ATOM 7102 C C . ASN B 1 368 ? -86.375 -1.46 -26.75 1 18.22 368 ASN B C 1
ATOM 7104 O O . ASN B 1 368 ? -85.75 -0.635 -26.094 1 18.22 368 ASN B O 1
ATOM 7108 N N . ASN B 1 369 ? -87.25 -2.299 -26.031 1 17.7 369 ASN B N 1
ATOM 7109 C CA . ASN B 1 369 ? -87.875 -2.783 -24.812 1 17.7 369 ASN B CA 1
ATOM 7110 C C . ASN B 1 369 ? -86.875 -3.332 -23.828 1 17.7 369 ASN B C 1
ATOM 7112 O O . ASN B 1 369 ? -87.188 -3.482 -22.641 1 17.7 369 ASN B O 1
ATOM 7116 N N . ASN B 1 370 ? -85.812 -3.953 -24.266 1 16.25 370 ASN B N 1
ATOM 7117 C CA . ASN B 1 370 ? -85.688 -5.246 -23.594 1 16.25 370 ASN B CA 1
ATOM 7118 C C . ASN B 1 370 ? -85.312 -5.086 -22.125 1 16.25 370 ASN B C 1
ATOM 7120 O O . ASN B 1 370 ? -86 -5.656 -21.266 1 16.25 370 ASN B O 1
ATOM 7124 N N . ASN B 1 371 ? -84.062 -5.336 -21.766 1 17.16 371 ASN B N 1
ATOM 7125 C CA . ASN B 1 371 ? -83.688 -6.391 -20.844 1 17.16 371 ASN B CA 1
ATOM 7126 C C . ASN B 1 371 ? -83.625 -5.887 -19.391 1 17.16 371 ASN B C 1
ATOM 7128 O O . ASN B 1 371 ? -83.188 -4.758 -19.141 1 17.16 371 ASN B O 1
ATOM 7132 N N . ASN B 1 372 ? -84.312 -6.508 -18.328 1 16.23 372 ASN B N 1
ATOM 7133 C CA . ASN B 1 372 ? -84.938 -6.531 -17.016 1 16.23 372 ASN B CA 1
ATOM 7134 C C . ASN B 1 372 ? -83.938 -6.441 -15.898 1 16.23 372 ASN B C 1
ATOM 7136 O O . ASN B 1 372 ? -84.25 -6.262 -14.734 1 16.23 372 ASN B O 1
ATOM 7140 N N . ASN B 1 373 ? -82.625 -6.883 -16.094 1 16.03 373 ASN B N 1
ATOM 7141 C CA . ASN B 1 373 ? -82.188 -7.676 -14.961 1 16.03 373 ASN B CA 1
ATOM 7142 C C . ASN B 1 373 ? -82.062 -6.828 -13.695 1 16.03 373 ASN B C 1
ATOM 7144 O O . ASN B 1 373 ? -82 -5.598 -13.766 1 16.03 373 ASN B O 1
ATOM 7148 N N . LYS B 1 374 ? -81.312 -7.328 -12.586 1 17.36 374 LYS B N 1
ATOM 7149 C CA . LYS B 1 374 ? -81.312 -7.777 -11.195 1 17.36 374 LYS B CA 1
ATOM 7150 C C . LYS B 1 374 ? -80.75 -6.711 -10.258 1 17.36 374 LYS B C 1
ATOM 7152 O O . LYS B 1 374 ? -79.562 -6.355 -10.344 1 17.36 374 LYS B O 1
ATOM 7157 N N . ASN B 1 375 ? -81.5 -5.668 -9.734 1 16.12 375 ASN B N 1
ATOM 7158 C CA . ASN B 1 375 ? -81.375 -4.496 -8.867 1 16.12 375 ASN B CA 1
ATOM 7159 C C . ASN B 1 375 ? -80.875 -4.879 -7.473 1 16.12 375 ASN B C 1
ATOM 7161 O O . ASN B 1 375 ? -80.812 -4.031 -6.582 1 16.12 375 ASN B O 1
ATOM 7165 N N . ASN B 1 376 ? -81.062 -6.113 -6.871 1 15.29 376 ASN B N 1
ATOM 7166 C CA . ASN B 1 376 ? -81.562 -6.137 -5.508 1 15.29 376 ASN B CA 1
ATOM 7167 C C . ASN B 1 376 ? -80.562 -5.59 -4.512 1 15.29 376 ASN B C 1
ATOM 7169 O O . ASN B 1 376 ? -80.938 -5.055 -3.465 1 15.29 376 ASN B O 1
ATOM 7173 N N . ASN B 1 377 ? -79.188 -6 -4.43 1 15.45 377 ASN B N 1
ATOM 7174 C CA . ASN B 1 377 ? -78.812 -6.609 -3.176 1 15.45 377 ASN B CA 1
ATOM 7175 C C . ASN B 1 377 ? -78.625 -5.566 -2.08 1 15.45 377 ASN B C 1
ATOM 7177 O O . ASN B 1 377 ? -79.125 -5.734 -0.964 1 15.45 377 ASN B O 1
ATOM 7181 N N . ILE B 1 378 ? -77.312 -4.898 -1.806 1 15.97 378 ILE B N 1
ATOM 7182 C CA . ILE B 1 378 ? -76.562 -5.031 -0.549 1 15.97 378 ILE B CA 1
ATOM 7183 C C . ILE B 1 378 ? -77 -3.9 0.398 1 15.97 378 ILE B C 1
ATOM 7185 O O . ILE B 1 378 ? -76.625 -2.736 0.156 1 15.97 378 ILE B O 1
ATOM 7189 N N . ASN B 1 379 ? -78.188 -3.811 1.163 1 15.51 379 ASN B N 1
ATOM 7190 C CA . ASN B 1 379 ? -78.812 -2.963 2.135 1 15.51 379 ASN B CA 1
ATOM 7191 C C . ASN B 1 379 ? -77.938 -2.699 3.359 1 15.51 379 ASN B C 1
ATOM 7193 O O . ASN B 1 379 ? -78.125 -1.675 4.027 1 15.51 379 ASN B O 1
ATOM 7197 N N . ASN B 1 380 ? -77.375 -3.689 4.145 1 15.2 380 ASN B N 1
ATOM 7198 C CA . ASN B 1 380 ? -77.75 -3.834 5.551 1 15.2 380 ASN B CA 1
ATOM 7199 C C . ASN B 1 380 ? -77.125 -2.74 6.41 1 15.2 380 ASN B C 1
ATOM 7201 O O . ASN B 1 380 ? -77.75 -2.164 7.27 1 15.2 380 ASN B O 1
ATOM 7205 N N . ILE B 1 381 ? -75.688 -2.682 6.82 1 15.69 381 ILE B N 1
ATOM 7206 C CA . ILE B 1 381 ? -75.312 -2.879 8.203 1 15.69 381 ILE B CA 1
ATOM 7207 C C . ILE B 1 381 ? -75.25 -1.533 8.93 1 15.69 381 ILE B C 1
ATOM 7209 O O . ILE B 1 381 ? -74.375 -0.72 8.68 1 15.69 381 ILE B O 1
ATOM 7213 N N . ASN B 1 382 ? -76.312 -0.717 9.242 1 15.48 382 ASN B N 1
ATOM 7214 C CA . ASN B 1 382 ? -76.5 0.58 9.891 1 15.48 382 ASN B CA 1
ATOM 7215 C C . ASN B 1 382 ? -76.062 0.544 11.344 1 15.48 382 ASN B C 1
ATOM 7217 O O . ASN B 1 382 ? -75.938 1.587 12 1 15.48 382 ASN B O 1
ATOM 7221 N N . ASN B 1 383 ? -76.25 -0.504 12.219 1 15.16 383 ASN B N 1
ATOM 7222 C CA . ASN B 1 383 ? -76.938 -0.251 13.477 1 15.16 383 ASN B CA 1
ATOM 7223 C C . ASN B 1 383 ? -76.125 0.611 14.414 1 15.16 383 ASN B C 1
ATOM 7225 O O . ASN B 1 383 ? -76.562 1.626 14.922 1 15.16 383 ASN B O 1
ATOM 7229 N N . ASN B 1 384 ? -75.5 0.003 15.641 1 15.5 384 ASN B N 1
ATOM 7230 C CA . ASN B 1 384 ? -75.938 0.081 17.031 1 15.5 384 ASN B CA 1
ATOM 7231 C C . ASN B 1 384 ? -75.062 1.109 17.797 1 15.5 384 ASN B C 1
ATOM 7233 O O . ASN B 1 384 ? -75.5 1.637 18.828 1 15.5 384 ASN B O 1
ATOM 7237 N N . ILE B 1 385 ? -73.688 1.146 17.891 1 16.94 385 ILE B N 1
ATOM 7238 C CA . ILE B 1 385 ? -73.188 1.12 19.25 1 16.94 385 ILE B CA 1
ATOM 7239 C C . ILE B 1 385 ? -73.375 2.484 19.906 1 16.94 385 ILE B C 1
ATOM 7241 O O . ILE B 1 385 ? -72.812 3.488 19.453 1 16.94 385 ILE B O 1
ATOM 7245 N N . ASN B 1 386 ? -74.375 2.75 20.844 1 15.59 386 ASN B N 1
ATOM 7246 C CA . ASN B 1 386 ? -75.062 3.742 21.688 1 15.59 386 ASN B CA 1
ATOM 7247 C C . ASN B 1 386 ? -74.062 4.414 22.641 1 15.59 386 ASN B C 1
ATOM 7249 O O . ASN B 1 386 ? -74.062 5.645 22.734 1 15.59 386 ASN B O 1
ATOM 7253 N N . ASN B 1 387 ? -73.812 3.76 23.875 1 15.15 387 ASN B N 1
ATOM 7254 C CA . ASN B 1 387 ? -74.312 4.238 25.172 1 15.15 387 ASN B CA 1
ATOM 7255 C C . ASN B 1 387 ? -73.375 5.34 25.719 1 15.15 387 ASN B C 1
ATOM 7257 O O . ASN B 1 387 ? -73.875 6.449 25.984 1 15.15 387 ASN B O 1
ATOM 7261 N N . ASN B 1 388 ? -72.625 5.086 27 1 15.34 388 ASN B N 1
ATOM 7262 C CA . ASN B 1 388 ? -72.812 5.543 28.375 1 15.34 388 ASN B CA 1
ATOM 7263 C C . ASN B 1 388 ? -71.875 6.688 28.719 1 15.34 388 ASN B C 1
ATOM 7265 O O . ASN B 1 388 ? -72.188 7.5 29.609 1 15.34 388 ASN B O 1
ATOM 7269 N N . ILE B 1 389 ? -70.5 6.605 28.562 1 17.06 389 ILE B N 1
ATOM 7270 C CA . ILE B 1 389 ? -69.75 6.871 29.797 1 17.06 389 ILE B CA 1
ATOM 7271 C C . ILE B 1 389 ? -69.875 8.344 30.172 1 17.06 389 ILE B C 1
ATOM 7273 O O . ILE B 1 389 ? -69.5 9.227 29.391 1 17.06 389 ILE B O 1
ATOM 7277 N N . ASN B 1 390 ? -70.562 8.719 31.344 1 15.12 390 ASN B N 1
ATOM 7278 C CA . ASN B 1 390 ? -71.125 9.766 32.156 1 15.12 390 ASN B CA 1
ATOM 7279 C C . ASN B 1 390 ? -70.125 10.836 32.531 1 15.12 390 ASN B C 1
ATOM 7281 O O . ASN B 1 390 ? -70.375 12.023 32.344 1 15.12 390 ASN B O 1
ATOM 7285 N N . ASN B 1 391 ? -69.562 10.672 33.812 1 15.12 391 ASN B N 1
ATOM 7286 C CA . ASN B 1 391 ? -69.812 11.508 34.969 1 15.12 391 ASN B CA 1
ATOM 7287 C C . ASN B 1 391 ? -69 12.766 35 1 15.12 391 ASN B C 1
ATOM 7289 O O . ASN B 1 391 ? -69.5 13.883 35 1 15.12 391 ASN B O 1
ATOM 7293 N N . ASN B 1 392 ? -67.938 12.914 36.062 1 15.25 392 ASN B N 1
ATOM 7294 C CA . ASN B 1 392 ? -67.938 13.742 37.25 1 15.25 392 ASN B CA 1
ATOM 7295 C C . ASN B 1 392 ? -67.125 15.023 37.062 1 15.25 392 ASN B C 1
ATOM 7297 O O . ASN B 1 392 ? -67.375 16.031 37.719 1 15.25 392 ASN B O 1
ATOM 7301 N N . ILE B 1 393 ? -65.875 15 36.625 1 17.23 393 ILE B N 1
ATOM 7302 C CA . ILE B 1 393 ? -65 15.703 37.562 1 17.23 393 ILE B CA 1
ATOM 7303 C C . ILE B 1 393 ? -65.312 17.188 37.562 1 17.23 393 ILE B C 1
ATOM 7305 O O . ILE B 1 393 ? -65.25 17.844 36.5 1 17.23 393 ILE B O 1
ATOM 7309 N N . ASN B 1 394 ? -65.688 17.797 38.75 1 15.04 394 ASN B N 1
ATOM 7310 C CA . ASN B 1 394 ? -66.312 18.938 39.406 1 15.04 394 ASN B CA 1
ATOM 7311 C C . ASN B 1 394 ? -65.5 20.219 39.156 1 15.04 394 ASN B C 1
ATOM 7313 O O . ASN B 1 394 ? -66.062 21.25 38.812 1 15.04 394 ASN B O 1
ATOM 7317 N N . ASN B 1 395 ? -64.375 20.391 39.906 1 15.28 395 ASN B N 1
ATOM 7318 C CA . ASN B 1 395 ? -64.438 21.438 40.938 1 15.28 395 ASN B CA 1
ATOM 7319 C C . ASN B 1 395 ? -64.312 22.828 40.312 1 15.28 395 ASN B C 1
ATOM 7321 O O . ASN B 1 395 ? -63.969 22.953 39.125 1 15.28 395 ASN B O 1
ATOM 7325 N N . ASN B 1 396 ? -63.281 23.641 40.906 1 15.94 396 ASN B N 1
ATOM 7326 C CA . ASN B 1 396 ? -63.344 24.906 41.656 1 15.94 396 ASN B CA 1
ATOM 7327 C C . ASN B 1 396 ? -63.156 26.109 40.75 1 15.94 396 ASN B C 1
ATOM 7329 O O . ASN B 1 396 ? -62.156 26.219 40.031 1 15.94 396 ASN B O 1
ATOM 7333 N N . ILE B 1 397 ? -64.188 27.016 40.562 1 15.72 397 ILE B N 1
ATOM 7334 C CA . ILE B 1 397 ? -64.625 28.172 39.781 1 15.72 397 ILE B CA 1
ATOM 7335 C C . ILE B 1 397 ? -63.875 29.406 40.219 1 15.72 397 ILE B C 1
ATOM 7337 O O . ILE B 1 397 ? -63.938 30.453 39.562 1 15.72 397 ILE B O 1
ATOM 7341 N N . ASN B 1 398 ? -63.344 29.547 41.406 1 14.89 398 ASN B N 1
ATOM 7342 C CA . ASN B 1 398 ? -63.938 30.781 41.938 1 14.89 398 ASN B CA 1
ATOM 7343 C C . ASN B 1 398 ? -63.562 31.984 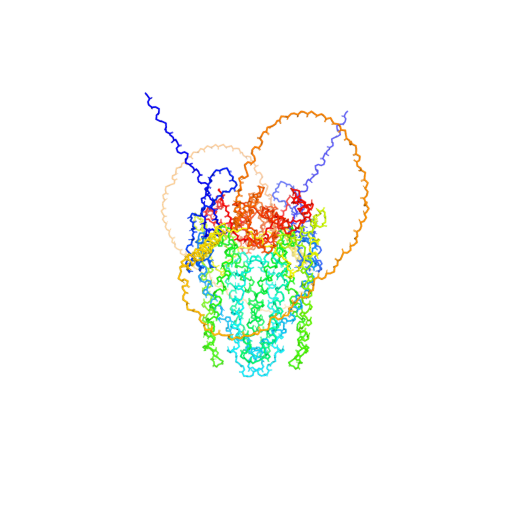41.062 1 14.89 398 ASN B C 1
ATOM 7345 O O . ASN B 1 398 ? -62.688 31.906 40.188 1 14.89 398 ASN B O 1
ATOM 7349 N N . ASN B 1 399 ? -63.219 33.219 41.781 1 15.14 399 ASN B N 1
ATOM 7350 C CA . ASN B 1 399 ? -63.844 34.531 42.031 1 15.14 399 ASN B CA 1
ATOM 7351 C C . ASN B 1 399 ? -63.219 35.625 41.188 1 15.14 399 ASN B C 1
ATOM 7353 O O . ASN B 1 399 ? -63.719 36.75 41.125 1 15.14 399 ASN B O 1
ATOM 7357 N N . LYS B 1 400 ? -61.938 35.594 40.781 1 16.78 400 LYS B N 1
ATOM 7358 C CA . LYS B 1 400 ? -61.406 36.906 41.125 1 16.78 400 LYS B CA 1
ATOM 7359 C C . LYS B 1 400 ? -62.156 38.031 40.375 1 16.78 400 LYS B C 1
ATOM 7361 O O . LYS B 1 400 ? -62.719 37.781 39.312 1 16.78 400 LYS B O 1
ATOM 7366 N N . ASN B 1 401 ? -61.719 39.344 40.719 1 16.06 401 ASN B N 1
ATOM 7367 C CA . ASN B 1 401 ? -62.188 40.688 40.969 1 16.06 401 ASN B CA 1
ATOM 7368 C C . ASN B 1 401 ? -62.5 41.406 39.656 1 16.06 401 ASN B C 1
ATOM 7370 O O . ASN B 1 401 ? -62.031 41.031 38.594 1 16.06 401 ASN B O 1
ATOM 7374 N N . ASN B 1 402 ? -62.938 42.719 39.75 1 14.95 402 ASN B N 1
ATOM 7375 C CA . ASN B 1 402 ? -63.938 43.688 39.344 1 14.95 402 ASN B CA 1
ATOM 7376 C C . ASN B 1 402 ? -63.562 44.406 38.062 1 14.95 402 ASN B C 1
ATOM 7378 O O . ASN B 1 402 ? -64.375 44.531 37.156 1 14.95 402 ASN B O 1
ATOM 7382 N N . ASN B 1 403 ? -62.562 45.281 38 1 16.09 403 ASN B N 1
ATOM 7383 C CA . ASN B 1 403 ? -63 46.625 37.781 1 16.09 403 ASN B CA 1
ATOM 7384 C C . ASN B 1 403 ? -63.281 46.906 36.281 1 16.09 403 ASN B C 1
ATOM 7386 O O . ASN B 1 403 ? -62.844 46.156 35.438 1 16.09 403 ASN B O 1
ATOM 7390 N N . ASN B 1 404 ? -63.375 48.25 35.844 1 15.42 404 ASN B N 1
ATOM 7391 C CA . ASN B 1 404 ? -64.375 49.125 35.188 1 15.42 404 ASN B CA 1
ATOM 7392 C C . ASN B 1 404 ? -64.125 49.156 33.688 1 15.42 404 ASN B C 1
ATOM 7394 O O . ASN B 1 404 ? -65.062 48.906 32.938 1 15.42 404 ASN B O 1
ATOM 7398 N N . ASN B 1 405 ? -63.438 50.219 33.094 1 16.36 405 ASN B N 1
ATOM 7399 C CA . ASN B 1 405 ? -64.125 51.25 32.375 1 16.36 405 ASN B CA 1
ATOM 7400 C C . ASN B 1 405 ? -64.25 50.938 30.891 1 16.36 405 ASN B C 1
ATOM 7402 O O . ASN B 1 405 ? -63.562 50.031 30.391 1 16.36 405 ASN B O 1
ATOM 7406 N N . ASN B 1 406 ? -64.25 52.031 30 1 16.12 406 ASN B N 1
ATOM 7407 C CA . ASN B 1 406 ? -65.188 52.625 29.031 1 16.12 406 ASN B CA 1
ATOM 7408 C C . ASN B 1 406 ? -64.938 52.062 27.641 1 16.12 406 ASN B C 1
ATOM 7410 O O . ASN B 1 406 ? -63.906 51.375 27.391 1 16.12 406 ASN B O 1
ATOM 7414 N N . ASN B 1 407 ? -64.938 53 26.547 1 16.25 407 ASN B N 1
ATOM 7415 C CA . ASN B 1 407 ? -65.938 53.281 25.5 1 16.25 407 ASN B CA 1
ATOM 7416 C C . ASN B 1 407 ? -65.5 52.688 24.156 1 16.25 407 ASN B C 1
ATOM 7418 O O . ASN B 1 407 ? -66.312 52.062 23.469 1 16.25 407 ASN B O 1
ATOM 7422 N N . ASN B 1 408 ? -64.312 53.062 23.578 1 20.14 408 ASN B N 1
ATOM 7423 C CA . ASN B 1 408 ? -64.438 53.719 22.281 1 20.14 408 ASN B CA 1
ATOM 7424 C C . ASN B 1 408 ? -64.562 52.719 21.141 1 20.14 408 ASN B C 1
ATOM 7426 O O . ASN B 1 408 ? -64.062 51.594 21.203 1 20.14 408 ASN B O 1
ATOM 7430 N N . ASN B 1 409 ? -65.562 52.938 20.219 1 17.66 409 ASN B N 1
ATOM 7431 C CA . ASN B 1 409 ? -66.375 52.25 19.188 1 17.66 409 ASN B CA 1
ATOM 7432 C C . ASN B 1 409 ? -65.5 51.938 17.953 1 17.66 409 ASN B C 1
ATOM 7434 O O . ASN B 1 409 ? -66.062 51.625 16.891 1 17.66 409 ASN B O 1
ATOM 7438 N N . ASN B 1 410 ? -64.188 51.906 17.938 1 19.88 410 ASN B N 1
ATOM 7439 C CA . ASN B 1 410 ? -63.656 52.094 16.594 1 19.88 410 ASN B CA 1
ATOM 7440 C C . ASN B 1 410 ? -64.062 50.938 15.664 1 19.88 410 ASN B C 1
ATOM 7442 O O . ASN B 1 410 ? -64.062 49.781 16.062 1 19.88 410 ASN B O 1
ATOM 7446 N N . ASN B 1 411 ? -64.875 51.25 14.625 1 18.86 411 ASN B N 1
ATOM 7447 C CA . ASN B 1 411 ? -65.625 50.531 13.578 1 18.86 411 ASN B CA 1
ATOM 7448 C C . ASN B 1 411 ? -64.688 49.719 12.695 1 18.86 411 ASN B C 1
ATOM 7450 O O . ASN B 1 411 ? -63.75 50.25 12.078 1 18.86 411 ASN B O 1
ATOM 7454 N N . ASN B 1 412 ? -64.375 48.469 13.086 1 18.12 412 ASN B N 1
ATOM 7455 C CA . ASN B 1 412 ? -63.406 47.531 12.461 1 18.12 412 ASN B CA 1
ATOM 7456 C C . ASN B 1 412 ? -63.969 46.969 11.156 1 18.12 412 ASN B C 1
ATOM 7458 O O . ASN B 1 412 ? -64.938 46.219 11.156 1 18.12 412 ASN B O 1
ATOM 7462 N N . ASN B 1 413 ? -64.125 47.781 10.078 1 20.09 413 ASN B N 1
ATOM 7463 C CA . ASN B 1 413 ? -64.688 47.25 8.836 1 20.09 413 ASN B CA 1
ATOM 7464 C C . ASN B 1 413 ? -63.844 46.062 8.359 1 20.09 413 ASN B C 1
ATOM 7466 O O . ASN B 1 413 ? -62.625 46.156 8.18 1 20.09 413 ASN B O 1
ATOM 7470 N N . ASN B 1 414 ? -64.25 44.812 8.641 1 19.3 414 ASN B N 1
ATOM 7471 C CA . ASN B 1 414 ? -63.625 43.5 8.414 1 19.3 414 ASN B CA 1
ATOM 7472 C C . ASN B 1 414 ? -63.656 43.125 6.941 1 19.3 414 ASN B C 1
ATOM 7474 O O . ASN B 1 414 ? -64.688 42.75 6.426 1 19.3 414 ASN B O 1
ATOM 7478 N N . ASN B 1 415 ? -63.312 44 6 1 21.52 415 ASN B N 1
ATOM 7479 C CA . ASN B 1 415 ? -63.406 43.5 4.633 1 21.52 415 ASN B CA 1
ATOM 7480 C C . ASN B 1 415 ? -62.625 42.188 4.469 1 21.52 415 ASN B C 1
ATOM 7482 O O . ASN B 1 415 ? -61.469 42.094 4.863 1 21.52 415 ASN B O 1
ATOM 7486 N N . ASN B 1 416 ? -63.344 41.031 4.375 1 21.45 416 ASN B N 1
ATOM 7487 C CA . ASN B 1 416 ? -62.906 39.656 4.254 1 21.45 416 ASN B CA 1
ATOM 7488 C C . ASN B 1 416 ? -62.188 39.406 2.932 1 21.45 416 ASN B C 1
ATOM 7490 O O . ASN B 1 416 ? -62.781 39.438 1.864 1 21.45 416 ASN B O 1
ATOM 7494 N N . ASN B 1 417 ? -61.156 40.156 2.566 1 22.06 417 ASN B N 1
ATOM 7495 C CA . ASN B 1 417 ? -60.406 39.812 1.364 1 22.06 417 ASN B CA 1
ATOM 7496 C C . ASN B 1 417 ? -60 38.344 1.384 1 22.06 417 ASN B C 1
ATOM 7498 O O . ASN B 1 417 ? -59.344 37.875 2.314 1 22.06 417 ASN B O 1
ATOM 7502 N N . ASN B 1 418 ? -60.906 37.438 0.819 1 23.17 418 ASN B N 1
ATOM 7503 C CA . ASN B 1 418 ? -60.625 36.031 0.572 1 23.17 418 ASN B CA 1
ATOM 7504 C C . ASN B 1 418 ? -59.281 35.844 -0.169 1 23.17 418 ASN B C 1
ATOM 7506 O O . ASN B 1 418 ? -59.156 36.25 -1.328 1 23.17 418 ASN B O 1
ATOM 7510 N N . ASN B 1 419 ? -58.219 36.219 0.432 1 23.81 419 ASN B N 1
ATOM 7511 C CA . ASN B 1 419 ? -56.906 35.875 -0.114 1 23.81 419 ASN B CA 1
ATOM 7512 C C . ASN B 1 419 ? -56.812 34.375 -0.457 1 23.81 419 ASN B C 1
ATOM 7514 O O . ASN B 1 419 ? -56.969 33.531 0.42 1 23.81 419 ASN B O 1
ATOM 7518 N N . ASN B 1 420 ? -57.5 33.969 -1.646 1 25.53 420 ASN B N 1
ATOM 7519 C CA . ASN B 1 420 ? -57.156 32.656 -2.213 1 25.53 420 ASN B CA 1
ATOM 7520 C C . ASN B 1 420 ? -55.656 32.375 -2.1 1 25.53 420 ASN B C 1
ATOM 7522 O O . ASN B 1 420 ? -54.844 33 -2.748 1 25.53 420 ASN B O 1
ATOM 7526 N N . ASN B 1 421 ? -55.312 32.094 -0.891 1 26.72 421 ASN B N 1
ATOM 7527 C CA . ASN B 1 421 ? -54 31.5 -0.699 1 26.72 421 ASN B CA 1
ATOM 7528 C C . ASN B 1 421 ? -53.781 30.297 -1.612 1 26.72 421 ASN B C 1
ATOM 7530 O O . ASN B 1 421 ? -54.406 29.266 -1.434 1 26.72 421 ASN B O 1
ATOM 7534 N N . ASN B 1 422 ? -53.875 30.516 -3 1 27.92 422 ASN B N 1
ATOM 7535 C CA . ASN B 1 422 ? -53.281 29.5 -3.854 1 27.92 422 ASN B CA 1
ATOM 7536 C C . ASN B 1 422 ? -52.062 28.859 -3.189 1 27.92 422 ASN B C 1
ATOM 7538 O O . ASN B 1 422 ? -51.031 29.531 -2.977 1 27.92 422 ASN B O 1
ATOM 7542 N N . ASN B 1 423 ? -52.469 28 -2.262 1 29.59 423 ASN B N 1
ATOM 7543 C CA . ASN B 1 423 ? -51.438 27.078 -1.77 1 29.59 423 ASN B CA 1
ATOM 7544 C C . ASN B 1 423 ? -50.656 26.438 -2.916 1 29.59 423 ASN B C 1
ATOM 7546 O O . ASN B 1 423 ? -51.094 25.438 -3.486 1 29.59 423 ASN B O 1
ATOM 7550 N N . ASN B 1 424 ? -50.281 27.203 -3.967 1 30.58 424 ASN B N 1
ATOM 7551 C CA . ASN B 1 424 ? -49.25 26.625 -4.816 1 30.58 424 ASN B CA 1
ATOM 7552 C C . ASN B 1 424 ? -48.219 25.859 -3.996 1 30.58 424 ASN B C 1
ATOM 7554 O O . ASN B 1 424 ? -47.469 26.438 -3.209 1 30.58 424 ASN B O 1
ATOM 7558 N N . ASN B 1 425 ? -48.656 24.688 -3.635 1 33.62 425 ASN B N 1
ATOM 7559 C CA . ASN B 1 425 ? -47.688 23.719 -3.113 1 33.62 425 ASN B CA 1
ATOM 7560 C C . ASN B 1 425 ? -46.406 23.719 -3.924 1 33.62 425 ASN B C 1
ATOM 7562 O O . ASN B 1 425 ? -46.312 23.031 -4.941 1 33.62 425 ASN B O 1
ATOM 7566 N N . LYS B 1 426 ? -45.875 24.875 -4.25 1 36.31 426 LYS B N 1
ATOM 7567 C CA . LYS B 1 426 ? -44.531 25.031 -4.844 1 36.31 426 LYS B CA 1
ATOM 7568 C C . LYS B 1 426 ? -43.531 24.094 -4.184 1 36.31 426 LYS B C 1
ATOM 7570 O O . LYS B 1 426 ? -43.312 24.188 -2.975 1 36.31 426 LYS B O 1
ATOM 7575 N N . ASN B 1 427 ? -43.406 22.859 -4.676 1 40.16 427 ASN B N 1
ATOM 7576 C CA . ASN B 1 427 ? -42.219 22.031 -4.422 1 40.16 427 ASN B CA 1
ATOM 7577 C C . ASN B 1 427 ? -40.938 22.859 -4.43 1 40.16 427 ASN B C 1
ATOM 7579 O O . ASN B 1 427 ? -40.25 22.922 -5.441 1 40.16 427 ASN B O 1
ATOM 7583 N N . SER B 1 428 ? -40.969 24.109 -3.963 1 41.66 428 SER B N 1
ATOM 7584 C CA . SER B 1 428 ? -39.875 25.078 -3.914 1 41.66 428 SER B CA 1
ATOM 7585 C C . SER B 1 428 ? -38.844 24.688 -2.869 1 41.66 428 SER B C 1
ATOM 7587 O O . SER B 1 428 ? -39.188 24.172 -1.805 1 41.66 428 SER B O 1
ATOM 7589 N N . LEU B 1 429 ? -37.656 24.344 -3.291 1 48.16 429 LEU B N 1
ATOM 7590 C CA . LEU B 1 429 ? -36.562 24.297 -2.344 1 48.16 429 LEU B CA 1
ATOM 7591 C C . LEU B 1 429 ? -36.594 25.469 -1.377 1 48.16 429 LEU B C 1
ATOM 7593 O O . LEU B 1 429 ? -36.812 26.609 -1.792 1 48.16 429 LEU B O 1
ATOM 7597 N N . GLU B 1 430 ? -37.062 25.297 -0.187 1 49.16 430 GLU B N 1
ATOM 7598 C CA . GLU B 1 430 ? -36.969 26.344 0.833 1 49.16 430 GLU B CA 1
ATOM 7599 C C . GLU B 1 430 ? -35.625 26.312 1.547 1 49.16 430 GLU B C 1
ATOM 7601 O O . GLU B 1 430 ? -35.156 25.25 1.964 1 49.16 430 GLU B O 1
ATOM 7606 N N . ILE B 1 431 ? -34.75 27.359 1.133 1 51.16 431 ILE B N 1
ATOM 7607 C CA . ILE B 1 431 ? -33.562 27.531 1.967 1 51.16 431 ILE B CA 1
ATOM 7608 C C . ILE B 1 431 ? -33.969 27.641 3.434 1 51.16 431 ILE B C 1
ATOM 7610 O O . ILE B 1 431 ? -34.781 28.484 3.797 1 51.16 431 ILE B O 1
ATOM 7614 N N . ILE B 1 432 ? -33.906 26.656 4.184 1 49.12 432 ILE B N 1
ATOM 7615 C CA . ILE B 1 432 ? -34.406 26.609 5.559 1 49.12 432 ILE B CA 1
ATOM 7616 C C . ILE B 1 432 ? -33.5 27.469 6.449 1 49.12 432 ILE B C 1
ATOM 7618 O O . ILE B 1 432 ? -34 28.219 7.289 1 49.12 432 ILE B O 1
ATOM 7622 N N . LYS B 1 433 ? -32.312 27.203 6.648 1 52.56 433 LYS B N 1
ATOM 7623 C CA . LYS B 1 433 ? -31.578 27.844 7.734 1 52.56 433 LYS B CA 1
ATOM 7624 C C . LYS B 1 433 ? -30.109 28.094 7.355 1 52.56 433 LYS B C 1
ATOM 7626 O O . LYS B 1 433 ? -29.453 27.188 6.836 1 52.56 433 LYS B O 1
ATOM 7631 N N . LYS B 1 434 ? -29.891 29.453 7.102 1 53.56 434 LYS B N 1
ATOM 7632 C CA . LYS B 1 434 ? -28.469 29.797 7.156 1 53.56 434 LYS B CA 1
ATOM 7633 C C . LYS B 1 434 ? -27.859 29.422 8.508 1 53.56 434 LYS B C 1
ATOM 7635 O O . LYS B 1 434 ? -28.391 29.828 9.555 1 53.56 434 LYS B O 1
ATOM 7640 N N . ILE B 1 435 ? -27.141 28.406 8.469 1 48.78 435 ILE B N 1
ATOM 7641 C CA . ILE B 1 435 ? -26.438 28.125 9.711 1 48.78 435 ILE B CA 1
ATOM 7642 C C . ILE B 1 435 ? -25.281 29.125 9.891 1 48.78 435 ILE B C 1
ATOM 7644 O O . ILE B 1 435 ? -24.266 29.031 9.211 1 48.78 435 ILE B O 1
ATOM 7648 N N . LYS B 1 436 ? -25.656 30.359 10.406 1 47.75 436 LYS B N 1
ATOM 7649 C CA . LYS B 1 436 ? -24.766 31.516 10.547 1 47.75 436 LYS B CA 1
ATOM 7650 C C . LYS B 1 436 ? -23.344 31.062 10.906 1 47.75 436 LYS B C 1
ATOM 7652 O O . LYS B 1 436 ? -22.375 31.531 10.305 1 47.75 436 LYS B O 1
ATOM 7657 N N . LYS B 1 437 ? -23.344 30.266 11.914 1 52.19 437 LYS B N 1
ATOM 7658 C CA . LYS B 1 437 ? -22 30.031 12.43 1 52.19 437 LYS B CA 1
ATOM 7659 C C . LYS B 1 437 ? -21.266 29 11.586 1 52.19 437 LYS B C 1
ATOM 7661 O O . LYS B 1 437 ? -20.047 28.844 11.703 1 52.19 437 LYS B O 1
ATOM 7666 N N . SER B 1 438 ? -22.125 28.422 10.711 1 55.72 438 SER B N 1
ATOM 7667 C CA . SER B 1 438 ? -21.453 27.422 9.883 1 55.72 438 SER B CA 1
ATOM 7668 C C . SER B 1 438 ? -21.453 27.828 8.414 1 55.72 438 SER B C 1
ATOM 7670 O O . SER B 1 438 ? -22.375 28.484 7.949 1 55.72 438 SER B O 1
ATOM 7672 N N . LYS B 1 439 ? -20.516 28.234 7.848 1 57.53 439 LYS B N 1
ATOM 7673 C CA . LYS B 1 439 ? -20.297 28.562 6.438 1 57.53 439 LYS B CA 1
ATOM 7674 C C . LYS B 1 439 ? -21.031 27.562 5.535 1 57.53 439 LYS B C 1
ATOM 7676 O O . LYS B 1 439 ? -20.453 27.062 4.559 1 57.53 439 LYS B O 1
ATOM 7681 N N . SER B 1 440 ? -22.344 27.141 6.043 1 58.06 440 SER B N 1
ATOM 7682 C CA . SER B 1 440 ? -23.109 26.172 5.27 1 58.06 440 SER B CA 1
ATOM 7683 C C . SER B 1 440 ? -24.594 26.516 5.285 1 58.06 440 SER B C 1
ATOM 7685 O O . SER B 1 440 ? -25.062 27.266 6.141 1 58.06 440 SER B O 1
ATOM 7687 N N . PHE B 1 441 ? -25.234 26.188 4.164 1 61.59 441 PHE B N 1
ATOM 7688 C CA . PHE B 1 441 ? -26.672 26.391 4.047 1 61.59 441 PHE B CA 1
ATOM 7689 C C . PHE B 1 441 ? -27.406 25.047 3.945 1 61.59 441 PHE B C 1
ATOM 7691 O O . PHE B 1 441 ? -26.922 24.125 3.303 1 61.59 441 PHE B O 1
ATOM 7698 N N . ILE B 1 442 ? -28.438 24.938 4.727 1 59.59 442 ILE B N 1
ATOM 7699 C CA . ILE B 1 442 ? -29.297 23.766 4.594 1 59.59 442 ILE B CA 1
ATOM 7700 C C . ILE B 1 442 ? -30.484 24.094 3.699 1 59.59 442 ILE B C 1
ATOM 7702 O O . ILE B 1 442 ? -31.188 25.094 3.924 1 59.59 442 ILE B O 1
ATOM 7706 N N . ILE B 1 443 ? -30.469 23.438 2.604 1 57.59 443 ILE B N 1
ATOM 7707 C CA . ILE B 1 443 ? -31.562 23.609 1.643 1 57.59 443 ILE B CA 1
ATOM 7708 C C . ILE B 1 443 ? -32.469 22.391 1.674 1 57.59 443 ILE B C 1
ATOM 7710 O O . ILE B 1 443 ? -32.031 21.266 1.848 1 57.59 443 ILE B O 1
ATOM 7714 N N . TRP B 1 444 ? -33.812 22.641 1.78 1 55.97 444 TRP B N 1
ATOM 7715 C CA . TRP B 1 444 ? -34.781 21.547 1.841 1 55.97 444 TRP B CA 1
ATOM 7716 C C . TRP B 1 444 ? -35.5 21.375 0.505 1 55.97 444 TRP B C 1
ATOM 7718 O O . TRP B 1 444 ? -35.75 22.359 -0.207 1 55.97 444 TRP B O 1
ATOM 7728 N N . LYS B 1 445 ? -35.469 20.078 -0.032 1 52.69 445 LYS B N 1
ATOM 7729 C CA . LYS B 1 445 ? -36.312 19.75 -1.188 1 52.69 445 LYS B CA 1
ATOM 7730 C C . LYS B 1 445 ? -37.531 18.953 -0.771 1 52.69 445 LYS B C 1
ATOM 7732 O O . LYS B 1 445 ? -37.406 17.906 -0.123 1 52.69 445 LYS B O 1
ATOM 7737 N N . LYS B 1 446 ? -38.781 19.578 -0.848 1 46.97 446 LYS B N 1
ATOM 7738 C CA . LYS B 1 446 ? -40.062 18.891 -0.567 1 46.97 446 LYS B CA 1
ATOM 7739 C C . LYS B 1 446 ? -40.469 18 -1.734 1 46.97 446 LYS B C 1
ATOM 7741 O O . LYS B 1 446 ? -40.469 18.438 -2.887 1 46.97 446 LYS B O 1
ATOM 7746 N N . HIS B 1 447 ? -40.344 16.656 -1.568 1 49.81 447 HIS B N 1
ATOM 7747 C CA . HIS B 1 447 ? -41.031 15.852 -2.582 1 49.81 447 HIS B CA 1
ATOM 7748 C C . HIS B 1 447 ? -42.531 16.078 -2.559 1 49.81 447 HIS B C 1
ATOM 7750 O O . HIS B 1 447 ? -43.062 16.688 -1.62 1 49.81 447 HIS B O 1
ATOM 7756 N N . SER B 1 448 ? -43.5 15.32 -3.305 1 43.06 448 SER B N 1
ATOM 7757 C CA . SER B 1 448 ? -44.938 15.469 -3.508 1 43.06 448 SER B CA 1
ATOM 7758 C C . SER B 1 448 ? -45.688 15.461 -2.182 1 43.06 448 SER B C 1
ATOM 7760 O O . SER B 1 448 ? -45.438 14.617 -1.323 1 43.06 448 SER B O 1
ATOM 7762 N N . GLN B 1 449 ? -46 16.625 -1.69 1 38.53 449 GLN B N 1
ATOM 7763 C CA . GLN B 1 449 ? -46.875 16.797 -0.518 1 38.53 449 GLN B CA 1
ATOM 7764 C C . GLN B 1 449 ? -48.094 15.898 -0.596 1 38.53 449 GLN B C 1
ATOM 7766 O O . GLN B 1 449 ? -49.062 16.219 -1.284 1 38.53 449 GLN B O 1
ATOM 7771 N N . ARG B 1 450 ? -48.031 14.586 -0.741 1 34.34 450 ARG B N 1
ATOM 7772 C CA . ARG B 1 450 ? -49.344 13.953 -0.496 1 34.34 450 ARG B CA 1
ATOM 7773 C C . ARG B 1 450 ? -49.656 13.914 0.995 1 34.34 450 ARG B C 1
ATOM 7775 O O . ARG B 1 450 ? -48.969 13.234 1.761 1 34.34 450 ARG B O 1
ATOM 7782 N N . GLY B 1 451 ? -50.531 14.695 1.574 1 38.03 451 GLY B N 1
ATOM 7783 C CA . GLY B 1 451 ? -51.156 14.938 2.867 1 38.03 451 GLY B CA 1
ATOM 7784 C C . GLY B 1 451 ? -50.25 15.68 3.834 1 38.03 451 GLY B C 1
ATOM 7785 O O . GLY B 1 451 ? -49.125 16.031 3.492 1 38.03 451 GLY B O 1
ATOM 7786 N N . ASN B 1 452 ? -50.688 16.203 5.07 1 39.69 452 ASN B N 1
ATOM 7787 C CA . ASN B 1 452 ? -50.188 17.062 6.125 1 39.69 452 ASN B CA 1
ATOM 7788 C C . ASN B 1 452 ? -48.844 16.531 6.684 1 39.69 452 ASN B C 1
ATOM 7790 O O . ASN B 1 452 ? -48.25 17.156 7.578 1 39.69 452 ASN B O 1
ATOM 7794 N N . LYS B 1 453 ? -48.656 15.25 6.609 1 40.28 453 LYS B N 1
ATOM 7795 C CA . LYS B 1 453 ? -47.5 14.695 7.328 1 40.28 453 LYS B CA 1
ATOM 7796 C C . LYS B 1 453 ? -46.281 14.594 6.418 1 40.28 453 LYS B C 1
ATOM 7798 O O . LYS B 1 453 ? -46.344 14.016 5.332 1 40.28 453 LYS B O 1
ATOM 7803 N N . ILE B 1 454 ? -45.375 15.5 6.512 1 44.5 454 ILE B N 1
ATOM 7804 C CA . ILE B 1 454 ? -44.062 15.344 5.848 1 44.5 454 ILE B CA 1
ATOM 7805 C C . ILE B 1 454 ? -43.5 13.961 6.152 1 44.5 454 ILE B C 1
ATOM 7807 O O . ILE B 1 454 ? -43.156 13.672 7.297 1 44.5 454 ILE B O 1
ATOM 7811 N N . LEU B 1 455 ? -43.844 12.977 5.453 1 47.03 455 LEU B N 1
ATOM 7812 C CA . LEU B 1 455 ? -43.25 11.656 5.637 1 47.03 455 LEU B CA 1
ATOM 7813 C C . LEU B 1 455 ? -41.75 11.703 5.387 1 47.03 455 LEU B C 1
ATOM 7815 O O . LEU B 1 455 ? -41.281 12.5 4.574 1 47.03 455 LEU B O 1
ATOM 7819 N N . GLU B 1 456 ? -40.938 11.117 6.352 1 49.25 456 GLU B N 1
ATOM 7820 C CA . GLU B 1 456 ? -39.469 10.977 6.312 1 49.25 456 GLU B CA 1
ATOM 7821 C C . GLU B 1 456 ? -39 10.711 4.895 1 49.25 456 GLU B C 1
ATOM 7823 O O . GLU B 1 456 ? -37.938 11.211 4.492 1 49.25 456 GLU B O 1
ATOM 7828 N N . LYS B 1 457 ? -39.844 10.008 4.141 1 48.41 457 LYS B N 1
ATOM 7829 C CA . LYS B 1 457 ? -39.438 9.578 2.805 1 48.41 457 LYS B CA 1
ATOM 7830 C C . LYS B 1 457 ? -39.562 10.719 1.801 1 48.41 457 LYS B C 1
ATOM 7832 O O . LYS B 1 457 ? -39 10.648 0.697 1 48.41 457 LYS B O 1
ATOM 7837 N N . ASP B 1 458 ? -40.125 11.836 2.252 1 52.38 458 ASP B N 1
ATOM 7838 C CA . ASP B 1 458 ? -40.562 12.781 1.227 1 52.38 458 ASP B CA 1
ATOM 7839 C C . ASP B 1 458 ? -39.594 13.969 1.135 1 52.38 458 ASP B C 1
ATOM 7841 O O . ASP B 1 458 ? -39.844 14.906 0.379 1 52.38 458 ASP B O 1
ATOM 7845 N N . PHE B 1 459 ? -38.594 14.031 2.1 1 56 459 PHE B N 1
ATOM 7846 C CA . PHE B 1 459 ? -37.781 15.227 1.896 1 56 459 PHE B CA 1
ATOM 7847 C C . PHE B 1 459 ? -36.281 14.891 1.903 1 56 459 PHE B C 1
ATOM 7849 O O . PHE B 1 459 ? -35.875 13.93 2.553 1 56 459 PHE B O 1
ATOM 7856 N N . THR B 1 460 ? -35.594 15.453 0.898 1 63.12 460 THR B N 1
ATOM 7857 C CA . THR B 1 460 ? -34.156 15.406 0.826 1 63.12 460 THR B CA 1
ATOM 7858 C C . THR B 1 460 ? -33.562 16.734 1.283 1 63.12 460 THR B C 1
ATOM 7860 O O . THR B 1 460 ? -33.969 17.797 0.846 1 63.12 460 THR B O 1
ATOM 7863 N N . LEU B 1 461 ? -32.781 16.656 2.432 1 67.56 461 LEU B N 1
ATOM 7864 C CA . LEU B 1 461 ? -32.094 17.859 2.861 1 67.56 461 LEU B CA 1
ATOM 7865 C C . LEU B 1 461 ? -30.75 18 2.143 1 67.56 461 LEU B C 1
ATOM 7867 O O . LEU B 1 461 ? -30.016 17.016 2 1 67.56 461 LEU B O 1
ATOM 7871 N N . LEU B 1 462 ? -30.625 19.188 1.602 1 69.94 462 LEU B N 1
ATOM 7872 C CA . LEU B 1 462 ? -29.406 19.484 0.865 1 69.94 462 LEU B CA 1
ATOM 7873 C C . LEU B 1 462 ? -28.547 20.5 1.607 1 69.94 462 LEU B C 1
ATOM 7875 O O . LEU B 1 462 ? -29.062 21.531 2.055 1 69.94 462 LEU B O 1
ATOM 7879 N N . ILE B 1 463 ? -27.391 20.125 1.921 1 70.56 463 ILE B N 1
ATOM 7880 C CA . ILE B 1 463 ? -26.453 21.047 2.578 1 70.56 463 ILE B CA 1
ATOM 7881 C C . ILE B 1 463 ? -25.484 21.625 1.552 1 70.56 463 ILE B C 1
ATOM 7883 O O . ILE B 1 463 ? -24.703 20.875 0.948 1 70.56 463 ILE B O 1
ATOM 7887 N N . ALA B 1 464 ? -25.547 22.906 1.325 1 70.12 464 ALA B N 1
ATOM 7888 C CA . ALA B 1 464 ? -24.594 23.609 0.466 1 70.12 464 ALA B CA 1
ATOM 7889 C C . ALA B 1 464 ? -23.453 24.203 1.281 1 70.12 464 ALA B C 1
ATOM 7891 O O . ALA B 1 464 ? -23.672 24.766 2.355 1 70.12 464 ALA B O 1
ATOM 7892 N N . LEU B 1 465 ? -22.328 23.984 0.77 1 71.12 465 LEU B N 1
ATOM 7893 C CA . LEU B 1 465 ? -21.141 24.391 1.506 1 71.12 465 LEU B CA 1
ATOM 7894 C C . LEU B 1 465 ? -20.5 25.625 0.863 1 71.12 465 LEU B C 1
ATOM 7896 O O . LEU B 1 465 ? -20.391 25.703 -0.363 1 71.12 465 LEU B O 1
ATOM 7900 N N . LEU B 1 466 ? -20.172 26.609 1.771 1 72 466 LEU B N 1
ATOM 7901 C CA . LEU B 1 466 ? -19.422 27.781 1.31 1 72 466 LEU B CA 1
ATOM 7902 C C . LEU B 1 466 ? -17.969 27.438 1.049 1 72 466 LEU B C 1
ATOM 7904 O O . LEU B 1 466 ? -17.438 26.469 1.615 1 72 466 LEU B O 1
ATOM 7908 N N . ASN B 1 467 ? -17.484 28.328 0.171 1 72.75 467 ASN B N 1
ATOM 7909 C CA . ASN B 1 467 ? -16.047 28.203 -0.042 1 72.75 467 ASN B CA 1
ATOM 7910 C C . ASN B 1 467 ? -15.258 28.375 1.257 1 72.75 467 ASN B C 1
ATOM 7912 O O . ASN B 1 467 ? -15.523 29.312 2.014 1 72.75 467 ASN B O 1
ATOM 7916 N N . GLY B 1 468 ? -14.531 27.484 1.716 1 68.94 468 GLY B N 1
ATOM 7917 C CA . GLY B 1 468 ? -13.734 27.578 2.926 1 68.94 468 GLY B CA 1
ATOM 7918 C C . GLY B 1 468 ? -14.328 26.828 4.098 1 68.94 468 GLY B C 1
ATOM 7919 O O . GLY B 1 468 ? -13.805 26.875 5.211 1 68.94 468 GLY B O 1
ATOM 7920 N N . SER B 1 469 ? -15.5 26.328 3.854 1 73.44 469 SER B N 1
ATOM 7921 C CA . SER B 1 469 ? -16.094 25.516 4.914 1 73.44 469 SER B CA 1
ATOM 7922 C C . SER B 1 469 ? -15.125 24.438 5.387 1 73.44 469 SER B C 1
ATOM 7924 O O . SER B 1 469 ? -14.43 23.812 4.574 1 73.44 469 SER B O 1
ATOM 7926 N N . THR B 1 470 ? -15.016 24.406 6.699 1 77.62 470 THR B N 1
ATOM 7927 C CA . THR B 1 470 ? -14.172 23.375 7.301 1 77.62 470 THR B CA 1
ATOM 7928 C C . THR B 1 470 ? -14.969 22.094 7.547 1 77.62 470 THR B C 1
ATOM 7930 O O . THR B 1 470 ? -16.188 22.062 7.336 1 77.62 470 THR B O 1
ATOM 7933 N N . THR B 1 471 ? -14.258 21.094 7.902 1 80.81 471 THR B N 1
ATOM 7934 C CA . THR B 1 471 ? -14.891 19.828 8.258 1 80.81 471 THR B CA 1
ATOM 7935 C C . THR B 1 471 ? -15.82 20.016 9.453 1 80.81 471 THR B C 1
ATOM 7937 O O . THR B 1 471 ? -16.875 19.375 9.531 1 80.81 471 THR B O 1
ATOM 7940 N N . ARG B 1 472 ? -15.445 20.891 10.266 1 84.06 472 ARG B N 1
ATOM 7941 C CA . ARG B 1 472 ? -16.281 21.172 11.438 1 84.06 472 ARG B CA 1
ATOM 7942 C C . ARG B 1 472 ? -17.609 21.781 11.023 1 84.06 472 ARG B C 1
ATOM 7944 O O . ARG B 1 472 ? -18.656 21.406 11.547 1 84.06 472 ARG B O 1
ATOM 7951 N N . ASP B 1 473 ? -17.562 22.641 10.117 1 83 473 ASP B N 1
ATOM 7952 C CA . ASP B 1 473 ? -18.781 23.281 9.609 1 83 473 ASP B CA 1
ATOM 7953 C C . ASP B 1 473 ? -19.719 22.25 9 1 83 473 ASP B C 1
ATOM 7955 O O . ASP B 1 473 ? -20.938 22.328 9.18 1 83 473 ASP B O 1
ATOM 7959 N N . MET B 1 474 ? -19.156 21.359 8.367 1 83.62 474 MET B N 1
ATOM 7960 C CA . MET B 1 474 ? -19.953 20.328 7.711 1 83.62 474 MET B CA 1
ATOM 7961 C C . MET B 1 474 ? -20.656 19.453 8.742 1 83.62 474 MET B C 1
ATOM 7963 O O . MET B 1 474 ? -21.844 19.156 8.602 1 83.62 474 MET B O 1
ATOM 7967 N N . ILE B 1 475 ? -19.922 19.031 9.703 1 88.62 475 ILE B N 1
ATOM 7968 C CA . ILE B 1 475 ? -20.469 18.172 10.742 1 88.62 475 ILE B CA 1
ATOM 7969 C C . ILE B 1 475 ? -21.562 18.906 11.508 1 88.62 475 ILE B C 1
ATOM 7971 O O . ILE B 1 475 ? -22.625 18.328 11.766 1 88.62 475 ILE B O 1
ATOM 7975 N N . GLU B 1 476 ? -21.281 20.156 11.789 1 87.69 476 GLU B N 1
ATOM 7976 C CA . GLU B 1 476 ? -22.281 20.953 12.492 1 87.69 476 GLU B CA 1
ATOM 7977 C C . GLU B 1 476 ? -23.562 21.094 11.664 1 87.69 476 GLU B C 1
ATOM 7979 O O . GLU B 1 476 ? -24.656 20.875 12.164 1 87.69 476 GLU B O 1
ATOM 7984 N N . SER B 1 477 ? -23.391 21.406 10.43 1 84.38 477 SER B N 1
ATOM 7985 C CA . SER B 1 477 ? -24.547 21.547 9.547 1 84.38 477 SER B CA 1
ATOM 7986 C C . SER B 1 477 ? -25.312 20.234 9.422 1 84.38 477 SER B C 1
ATOM 7988 O O . SER B 1 477 ? -26.531 20.25 9.297 1 84.38 477 SER B O 1
ATOM 7990 N N . TYR B 1 478 ? -24.625 19.234 9.391 1 88.62 478 TYR B N 1
ATOM 7991 C CA . TYR B 1 478 ? -25.266 17.938 9.266 1 88.62 478 TYR B CA 1
ATOM 7992 C C . TYR B 1 478 ? -26.125 17.641 10.492 1 88.62 478 TYR B C 1
ATOM 7994 O O . TYR B 1 478 ? -27.25 17.125 10.359 1 88.62 478 TYR B O 1
ATOM 8002 N N . PHE B 1 479 ? -25.625 17.875 11.664 1 89.88 479 PHE B N 1
ATOM 8003 C CA . PHE B 1 479 ? -26.406 17.641 12.875 1 89.88 479 PHE B CA 1
ATOM 8004 C C . PHE B 1 479 ? -27.656 18.5 12.875 1 89.88 479 PHE B C 1
ATOM 8006 O O . PHE B 1 479 ? -28.734 18.047 13.297 1 89.88 479 PHE B O 1
ATOM 8013 N N . TYR B 1 480 ? -27.516 19.719 12.461 1 85.25 480 TYR B N 1
ATOM 8014 C CA . TYR B 1 480 ? -28.688 20.578 12.375 1 85.25 480 TYR B CA 1
ATOM 8015 C C . TYR B 1 480 ? -29.703 20.016 11.391 1 85.25 480 TYR B C 1
ATOM 8017 O O . TYR B 1 480 ? -30.906 20.125 11.609 1 85.25 480 TYR B O 1
ATOM 8025 N N . ALA B 1 481 ? -29.188 19.5 10.352 1 84.19 481 ALA B N 1
ATOM 8026 C CA . ALA B 1 481 ? -30.062 18.875 9.375 1 84.19 481 ALA B CA 1
ATOM 8027 C C . ALA B 1 481 ? -30.781 17.672 9.984 1 84.19 481 ALA B C 1
ATOM 8029 O O . ALA B 1 481 ? -31.969 17.453 9.734 1 84.19 481 ALA B O 1
ATOM 8030 N N . VAL B 1 482 ? -30.047 16.891 10.719 1 87.12 482 VAL B N 1
ATOM 8031 C CA . VAL B 1 482 ? -30.625 15.727 11.375 1 87.12 482 VAL B CA 1
ATOM 8032 C C . VAL B 1 482 ? -31.734 16.172 12.336 1 87.12 482 VAL B C 1
ATOM 8034 O O . VAL B 1 482 ? -32.781 15.547 12.391 1 87.12 482 VAL B O 1
ATOM 8037 N N . GLU B 1 483 ? -31.406 17.172 13.078 1 85.44 483 GLU B N 1
ATOM 8038 C CA . GLU B 1 483 ? -32.406 17.703 14 1 85.44 483 GLU B CA 1
ATOM 8039 C C . GLU B 1 483 ? -33.656 18.156 13.258 1 85.44 483 GLU B C 1
ATOM 8041 O O . GLU B 1 483 ? -34.781 17.875 13.688 1 85.44 483 GLU B O 1
ATOM 8046 N N . TYR B 1 484 ? -33.406 18.859 12.242 1 79.81 484 TYR B N 1
ATOM 8047 C CA . TYR B 1 484 ? -34.531 19.344 11.453 1 79.81 484 TYR B CA 1
ATOM 8048 C C . TYR B 1 484 ? -35.344 18.172 10.922 1 79.81 484 TYR B C 1
ATOM 8050 O O . TYR B 1 484 ? -36.594 18.25 10.906 1 79.81 484 TYR B O 1
ATOM 8058 N N . PHE B 1 485 ? -34.688 17.203 10.469 1 79.88 485 PHE B N 1
ATOM 8059 C CA . PHE B 1 485 ? -35.375 16.016 9.961 1 79.88 485 PHE B CA 1
ATOM 8060 C C . PHE B 1 485 ? -36.25 15.398 11.055 1 79.88 485 PHE B C 1
ATOM 8062 O O . PHE B 1 485 ? -37.375 15.008 10.797 1 79.88 485 PHE B O 1
ATOM 8069 N N . HIS B 1 486 ? -35.719 15.273 12.164 1 79.25 486 HIS B N 1
ATOM 8070 C CA . HIS B 1 486 ? -36.438 14.672 13.281 1 79.25 486 HIS B CA 1
ATOM 8071 C C . HIS B 1 486 ? -37.625 15.523 13.695 1 79.25 486 HIS B C 1
ATOM 8073 O O . HIS B 1 486 ? -38.688 14.992 14.008 1 79.25 486 HIS B O 1
ATOM 8079 N N . LEU B 1 487 ? -37.438 16.828 13.742 1 75.75 487 LEU B N 1
ATOM 8080 C CA . LEU B 1 487 ? -38.5 17.75 14.125 1 75.75 487 LEU B CA 1
ATOM 8081 C C . LEU B 1 487 ? -39.625 17.703 13.117 1 75.75 487 LEU B C 1
ATOM 8083 O O . LEU B 1 487 ? -40.812 17.828 13.492 1 75.75 487 LEU B O 1
ATOM 8087 N N . SER B 1 488 ? -39.25 17.438 11.961 1 70.38 488 SER B N 1
ATOM 8088 C CA . SER B 1 488 ? -40.25 17.422 10.898 1 70.38 488 SER B CA 1
ATOM 8089 C C . SER B 1 488 ? -40.969 16.078 10.844 1 70.38 488 SER B C 1
ATOM 8091 O O . SER B 1 488 ? -42.094 15.992 10.312 1 70.38 488 SER B O 1
ATOM 8093 N N . SER B 1 489 ? -40.344 15.078 11.297 1 67.44 489 SER B N 1
ATOM 8094 C CA . SER B 1 489 ? -40.906 13.734 11.172 1 67.44 489 SER B CA 1
ATOM 8095 C C . SER B 1 489 ? -41.75 13.383 12.391 1 67.44 489 SER B C 1
ATOM 8097 O O . SER B 1 489 ? -42.594 12.5 12.312 1 67.44 489 SER B O 1
ATOM 8099 N N . VAL B 1 490 ? -41.438 13.969 13.477 1 64.38 490 VAL B N 1
ATOM 8100 C CA . VAL B 1 490 ? -42.156 13.57 14.695 1 64.38 490 VAL B CA 1
ATOM 8101 C C . VAL B 1 490 ? -43.281 14.562 14.984 1 64.38 490 VAL B C 1
ATOM 8103 O O . VAL B 1 490 ? -43.156 15.75 14.672 1 64.38 490 VAL B O 1
ATOM 8106 N N . GLN B 1 491 ? -44.406 14.094 15.445 1 59.66 491 GLN B N 1
ATOM 8107 C CA . GLN B 1 491 ? -45.594 14.875 15.797 1 59.66 491 GLN B CA 1
ATOM 8108 C C . GLN B 1 491 ? -45.344 15.711 17.047 1 59.66 491 GLN B C 1
ATOM 8110 O O . GLN B 1 491 ? -45.844 16.828 17.172 1 59.66 491 GLN B O 1
ATOM 8115 N N . ILE B 1 492 ? -44.5 15.172 17.969 1 58.34 492 ILE B N 1
ATOM 8116 C CA . ILE B 1 492 ? -44.219 15.891 19.203 1 58.34 492 ILE B CA 1
ATOM 8117 C C . ILE B 1 492 ? -42.75 16.328 19.203 1 58.34 492 ILE B C 1
ATOM 8119 O O . ILE B 1 492 ? -41.844 15.484 19.172 1 58.34 492 ILE B O 1
ATOM 8123 N N . PRO B 1 493 ? -42.594 17.656 19.109 1 62.38 493 PRO B N 1
ATOM 8124 C CA . PRO B 1 493 ? -41.219 18.125 19.109 1 62.38 493 PRO B CA 1
ATOM 8125 C C . PRO B 1 493 ? -40.469 17.75 20.391 1 62.38 493 PRO B C 1
ATOM 8127 O O . PRO B 1 493 ? -41.031 17.75 21.469 1 62.38 493 PRO B O 1
ATOM 8130 N N . PRO B 1 494 ? -39.25 17.281 20.141 1 65.25 494 PRO B N 1
ATOM 8131 C CA . PRO B 1 494 ? -38.469 16.953 21.328 1 65.25 494 PRO B CA 1
ATOM 8132 C C . PRO B 1 494 ? -38.25 18.156 22.25 1 65.25 494 PRO B C 1
ATOM 8134 O O . PRO B 1 494 ? -38.25 19.297 21.781 1 65.25 494 PRO B O 1
ATOM 8137 N N . THR B 1 495 ? -38.156 17.938 23.5 1 70.69 495 THR B N 1
ATOM 8138 C CA . THR B 1 495 ? -37.969 18.969 24.516 1 70.69 495 THR B CA 1
ATOM 8139 C C . THR B 1 495 ? -36.531 19.484 24.484 1 70.69 495 THR B C 1
ATOM 8141 O O . THR B 1 495 ? -36.219 20.547 25 1 70.69 495 THR B O 1
ATOM 8144 N N . ILE B 1 496 ? -35.656 18.688 23.766 1 80.12 496 ILE B N 1
ATOM 8145 C CA . ILE B 1 496 ? -34.25 19.062 23.766 1 80.12 496 ILE B CA 1
ATOM 8146 C C . ILE B 1 496 ? -33.812 19.406 22.344 1 80.12 496 ILE B C 1
ATOM 8148 O O . ILE B 1 496 ? -34.156 18.719 21.391 1 80.12 496 ILE B O 1
ATOM 8152 N N . ASN B 1 497 ? -33.062 20.562 22.234 1 83.19 497 ASN B N 1
ATOM 8153 C CA . ASN B 1 497 ? -32.531 21 20.953 1 83.19 497 ASN B CA 1
ATOM 8154 C C . ASN B 1 497 ? -31.016 21.156 21 1 83.19 497 ASN B C 1
ATOM 8156 O O . ASN B 1 497 ? -30.422 21.25 22.078 1 83.19 497 ASN B O 1
ATOM 8160 N N . ILE B 1 498 ? -30.516 21.078 19.812 1 88.56 498 ILE B N 1
ATOM 8161 C CA . ILE B 1 498 ? -29.062 21.281 19.703 1 88.56 498 ILE B CA 1
ATOM 8162 C C . ILE B 1 498 ? -28.719 22.734 20.047 1 88.56 498 ILE B C 1
ATOM 8164 O O . ILE B 1 498 ? -29.266 23.672 19.453 1 88.56 498 ILE B O 1
ATOM 8168 N N . SER B 1 499 ? -27.953 22.828 21.156 1 80.56 499 SER B N 1
ATOM 8169 C CA . SER B 1 499 ? -27.5 24.156 21.609 1 80.56 499 SER B CA 1
ATOM 8170 C C . SER B 1 499 ? -26.047 24.391 21.219 1 80.56 499 SER B C 1
ATOM 8172 O O . SER B 1 499 ? -25.391 23.5 20.672 1 80.56 499 SER B O 1
ATOM 8174 N N . GLY B 1 500 ? -25.578 25.578 21.438 1 75.31 500 GLY B N 1
ATOM 8175 C CA . GLY B 1 500 ? -24.188 25.938 21.156 1 75.31 500 GLY B CA 1
ATOM 8176 C C . GLY B 1 500 ? -23.188 25.109 21.922 1 75.31 500 GLY B C 1
ATOM 8177 O O . GLY B 1 500 ? -22.094 24.844 21.422 1 75.31 500 GLY B O 1
ATOM 8178 N N . THR B 1 501 ? -23.672 24.547 23.016 1 89.12 501 THR B N 1
ATOM 8179 C CA . THR B 1 501 ? -22.75 23.797 23.844 1 89.12 501 THR B CA 1
ATOM 8180 C C . THR B 1 501 ? -22.656 22.344 23.375 1 89.12 501 THR B C 1
ATOM 8182 O O . THR B 1 501 ? -21.766 21.594 23.781 1 89.12 501 THR B O 1
ATOM 8185 N N . PHE B 1 502 ? -23.578 22.047 22.469 1 93.62 502 PHE B N 1
ATOM 8186 C CA . PHE B 1 502 ? -23.672 20.672 21.984 1 93.62 502 PHE B CA 1
ATOM 8187 C C . PHE B 1 502 ? -22.344 20.219 21.375 1 93.62 502 PHE B C 1
ATOM 8189 O O . PHE B 1 502 ? -21.828 19.156 21.703 1 93.62 502 PHE B O 1
ATOM 8196 N N . PHE B 1 503 ? -21.766 21 20.625 1 93 503 PHE B N 1
ATOM 8197 C CA . PHE B 1 503 ? -20.562 20.625 19.891 1 93 503 PHE B CA 1
ATOM 8198 C C . PHE B 1 503 ? -19.344 20.641 20.797 1 93 503 PHE B C 1
ATOM 8200 O O . PHE B 1 503 ? -18.422 19.828 20.641 1 93 503 PHE B O 1
ATOM 8207 N N . LYS B 1 504 ? -19.375 21.547 21.734 1 92.19 504 LYS B N 1
ATOM 8208 C CA . LYS B 1 504 ? -18.297 21.531 22.734 1 92.19 504 LYS B CA 1
ATOM 8209 C C . LYS B 1 504 ? -18.344 20.266 23.578 1 92.19 504 LYS B C 1
ATOM 8211 O O . LYS B 1 504 ? -17.312 19.688 23.891 1 92.19 504 LYS B O 1
ATOM 8216 N N . ARG B 1 505 ? -19.562 19.906 23.938 1 94.81 505 ARG B N 1
ATOM 8217 C CA . ARG B 1 505 ? -19.75 18.703 24.734 1 94.81 505 ARG B CA 1
ATOM 8218 C C . ARG B 1 505 ? -19.359 17.453 23.938 1 94.81 505 ARG B C 1
ATOM 8220 O O . ARG B 1 505 ? -18.859 16.484 24.5 1 94.81 505 ARG B O 1
ATOM 8227 N N . LEU B 1 506 ? -19.625 17.438 22.641 1 95.75 506 LEU B N 1
ATOM 8228 C CA . LEU B 1 506 ? -19.203 16.344 21.781 1 95.75 506 LEU B CA 1
ATOM 8229 C C . LEU B 1 506 ? -17.688 16.156 21.828 1 95.75 506 LEU B C 1
ATOM 8231 O O . LEU B 1 506 ? -17.203 15.031 21.969 1 95.75 506 LEU B O 1
ATOM 8235 N N . GLU B 1 507 ? -16.984 17.203 21.75 1 93.5 507 GLU B N 1
ATOM 8236 C CA . GLU B 1 507 ? -15.523 17.156 21.797 1 93.5 507 GLU B CA 1
ATOM 8237 C C . GLU B 1 507 ? -15.016 16.672 23.156 1 93.5 507 GLU B C 1
ATOM 8239 O O . GLU B 1 507 ? -14.055 15.906 23.219 1 93.5 507 GLU B O 1
ATOM 8244 N N . GLU B 1 508 ? -15.672 17.141 24.172 1 93 508 GLU B N 1
ATOM 8245 C CA . GLU B 1 508 ? -15.281 16.75 25.516 1 93 508 GLU B CA 1
ATOM 8246 C C . GLU B 1 508 ? -15.469 15.258 25.75 1 93 508 GLU B C 1
ATOM 8248 O O . GLU B 1 508 ? -14.742 14.648 26.531 1 93 508 GLU B O 1
ATOM 8253 N N . LYS B 1 509 ? -16.438 14.727 25.078 1 95.38 509 LYS B N 1
ATOM 8254 C CA . LYS B 1 509 ? -16.719 13.305 25.25 1 95.38 509 LYS B CA 1
ATOM 8255 C C . LYS B 1 509 ? -15.781 12.461 24.391 1 95.38 509 LYS B C 1
ATOM 8257 O O . LYS B 1 509 ? -15.781 11.227 24.484 1 95.38 509 LYS B O 1
ATOM 8262 N N . GLY B 1 510 ? -15.047 13.023 23.484 1 93.44 510 GLY B N 1
ATOM 8263 C CA . GLY B 1 510 ? -14.016 12.305 22.766 1 93.44 510 GLY B CA 1
ATOM 8264 C C . GLY B 1 510 ? -14.273 12.211 21.281 1 93.44 510 GLY B C 1
ATOM 8265 O O . GLY B 1 510 ? -13.531 11.555 20.547 1 93.44 510 GLY B O 1
ATOM 8266 N N . TRP B 1 511 ? -15.234 12.945 20.766 1 95 511 TRP B N 1
ATOM 8267 C CA . TRP B 1 511 ? -15.547 12.891 19.344 1 95 511 TRP B CA 1
ATOM 8268 C C . TRP B 1 511 ? -14.625 13.812 18.562 1 95 511 TRP B C 1
ATOM 8270 O O . TRP B 1 511 ? -14.266 14.898 19.031 1 95 511 TRP B O 1
ATOM 8280 N N . ASP B 1 512 ? -14.281 13.281 17.391 1 92.31 512 ASP B N 1
ATOM 8281 C CA . ASP B 1 512 ? -13.422 14.055 16.5 1 92.31 512 ASP B CA 1
ATOM 8282 C C . ASP B 1 512 ? -14.258 14.859 15.5 1 92.31 512 ASP B C 1
ATOM 8284 O O . ASP B 1 512 ? -14.914 14.289 14.625 1 92.31 512 ASP B O 1
ATOM 8288 N N . LEU B 1 513 ? -14.133 16.188 15.578 1 90.06 513 LEU B N 1
ATOM 8289 C CA . LEU B 1 513 ? -14.922 17.047 14.711 1 90.06 513 LEU B CA 1
ATOM 8290 C C . LEU B 1 513 ? -14.07 17.594 13.57 1 90.06 513 LEU B C 1
ATOM 8292 O O . LEU B 1 513 ? -14.57 18.312 12.711 1 90.06 513 LEU B O 1
ATOM 8296 N N . ASP B 1 514 ? -12.867 17.156 13.492 1 83 514 ASP B N 1
ATOM 8297 C CA . ASP B 1 514 ? -11.969 17.703 12.484 1 83 514 ASP B CA 1
ATOM 8298 C C . ASP B 1 514 ? -11.758 16.719 11.336 1 83 514 ASP B C 1
ATOM 8300 O O . ASP B 1 514 ? -10.922 16.938 10.461 1 83 514 ASP B O 1
ATOM 8304 N N . ARG B 1 515 ? -12.461 15.703 11.359 1 78.69 515 ARG B N 1
ATOM 8305 C CA . ARG B 1 515 ? -12.406 14.727 10.273 1 78.69 515 ARG B CA 1
ATOM 8306 C C . ARG B 1 515 ? -13.797 14.461 9.711 1 78.69 515 ARG B C 1
ATOM 8308 O O . ARG B 1 515 ? -14.672 13.953 10.422 1 78.69 515 ARG B O 1
ATOM 8315 N N . ALA B 1 516 ? -13.938 14.828 8.469 1 71.12 516 ALA B N 1
ATOM 8316 C CA . ALA B 1 516 ? -15.281 14.688 7.906 1 71.12 516 ALA B CA 1
ATOM 8317 C C . ALA B 1 516 ? -15.414 13.375 7.137 1 71.12 516 ALA B C 1
ATOM 8319 O O . ALA B 1 516 ? -14.68 13.125 6.18 1 71.12 516 ALA B O 1
ATOM 8320 N N . LEU B 1 517 ? -16.375 12.594 7.613 1 79.88 517 LEU B N 1
ATOM 8321 C CA . LEU B 1 517 ? -16.719 11.336 6.965 1 79.88 517 LEU B CA 1
ATOM 8322 C C . LEU B 1 517 ? -18.203 11.297 6.586 1 79.88 517 LEU B C 1
ATOM 8324 O O . LEU B 1 517 ? -18.875 10.297 6.812 1 79.88 517 LEU B O 1
ATOM 8328 N N . LEU B 1 518 ? -18.75 12.453 6.086 1 80.12 518 LEU B N 1
ATOM 8329 C CA . LEU B 1 518 ? -20.156 12.57 5.738 1 80.12 518 LEU B CA 1
ATOM 8330 C C . LEU B 1 518 ? -20.375 12.352 4.246 1 80.12 518 LEU B C 1
ATOM 8332 O O . LEU B 1 518 ? -21.5 12.461 3.75 1 80.12 518 LEU B O 1
ATOM 8336 N N . ASN B 1 519 ? -19.547 11.812 3.525 1 76.44 519 ASN B N 1
ATOM 8337 C CA . ASN B 1 519 ? -19.672 11.602 2.086 1 76.44 519 ASN B CA 1
ATOM 8338 C C . ASN B 1 519 ? -20.172 12.852 1.373 1 76.44 519 ASN B C 1
ATOM 8340 O O . ASN B 1 519 ? -21.359 12.953 1.065 1 76.44 519 ASN B O 1
ATOM 8344 N N . SER B 1 520 ? -19.438 13.758 1.112 1 75.44 520 SER B N 1
ATOM 8345 C CA . SER B 1 520 ? -19.812 15 0.446 1 75.44 520 SER B CA 1
ATOM 8346 C C . SER B 1 520 ? -19.75 14.852 -1.071 1 75.44 520 SER B C 1
ATOM 8348 O O . SER B 1 520 ? -18.875 14.164 -1.597 1 75.44 520 SER B O 1
ATOM 8350 N N . GLU B 1 521 ? -20.75 15.453 -1.769 1 75.38 521 GLU B N 1
ATOM 8351 C CA . GLU B 1 521 ? -20.766 15.438 -3.229 1 75.38 521 GLU B CA 1
ATOM 8352 C C . GLU B 1 521 ? -19.719 16.391 -3.801 1 75.38 521 GLU B C 1
ATOM 8354 O O . GLU B 1 521 ? -19.516 16.438 -5.016 1 75.38 521 GLU B O 1
ATOM 8359 N N . GLY B 1 522 ? -19.062 17.094 -3.02 1 71.06 522 GLY B N 1
ATOM 8360 C CA . GLY B 1 522 ? -17.859 17.812 -3.416 1 71.06 522 GLY B CA 1
ATOM 8361 C C . GLY B 1 522 ? -18.141 19.172 -4.008 1 71.06 522 GLY B C 1
ATOM 8362 O O . GLY B 1 522 ? -17.266 19.766 -4.648 1 71.06 522 GLY B O 1
ATOM 8363 N N . TRP B 1 523 ? -19.328 19.719 -3.887 1 73.69 523 TRP B N 1
ATOM 8364 C CA . TRP B 1 523 ? -19.641 21.047 -4.41 1 73.69 523 TRP B CA 1
ATOM 8365 C C . TRP B 1 523 ? -19.531 22.109 -3.312 1 73.69 523 TRP B C 1
ATOM 8367 O O . TRP B 1 523 ? -19.922 21.859 -2.166 1 73.69 523 TRP B O 1
ATOM 8377 N N . THR B 1 524 ? -18.875 23.141 -3.689 1 74.12 524 THR B N 1
ATOM 8378 C CA . THR B 1 524 ? -18.844 24.312 -2.816 1 74.12 524 THR B CA 1
ATOM 8379 C C . THR B 1 524 ? -19.234 25.578 -3.586 1 74.12 524 THR B C 1
ATOM 8381 O O . THR B 1 524 ? -19.172 25.609 -4.816 1 74.12 524 THR B O 1
ATOM 8384 N N . PHE B 1 525 ? -19.75 26.484 -2.906 1 73.12 525 PHE B N 1
ATOM 8385 C CA . PHE B 1 525 ? -20.109 27.719 -3.594 1 73.12 525 PHE B CA 1
ATOM 8386 C C . PHE B 1 525 ? -19.547 28.922 -2.859 1 73.12 525 PHE B C 1
ATOM 8388 O O . PHE B 1 525 ? -19.281 28.859 -1.659 1 73.12 525 PHE B O 1
ATOM 8395 N N . GLY B 1 526 ? -19.109 29.906 -3.646 1 68 526 GLY B N 1
ATOM 8396 C CA . GLY B 1 526 ? -18.625 31.188 -3.131 1 68 526 GLY B CA 1
ATOM 8397 C C . GLY B 1 526 ? -19.516 32.344 -3.514 1 68 526 GLY B C 1
ATOM 8398 O O . GLY B 1 526 ? -20.141 32.344 -4.574 1 68 526 GLY B O 1
ATOM 8399 N N . ILE B 1 527 ? -19.703 33.281 -2.482 1 59.56 527 ILE B N 1
ATOM 8400 C CA . ILE B 1 527 ? -20.469 34.469 -2.725 1 59.56 527 ILE B CA 1
ATOM 8401 C C . ILE B 1 527 ? -19.531 35.625 -3.104 1 59.56 527 ILE B C 1
ATOM 8403 O O . ILE B 1 527 ? -18.5 35.812 -2.471 1 59.56 527 ILE B O 1
#

Nearest PDB structures (foldseek):
  7d5p-assembly2_B  TM=6.868E-01  e=2.368E-01  Staphylococcus aureus subsp. aureus COL
  6t1z-assembly1_A  TM=6.003E-01  e=6.703E-01  Lactococcus lactis
  6btx-assembly1_A  TM=5.383E-01  e=1.153E+00  Bdellovibrio bacteriovorus HD100
  2xut-assembly2_B  TM=6.269E-01  e=6.730E+00  Shewanella oneidensis MR-1
  6exs-assembly1_A  TM=4.226E-01  e=5.368E+00  Staphylococcus hominis

Solvent-accessible surface area (backbone atoms only — not comparable to full-atom values): 58185 Å² total; per-residue (Å²): 138,85,84,77,77,76,74,72,73,70,72,74,78,68,53,45,35,40,32,29,36,75,80,59,47,39,37,37,36,24,39,41,49,69,68,81,92,66,96,66,67,45,74,40,82,69,46,75,49,61,62,76,75,45,71,66,42,47,51,43,62,57,48,41,41,79,63,61,69,76,34,36,41,88,36,46,60,57,22,52,54,26,44,46,53,16,48,31,27,47,40,35,43,49,48,54,18,48,33,28,45,44,42,54,40,14,28,30,29,62,86,32,44,43,49,57,30,41,49,50,50,47,51,32,52,46,44,17,51,51,34,32,51,56,46,47,72,73,41,51,65,54,36,65,37,37,27,58,34,35,44,51,48,16,51,52,34,32,52,50,10,37,50,30,21,48,48,15,51,77,53,58,80,81,47,24,58,62,35,34,27,53,10,36,22,30,34,28,39,16,51,50,39,38,51,50,18,48,54,51,51,37,52,63,31,27,65,66,84,36,42,66,48,42,47,52,16,50,52,44,43,51,50,54,40,46,50,53,13,47,56,49,30,48,56,51,46,70,73,47,44,89,81,48,55,69,65,58,54,49,49,52,41,52,49,33,48,51,50,21,52,52,27,39,49,53,13,52,54,41,44,54,63,38,62,45,22,62,67,52,47,50,50,45,49,54,45,20,62,74,49,81,62,42,80,70,35,36,66,59,45,32,74,67,57,56,55,79,62,70,67,87,71,72,56,64,42,35,18,44,54,65,63,58,52,47,50,53,46,50,50,47,49,48,49,48,49,50,49,48,49,50,50,50,53,51,50,53,54,58,50,61,59,63,65,65,66,66,67,88,78,84,74,92,76,73,68,90,71,71,89,76,81,92,85,81,76,97,80,77,96,74,87,73,98,72,89,77,96,80,84,86,90,81,87,85,77,75,76,87,89,82,87,82,87,84,84,85,77,80,83,76,80,75,77,77,74,80,70,78,69,73,72,68,78,63,71,52,64,45,73,69,43,76,38,79,92,24,55,31,34,41,30,35,40,56,44,85,77,73,67,93,60,61,48,74,87,36,42,44,39,32,28,35,30,30,67,82,50,48,40,45,32,51,54,52,52,48,53,52,48,50,50,50,51,49,51,55,53,40,92,67,66,70,95,65,73,91,50,86,59,46,62,56,51,42,44,72,48,56,41,41,57,79,47,71,27,62,64,60,68,38,20,31,31,38,116,137,83,83,78,76,75,73,73,74,73,72,73,77,67,51,44,37,41,33,30,38,76,80,60,48,38,39,38,36,24,39,42,48,64,73,79,93,65,96,66,67,45,76,40,82,70,46,75,48,61,60,77,75,46,72,67,43,49,52,43,62,56,48,41,42,79,63,61,69,76,35,36,40,86,37,45,61,56,22,52,54,26,44,46,52,18,48,30,26,47,40,35,43,48,47,53,19,49,34,26,45,45,43,54,40,14,29,29,29,60,87,32,44,43,48,60,31,40,49,49,48,48,51,33,51,48,43,16,51,50,33,33,51,56,47,47,71,72,42,52,66,52,36,65,36,39,27,60,32,34,44,50,48,17,52,51,34,31,51,51,10,37,50,29,21,48,48,14,49,76,54,57,81,80,47,24,59,62,35,34,27,52,10,37,22,30,34,29,38,17,51,50,37,37,51,52,18,48,53,51,51,38,52,63,31,28,64,66,84,36,41,68,49,41,46,52,16,49,51,44,42,52,49,53,37,48,49,53,14,47,56,51,32,48,56,53,44,69,72,48,45,88,82,49,55,69,64,58,55,48,50,54,40,51,50,36,48,50,50,20,53,51,26,40,50,55,13,53,53,41,44,54,62,37,60,45,22,63,67,52,47,49,50,46,51,53,45,20,62,73,48,82,62,41,80,69,34,37,68,58,45,34,73,67,56,57,57,80,62,71,67,87,72,71,56,62,43,34,17,43,53,66,64,57,52,48,52,50,45,52,51,48,49,48,49,48,48,49,49,50,49,49,51,50,51,52,52,54,53,58,53,60,60,64,65,65,70,67,66,88,69,75,76,92,78,76,80,86,84,74,90,79,82,90,83,78,77,96,78,74,96,75,85,74,100,75,88,72,100,74,88,70,98,72,85,87,75,82,76,84,90,80,88,83,85,88,80,85,74,80,81,76,80,75,77,80,72,79,69,76,69,73,72,69,77,62,67,50,64,44,74,70,42,78,39,78,92,25,55,34,34,39,31,35,38,52,45,84,77,74,66,94,60,60,48,73,89,34,43,43,38,33,28,36,29,30,64,81,48,47,39,45,32,50,54,53,50,47,52,52,49,51,49,50,50,51,51,56,53,39,92,68,66,70,94,64,74,92,50,85,57,48,62,56,52,42,44,72,48,55,42,41,56,78,47,71,26,62,65,61,69,39,19,31,31,39,117

Secondary structure (DSSP, 8-state):
---------------EEEEE-TTS-EEEEEEEE--SSSS--EEEEEEEEE----HHHHHHHHHS-TTTTTTB-TTHHHHHHHHHHHHHHHHHHHHHHHHHHHHHHTBT-TT--HHHHHHHHHHHHHHHHHHHHHHHHHHHHHHHHTHHHHHHHHHHHHHHHHHHHHHGGGS-HHHHHHHHHHHHHHHHHHHHHHHHHHHHHHHHHBSSS-HHHHHHHHHHHHHHHHHHHHHHHHHHHHHS-TTS-HHHHHHHHHHHHHHHHHHHHHHHHH----EEEHHHHHHHHHHHHHTTTPPPPHHHHHHH--SS-------EEES--HHHHHHHHHHHHHHHHHHHHHHHHHHHHHHHHHHGGGS----------------------------------------------------------------------EEEEEETTTTEEEEEEE----SSS--GGGEEEEEEEETT--HHHHHHHHHHHHHHHHHHH-SS--S----HHHHHHHHHTT-EEEEEES-B---EEE-/---------------EEEEE-TTS-EEEEEEEE--SSSS--EEEEEEEEE----HHHHHHHHHS-TTTTTTB-TTHHHHHHHHHHHHHHHHHHHHHHHHHHHHHHTBT-TT--HHHHHHHHHHHHHHHHHHHHHHHHHHHHHHHHTHHHHHHHHHHHHHHHHHHHHHGGGS-HHHHHHHHHHHHHHHHHHHHHHHHHHHHHHHHHBSSS-HHHHHHHHHHHHHHHHHHHHHHHHHHHHHS-TTS-HHHHHHHHHHHHHHHHHHHHHHHHH----EEEHHHHHHHHHHHHHTTTPPPPHHHHHHH--SS-------EEES--HHHHHHHHHHHHHHHHHHHHHHHHHHHHHHHHHHGGGS----------------------------------------------------------------------EEEEEETTTTEEEEEEE----SSS--GGGEEEEEEEETT--HHHHHHHHHHHHHHHHHHH-SS--S----HHHHHHHHHTT-EEEEEES-B---EEE-

InterPro domains:
  IPR006968 Root UVB sensitive family [PTHR12770] (8-521)
  IPR054549 Protein root UVB sensitive/RUS domain [PF04884] (51-291)

Organism: Dictyostelium discoideum (NCBI:txid44689)